Protein AF-0000000073175441 (afdb_homodimer)

Nearest PDB structures (foldseek):
  7cqt-assembly1_A  TM=9.459E-01  e=5.412E-58  Brassica juncea
  7cqt-assembly1_B  TM=9.524E-01  e=1.572E-56  Brassica juncea
  2f82-assembly1_A  TM=9.296E-01  e=8.014E-57  Brassica juncea
  7cqt-assembly2_C  TM=9.340E-01  e=1.653E-54  Brassica juncea
  5hwo-assembly1_A  TM=9.326E-01  e=1.138E-42  Myxococcus xanthus DK 1622

Radius of gyration: 26.9 Å; Cα contacts (8 Å, |Δi|>4): 2177; chains: 2; bounding box: 55×93×62 Å

Structure (mmCIF, N/CA/C/O backbone):
data_AF-0000000073175441-model_v1
#
loop_
_entity.id
_entity.type
_entity.pdbx_description
1 polymer 'Hydroxymethylglutaryl-CoA synthase'
#
loop_
_atom_site.group_PDB
_atom_site.id
_atom_site.type_symbol
_atom_site.label_atom_id
_atom_site.label_alt_id
_atom_site.label_comp_id
_atom_site.label_asym_id
_atom_site.label_entity_id
_atom_site.label_seq_id
_atom_site.pdbx_PDB_ins_code
_atom_site.Cartn_x
_atom_site.Cartn_y
_atom_site.Cartn_z
_atom_site.occupancy
_atom_site.B_iso_or_equiv
_atom_site.auth_seq_id
_atom_site.auth_comp_id
_atom_site.auth_asym_id
_atom_site.auth_atom_id
_atom_site.pdbx_PDB_model_num
ATOM 1 N N . MET A 1 1 ? -24.828 -9.516 8.758 1 58.34 1 MET A N 1
ATOM 2 C CA . MET A 1 1 ? -25.359 -8.258 9.273 1 58.34 1 MET A CA 1
ATOM 3 C C . MET A 1 1 ? -24.375 -7.113 9.055 1 58.34 1 MET A C 1
ATOM 5 O O . MET A 1 1 ? -23.156 -7.309 9.156 1 58.34 1 MET A O 1
ATOM 9 N N . SER A 1 2 ? -24.766 -5.969 8.516 1 82.75 2 SER A N 1
ATOM 10 C CA . SER A 1 2 ? -23.938 -4.785 8.266 1 82.75 2 SER A CA 1
ATOM 11 C C . SER A 1 2 ? -23.516 -4.125 9.57 1 82.75 2 SER A C 1
ATOM 13 O O . SER A 1 2 ? -24.328 -3.963 10.484 1 82.75 2 SER A O 1
ATOM 15 N N . PRO A 1 3 ? -22.219 -3.898 9.688 1 92 3 PRO A N 1
ATOM 16 C CA . PRO A 1 3 ? -21.734 -3.291 10.93 1 92 3 PRO A CA 1
ATOM 17 C C . PRO A 1 3 ? -22.281 -1.881 11.148 1 92 3 PRO A C 1
ATOM 19 O O . PRO A 1 3 ? -22.5 -1.142 10.18 1 92 3 PRO A O 1
ATOM 22 N N . HIS A 1 4 ? -22.578 -1.611 12.406 1 94.88 4 HIS A N 1
ATOM 23 C CA . HIS A 1 4 ? -23.031 -0.274 12.781 1 94.88 4 HIS A CA 1
ATOM 24 C C . HIS A 1 4 ? -21.906 0.509 13.461 1 94.88 4 HIS A C 1
ATOM 26 O O . HIS A 1 4 ? -21.062 -0.073 14.141 1 94.88 4 HIS A O 1
ATOM 32 N N . ASN A 1 5 ? -21.875 1.887 13.242 1 97.5 5 ASN A N 1
ATOM 33 C CA . ASN A 1 5 ? -20.938 2.781 13.906 1 97.5 5 ASN A CA 1
ATOM 34 C C . ASN A 1 5 ? -19.5 2.309 13.719 1 97.5 5 ASN A C 1
ATOM 36 O O . ASN A 1 5 ? -18.766 2.137 14.695 1 97.5 5 ASN A O 1
ATOM 40 N N . VAL A 1 6 ? -19.125 2.137 12.453 1 98.81 6 VAL A N 1
ATOM 41 C CA . VAL A 1 6 ? -17.766 1.726 12.156 1 98.81 6 VAL A CA 1
ATOM 42 C C . VAL A 1 6 ? -16.812 2.902 12.367 1 98.81 6 VAL A C 1
ATOM 44 O O . VAL A 1 6 ? -17 3.969 11.773 1 98.81 6 VAL A O 1
ATOM 47 N N . GLY A 1 7 ? -15.836 2.711 13.25 1 98.88 7 GLY A N 1
ATOM 48 C CA . GLY A 1 7 ? -14.922 3.809 13.516 1 98.88 7 GLY A CA 1
ATOM 49 C C . GLY A 1 7 ? -13.836 3.451 14.516 1 98.88 7 GLY A C 1
ATOM 50 O O . GLY A 1 7 ? -13.383 2.307 14.562 1 98.88 7 GLY A O 1
ATOM 51 N N . ILE A 1 8 ? -13.344 4.445 15.219 1 98.94 8 ILE A N 1
ATOM 52 C CA . ILE A 1 8 ? -12.156 4.332 16.062 1 98.94 8 ILE A CA 1
ATOM 53 C C . ILE A 1 8 ? -12.57 3.922 17.484 1 98.94 8 ILE A C 1
ATOM 55 O O . ILE A 1 8 ? -13.352 4.617 18.125 1 98.94 8 ILE A O 1
ATOM 59 N N . LYS A 1 9 ? -11.945 2.797 17.922 1 98.88 9 LYS A N 1
ATOM 60 C CA . LYS A 1 9 ? -12.219 2.254 19.25 1 98.88 9 LYS A CA 1
ATOM 61 C C . LYS A 1 9 ? -11.078 2.568 20.219 1 98.88 9 LYS A C 1
ATOM 63 O O . LYS A 1 9 ? -11.281 2.596 21.438 1 98.88 9 LYS A O 1
ATOM 68 N N . GLY A 1 10 ? -9.93 2.816 19.656 1 98.88 10 GLY A N 1
ATOM 69 C CA . GLY A 1 10 ? -8.742 3.088 20.453 1 98.88 10 GLY A CA 1
ATOM 70 C C . GLY A 1 10 ? -7.633 3.756 19.656 1 98.88 10 GLY A C 1
ATOM 71 O O . GLY A 1 10 ? -7.52 3.559 18.453 1 98.88 10 GLY A O 1
ATOM 72 N N . LEU A 1 11 ? -6.828 4.543 20.391 1 98.94 11 LEU A N 1
ATOM 73 C CA . LEU A 1 11 ? -5.676 5.234 19.828 1 98.94 11 LEU A CA 1
ATOM 74 C C . LEU A 1 11 ? -4.477 5.145 20.766 1 98.94 11 LEU A C 1
ATOM 76 O O . LEU A 1 11 ? -4.637 5.223 21.984 1 98.94 11 LEU A O 1
ATOM 80 N N . GLU A 1 12 ? -3.361 4.891 20.156 1 98.88 12 GLU A N 1
ATOM 81 C CA . GLU A 1 12 ? -2.078 4.93 20.859 1 98.88 12 GLU A CA 1
ATOM 82 C C . GLU A 1 12 ? -1.058 5.766 20.094 1 98.88 12 GLU A C 1
ATOM 84 O O . GLU A 1 12 ? -1.012 5.719 18.859 1 98.88 12 GLU A O 1
ATOM 89 N N . VAL A 1 13 ? -0.305 6.621 20.828 1 98.88 13 VAL A N 1
ATOM 90 C CA . VAL A 1 13 ? 0.756 7.41 20.219 1 98.88 13 VAL A CA 1
ATOM 91 C C . VAL A 1 13 ? 2.098 7.062 20.859 1 98.88 13 VAL A C 1
ATOM 93 O O . VAL A 1 13 ? 2.197 6.969 22.094 1 98.88 13 VAL A O 1
ATOM 96 N N . TYR A 1 14 ? 3.045 6.805 20.031 1 98.81 14 TYR A N 1
ATOM 97 C CA . TYR A 1 14 ? 4.418 6.684 20.516 1 98.81 14 TYR A CA 1
ATOM 98 C C . TYR A 1 14 ? 5.23 7.922 20.156 1 98.81 14 TYR A C 1
ATOM 100 O O . TYR A 1 14 ? 5.352 8.273 18.984 1 98.81 14 TYR A O 1
ATOM 108 N N . ILE A 1 15 ? 5.781 8.57 21.141 1 98.69 15 ILE A N 1
ATOM 109 C CA . ILE A 1 15 ? 6.645 9.742 21.031 1 98.69 15 ILE A CA 1
ATOM 110 C C . ILE A 1 15 ? 8.055 9.383 21.484 1 98.69 15 ILE A C 1
ATOM 112 O O . ILE A 1 15 ? 8.273 9 22.641 1 98.69 15 ILE A O 1
ATOM 116 N N . PRO A 1 16 ? 9.031 9.539 20.594 1 98 16 PRO A N 1
ATOM 117 C CA . PRO A 1 16 ? 10.414 9.242 21 1 98 16 PRO A CA 1
ATOM 118 C C . PRO A 1 16 ? 10.852 10.055 22.219 1 98 16 PRO A C 1
ATOM 120 O O . PRO A 1 16 ? 10.367 11.164 22.422 1 98 16 PRO A O 1
ATOM 123 N N . GLY A 1 17 ? 11.836 9.539 22.891 1 98.06 17 GLY A N 1
ATOM 124 C CA . GLY A 1 17 ? 12.195 10.094 24.172 1 98.06 17 GLY A CA 1
ATOM 125 C C . GLY A 1 17 ? 13.148 11.281 24.078 1 98.06 17 GLY A C 1
ATOM 126 O O . GLY A 1 17 ? 13.398 11.969 25.062 1 98.06 17 GLY A O 1
ATOM 127 N N . LEU A 1 18 ? 13.617 11.633 22.891 1 98.5 18 LEU A N 1
ATOM 128 C CA . LEU A 1 18 ? 14.57 12.719 22.734 1 98.5 18 LEU A CA 1
ATOM 129 C C . LEU A 1 18 ? 13.961 13.859 21.922 1 98.5 18 LEU A C 1
ATOM 131 O O . LEU A 1 18 ? 13.18 13.625 21 1 98.5 18 LEU A O 1
ATOM 135 N N . TYR A 1 19 ? 14.312 15.094 22.281 1 98.44 19 TYR A N 1
ATOM 136 C CA . TYR A 1 19 ? 13.883 16.234 21.484 1 98.44 19 TYR A CA 1
ATOM 137 C C . TYR A 1 19 ? 14.898 17.359 21.547 1 98.44 19 TYR A C 1
ATOM 139 O O . TYR A 1 19 ? 15.758 17.391 22.438 1 98.44 19 TYR A O 1
ATOM 147 N N . VAL A 1 20 ? 14.898 18.25 20.578 1 98.5 20 VAL A N 1
ATOM 148 C CA . VAL A 1 20 ? 15.703 19.469 20.516 1 98.5 20 VAL A CA 1
ATOM 149 C C . VAL A 1 20 ? 14.789 20.688 20.453 1 98.5 20 VAL A C 1
ATOM 151 O O . VAL A 1 20 ? 13.75 20.656 19.797 1 98.5 20 VAL A O 1
ATOM 154 N N . HIS A 1 21 ? 15.164 21.75 21.188 1 98.31 21 HIS A N 1
ATOM 155 C CA . HIS A 1 21 ? 14.391 22.984 21.188 1 98.31 21 HIS A CA 1
ATOM 156 C C . HIS A 1 21 ? 14.641 23.781 19.922 1 98.31 21 HIS A C 1
ATOM 158 O O . HIS A 1 21 ? 15.789 24.016 19.547 1 98.31 21 HIS A O 1
ATOM 164 N N . GLN A 1 22 ? 13.539 24.281 19.344 1 97.94 22 GLN A N 1
ATOM 165 C CA . GLN A 1 22 ? 13.633 24.984 18.062 1 97.94 22 GLN A CA 1
ATOM 166 C C . GLN A 1 22 ? 14.383 26.297 18.203 1 97.94 22 GLN A C 1
ATOM 168 O O . GLN A 1 22 ? 15.102 26.719 17.297 1 97.94 22 GLN A O 1
ATOM 173 N N . ALA A 1 23 ? 14.227 26.969 19.328 1 97.94 23 ALA A N 1
ATOM 174 C CA . ALA A 1 23 ? 14.953 28.219 19.547 1 97.94 23 ALA A CA 1
ATOM 175 C C . ALA A 1 23 ? 16.469 27.969 19.578 1 97.94 23 ALA A C 1
ATOM 177 O O . ALA A 1 23 ? 17.234 28.781 19.047 1 97.94 23 ALA A O 1
ATOM 178 N N . ASP A 1 24 ? 16.875 26.922 20.219 1 98.12 24 ASP A N 1
ATOM 179 C CA . ASP A 1 24 ? 18.297 26.562 20.234 1 98.12 24 ASP A CA 1
ATOM 180 C C . ASP A 1 24 ? 18.797 26.203 18.828 1 98.12 24 ASP A C 1
ATOM 182 O O . ASP A 1 24 ? 19.922 26.516 18.469 1 98.12 24 ASP A O 1
ATOM 186 N N . LEU A 1 25 ? 17.984 25.531 18.109 1 97.19 25 LEU A N 1
ATOM 187 C CA . LEU A 1 25 ? 18.328 25.156 16.734 1 97.19 25 LEU A CA 1
ATOM 188 C C . LEU A 1 25 ? 18.469 26.391 15.859 1 97.19 25 LEU A C 1
ATOM 190 O O . LEU A 1 25 ? 19.328 26.438 14.977 1 97.19 25 LEU A O 1
ATOM 194 N N . GLU A 1 26 ? 17.578 27.391 16.047 1 97.44 26 GLU A N 1
ATOM 195 C CA . GLU A 1 26 ? 17.719 28.641 15.336 1 97.44 26 GLU A CA 1
ATOM 196 C C . GLU A 1 26 ? 19.078 29.281 15.562 1 97.44 26 GLU A C 1
ATOM 198 O O . GLU A 1 26 ? 19.75 29.688 14.609 1 97.44 26 GLU A O 1
ATOM 203 N N . LYS A 1 27 ? 19.5 29.297 16.781 1 97.69 27 LYS A N 1
ATOM 204 C CA . LYS A 1 27 ? 20.797 29.859 17.141 1 97.69 27 LYS A CA 1
ATOM 205 C C . LYS A 1 27 ? 21.938 29.047 16.516 1 97.69 27 LYS A C 1
ATOM 207 O O . LYS A 1 27 ? 22.875 29.609 15.953 1 97.69 27 LYS A O 1
ATOM 212 N N . TYR A 1 28 ? 21.828 27.828 16.688 1 97.12 28 TYR A N 1
ATOM 213 C CA . TYR A 1 28 ? 22.844 26.906 16.188 1 97.12 28 TYR A CA 1
ATOM 214 C C . TYR A 1 28 ? 23 27.016 14.68 1 97.12 28 TYR A C 1
ATOM 216 O O . TYR A 1 28 ? 24.125 26.953 14.156 1 97.12 28 TYR A O 1
ATOM 224 N N . ASP A 1 29 ? 21.875 27.156 13.977 1 96 29 ASP A N 1
ATOM 225 C CA . ASP A 1 29 ? 21.859 27.203 12.516 1 96 29 ASP A CA 1
ATOM 226 C C . ASP A 1 29 ? 22.188 28.625 12.023 1 96 29 ASP A C 1
ATOM 228 O O . ASP A 1 29 ? 22.406 28.828 10.828 1 96 29 ASP A O 1
ATOM 232 N N . GLY A 1 30 ? 22.156 29.562 12.867 1 96.44 30 GLY A N 1
ATOM 233 C CA . GLY A 1 30 ? 22.516 30.938 12.523 1 96.44 30 GLY A CA 1
ATOM 234 C C . GLY A 1 30 ? 21.406 31.656 11.781 1 96.44 30 GLY A C 1
ATOM 235 O O . GLY A 1 30 ? 21.672 32.5 10.914 1 96.44 30 GLY A O 1
ATOM 236 N N . VAL A 1 31 ? 20.188 31.312 12.047 1 96.25 31 VAL A N 1
ATOM 237 C CA . VAL A 1 31 ? 19.062 31.984 11.414 1 96.25 31 VAL A CA 1
ATOM 238 C C . VAL A 1 31 ? 18.406 32.938 12.398 1 96.25 31 VAL A C 1
ATOM 240 O O . VAL A 1 31 ? 18.75 32.969 13.586 1 96.25 31 VAL A O 1
ATOM 243 N N . SER A 1 32 ? 17.516 33.844 11.938 1 96.56 32 SER A N 1
ATOM 244 C CA . SER A 1 32 ? 16.875 34.844 12.766 1 96.56 32 SER A CA 1
ATOM 245 C C . SER A 1 32 ? 15.992 34.219 13.836 1 96.56 32 SER A C 1
ATOM 247 O O . SER A 1 32 ? 15.32 33.219 13.586 1 96.56 32 SER A O 1
ATOM 249 N N . ALA A 1 33 ? 15.992 34.875 15.008 1 96.62 33 ALA A N 1
ATOM 250 C CA . ALA A 1 33 ? 15.117 34.438 16.094 1 96.62 33 ALA A CA 1
ATOM 251 C C . ALA A 1 33 ? 13.656 34.438 15.664 1 96.62 33 ALA A C 1
ATOM 253 O O . ALA A 1 33 ? 13.188 35.406 15.039 1 96.62 33 ALA A O 1
ATOM 254 N N . GLY A 1 34 ? 12.984 33.281 15.922 1 96.75 34 GLY A N 1
ATOM 255 C CA . GLY A 1 34 ? 11.57 33.219 15.602 1 96.75 34 GLY A CA 1
ATOM 256 C C . GLY A 1 34 ? 11.297 32.531 14.273 1 96.75 34 GLY A C 1
ATOM 257 O O . GLY A 1 34 ? 10.148 32.188 13.977 1 96.75 34 GLY A O 1
ATOM 258 N N . LYS A 1 35 ? 12.266 32.344 13.523 1 96.5 35 LYS A N 1
ATOM 259 C CA . LYS A 1 35 ? 12.062 31.75 12.211 1 96.5 35 LYS A CA 1
ATOM 260 C C . LYS A 1 35 ? 11.398 30.375 12.328 1 96.5 35 LYS A C 1
ATOM 262 O O . LYS A 1 35 ? 10.516 30.031 11.547 1 96.5 35 LYS A O 1
ATOM 267 N N . TYR A 1 36 ? 11.906 29.562 13.25 1 96.69 36 TYR A N 1
ATOM 268 C CA . TYR A 1 36 ? 11.344 28.234 13.422 1 96.69 36 TYR A CA 1
ATOM 269 C C . TYR A 1 36 ? 10.156 28.266 14.375 1 96.69 36 TYR A C 1
ATOM 271 O O . TYR A 1 36 ? 9.125 27.641 14.109 1 96.69 36 TYR A O 1
ATOM 279 N N . THR A 1 37 ? 10.195 28.953 15.492 1 96.62 37 THR A N 1
ATOM 280 C CA . THR A 1 37 ? 9.18 28.953 16.547 1 96.62 37 THR A CA 1
ATOM 281 C C . THR A 1 37 ? 7.934 29.703 16.094 1 96.62 37 THR A C 1
ATOM 283 O O . THR A 1 37 ? 6.82 29.172 16.172 1 96.62 37 THR A O 1
ATOM 286 N N . ILE A 1 38 ? 8.07 30.891 15.57 1 94.56 38 ILE A N 1
ATOM 287 C CA . ILE A 1 38 ? 6.945 31.703 15.102 1 94.56 38 ILE A CA 1
ATOM 288 C C . ILE A 1 38 ? 6.664 31.391 13.641 1 94.56 38 ILE A C 1
ATOM 290 O O . ILE A 1 38 ? 5.52 31.125 13.266 1 94.56 38 ILE A O 1
ATOM 294 N N . GLY A 1 39 ? 7.633 31.344 12.844 1 94.06 39 GLY A N 1
ATOM 295 C CA . GLY A 1 39 ? 7.496 31.172 11.406 1 94.06 39 GLY A CA 1
ATOM 296 C C . GLY A 1 39 ? 6.906 29.828 11.016 1 94.06 39 GLY A C 1
ATOM 297 O O . GLY A 1 39 ? 6.105 29.75 10.086 1 94.06 39 GLY A O 1
ATOM 298 N N . LEU A 1 40 ? 7.293 28.781 11.672 1 93.94 40 LEU A N 1
ATOM 299 C CA . LEU A 1 40 ? 6.805 27.438 11.375 1 93.94 40 LEU A CA 1
ATOM 300 C C . LEU A 1 40 ? 5.766 27 12.406 1 93.94 40 LEU A C 1
ATOM 302 O O . LEU A 1 40 ? 5.01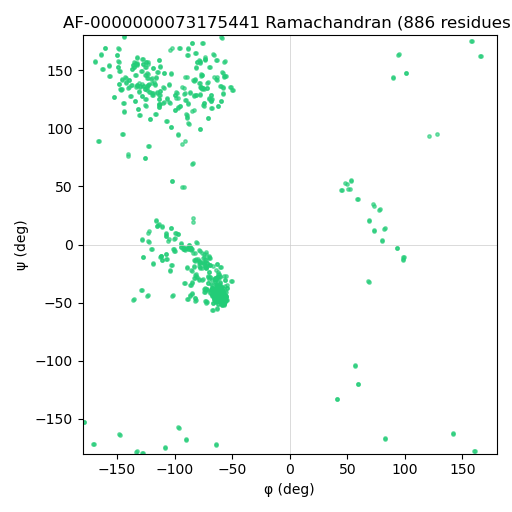2 26.062 12.164 1 93.94 40 LEU A O 1
ATOM 306 N N . GLY A 1 41 ? 5.727 27.641 13.5 1 95.38 41 GLY A N 1
ATOM 307 C CA . GLY A 1 41 ? 4.863 27.234 14.602 1 95.38 41 GLY A CA 1
ATOM 308 C C . GLY A 1 41 ? 5.355 25.984 15.312 1 95.38 41 GLY A C 1
ATOM 309 O O . GLY A 1 41 ? 4.555 25.141 15.727 1 95.38 41 GLY A O 1
ATOM 310 N N . GLN A 1 42 ? 6.676 25.797 15.398 1 96.25 42 GLN A N 1
ATOM 311 C CA . GLN A 1 42 ? 7.277 24.625 16.016 1 96.25 42 GLN A CA 1
ATOM 312 C C . GLN A 1 42 ? 8.133 25 17.219 1 96.25 42 GLN A C 1
ATOM 314 O O . GLN A 1 42 ? 9.016 25.859 17.109 1 96.25 42 GLN A O 1
ATOM 319 N N . THR A 1 43 ? 7.887 24.344 18.344 1 98.12 43 THR A N 1
ATOM 320 C CA . THR A 1 43 ? 8.609 24.656 19.562 1 98.12 43 THR A CA 1
ATOM 321 C C . THR A 1 43 ? 9.703 23.641 19.828 1 98.12 43 THR A C 1
ATOM 323 O O . THR A 1 43 ? 10.797 23.984 20.281 1 98.12 43 THR A O 1
ATOM 326 N N . ASN A 1 44 ? 9.398 22.391 19.656 1 98.44 44 ASN A N 1
ATOM 327 C CA . ASN A 1 44 ? 10.336 21.281 19.812 1 98.44 44 ASN A CA 1
ATOM 328 C C . ASN A 1 44 ? 10.266 20.312 18.641 1 98.44 44 ASN A C 1
ATOM 330 O O . ASN A 1 44 ? 9.305 20.328 17.875 1 98.44 44 ASN A O 1
ATOM 334 N N . MET A 1 45 ? 11.32 19.531 18.5 1 98.5 45 MET A N 1
ATOM 335 C CA . MET A 1 45 ? 11.359 18.5 17.469 1 98.5 45 MET A CA 1
ATOM 336 C C . MET A 1 45 ? 11.883 17.172 18.047 1 98.5 45 MET A C 1
ATOM 338 O O . MET A 1 45 ? 12.961 17.125 18.625 1 98.5 45 MET A O 1
ATOM 342 N N . ALA A 1 46 ? 11.07 16.125 17.891 1 98.62 46 ALA A N 1
ATOM 343 C CA . ALA A 1 46 ? 11.484 14.797 18.344 1 98.62 46 ALA A CA 1
ATOM 344 C C . ALA A 1 46 ? 12.469 14.172 17.359 1 98.62 46 ALA A C 1
ATOM 346 O O . ALA A 1 46 ? 12.383 14.406 16.141 1 98.62 46 ALA A O 1
ATOM 347 N N . PHE A 1 47 ? 13.414 13.383 17.875 1 98.12 47 PHE A N 1
ATOM 348 C CA . PHE A 1 47 ? 14.344 12.664 17.016 1 98.12 47 PHE A CA 1
ATOM 349 C C . PHE A 1 47 ? 14.789 11.359 17.688 1 98.12 47 PHE A C 1
ATOM 351 O O . PHE A 1 47 ? 14.516 11.133 18.859 1 98.12 47 PHE A O 1
ATOM 358 N N . VAL A 1 48 ? 15.336 10.461 16.891 1 97.88 48 VAL A N 1
ATOM 359 C CA . VAL A 1 48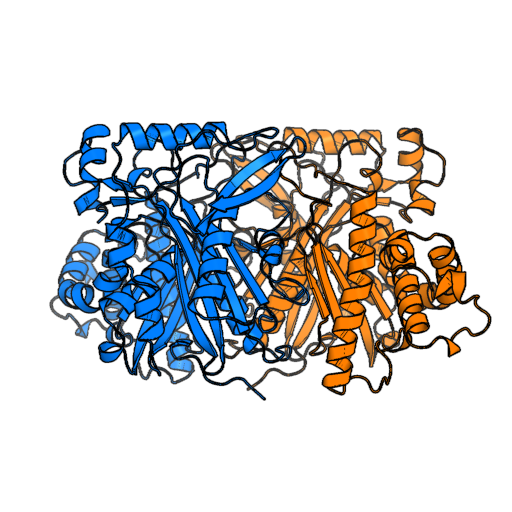 ? 15.828 9.18 17.391 1 97.88 48 VAL A CA 1
ATOM 360 C C . VAL A 1 48 ? 17.266 8.961 16.938 1 97.88 48 VAL A C 1
ATOM 362 O O . VAL A 1 48 ? 17.734 9.594 15.984 1 97.88 48 VAL A O 1
ATOM 365 N N . ASN A 1 49 ? 18.016 8.148 17.672 1 97.62 49 ASN A N 1
ATOM 366 C CA . ASN A 1 49 ? 19.328 7.695 17.203 1 97.62 49 ASN A CA 1
ATOM 367 C C . ASN A 1 49 ? 19.25 6.32 16.547 1 97.62 49 ASN A C 1
ATOM 369 O O . ASN A 1 49 ? 18.188 5.945 16.016 1 97.62 49 ASN A O 1
ATOM 373 N N . ASP A 1 50 ? 20.375 5.535 16.484 1 97.81 50 ASP A N 1
ATOM 374 C CA . ASP A 1 50 ? 20.438 4.316 15.68 1 97.81 50 ASP A CA 1
ATOM 375 C C . ASP A 1 50 ? 19.797 3.143 16.422 1 97.81 50 ASP A C 1
ATOM 377 O O . ASP A 1 50 ? 19.688 2.041 15.867 1 97.81 50 ASP A O 1
ATOM 381 N N . LEU A 1 51 ? 19.234 3.355 17.625 1 97.94 51 LEU A N 1
ATOM 382 C CA . LEU A 1 51 ? 18.562 2.309 18.375 1 97.94 51 LEU A CA 1
ATOM 383 C C . LEU A 1 51 ? 17.141 2.111 17.875 1 97.94 51 LEU A C 1
ATOM 385 O O . LEU A 1 51 ? 16.562 1.034 18.031 1 97.94 51 LEU A O 1
ATOM 389 N N . GLU A 1 52 ? 16.609 3.174 17.344 1 98.06 52 GLU A N 1
ATOM 390 C CA . GLU A 1 52 ? 15.219 3.086 16.891 1 98.06 52 GLU A CA 1
ATOM 391 C C . GLU A 1 52 ? 15.125 3.299 15.383 1 98.06 52 GLU A C 1
ATOM 393 O O . GLU A 1 52 ? 15.867 4.102 14.812 1 98.06 52 GLU A O 1
ATOM 398 N N . ASP A 1 53 ? 14.336 2.521 14.758 1 97.88 53 ASP A N 1
ATOM 399 C CA . ASP A 1 53 ? 13.914 2.67 13.367 1 97.88 53 ASP A CA 1
ATOM 400 C C . ASP A 1 53 ? 12.406 2.48 13.227 1 97.88 53 ASP A C 1
ATOM 402 O O . ASP A 1 53 ? 11.695 2.385 14.227 1 97.88 53 ASP A O 1
ATOM 406 N N . ILE A 1 54 ? 11.93 2.559 12.031 1 98.38 54 ILE A N 1
ATOM 407 C CA . ILE A 1 54 ? 10.484 2.555 11.82 1 98.38 54 ILE A CA 1
ATOM 408 C C . ILE A 1 54 ? 9.906 1.21 12.25 1 98.38 54 ILE A C 1
ATOM 410 O O . ILE A 1 54 ? 8.766 1.138 12.711 1 98.38 54 ILE A O 1
ATOM 414 N N . TYR A 1 55 ? 10.703 0.065 12.148 1 98.69 55 TYR A N 1
ATOM 415 C CA . TYR A 1 55 ? 10.234 -1.238 12.609 1 98.69 55 TYR A CA 1
ATOM 416 C C . TYR A 1 55 ? 10.023 -1.239 14.117 1 98.69 55 TYR A C 1
ATOM 418 O O . TYR A 1 55 ? 8.961 -1.627 14.602 1 98.69 55 TYR A O 1
ATOM 426 N N . SER A 1 56 ? 11.031 -0.753 14.844 1 98.75 56 SER A N 1
ATOM 427 C CA . SER A 1 56 ? 10.961 -0.77 16.297 1 98.75 56 SER A CA 1
ATOM 428 C C . SER A 1 56 ? 9.852 0.149 16.812 1 98.75 56 SER A C 1
ATOM 430 O O . SER A 1 56 ? 9.125 -0.201 17.75 1 98.75 56 SER A O 1
ATOM 432 N N . MET A 1 57 ? 9.711 1.349 16.234 1 98.81 57 MET A N 1
ATOM 433 C CA . MET A 1 57 ? 8.664 2.275 16.641 1 98.81 57 MET A CA 1
ATOM 434 C C . MET A 1 57 ? 7.281 1.692 16.375 1 98.81 57 MET A C 1
ATOM 436 O O . MET A 1 57 ? 6.355 1.875 17.172 1 98.81 57 MET A O 1
ATOM 440 N N . SER A 1 58 ? 7.137 0.974 15.219 1 98.94 58 SER A N 1
ATOM 441 C CA . SER A 1 58 ? 5.875 0.323 14.883 1 98.94 58 SER A CA 1
ATOM 442 C C . SER A 1 58 ? 5.562 -0.815 15.844 1 98.94 58 SER A C 1
ATOM 444 O O . SER A 1 58 ? 4.418 -0.985 16.266 1 98.94 58 SER A O 1
ATOM 446 N N . LEU A 1 59 ? 6.566 -1.598 16.172 1 98.94 59 LEU A N 1
ATOM 447 C CA . LEU A 1 59 ? 6.395 -2.646 17.172 1 98.94 59 LEU A CA 1
ATOM 448 C C . LEU A 1 59 ? 5.938 -2.061 18.5 1 98.94 59 LEU A C 1
ATOM 450 O O . LEU A 1 59 ? 5.012 -2.582 19.125 1 98.94 59 LEU A O 1
ATOM 454 N N . THR A 1 60 ? 6.566 -0.992 18.938 1 98.94 60 THR A N 1
ATOM 455 C CA . THR A 1 60 ? 6.293 -0.377 20.234 1 98.94 60 THR A CA 1
ATOM 456 C C . THR A 1 60 ? 4.852 0.122 20.297 1 98.94 60 THR A C 1
ATOM 458 O O . THR A 1 60 ? 4.125 -0.193 21.25 1 98.94 60 THR A O 1
ATOM 461 N N . VAL A 1 61 ? 4.434 0.897 19.297 1 98.94 61 VAL A N 1
ATOM 462 C CA . VAL A 1 61 ? 3.119 1.528 19.375 1 98.94 61 VAL A CA 1
ATOM 463 C C . VAL A 1 61 ? 2.027 0.465 19.297 1 98.94 61 VAL A C 1
ATOM 465 O O . VAL A 1 61 ? 0.98 0.587 19.938 1 98.94 61 VAL A O 1
ATOM 468 N N . LEU A 1 62 ? 2.201 -0.57 18.438 1 98.94 62 LEU A N 1
ATOM 469 C CA . LEU A 1 62 ? 1.224 -1.646 18.328 1 98.94 62 LEU A CA 1
ATOM 470 C C . LEU A 1 62 ? 1.13 -2.43 19.625 1 98.94 62 LEU A C 1
ATOM 472 O O . LEU A 1 62 ? 0.03 -2.725 20.109 1 98.94 62 LEU A O 1
ATOM 476 N N . LYS A 1 63 ? 2.275 -2.783 20.188 1 98.94 63 LYS A N 1
ATOM 477 C CA . LYS A 1 63 ? 2.287 -3.52 21.453 1 98.94 63 LYS A CA 1
ATOM 478 C C . LYS A 1 63 ? 1.596 -2.727 22.562 1 98.94 63 LYS A C 1
ATOM 480 O O . LYS A 1 63 ? 0.833 -3.287 23.344 1 98.94 63 LYS A O 1
ATOM 485 N N . ASN A 1 64 ? 1.934 -1.438 22.656 1 98.88 64 ASN A N 1
ATOM 486 C CA . ASN A 1 64 ? 1.284 -0.577 23.641 1 98.88 64 ASN A CA 1
ATOM 487 C C . ASN A 1 64 ? -0.231 -0.559 23.453 1 98.88 64 ASN A C 1
ATOM 489 O O . ASN A 1 64 ? -0.98 -0.599 24.422 1 98.88 64 ASN A O 1
ATOM 493 N N . LEU A 1 65 ? -0.685 -0.444 22.188 1 98.94 65 LEU A N 1
ATOM 494 C CA . LEU A 1 65 ? -2.119 -0.469 21.938 1 98.94 65 LEU A CA 1
ATOM 495 C C . LEU A 1 65 ? -2.746 -1.756 22.453 1 98.94 65 LEU A C 1
ATOM 497 O O . LEU A 1 65 ? -3.771 -1.717 23.141 1 98.94 65 LEU A O 1
ATOM 501 N N . ILE A 1 66 ? -2.162 -2.902 22.094 1 98.88 66 ILE A N 1
ATOM 502 C CA . ILE A 1 66 ? -2.67 -4.211 22.5 1 98.88 66 ILE A CA 1
ATOM 503 C C . ILE A 1 66 ? -2.77 -4.281 24.016 1 98.88 66 ILE A C 1
ATOM 505 O O . ILE A 1 66 ? -3.793 -4.707 24.562 1 98.88 66 ILE A O 1
ATOM 509 N N . ASP A 1 67 ? -1.731 -3.779 24.703 1 98.75 67 ASP A N 1
ATOM 510 C CA . ASP A 1 67 ? -1.671 -3.871 26.156 1 98.75 67 ASP A CA 1
ATOM 511 C C . ASP A 1 67 ? -2.652 -2.9 26.812 1 98.75 67 ASP A C 1
ATOM 513 O O . ASP A 1 67 ? -3.398 -3.279 27.719 1 98.75 67 ASP A O 1
ATOM 517 N N . HIS A 1 68 ? -2.668 -1.674 26.406 1 98.81 68 HIS A N 1
ATOM 518 C CA . HIS A 1 68 ? -3.428 -0.625 27.078 1 98.81 68 HIS A CA 1
ATOM 519 C C . HIS A 1 68 ? -4.926 -0.812 26.859 1 98.81 68 HIS A C 1
ATOM 521 O O . HIS A 1 68 ? -5.73 -0.416 27.719 1 98.81 68 HIS A O 1
ATOM 527 N N . TYR A 1 69 ? -5.301 -1.435 25.75 1 98.75 69 TYR A N 1
ATOM 528 C CA . TYR A 1 69 ? -6.719 -1.646 25.484 1 98.75 69 TYR A CA 1
ATOM 529 C C . TYR A 1 69 ? -7.105 -3.102 25.719 1 98.75 69 TYR A C 1
ATOM 531 O O . TYR A 1 69 ? -8.234 -3.502 25.422 1 98.75 69 TYR A O 1
ATOM 539 N N . ASP A 1 70 ? -6.195 -3.938 26.172 1 98.5 70 ASP A N 1
ATOM 540 C CA . ASP A 1 70 ? -6.426 -5.359 26.406 1 98.5 70 ASP A CA 1
ATOM 541 C C . ASP A 1 70 ? -7.016 -6.027 25.172 1 98.5 70 ASP A C 1
ATOM 543 O O . ASP A 1 70 ? -8.031 -6.719 25.25 1 98.5 70 ASP A O 1
ATOM 547 N N . VAL A 1 71 ? -6.453 -5.777 24.078 1 98.62 71 VAL A N 1
ATOM 548 C CA . VAL A 1 71 ? -6.934 -6.312 22.812 1 98.62 71 VAL A CA 1
ATOM 549 C C . VAL A 1 71 ? -6.668 -7.812 22.75 1 98.62 71 VAL A C 1
ATOM 551 O O . VAL A 1 71 ? -5.539 -8.258 22.953 1 98.62 71 VAL A O 1
ATOM 554 N N . ASP A 1 72 ? -7.695 -8.656 22.484 1 98.69 72 ASP A N 1
ATOM 555 C CA . ASP A 1 72 ? -7.484 -10.039 22.062 1 98.69 72 ASP A CA 1
ATOM 556 C C . ASP A 1 72 ? -6.938 -10.102 20.641 1 98.69 72 ASP A C 1
ATOM 558 O O . ASP A 1 72 ? -7.664 -9.844 19.688 1 98.69 72 ASP A O 1
ATOM 562 N N . VAL A 1 73 ? -5.73 -10.461 20.484 1 98.69 73 VAL A N 1
ATOM 563 C CA . VAL A 1 73 ? -5.07 -10.406 19.188 1 98.69 73 VAL A CA 1
ATOM 564 C C . VAL A 1 73 ? -5.789 -11.336 18.203 1 98.69 73 VAL A C 1
ATOM 566 O O . VAL A 1 73 ? -5.715 -11.133 16.984 1 98.69 73 VAL A O 1
ATOM 569 N N . ASN A 1 74 ? -6.488 -12.383 18.688 1 98.5 74 ASN A N 1
ATOM 570 C CA . ASN A 1 74 ? -7.246 -13.273 17.828 1 98.5 74 ASN A CA 1
ATOM 571 C C . ASN A 1 74 ? -8.469 -12.578 17.234 1 98.5 74 ASN A C 1
ATOM 573 O O . ASN A 1 74 ? -9.07 -13.07 16.281 1 98.5 74 ASN A O 1
ATOM 577 N N . ASN A 1 75 ? -8.797 -11.43 17.734 1 98.38 75 ASN A N 1
ATOM 578 C CA . ASN A 1 75 ? -9.93 -10.656 17.234 1 98.38 75 ASN A CA 1
ATOM 579 C C . ASN A 1 75 ? -9.477 -9.586 16.234 1 98.38 75 ASN A C 1
ATOM 581 O O . ASN A 1 75 ? -10.258 -8.727 15.836 1 98.38 75 ASN A O 1
ATOM 585 N N . ILE A 1 76 ? -8.273 -9.633 15.844 1 98.88 76 ILE A N 1
ATOM 586 C CA . ILE A 1 76 ? -7.773 -8.758 14.789 1 98.88 76 ILE A CA 1
ATOM 587 C C . ILE A 1 76 ? -7.832 -9.484 13.445 1 98.88 76 ILE A C 1
ATOM 589 O O . ILE A 1 76 ? -7.207 -10.531 13.273 1 98.88 76 ILE A O 1
ATOM 593 N N . GLY A 1 77 ? -8.578 -8.977 12.5 1 98.81 77 GLY A N 1
ATOM 594 C CA . GLY A 1 77 ? -8.695 -9.617 11.203 1 98.81 77 GLY A CA 1
ATOM 595 C C . GLY A 1 77 ? -7.961 -8.883 10.102 1 98.81 77 GLY A C 1
ATOM 596 O O . GLY A 1 77 ? -7.777 -9.414 9 1 98.81 77 GLY A O 1
ATOM 597 N N . ARG A 1 78 ? -7.547 -7.664 10.375 1 98.81 78 ARG A N 1
ATOM 598 C CA . ARG A 1 78 ? -6.805 -6.855 9.414 1 98.81 78 ARG A CA 1
ATOM 599 C C . ARG A 1 78 ? -5.797 -5.953 10.117 1 98.81 78 ARG A C 1
ATOM 601 O O . ARG A 1 78 ? -6.094 -5.391 11.18 1 98.81 78 ARG A O 1
ATOM 608 N N . LEU A 1 79 ? -4.609 -5.891 9.664 1 98.94 79 LEU A N 1
ATOM 609 C CA . LEU A 1 79 ? -3.527 -5.035 10.141 1 98.94 79 LEU A CA 1
ATOM 610 C C . LEU A 1 79 ? -2.85 -4.32 8.977 1 98.94 79 LEU A C 1
ATOM 612 O O . LEU A 1 79 ? -2.301 -4.969 8.078 1 98.94 79 LEU A O 1
ATOM 616 N N . GLU A 1 80 ? -2.938 -2.967 8.953 1 98.69 80 GLU A N 1
ATOM 617 C CA . GLU A 1 80 ? -2.389 -2.145 7.875 1 98.69 80 GLU A CA 1
ATOM 618 C C . GLU A 1 80 ? -1.314 -1.195 8.398 1 98.69 80 GLU A C 1
ATOM 620 O O . GLU A 1 80 ? -1.359 -0.779 9.562 1 98.69 80 GLU A O 1
ATOM 625 N N . VAL A 1 81 ? -0.4 -0.876 7.488 1 98.94 81 VAL A N 1
ATOM 626 C CA . VAL A 1 81 ? 0.659 0.053 7.867 1 98.94 81 VAL A CA 1
ATOM 627 C C . VAL A 1 81 ? 0.794 1.144 6.809 1 98.94 81 VAL A C 1
ATOM 629 O O . VAL A 1 81 ? 0.714 0.866 5.609 1 98.94 81 VAL A O 1
ATOM 632 N N . GLY A 1 82 ? 0.839 2.406 7.211 1 98.69 82 GLY A N 1
ATOM 633 C CA . GLY A 1 82 ? 1.253 3.514 6.363 1 98.69 82 GLY A CA 1
ATOM 634 C C . GLY A 1 82 ? 2.6 4.094 6.754 1 98.69 82 GLY A C 1
ATOM 635 O O . GLY A 1 82 ? 2.795 4.508 7.898 1 98.69 82 GLY A O 1
ATOM 636 N N . THR A 1 83 ? 3.598 4.125 5.832 1 97.88 83 THR A N 1
ATOM 637 C CA . THR A 1 83 ? 4.906 4.711 6.102 1 97.88 83 THR A CA 1
ATOM 638 C C . THR A 1 83 ? 5.602 5.109 4.805 1 97.88 83 THR A C 1
ATOM 640 O O . THR A 1 83 ? 5.238 4.629 3.729 1 97.88 83 THR A O 1
ATOM 643 N N . GLU A 1 84 ? 6.504 6.074 4.863 1 93.94 84 GLU A N 1
ATOM 644 C CA . GLU A 1 84 ? 7.422 6.348 3.762 1 93.94 84 GLU A CA 1
ATOM 645 C C . GLU A 1 84 ? 8.875 6.266 4.219 1 93.94 84 GLU A C 1
ATOM 647 O O . GLU A 1 84 ? 9.773 6.734 3.521 1 93.94 84 GLU A O 1
ATOM 652 N N . THR A 1 85 ? 9.039 5.746 5.492 1 94.12 85 THR A N 1
ATOM 653 C CA . THR A 1 85 ? 10.359 5.355 5.984 1 94.12 85 THR A CA 1
ATOM 654 C C . THR A 1 85 ? 10.633 3.885 5.684 1 94.12 85 THR A C 1
ATOM 656 O O . THR A 1 85 ? 10.312 3.01 6.488 1 94.12 85 THR A O 1
ATOM 659 N N . LEU A 1 86 ? 11.203 3.566 4.516 1 93.06 86 LEU A N 1
ATOM 660 C CA . LEU A 1 86 ? 11.344 2.186 4.066 1 93.06 86 LEU A CA 1
ATOM 661 C C . LEU A 1 86 ? 12.703 1.618 4.461 1 93.06 86 LEU A C 1
ATOM 663 O O . LEU A 1 86 ? 13.719 2.307 4.363 1 93.06 86 LEU A O 1
ATOM 667 N N . LEU A 1 87 ? 12.688 0.417 4.953 1 95.38 87 LEU A N 1
ATOM 668 C CA . LEU A 1 87 ? 13.914 -0.315 5.262 1 95.38 87 LEU A CA 1
ATOM 669 C C . LEU A 1 87 ? 14.086 -1.506 4.328 1 95.38 87 LEU A C 1
ATOM 671 O O . LEU A 1 87 ? 15.141 -2.146 4.32 1 95.38 87 LEU A O 1
ATOM 675 N N . ASP A 1 88 ? 13.086 -1.823 3.564 1 96.31 88 ASP A N 1
ATOM 676 C CA . ASP A 1 88 ? 13.047 -2.908 2.59 1 96.31 88 ASP A CA 1
ATOM 677 C C . ASP A 1 88 ? 12.148 -2.549 1.408 1 96.31 88 ASP A C 1
ATOM 679 O O . ASP A 1 88 ? 11.062 -1.985 1.593 1 96.31 88 ASP A O 1
ATOM 683 N N . LYS A 1 89 ? 12.547 -2.867 0.127 1 95.06 89 LYS A N 1
ATOM 684 C CA . LYS A 1 89 ? 11.805 -2.467 -1.067 1 95.06 89 LYS A CA 1
ATOM 685 C C . LYS A 1 89 ? 10.711 -3.477 -1.398 1 95.06 89 LYS A C 1
ATOM 687 O O . LYS A 1 89 ? 9.922 -3.266 -2.326 1 95.06 89 LYS A O 1
ATOM 692 N N . SER A 1 90 ? 10.648 -4.523 -0.645 1 96.69 90 SER A N 1
ATOM 693 C CA . SER A 1 90 ? 9.727 -5.594 -1.029 1 96.69 90 SER A CA 1
ATOM 694 C C . SER A 1 90 ? 8.945 -6.109 0.175 1 96.69 90 SER A C 1
ATOM 696 O O . SER A 1 90 ? 7.73 -6.273 0.105 1 96.69 90 SER A O 1
ATOM 698 N N . LYS A 1 91 ? 9.57 -6.387 1.305 1 97.56 91 LYS A N 1
ATOM 699 C CA . LYS A 1 91 ? 8.945 -6.926 2.504 1 97.56 91 LYS A CA 1
ATOM 700 C C . LYS A 1 91 ? 8.281 -5.82 3.322 1 97.56 91 LYS A C 1
ATOM 702 O O . LYS A 1 91 ? 8.906 -4.797 3.611 1 97.56 91 LYS A O 1
ATOM 707 N N . SER A 1 92 ? 7.035 -5.977 3.678 1 98 92 SER A N 1
ATOM 708 C CA . SER A 1 92 ? 6.277 -4.953 4.395 1 98 92 SER A CA 1
ATOM 709 C C . SER A 1 92 ? 6.641 -4.93 5.875 1 98 92 SER A C 1
ATOM 711 O O . SER A 1 92 ? 7.121 -5.93 6.414 1 98 92 SER A O 1
ATOM 713 N N . ILE A 1 93 ? 6.391 -3.746 6.52 1 98.62 93 ILE A N 1
ATOM 714 C CA . ILE A 1 93 ? 6.445 -3.625 7.973 1 98.62 93 ILE A CA 1
ATOM 715 C C . ILE A 1 93 ? 5.371 -4.504 8.602 1 98.62 93 ILE A C 1
ATOM 717 O O . ILE A 1 93 ? 5.59 -5.098 9.664 1 98.62 93 ILE A O 1
ATOM 721 N N . LYS A 1 94 ? 4.262 -4.633 7.973 1 98.81 94 LYS A N 1
ATOM 722 C CA . LYS A 1 94 ? 3.129 -5.402 8.477 1 98.81 94 LYS A CA 1
ATOM 723 C C . LYS A 1 94 ? 3.543 -6.836 8.805 1 98.81 94 LYS A C 1
ATOM 725 O O . LYS A 1 94 ? 3.18 -7.367 9.859 1 98.81 94 LYS A O 1
ATOM 730 N N . THR A 1 95 ? 4.25 -7.477 7.891 1 98.69 95 THR A N 1
ATOM 731 C CA . THR A 1 95 ? 4.59 -8.875 8.133 1 98.69 95 THR A CA 1
ATOM 732 C C . THR A 1 95 ? 5.523 -9 9.336 1 98.69 95 THR A C 1
ATOM 734 O O . THR A 1 95 ? 5.453 -9.984 10.078 1 98.69 95 THR A O 1
ATOM 737 N N . LEU A 1 96 ? 6.367 -8 9.555 1 98.69 96 LEU A N 1
ATOM 738 C CA . LEU A 1 96 ? 7.207 -7.992 10.742 1 98.69 96 LEU A CA 1
ATOM 739 C C . LEU A 1 96 ? 6.355 -7.879 12.008 1 98.69 96 LEU A C 1
ATOM 741 O O . LEU A 1 96 ? 6.629 -8.547 13.008 1 98.69 96 LEU A O 1
ATOM 745 N N . LEU A 1 97 ? 5.309 -7.098 11.969 1 98.88 97 LEU A N 1
ATOM 746 C CA . LEU A 1 97 ? 4.449 -6.844 13.125 1 98.88 97 LEU A CA 1
ATOM 747 C C . LEU A 1 97 ? 3.646 -8.094 13.484 1 98.88 97 LEU A C 1
ATOM 749 O O . LEU A 1 97 ? 3.135 -8.203 14.602 1 98.88 97 LEU A O 1
ATOM 753 N N . MET A 1 98 ? 3.525 -9.086 12.562 1 98.81 98 MET A N 1
ATOM 754 C CA . MET A 1 98 ? 2.771 -10.305 12.82 1 98.81 98 MET A CA 1
ATOM 755 C C . MET A 1 98 ? 3.352 -11.055 14.016 1 98.81 98 MET A C 1
ATOM 757 O O . MET A 1 98 ? 2.662 -11.867 14.641 1 98.81 98 MET A O 1
ATOM 761 N N . GLN A 1 99 ? 4.602 -10.75 14.352 1 98.25 99 GLN A N 1
ATOM 762 C CA . GLN A 1 99 ? 5.23 -11.43 15.477 1 98.25 99 GLN A CA 1
ATOM 763 C C . GLN A 1 99 ? 4.504 -11.117 16.781 1 98.25 99 GLN A C 1
ATOM 765 O O . GLN A 1 99 ? 4.664 -11.828 17.781 1 98.25 99 GLN A O 1
ATOM 770 N N . LEU A 1 100 ? 3.691 -10.07 16.781 1 98.75 100 LEU A N 1
ATOM 771 C CA . LEU A 1 100 ? 2.988 -9.664 18 1 98.75 100 LEU A CA 1
ATOM 772 C C . LEU A 1 100 ? 1.607 -10.305 18.062 1 98.75 100 LEU A C 1
ATOM 774 O O . LEU A 1 100 ? 0.888 -10.133 19.047 1 98.75 100 LEU A O 1
ATOM 778 N N . LEU A 1 101 ? 1.19 -11.102 17 1 98.69 101 LEU A N 1
ATOM 779 C CA . LEU A 1 101 ? -0.182 -11.594 16.953 1 98.69 101 LEU A CA 1
ATOM 780 C C . LEU A 1 101 ? -0.231 -13.086 17.25 1 98.69 101 LEU A C 1
ATOM 782 O O . LEU A 1 101 ? -1.27 -13.727 17.078 1 98.69 101 LEU A O 1
ATOM 786 N N . GLY A 1 102 ? 0.852 -13.734 17.688 1 96.56 102 GLY A N 1
ATOM 787 C CA . GLY A 1 102 ? 0.882 -15.125 18.094 1 96.56 102 GLY A CA 1
ATOM 788 C C . GLY A 1 102 ? 0.464 -16.078 16.984 1 96.56 102 GLY A C 1
ATOM 789 O O . GLY A 1 102 ? 1 -16.016 15.883 1 96.56 102 GLY A O 1
ATOM 790 N N . ASP A 1 103 ? -0.589 -16.812 17.281 1 96.94 103 ASP A N 1
ATOM 791 C CA . ASP A 1 103 ? -1.006 -17.844 16.328 1 96.94 103 ASP A CA 1
ATOM 792 C C . ASP A 1 103 ? -2.08 -17.312 15.383 1 96.94 103 ASP A C 1
ATOM 794 O O . ASP A 1 103 ? -2.578 -18.047 14.531 1 96.94 103 ASP A O 1
ATOM 798 N N . ASN A 1 104 ? -2.43 -16.062 15.555 1 98.5 104 ASN A N 1
ATOM 799 C CA . ASN A 1 104 ? -3.387 -15.461 14.633 1 98.5 104 ASN A CA 1
ATOM 800 C C . ASN A 1 104 ? -2.727 -15.07 13.312 1 98.5 104 ASN A C 1
ATOM 802 O O . ASN A 1 104 ? -2.213 -13.961 13.172 1 98.5 104 ASN A O 1
ATOM 806 N N . THR A 1 105 ? -2.895 -15.938 12.297 1 98.62 105 THR A N 1
ATOM 807 C CA . THR A 1 105 ? -2.178 -15.703 11.047 1 98.62 105 THR A CA 1
ATOM 808 C C . THR A 1 105 ? -3.145 -15.32 9.938 1 98.62 105 THR A C 1
ATOM 810 O O . THR A 1 105 ? -2.721 -14.906 8.852 1 98.62 105 THR A O 1
ATOM 813 N N . ASP A 1 106 ? -4.445 -15.508 10.156 1 98.75 106 ASP A N 1
ATOM 814 C CA . ASP A 1 106 ? -5.457 -15.117 9.172 1 98.75 106 ASP A CA 1
ATOM 815 C C . ASP A 1 106 ? -5.824 -13.648 9.328 1 98.75 106 ASP A C 1
ATOM 817 O O . ASP A 1 106 ? -6.922 -13.32 9.797 1 98.75 106 ASP A O 1
ATOM 821 N N . VAL A 1 107 ? -4.875 -12.766 8.977 1 98.81 107 VAL A N 1
ATOM 822 C CA . VAL A 1 107 ? -4.98 -11.32 9.164 1 98.81 107 VAL A CA 1
ATOM 823 C C . VAL A 1 107 ? -4.641 -10.602 7.863 1 98.81 107 VAL A C 1
ATOM 825 O O . VAL A 1 107 ? -3.475 -10.523 7.477 1 98.81 107 VAL A O 1
ATOM 828 N N . GLU A 1 108 ? -5.609 -9.977 7.234 1 98.5 108 GLU A N 1
ATOM 829 C CA . GLU A 1 108 ? -5.402 -9.281 5.969 1 98.5 108 GLU A CA 1
ATOM 830 C C . GLU A 1 108 ? -4.684 -7.949 6.188 1 98.5 108 GLU A C 1
ATOM 832 O O . GLU A 1 108 ? -4.41 -7.566 7.324 1 98.5 108 GLU A O 1
ATOM 837 N N . GLY A 1 109 ? -4.316 -7.297 5.102 1 98.62 109 GLY A N 1
ATOM 838 C CA . GLY A 1 109 ? -3.676 -5.992 5.141 1 98.62 109 GLY A CA 1
ATOM 839 C C . GLY A 1 109 ? -2.176 -6.059 4.938 1 98.62 109 GLY A C 1
ATOM 840 O O . GLY A 1 109 ? -1.531 -7.031 5.332 1 98.62 109 GLY A O 1
ATOM 841 N N . ILE A 1 110 ? -1.616 -5.078 4.34 1 98.75 110 ILE A N 1
ATOM 842 C CA . ILE A 1 110 ? -0.181 -4.898 4.148 1 98.75 110 ILE A CA 1
ATOM 843 C C . ILE A 1 110 ? 0.159 -3.41 4.156 1 98.75 110 ILE A C 1
ATOM 845 O O . ILE A 1 110 ? -0.602 -2.596 4.68 1 98.75 110 ILE A O 1
ATOM 849 N N . ASP A 1 111 ? 1.363 -3 3.664 1 98.62 111 ASP A N 1
ATOM 850 C CA . ASP A 1 111 ? 1.801 -1.607 3.695 1 98.62 111 ASP A CA 1
ATOM 851 C C . ASP A 1 111 ? 1.236 -0.829 2.51 1 98.62 111 ASP A C 1
ATOM 853 O O . ASP A 1 111 ? 1.145 -1.357 1.399 1 98.62 111 ASP A O 1
ATOM 857 N N . THR A 1 112 ? 0.833 0.431 2.736 1 98.25 112 THR A N 1
ATOM 858 C CA . THR A 1 112 ? 0.442 1.37 1.691 1 98.25 112 THR A CA 1
ATOM 859 C C . THR A 1 112 ? 1.421 2.539 1.621 1 98.25 112 THR A C 1
ATOM 861 O O . THR A 1 112 ? 2.01 2.924 2.633 1 98.25 112 THR A O 1
ATOM 864 N N . MET A 1 113 ? 1.562 3.051 0.365 1 97.44 113 MET A N 1
ATOM 865 C CA . MET A 1 113 ? 2.643 4.023 0.232 1 97.44 113 MET A CA 1
ATOM 866 C C . MET A 1 113 ? 2.266 5.125 -0.755 1 97.44 113 MET A C 1
ATOM 868 O O . MET A 1 113 ? 1.982 4.844 -1.922 1 97.44 113 MET A O 1
ATOM 872 N N . ASN A 1 114 ? 2.268 6.402 -0.333 1 98.25 114 ASN A N 1
ATOM 873 C CA . ASN A 1 114 ? 2.352 7.684 -1.025 1 98.25 114 ASN A CA 1
ATOM 874 C C . ASN A 1 114 ? 2.637 8.828 -0.055 1 98.25 114 ASN A C 1
ATOM 876 O O . ASN A 1 114 ? 1.718 9.523 0.375 1 98.25 114 ASN A O 1
ATOM 880 N N . ALA A 1 115 ? 3.934 9.039 0.135 1 97.75 115 ALA A N 1
ATOM 881 C CA . ALA A 1 115 ? 4.402 10.031 1.098 1 97.75 115 ALA A CA 1
ATOM 882 C C . ALA A 1 115 ? 3.57 9.992 2.377 1 97.75 115 ALA A C 1
ATOM 884 O O . ALA A 1 115 ? 3.385 8.93 2.969 1 97.75 115 ALA A O 1
ATOM 885 N N . CYS A 1 116 ? 3.133 11.164 2.869 1 98.31 116 CYS A N 1
ATOM 886 C CA . CYS A 1 116 ? 2.488 11.258 4.176 1 98.31 116 CYS A CA 1
ATOM 887 C C . CYS A 1 116 ? 1.067 10.711 4.121 1 98.31 116 CYS A C 1
ATOM 889 O O . CYS A 1 116 ? 0.457 10.453 5.16 1 98.31 116 CYS A O 1
ATOM 891 N N . TYR A 1 117 ? 0.501 10.438 2.959 1 98.75 117 TYR A N 1
ATOM 892 C CA . TYR A 1 117 ? -0.893 10.039 2.799 1 98.75 117 TYR A CA 1
ATOM 893 C C . TYR A 1 117 ? -1.087 8.57 3.15 1 98.75 117 TYR A C 1
ATOM 895 O O . TYR A 1 117 ? -2.215 8.125 3.367 1 98.75 117 TYR A O 1
ATOM 903 N N . GLY A 1 118 ? -0.016 7.754 3.238 1 98.69 118 GLY A N 1
ATOM 904 C CA . GLY A 1 118 ? -0.09 6.316 3.449 1 98.69 118 GLY A CA 1
ATOM 905 C C . GLY A 1 118 ? -0.892 5.938 4.68 1 98.69 118 GLY A C 1
ATOM 906 O O . GLY A 1 118 ? -1.607 4.93 4.672 1 98.69 118 GLY A O 1
ATOM 907 N N . GLY A 1 119 ? -0.775 6.719 5.746 1 98.81 119 GLY A N 1
ATOM 908 C CA . GLY A 1 119 ? -1.525 6.449 6.965 1 98.81 119 GLY A CA 1
ATOM 909 C C . GLY A 1 119 ? -3.027 6.52 6.766 1 98.81 119 GLY A C 1
ATOM 910 O O . GLY A 1 119 ? -3.76 5.633 7.207 1 98.81 119 GLY A O 1
ATOM 911 N N . THR A 1 120 ? -3.494 7.562 6.074 1 98.88 120 THR A N 1
ATOM 912 C CA . THR A 1 120 ? -4.922 7.746 5.824 1 98.88 120 THR A CA 1
ATOM 913 C C . THR A 1 120 ? -5.445 6.676 4.871 1 98.88 120 THR A C 1
ATOM 915 O O . THR A 1 120 ? -6.559 6.172 5.043 1 98.88 120 THR A O 1
ATOM 918 N N . ALA A 1 121 ? -4.629 6.34 3.871 1 98.88 121 ALA A N 1
ATOM 919 C CA . ALA A 1 121 ? -5.031 5.25 2.99 1 98.88 121 ALA A CA 1
ATOM 920 C C . ALA A 1 121 ? -5.246 3.959 3.777 1 98.88 121 ALA A C 1
ATOM 922 O O . ALA A 1 121 ? -6.199 3.219 3.521 1 98.88 121 ALA A O 1
ATOM 923 N N . ALA A 1 122 ? -4.363 3.666 4.719 1 98.94 122 ALA A N 1
ATOM 924 C CA . ALA A 1 122 ? -4.477 2.479 5.562 1 98.94 122 ALA A CA 1
ATOM 925 C C . ALA A 1 122 ? -5.766 2.51 6.383 1 98.94 122 ALA A C 1
ATOM 927 O O . ALA A 1 122 ? -6.445 1.49 6.516 1 98.94 122 ALA A O 1
ATOM 928 N N . VAL A 1 123 ? -6.113 3.662 6.906 1 98.94 123 VAL A N 1
ATOM 929 C CA . VAL A 1 123 ? -7.332 3.812 7.695 1 98.94 123 VAL A CA 1
ATOM 930 C C . VAL A 1 123 ? -8.555 3.578 6.809 1 98.94 123 VAL A C 1
ATOM 932 O O . VAL A 1 123 ? -9.469 2.846 7.188 1 98.94 123 VAL A O 1
ATOM 935 N N . ILE A 1 124 ? -8.562 4.203 5.641 1 98.88 124 ILE A N 1
ATOM 936 C CA . ILE A 1 124 ? -9.672 4.055 4.707 1 98.88 124 ILE A CA 1
ATOM 937 C C . ILE A 1 124 ? -9.836 2.586 4.328 1 98.88 124 ILE A C 1
ATOM 939 O O . ILE A 1 124 ? -10.961 2.066 4.305 1 98.88 124 ILE A O 1
ATOM 943 N N . ASN A 1 125 ? -8.719 1.879 4.078 1 98.88 125 ASN A N 1
ATOM 944 C CA . ASN A 1 125 ? -8.773 0.459 3.746 1 98.88 125 ASN A CA 1
ATOM 945 C C . ASN A 1 125 ? -9.375 -0.358 4.887 1 98.88 125 ASN A C 1
ATOM 947 O O . ASN A 1 125 ? -10.148 -1.289 4.652 1 98.88 125 ASN A O 1
ATOM 951 N N . ALA A 1 126 ? -8.977 -0.051 6.094 1 98.88 126 ALA A N 1
ATOM 952 C CA . ALA A 1 126 ? -9.5 -0.756 7.258 1 98.88 126 ALA A CA 1
ATOM 953 C C . ALA A 1 126 ? -11.008 -0.553 7.391 1 98.88 126 ALA A C 1
ATOM 955 O O . ALA A 1 126 ? -11.75 -1.511 7.609 1 98.88 126 ALA A O 1
ATOM 956 N N . VAL A 1 127 ? -11.461 0.668 7.246 1 98.81 127 VAL A N 1
ATOM 957 C CA . VAL A 1 127 ? -12.883 0.996 7.348 1 98.81 127 VAL A CA 1
ATOM 958 C C . VAL A 1 127 ? -13.656 0.281 6.242 1 98.81 127 VAL A C 1
ATOM 960 O O . VAL A 1 127 ? -14.695 -0.332 6.5 1 98.81 127 VAL A O 1
ATOM 963 N N . ASN A 1 128 ? -13.133 0.369 5.016 1 98.5 128 ASN A N 1
ATOM 964 C CA . ASN A 1 128 ? -13.781 -0.3 3.893 1 98.5 128 ASN A CA 1
ATOM 965 C C . ASN A 1 128 ? -13.906 -1.803 4.129 1 98.5 128 ASN A C 1
ATOM 967 O O . ASN A 1 128 ? -14.906 -2.416 3.752 1 98.5 128 ASN A O 1
ATOM 971 N N . TRP A 1 129 ? -12.883 -2.449 4.707 1 98.5 129 TRP A N 1
ATOM 972 C CA . TRP A 1 129 ? -12.906 -3.887 4.957 1 98.5 129 TRP A CA 1
ATOM 973 C C . TRP A 1 129 ? -14.016 -4.258 5.93 1 98.5 129 TRP A C 1
ATOM 975 O O . TRP A 1 129 ? -14.773 -5.203 5.688 1 98.5 129 TRP A O 1
ATOM 985 N N . ILE A 1 130 ? -14.141 -3.508 6.969 1 98.5 130 ILE A N 1
ATOM 986 C CA . ILE A 1 130 ? -15.156 -3.787 7.98 1 98.5 130 ILE A CA 1
ATOM 987 C C . ILE A 1 130 ? -16.547 -3.621 7.379 1 98.5 130 ILE A C 1
ATOM 989 O O . ILE A 1 130 ? -17.484 -4.332 7.754 1 98.5 130 ILE A O 1
ATOM 993 N N . GLN A 1 131 ? -16.672 -2.76 6.398 1 97.75 131 GLN A N 1
ATOM 994 C CA . GLN A 1 131 ? -17.969 -2.482 5.785 1 97.75 131 GLN A CA 1
ATOM 995 C C . GLN A 1 131 ? -18.219 -3.404 4.598 1 97.75 131 GLN A C 1
ATOM 997 O O . GLN A 1 131 ? -19.297 -3.363 3.996 1 97.75 131 GLN A O 1
ATOM 1002 N N . SER A 1 132 ? -17.25 -4.258 4.199 1 96.88 132 SER A N 1
ATOM 1003 C CA . SER A 1 132 ? -17.359 -5.102 3.012 1 96.88 132 SER A CA 1
ATOM 1004 C C . SER A 1 132 ? -18.094 -6.398 3.322 1 96.88 132 SER A C 1
ATOM 1006 O O . SER A 1 132 ? -18.297 -6.738 4.488 1 96.88 132 SER A O 1
ATOM 1008 N N . ASP A 1 133 ? -18.375 -7.195 2.248 1 95.31 133 ASP A N 1
ATOM 1009 C CA . ASP A 1 133 ? -19.094 -8.461 2.365 1 95.31 133 ASP A CA 1
ATOM 1010 C C . ASP A 1 133 ? -18.203 -9.539 2.99 1 95.31 133 ASP A C 1
ATOM 1012 O O . ASP A 1 133 ? -18.703 -10.539 3.514 1 95.31 133 ASP A O 1
ATOM 1016 N N . SER A 1 134 ? -16.922 -9.305 2.953 1 95.06 134 SER A N 1
ATOM 1017 C CA . SER A 1 134 ? -16 -10.336 3.41 1 95.06 134 SER A CA 1
ATOM 1018 C C . SER A 1 134 ? -15.664 -10.164 4.887 1 95.06 134 SER A C 1
ATOM 1020 O O . SER A 1 134 ? -14.945 -10.984 5.465 1 95.06 134 SER A O 1
ATOM 1022 N N . TRP A 1 135 ? -16.188 -9.102 5.477 1 96.69 135 TRP A N 1
ATOM 1023 C CA . TRP A 1 135 ? -15.906 -8.852 6.887 1 96.69 135 TRP A CA 1
ATOM 1024 C C . TRP A 1 135 ? -16.391 -10.008 7.75 1 96.69 135 TRP A C 1
ATOM 1026 O O . TRP A 1 135 ? -17.484 -10.539 7.535 1 96.69 135 TRP A O 1
ATOM 1036 N N . ASP A 1 136 ? -15.57 -10.43 8.719 1 95.69 136 ASP A N 1
ATOM 1037 C CA . ASP A 1 136 ? -15.891 -11.625 9.492 1 95.69 136 ASP A CA 1
ATOM 1038 C C . ASP A 1 136 ? -16.141 -11.281 10.961 1 95.69 136 ASP A C 1
ATOM 1040 O O . ASP A 1 136 ? -16.047 -12.141 11.836 1 95.69 136 ASP A O 1
ATOM 1044 N N . GLY A 1 137 ? -16.359 -10.023 11.312 1 96.5 137 GLY A N 1
ATOM 1045 C CA . GLY A 1 137 ? -16.766 -9.633 12.656 1 96.5 137 GLY A CA 1
ATOM 1046 C C . GLY A 1 137 ? -15.602 -9.125 13.492 1 96.5 137 GLY A C 1
ATOM 1047 O O . GLY A 1 137 ? -15.805 -8.547 14.562 1 96.5 137 GLY A O 1
ATOM 1048 N N . ARG A 1 138 ? -14.398 -9.289 13.031 1 98.38 138 ARG A N 1
ATOM 1049 C CA . ARG A 1 138 ? -13.211 -8.938 13.812 1 98.38 138 ARG A CA 1
ATOM 1050 C C . ARG A 1 138 ? -12.828 -7.48 13.594 1 98.38 138 ARG A C 1
ATOM 1052 O O . ARG A 1 138 ? -13.359 -6.816 12.703 1 98.38 138 ARG A O 1
ATOM 1059 N N . ASP A 1 139 ? -11.891 -6.922 14.438 1 98.81 139 ASP A N 1
ATOM 1060 C CA . ASP A 1 139 ? -11.422 -5.539 14.359 1 98.81 139 ASP A CA 1
ATOM 1061 C C . ASP A 1 139 ? -10.227 -5.414 13.414 1 98.81 139 ASP A C 1
ATOM 1063 O O . ASP A 1 139 ? -9.656 -6.418 12.992 1 98.81 139 ASP A O 1
ATOM 1067 N N . ALA A 1 140 ? -9.984 -4.191 13.031 1 98.94 140 ALA A N 1
ATOM 1068 C CA . ALA A 1 140 ? -8.781 -3.838 12.281 1 98.94 140 ALA A CA 1
ATOM 1069 C C . ALA A 1 140 ? -7.855 -2.957 13.117 1 98.94 140 ALA A C 1
ATOM 1071 O O . ALA A 1 140 ? -8.305 -2.268 14.039 1 98.94 140 ALA A O 1
ATOM 1072 N N . VAL A 1 141 ? -6.594 -3.018 12.82 1 99 141 VAL A N 1
ATOM 1073 C CA . VAL A 1 141 ? -5.609 -2.117 13.406 1 99 141 VAL A CA 1
ATOM 1074 C C . VAL A 1 141 ? -4.797 -1.446 12.305 1 99 141 VAL A C 1
ATOM 1076 O O . VAL A 1 141 ? -4.449 -2.082 11.305 1 99 141 VAL A O 1
ATOM 1079 N N . VAL A 1 142 ? -4.582 -0.159 12.438 1 99 142 VAL A N 1
ATOM 1080 C CA . VAL A 1 142 ? -3.695 0.591 11.555 1 99 142 VAL A CA 1
ATOM 1081 C C . VAL A 1 142 ? -2.5 1.117 12.344 1 99 142 VAL A C 1
ATOM 1083 O O . VAL A 1 142 ? -2.66 1.655 13.445 1 99 142 VAL A O 1
ATOM 1086 N N . VAL A 1 143 ? -1.322 0.907 11.844 1 98.94 143 VAL A N 1
ATOM 1087 C CA . VAL A 1 143 ? -0.108 1.533 12.359 1 98.94 143 VAL A CA 1
ATOM 1088 C C . VAL A 1 143 ? 0.459 2.492 11.312 1 98.94 143 VAL A C 1
ATOM 1090 O O . VAL A 1 143 ? 0.624 2.125 10.148 1 98.94 143 VAL A O 1
ATOM 1093 N N . CYS A 1 144 ? 0.677 3.76 11.672 1 98.94 144 CYS A N 1
ATOM 1094 C CA . CYS A 1 144 ? 1.242 4.73 10.742 1 98.94 144 CYS A CA 1
ATOM 1095 C C . CYS A 1 144 ? 2.191 5.684 11.461 1 98.94 144 CYS A C 1
ATOM 1097 O O . CYS A 1 144 ? 1.981 6.016 12.625 1 98.94 144 CYS A O 1
ATOM 1099 N N . GLY A 1 145 ? 3.234 6.086 10.836 1 98.62 145 GLY A N 1
ATOM 1100 C CA . GLY A 1 145 ? 4.262 6.973 11.352 1 98.62 145 GLY A CA 1
ATOM 1101 C C . GLY A 1 145 ? 5.586 6.844 10.625 1 98.62 145 GLY A C 1
ATOM 1102 O O . GLY A 1 145 ? 5.746 5.973 9.766 1 98.62 145 GLY A O 1
ATOM 1103 N N . ASP A 1 146 ? 6.512 7.742 11.031 1 98.69 146 ASP A N 1
ATOM 1104 C CA . ASP A 1 146 ? 7.781 7.816 10.32 1 98.69 146 ASP A CA 1
ATOM 1105 C C . ASP A 1 146 ? 8.852 8.5 11.164 1 98.69 146 ASP A C 1
ATOM 1107 O O . ASP A 1 146 ? 8.555 9.008 12.258 1 98.69 146 ASP A O 1
ATOM 1111 N N . ILE A 1 147 ? 10.008 8.406 10.711 1 98.19 147 ILE A N 1
ATOM 1112 C CA . ILE A 1 147 ? 11.125 9.273 11.047 1 98.19 147 ILE A CA 1
ATOM 1113 C C . ILE A 1 147 ? 11.375 10.266 9.914 1 98.19 147 ILE A C 1
ATOM 1115 O O . ILE A 1 147 ? 11.922 9.898 8.875 1 98.19 147 ILE A O 1
ATOM 1119 N N . ALA A 1 148 ? 10.914 11.469 10.109 1 97.12 148 ALA A N 1
ATOM 1120 C CA . ALA A 1 148 ? 11.031 12.516 9.094 1 97.12 148 ALA A CA 1
ATOM 1121 C C . ALA A 1 148 ? 12.336 13.289 9.242 1 97.12 148 ALA A C 1
ATOM 1123 O O . ALA A 1 148 ? 12.492 14.086 10.172 1 97.12 148 ALA A O 1
ATOM 1124 N N . ILE A 1 149 ? 13.242 13.094 8.32 1 94.31 149 ILE A N 1
ATOM 1125 C CA . ILE A 1 149 ? 14.531 13.773 8.383 1 94.31 149 ILE A CA 1
ATOM 1126 C C . ILE A 1 149 ? 14.812 14.469 7.051 1 94.31 149 ILE A C 1
ATOM 1128 O O . ILE A 1 149 ? 14.375 14 5.996 1 94.31 149 ILE A O 1
ATOM 1132 N N . TYR A 1 150 ? 15.508 15.539 7.133 1 92.25 150 TYR A N 1
ATOM 1133 C CA . TYR A 1 150 ? 15.953 16.328 5.996 1 92.25 150 TYR A CA 1
ATOM 1134 C C . TYR A 1 150 ? 17.438 16.672 6.117 1 92.25 150 TYR A C 1
ATOM 1136 O O . TYR A 1 150 ? 17.984 16.688 7.223 1 92.25 150 TYR A O 1
ATOM 1144 N N . ASP A 1 151 ? 18.031 16.906 4.953 1 89.44 151 ASP A N 1
ATOM 1145 C CA . ASP A 1 151 ? 19.406 17.422 4.969 1 89.44 151 ASP A CA 1
ATOM 1146 C C . ASP A 1 151 ? 19.453 18.828 5.559 1 89.44 151 ASP A C 1
ATOM 1148 O O . ASP A 1 151 ? 18.422 19.438 5.805 1 89.44 151 ASP A O 1
ATOM 1152 N N . LYS A 1 152 ? 20.734 19.25 5.938 1 88.62 152 LYS A N 1
ATOM 1153 C CA . LYS A 1 152 ? 20.906 20.609 6.445 1 88.62 152 LYS A CA 1
ATOM 1154 C C . LYS A 1 152 ? 20.281 21.625 5.496 1 88.62 152 LYS A C 1
ATOM 1156 O O . LYS A 1 152 ? 20.406 21.5 4.277 1 88.62 152 LYS A O 1
ATOM 1161 N N . GLY A 1 153 ? 19.547 22.578 6.133 1 86.75 153 GLY A N 1
ATOM 1162 C CA . GLY A 1 153 ? 18.859 23.578 5.332 1 86.75 153 GLY A CA 1
ATOM 1163 C C . GLY A 1 153 ? 17.484 23.938 5.883 1 86.75 153 GLY A C 1
ATOM 1164 O O . GLY A 1 153 ? 17.188 23.656 7.047 1 86.75 153 GLY A O 1
ATOM 1165 N N . ALA A 1 154 ? 16.688 24.531 5.027 1 85.81 154 ALA A N 1
ATOM 1166 C CA . ALA A 1 154 ? 15.438 25.172 5.441 1 85.81 154 ALA A CA 1
ATOM 1167 C C . ALA A 1 154 ? 14.398 24.141 5.859 1 85.81 154 ALA A C 1
ATOM 1169 O O . ALA A 1 154 ? 13.492 24.438 6.641 1 85.81 154 ALA A O 1
ATOM 1170 N N . ALA A 1 155 ? 14.516 22.906 5.383 1 89.25 155 ALA A N 1
ATOM 1171 C CA . ALA A 1 155 ? 13.5 21.891 5.672 1 89.25 155 ALA A CA 1
ATOM 1172 C C . ALA A 1 155 ? 13.828 21.141 6.953 1 89.25 155 ALA A C 1
ATOM 1174 O O . ALA A 1 155 ? 12.945 20.531 7.562 1 89.25 155 ALA A O 1
ATOM 1175 N N . ARG A 1 156 ? 15.031 21.156 7.391 1 92.25 156 ARG A N 1
ATOM 1176 C CA . ARG A 1 156 ? 15.508 20.344 8.5 1 92.25 156 ARG A CA 1
ATOM 1177 C C . ARG A 1 156 ? 14.664 20.578 9.75 1 92.25 156 ARG A C 1
ATOM 1179 O O . ARG A 1 156 ? 14.273 19.625 10.43 1 92.25 156 ARG A O 1
ATOM 1186 N N . PRO A 1 157 ? 14.305 21.812 10.023 1 94.81 157 PRO A N 1
ATOM 1187 C CA . PRO A 1 157 ? 13.586 22.062 11.273 1 94.81 157 PRO A CA 1
ATOM 1188 C C . PRO A 1 157 ? 12.141 21.562 11.234 1 94.81 157 PRO A C 1
ATOM 1190 O O . PRO A 1 157 ? 11.453 21.578 12.258 1 94.81 157 PRO A O 1
ATOM 1193 N N . THR A 1 158 ? 11.602 21.094 10.117 1 95 158 THR A N 1
ATOM 1194 C CA . THR A 1 158 ? 10.242 20.594 10.016 1 95 158 THR A CA 1
ATOM 1195 C C . THR A 1 158 ? 10.203 19.094 10.297 1 95 158 THR A C 1
ATOM 1197 O O . THR A 1 158 ? 9.125 18.484 10.32 1 95 158 THR A O 1
ATOM 1200 N N . GLY A 1 159 ? 11.359 18.5 10.523 1 96.75 159 GLY A N 1
ATOM 1201 C CA . GLY A 1 159 ? 11.43 17.062 10.766 1 96.75 159 GLY A CA 1
ATOM 1202 C C . GLY A 1 159 ? 10.719 16.625 12.031 1 96.75 159 GLY A C 1
ATOM 1203 O O . GLY A 1 159 ? 10.016 17.438 12.656 1 96.75 159 GLY A O 1
ATOM 1204 N N . GLY A 1 160 ? 10.852 15.43 12.383 1 98.12 160 GLY A N 1
ATOM 1205 C CA . GLY A 1 160 ? 10.242 14.82 13.555 1 98.12 160 GLY A CA 1
ATOM 1206 C C . GLY A 1 160 ? 10.188 13.305 13.477 1 98.12 160 GLY A C 1
ATOM 1207 O O . GLY A 1 160 ? 10.711 12.703 12.539 1 98.12 160 GLY A O 1
ATOM 1208 N N . ALA A 1 161 ? 9.602 12.695 14.508 1 98.56 161 ALA A N 1
ATOM 1209 C CA . ALA A 1 161 ? 9.438 11.242 14.562 1 98.56 161 ALA A CA 1
ATOM 1210 C C . ALA A 1 161 ? 8.281 10.859 15.484 1 98.56 161 ALA A C 1
ATOM 1212 O O . ALA A 1 161 ? 8.047 11.516 16.5 1 98.56 161 ALA A O 1
ATOM 1213 N N . GLY A 1 162 ? 7.605 9.82 15.117 1 98.75 162 GLY A N 1
ATOM 1214 C CA . GLY A 1 162 ? 6.516 9.289 15.922 1 98.75 162 GLY A CA 1
ATOM 1215 C C . GLY A 1 162 ? 5.641 8.305 15.172 1 98.75 162 GLY A C 1
ATOM 1216 O O . GLY A 1 162 ? 5.738 8.188 13.945 1 98.75 162 GLY A O 1
ATOM 1217 N N . THR A 1 163 ? 4.883 7.531 15.898 1 98.88 163 THR A N 1
ATOM 1218 C CA . THR A 1 163 ? 3.955 6.57 15.312 1 98.88 163 THR A CA 1
ATOM 1219 C C . THR A 1 163 ? 2.621 6.586 16.047 1 98.88 163 THR A C 1
ATOM 1221 O O . THR A 1 163 ? 2.562 6.949 17.234 1 98.88 163 THR A O 1
ATOM 1224 N N . VAL A 1 164 ? 1.577 6.262 15.344 1 98.94 164 VAL A N 1
ATOM 1225 C CA . VAL A 1 164 ? 0.23 6.129 15.883 1 98.94 164 VAL A CA 1
ATOM 1226 C C . VAL A 1 164 ? -0.334 4.754 15.531 1 98.94 164 VAL A C 1
ATOM 1228 O O . VAL A 1 164 ? -0.131 4.258 14.422 1 98.94 164 VAL A O 1
ATOM 1231 N N . ALA A 1 165 ? -0.936 4.066 16.469 1 98.94 165 ALA A N 1
ATOM 1232 C CA . ALA A 1 165 ? -1.738 2.871 16.219 1 98.94 165 ALA A CA 1
ATOM 1233 C C . ALA A 1 165 ? -3.219 3.145 16.469 1 98.94 165 ALA A C 1
ATOM 1235 O O . ALA A 1 165 ? -3.578 3.822 17.438 1 98.94 165 ALA A O 1
ATOM 1236 N N . ILE A 1 166 ? -4.055 2.705 15.602 1 99 166 ILE A N 1
ATOM 1237 C CA . ILE A 1 166 ? -5.484 2.98 15.625 1 99 166 ILE A CA 1
ATOM 1238 C C . ILE A 1 166 ? -6.266 1.667 15.609 1 99 166 ILE A C 1
ATOM 1240 O O . ILE A 1 166 ? -6.098 0.851 14.695 1 99 166 ILE A O 1
ATOM 1244 N N . LEU A 1 167 ? -7.059 1.433 16.641 1 98.94 167 LEU A N 1
ATOM 1245 C CA . LEU A 1 167 ? -7.984 0.308 16.672 1 98.94 167 LEU A CA 1
ATOM 1246 C C . LEU A 1 167 ? -9.328 0.69 16.062 1 98.94 167 LEU A C 1
ATOM 1248 O O . LEU A 1 167 ? -9.977 1.634 16.516 1 98.94 167 LEU A O 1
ATOM 1252 N N . ILE A 1 168 ? -9.766 -0.015 15.008 1 98.94 168 ILE A N 1
ATOM 1253 C CA . ILE A 1 168 ? -10.977 0.32 14.258 1 98.94 168 ILE A CA 1
ATOM 1254 C C . ILE A 1 168 ? -11.93 -0.87 14.266 1 98.94 168 ILE A C 1
ATOM 1256 O O . ILE A 1 168 ? -11.508 -2.014 14.086 1 98.94 168 ILE A O 1
ATOM 1260 N N . GLY A 1 169 ? -13.18 -0.623 14.469 1 98.69 169 GLY A N 1
ATOM 1261 C CA . GLY A 1 169 ? -14.18 -1.681 14.484 1 98.69 169 GLY A CA 1
ATOM 1262 C C . GLY A 1 169 ? -15.602 -1.156 14.516 1 98.69 169 GLY A C 1
ATOM 1263 O O . GLY A 1 169 ? -15.836 0.03 14.273 1 98.69 169 GLY A O 1
ATOM 1264 N N . ALA A 1 170 ? -16.578 -2.051 14.703 1 98.25 170 ALA A N 1
ATOM 1265 C CA . ALA A 1 170 ? -17.984 -1.702 14.859 1 98.25 170 ALA A CA 1
ATOM 1266 C C . ALA A 1 170 ? -18.281 -1.188 16.266 1 98.25 170 ALA A C 1
ATOM 1268 O O . ALA A 1 170 ? -17.469 -1.362 17.172 1 98.25 170 ALA A O 1
ATOM 1269 N N . ASP A 1 171 ? -19.344 -0.444 16.406 1 98.12 171 ASP A N 1
ATOM 1270 C CA . ASP A 1 171 ? -19.828 0.084 17.688 1 98.12 171 ASP A CA 1
ATOM 1271 C C . ASP A 1 171 ? -18.766 0.962 18.344 1 98.12 171 ASP A C 1
ATOM 1273 O O . ASP A 1 171 ? -18.5 0.838 19.547 1 98.12 171 ASP A O 1
ATOM 1277 N N . ALA A 1 172 ? -18.094 1.727 17.5 1 98.81 172 ALA A N 1
ATOM 1278 C CA . ALA A 1 172 ? -17.016 2.602 17.953 1 98.81 172 ALA A CA 1
ATOM 1279 C C . ALA A 1 172 ? -17.578 3.904 18.531 1 98.81 172 ALA A C 1
ATOM 1281 O O . ALA A 1 172 ? -18.641 4.371 18.094 1 98.81 172 ALA A O 1
ATOM 1282 N N . PRO A 1 173 ? -16.875 4.555 19.469 1 98.88 173 PRO A N 1
ATOM 1283 C CA . PRO A 1 173 ? -17.312 5.855 19.984 1 98.88 173 PRO A CA 1
ATOM 1284 C C . PRO A 1 173 ? -16.984 7.008 19.047 1 98.88 173 PRO A C 1
ATOM 1286 O O . PRO A 1 173 ? -17.547 8.102 19.188 1 98.88 173 PRO A O 1
ATOM 1289 N N . ILE A 1 174 ? -16.094 6.895 18.125 1 98.94 174 ILE A N 1
ATOM 1290 C CA . ILE A 1 174 ? -15.789 7.855 17.062 1 98.94 174 ILE A CA 1
ATOM 1291 C C . ILE A 1 174 ? -16.094 7.242 15.703 1 98.94 174 ILE A C 1
ATOM 1293 O O . ILE A 1 174 ? -15.383 6.34 15.25 1 98.94 174 ILE A O 1
ATOM 1297 N N . VAL A 1 175 ? -17.109 7.758 14.984 1 98.88 175 VAL A N 1
ATOM 1298 C CA . VAL A 1 175 ? -17.672 7.074 13.828 1 98.88 175 VAL A CA 1
ATOM 1299 C C . VAL A 1 175 ? -17.359 7.859 12.555 1 98.88 175 VAL A C 1
ATOM 1301 O O . VAL A 1 175 ? -17.531 9.078 12.508 1 98.88 175 VAL A O 1
ATOM 1304 N N . PHE A 1 176 ? -16.875 7.164 11.523 1 98.81 176 PHE A N 1
ATOM 1305 C CA . PHE A 1 176 ? -16.594 7.809 10.25 1 98.81 176 PHE A CA 1
ATOM 1306 C C . PHE A 1 176 ? -17.875 8.164 9.523 1 98.81 176 PHE A C 1
ATOM 1308 O O . PHE A 1 176 ? -18.812 7.355 9.461 1 98.81 176 PHE A O 1
ATOM 1315 N N . ASP A 1 177 ? -17.953 9.398 8.977 1 97.94 177 ASP A N 1
ATOM 1316 C CA . ASP A 1 177 ? -19.016 9.734 8.039 1 97.94 177 ASP A CA 1
ATOM 1317 C C . ASP A 1 177 ? -18.844 8.992 6.715 1 97.94 177 ASP A C 1
ATOM 1319 O O . ASP A 1 177 ? -17.719 8.664 6.324 1 97.94 177 ASP A O 1
ATOM 1323 N N . PRO A 1 178 ? -19.859 8.742 6.02 1 96.25 178 PRO A N 1
ATOM 1324 C CA . PRO A 1 178 ? -19.781 7.941 4.797 1 96.25 178 PRO A CA 1
ATOM 1325 C C . PRO A 1 178 ? -19.375 8.766 3.576 1 96.25 178 PRO A C 1
ATOM 1327 O O . PRO A 1 178 ? -19.719 8.406 2.445 1 96.25 178 PRO A O 1
ATOM 1330 N N . VAL A 1 179 ? -18.75 9.977 3.775 1 96.69 179 VAL A N 1
ATOM 1331 C CA . VAL A 1 179 ? -18.359 10.844 2.666 1 96.69 179 VAL A CA 1
ATOM 1332 C C . VAL A 1 179 ? -16.891 11.234 2.801 1 96.69 179 VAL A C 1
ATOM 1334 O O . VAL A 1 179 ? -16.406 11.484 3.906 1 96.69 179 VAL A O 1
ATOM 1337 N N . ARG A 1 180 ? -16.234 11.211 1.685 1 97.69 180 ARG A N 1
ATOM 1338 C CA . ARG A 1 180 ? -14.859 11.672 1.564 1 97.69 180 ARG A CA 1
ATOM 1339 C C . ARG A 1 180 ? -14.648 12.453 0.273 1 97.69 180 ARG A C 1
ATOM 1341 O O . ARG A 1 180 ? -15.281 12.156 -0.746 1 97.69 180 ARG A O 1
ATOM 1348 N N . GLY A 1 181 ? -13.867 13.508 0.283 1 98.75 181 GLY A N 1
ATOM 1349 C CA . GLY A 1 181 ? -13.398 14.211 -0.897 1 98.75 181 GLY A CA 1
ATOM 1350 C C . GLY A 1 181 ? -11.898 14.094 -1.104 1 98.75 181 GLY A C 1
ATOM 1351 O O . GLY A 1 181 ? -11.117 14.484 -0.236 1 98.75 181 GLY A O 1
ATOM 1352 N N . SER A 1 182 ? -11.5 13.547 -2.262 1 98.88 182 SER A N 1
ATOM 1353 C CA . SER A 1 182 ? -10.078 13.32 -2.518 1 98.88 182 SER A CA 1
ATOM 1354 C C . SER A 1 182 ? -9.578 14.211 -3.65 1 98.88 182 SER A C 1
ATOM 1356 O O . SER A 1 182 ? -10.367 14.781 -4.398 1 98.88 182 SER A O 1
ATOM 1358 N N . TYR A 1 183 ? -8.344 14.422 -3.707 1 98.88 183 TYR A N 1
ATOM 1359 C CA . TYR A 1 183 ? -7.625 15.117 -4.77 1 98.88 183 TYR A CA 1
ATOM 1360 C C . TYR A 1 183 ? -6.258 14.484 -5.004 1 98.88 183 TYR A C 1
ATOM 1362 O O . TYR A 1 183 ? -5.406 14.484 -4.113 1 98.88 183 TYR A O 1
ATOM 1370 N N . MET A 1 184 ? -6.059 13.906 -6.176 1 98.69 184 MET A N 1
ATOM 1371 C CA . MET A 1 184 ? -4.801 13.242 -6.512 1 98.69 184 MET A CA 1
ATOM 1372 C C . MET A 1 184 ? -4.316 13.664 -7.891 1 98.69 184 MET A C 1
ATOM 1374 O O . MET A 1 184 ? -5.109 13.789 -8.828 1 98.69 184 MET A O 1
ATOM 1378 N N . GLU A 1 185 ? -3.035 13.906 -7.98 1 98.06 185 GLU A N 1
ATOM 1379 C CA . GLU A 1 185 ? -2.367 14.344 -9.203 1 98.06 185 GLU A CA 1
ATOM 1380 C C . GLU A 1 185 ? -0.932 13.828 -9.258 1 98.06 185 GLU A C 1
ATOM 1382 O O . GLU A 1 185 ? -0.428 13.273 -8.289 1 98.06 185 GLU A O 1
ATOM 1387 N N . HIS A 1 186 ? -0.366 13.992 -10.445 1 98.31 186 HIS A N 1
ATOM 1388 C CA . HIS A 1 186 ? 1.057 13.734 -10.633 1 98.31 186 HIS A CA 1
ATOM 1389 C C . HIS A 1 186 ? 1.888 14.984 -10.359 1 98.31 186 HIS A C 1
ATOM 1391 O O . HIS A 1 186 ? 1.804 15.961 -11.102 1 98.31 186 HIS A O 1
ATOM 1397 N N . ALA A 1 187 ? 2.695 14.961 -9.242 1 98.25 187 ALA A N 1
ATOM 1398 C CA . ALA A 1 187 ? 3.512 16.109 -8.891 1 98.25 187 ALA A CA 1
ATOM 1399 C C . ALA A 1 187 ? 4.871 15.68 -8.344 1 98.25 187 ALA A C 1
ATOM 1401 O O . ALA A 1 187 ? 4.965 14.703 -7.602 1 98.25 187 ALA A O 1
ATOM 1402 N N . TYR A 1 188 ? 5.93 16.391 -8.742 1 97.88 188 TYR A N 1
ATOM 1403 C CA . TYR A 1 188 ? 7.258 16.188 -8.18 1 97.88 188 TYR A CA 1
ATOM 1404 C C . TYR A 1 188 ? 7.59 17.281 -7.168 1 97.88 188 TYR A C 1
ATOM 1406 O O . TYR A 1 188 ? 8.648 17.922 -7.258 1 97.88 188 TYR A O 1
ATOM 1414 N N . ASP A 1 189 ? 6.734 17.438 -6.207 1 97.44 189 ASP A N 1
ATOM 1415 C CA . ASP A 1 189 ? 6.945 18.438 -5.172 1 97.44 189 ASP A CA 1
ATOM 1416 C C . ASP A 1 189 ? 7.812 17.891 -4.039 1 97.44 189 ASP A C 1
ATOM 1418 O O . ASP A 1 189 ? 8.57 18.625 -3.412 1 97.44 189 ASP A O 1
ATOM 1422 N N . PHE A 1 190 ? 7.707 16.688 -3.711 1 96.81 190 PHE A N 1
ATOM 1423 C CA . PHE A 1 190 ? 8.445 15.93 -2.709 1 96.81 190 PHE A CA 1
ATOM 1424 C C . PHE A 1 190 ? 8.492 14.453 -3.072 1 96.81 190 PHE A C 1
ATOM 1426 O O . PHE A 1 190 ? 7.453 13.844 -3.34 1 96.81 190 PHE A O 1
ATOM 1433 N N . TYR A 1 191 ? 9.641 13.852 -3.113 1 97.19 191 TYR A N 1
ATOM 1434 C CA . TYR A 1 191 ? 9.844 12.445 -3.467 1 97.19 191 TYR A CA 1
ATOM 1435 C C . TYR A 1 191 ? 11.227 11.977 -3.043 1 97.19 191 TYR A C 1
ATOM 1437 O O . TYR A 1 191 ? 12.055 12.773 -2.586 1 97.19 191 TYR A O 1
ATOM 1445 N N . LYS A 1 192 ? 11.445 10.656 -3 1 96.62 192 LYS A N 1
ATOM 1446 C CA . LYS A 1 192 ? 12.695 10.07 -2.531 1 96.62 192 LYS A CA 1
ATOM 1447 C C . LYS A 1 192 ? 13.281 9.117 -3.568 1 96.62 192 LYS A C 1
ATOM 1449 O O . LYS A 1 192 ? 13.359 7.906 -3.334 1 96.62 192 LYS A O 1
ATOM 1454 N N . PRO A 1 193 ? 13.867 9.641 -4.664 1 95.69 193 PRO A N 1
ATOM 1455 C CA . PRO A 1 193 ? 14.352 8.812 -5.773 1 95.69 193 PRO A CA 1
ATOM 1456 C C . PRO A 1 193 ? 15.766 8.289 -5.543 1 95.69 193 PRO A C 1
ATOM 1458 O O . PRO A 1 193 ? 16.203 7.355 -6.23 1 95.69 193 PRO A O 1
ATOM 1461 N N . ASP A 1 194 ? 16.531 8.961 -4.676 1 94.81 194 ASP A N 1
ATOM 1462 C CA . ASP A 1 194 ? 17.906 8.531 -4.383 1 94.81 194 ASP A CA 1
ATOM 1463 C C . ASP A 1 194 ? 17.922 7.516 -3.244 1 94.81 194 ASP A C 1
ATOM 1465 O O . ASP A 1 194 ? 17.859 7.887 -2.072 1 94.81 194 ASP A O 1
ATOM 1469 N N . PHE A 1 195 ? 18.125 6.27 -3.609 1 93.56 195 PHE A N 1
ATOM 1470 C CA . PHE A 1 195 ? 18.031 5.191 -2.635 1 93.56 195 PHE A CA 1
ATOM 1471 C C . PHE A 1 195 ? 19.266 5.16 -1.745 1 93.56 195 PHE A C 1
ATOM 1473 O O . PHE A 1 195 ? 19.281 4.496 -0.707 1 93.56 195 PHE A O 1
ATOM 1480 N N . ASN A 1 196 ? 20.281 5.961 -2.047 1 91.44 196 ASN A N 1
ATOM 1481 C CA . ASN A 1 196 ? 21.484 6.035 -1.225 1 91.44 196 ASN A CA 1
ATOM 1482 C C . ASN A 1 196 ? 21.312 7.02 -0.072 1 91.44 196 ASN A C 1
ATOM 1484 O O . ASN A 1 196 ? 22.188 7.129 0.792 1 91.44 196 ASN A O 1
ATOM 1488 N N . SER A 1 197 ? 20.203 7.648 -0.079 1 91.19 197 SER A N 1
ATOM 1489 C CA . SER A 1 197 ? 19.938 8.672 0.932 1 91.19 197 SER A CA 1
ATOM 1490 C C . SER A 1 197 ? 18.547 8.516 1.534 1 91.19 197 SER A C 1
ATOM 1492 O O . SER A 1 197 ? 17.594 8.172 0.832 1 91.19 197 SER A O 1
ATOM 1494 N N . GLU A 1 198 ? 18.484 8.859 2.848 1 91.31 198 GLU A N 1
ATOM 1495 C CA . GLU A 1 198 ? 17.172 8.875 3.486 1 91.31 198 GLU A CA 1
ATOM 1496 C C . GLU A 1 198 ? 16.438 10.188 3.217 1 91.31 198 GLU A C 1
ATOM 1498 O O . GLU A 1 198 ? 15.234 10.297 3.48 1 91.31 198 GLU A O 1
ATOM 1503 N N . TYR A 1 199 ? 17.156 11.172 2.717 1 94 199 TYR A N 1
ATOM 1504 C CA . TYR A 1 199 ? 16.594 12.508 2.576 1 94 199 TYR A CA 1
ATOM 1505 C C . TYR A 1 199 ? 15.766 12.625 1.306 1 94 199 TYR A 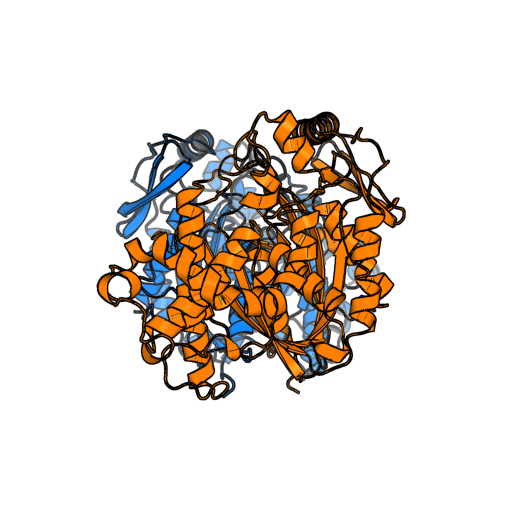C 1
ATOM 1507 O O . TYR A 1 199 ? 16.125 12.07 0.265 1 94 199 TYR A O 1
ATOM 1515 N N . PRO A 1 200 ? 14.711 13.32 1.391 1 95.81 200 PRO A N 1
ATOM 1516 C CA . PRO A 1 200 ? 13.883 13.562 0.205 1 95.81 200 PRO A CA 1
ATOM 1517 C C . PRO A 1 200 ? 14.438 14.68 -0.68 1 95.81 200 PRO A C 1
ATOM 1519 O O . PRO A 1 200 ? 15.242 15.492 -0.225 1 95.81 200 PRO A O 1
ATOM 1522 N N . TYR A 1 201 ? 14.047 14.641 -1.972 1 95.56 201 TYR A N 1
ATOM 1523 C CA . TYR A 1 201 ? 14.047 15.82 -2.83 1 95.56 201 TYR A CA 1
ATOM 1524 C C . TYR A 1 201 ? 12.773 16.641 -2.633 1 95.56 201 TYR A C 1
ATOM 1526 O O . TYR A 1 201 ? 11.672 16.094 -2.645 1 95.56 201 TYR A O 1
ATOM 1534 N N . VAL A 1 202 ? 12.969 17.984 -2.373 1 94.5 202 VAL A N 1
ATOM 1535 C CA . VAL A 1 202 ? 11.805 18.797 -2.055 1 94.5 202 VAL A CA 1
ATOM 1536 C C . VAL A 1 202 ? 11.898 20.141 -2.771 1 94.5 202 VAL A C 1
ATOM 1538 O O . VAL A 1 202 ? 12.961 20.766 -2.793 1 94.5 202 VAL A O 1
ATOM 1541 N N . ASP A 1 203 ? 10.812 20.484 -3.492 1 94.56 203 ASP A N 1
ATOM 1542 C CA . ASP A 1 203 ? 10.555 21.875 -3.898 1 94.56 203 ASP A CA 1
ATOM 1543 C C . ASP A 1 203 ? 9.594 22.562 -2.932 1 94.56 203 ASP A C 1
ATOM 1545 O O . ASP A 1 203 ? 8.375 22.516 -3.121 1 94.56 203 ASP A O 1
ATOM 1549 N N . GLY A 1 204 ? 10.156 23.234 -1.988 1 92.75 204 GLY A N 1
ATOM 1550 C CA . GLY A 1 204 ? 9.391 23.75 -0.868 1 92.75 204 GLY A CA 1
ATOM 1551 C C . GLY A 1 204 ? 8.234 24.641 -1.296 1 92.75 204 GLY A C 1
ATOM 1552 O O . GLY A 1 204 ? 7.109 24.469 -0.813 1 92.75 204 GLY A O 1
ATOM 1553 N N . HIS A 1 205 ? 8.5 25.594 -2.174 1 93.12 205 HIS A N 1
ATOM 1554 C CA . HIS A 1 205 ? 7.465 26.516 -2.627 1 93.12 205 HIS A CA 1
ATOM 1555 C C . HIS A 1 205 ? 6.379 25.781 -3.408 1 93.12 205 HIS A C 1
ATOM 1557 O O . HIS A 1 205 ? 5.191 26.031 -3.205 1 93.12 205 HIS A O 1
ATOM 1563 N N . TYR A 1 206 ? 6.75 24.922 -4.273 1 96.06 206 TYR A N 1
ATOM 1564 C CA . TYR A 1 206 ? 5.797 24.156 -5.062 1 96.06 206 TYR A CA 1
ATOM 1565 C C . TYR A 1 206 ? 4.969 23.234 -4.176 1 96.06 206 TYR A C 1
ATOM 1567 O O . TYR A 1 206 ? 3.762 23.094 -4.375 1 96.06 206 TYR A O 1
ATOM 1575 N N . SER A 1 207 ? 5.633 22.625 -3.139 1 96.12 207 SER A N 1
ATOM 1576 C CA . SER A 1 207 ? 4.949 21.719 -2.219 1 96.12 207 SER A CA 1
ATOM 1577 C C . SER A 1 207 ? 3.863 22.453 -1.432 1 96.12 207 SER A C 1
ATOM 1579 O O . SER A 1 207 ? 2.783 21.891 -1.2 1 96.12 207 SER A O 1
ATOM 1581 N N . LEU A 1 208 ? 4.164 23.656 -1.019 1 95.31 208 LEU A N 1
ATOM 1582 C CA . LEU A 1 208 ? 3.176 24.453 -0.302 1 95.31 208 LEU A CA 1
ATOM 1583 C C . LEU A 1 208 ? 1.978 24.766 -1.193 1 95.31 208 LEU A C 1
ATOM 1585 O O . LEU A 1 208 ? 0.831 24.688 -0.749 1 95.31 208 LEU A O 1
ATOM 1589 N N . THR A 1 209 ? 2.248 25.078 -2.436 1 97.19 209 THR A N 1
ATOM 1590 C CA . THR A 1 209 ? 1.188 25.359 -3.398 1 97.19 209 THR A CA 1
ATOM 1591 C C . THR A 1 209 ? 0.32 24.125 -3.617 1 97.19 209 THR A C 1
ATOM 1593 O O . THR A 1 209 ? -0.908 24.219 -3.662 1 97.19 209 THR A O 1
ATOM 1596 N N . CYS A 1 210 ? 0.983 22.984 -3.736 1 98.12 210 CYS A N 1
ATOM 1597 C CA . CYS A 1 210 ? 0.262 21.719 -3.918 1 98.12 210 CYS A CA 1
ATOM 1598 C C . CYS A 1 210 ? -0.657 21.453 -2.734 1 98.12 210 CYS A C 1
ATOM 1600 O O . CYS A 1 210 ? -1.797 21.016 -2.916 1 98.12 210 CYS A O 1
ATOM 1602 N N . TYR A 1 211 ? -0.18 21.734 -1.568 1 98.25 211 TYR A N 1
ATOM 1603 C CA . TYR A 1 211 ? -0.953 21.531 -0.35 1 98.25 211 TYR A CA 1
ATOM 1604 C C . TYR A 1 211 ? -2.215 22.375 -0.346 1 98.25 211 TYR A C 1
ATOM 1606 O O . TYR A 1 211 ? -3.309 21.875 -0.078 1 98.25 211 TYR A O 1
ATOM 1614 N N . VAL A 1 212 ? -2.088 23.609 -0.648 1 98.25 212 VAL A N 1
ATOM 1615 C CA . VAL A 1 212 ? -3.203 24.562 -0.631 1 98.25 212 VAL A CA 1
ATOM 1616 C C . VAL A 1 212 ? -4.215 24.172 -1.707 1 98.25 212 VAL A C 1
ATOM 1618 O O . VAL A 1 212 ? -5.426 24.188 -1.463 1 98.25 212 VAL A O 1
ATOM 1621 N N . GLU A 1 213 ? -3.727 23.844 -2.838 1 98.5 213 GLU A N 1
ATOM 1622 C CA . GLU A 1 213 ? -4.586 23.391 -3.926 1 98.5 213 GLU A CA 1
ATOM 1623 C C . GLU A 1 213 ? -5.375 22.156 -3.518 1 98.5 213 GLU A C 1
ATOM 1625 O O . GLU A 1 213 ? -6.559 22.031 -3.838 1 98.5 213 GLU A O 1
ATOM 1630 N N . ALA A 1 214 ? -4.703 21.281 -2.828 1 98.88 214 ALA A N 1
ATOM 1631 C CA . ALA A 1 214 ? -5.355 20.047 -2.365 1 98.88 214 ALA A CA 1
ATOM 1632 C C . ALA A 1 214 ? -6.473 20.375 -1.376 1 98.88 214 ALA A C 1
ATOM 1634 O O . ALA A 1 214 ? -7.527 19.734 -1.396 1 98.88 214 ALA A O 1
ATOM 1635 N N . VAL A 1 215 ? -6.262 21.328 -0.494 1 98.81 215 VAL A N 1
ATOM 1636 C CA . VAL A 1 215 ? -7.297 21.734 0.446 1 98.81 215 VAL A CA 1
ATOM 1637 C C . VAL A 1 215 ? -8.547 22.172 -0.32 1 98.81 215 VAL A C 1
ATOM 1639 O O . VAL A 1 215 ? -9.656 21.734 -0.008 1 98.81 215 VAL A O 1
ATOM 1642 N N . ASP A 1 216 ? -8.367 22.984 -1.338 1 98.69 216 ASP A N 1
ATOM 1643 C CA . ASP A 1 216 ? -9.484 23.531 -2.111 1 98.69 216 ASP A CA 1
ATOM 1644 C C . ASP A 1 216 ? -10.281 22.406 -2.771 1 98.69 216 ASP A C 1
ATOM 1646 O O . ASP A 1 216 ? -11.508 22.359 -2.658 1 98.69 216 ASP A O 1
ATOM 1650 N N . HIS A 1 217 ? -9.594 21.516 -3.404 1 98.69 217 HIS A N 1
ATOM 1651 C CA . HIS A 1 217 ? -10.258 20.5 -4.199 1 98.69 217 HIS A CA 1
ATOM 1652 C C . HIS A 1 217 ? -10.906 19.438 -3.311 1 98.69 217 HIS A C 1
ATOM 1654 O O . HIS A 1 217 ? -12 18.953 -3.609 1 98.69 217 HIS A O 1
ATOM 1660 N N . CYS A 1 218 ? -10.242 19.094 -2.234 1 98.88 218 CYS A N 1
ATOM 1661 C CA . CYS A 1 218 ? -10.836 18.141 -1.305 1 98.88 218 CYS A CA 1
ATOM 1662 C C . CYS A 1 218 ? -12.094 18.719 -0.663 1 98.88 218 CYS A C 1
ATOM 1664 O O . CYS A 1 218 ? -13.102 18.016 -0.518 1 98.88 218 CYS A O 1
ATOM 1666 N N . TYR A 1 219 ? -11.953 19.969 -0.271 1 98.81 219 TYR A N 1
ATOM 1667 C CA . TYR A 1 219 ? -13.086 20.641 0.358 1 98.81 219 TYR A CA 1
ATOM 1668 C C . TYR A 1 219 ? -14.281 20.688 -0.583 1 98.81 219 TYR A C 1
ATOM 1670 O O . TYR A 1 219 ? -15.406 20.375 -0.181 1 98.81 219 TYR A O 1
ATOM 1678 N N . LYS A 1 220 ? -14.062 21 -1.781 1 98.38 220 LYS A N 1
ATOM 1679 C CA . LYS A 1 220 ? -15.117 21.047 -2.793 1 98.38 220 LYS A CA 1
ATOM 1680 C C . LYS A 1 220 ? -15.703 19.656 -3.045 1 98.38 220 LYS A C 1
ATOM 1682 O O . LYS A 1 220 ? -16.922 19.5 -3.098 1 98.38 220 LYS A O 1
ATOM 1687 N N . ALA A 1 221 ? -14.859 18.656 -3.197 1 98.56 221 ALA A N 1
ATOM 1688 C CA . ALA A 1 221 ? -15.312 17.297 -3.465 1 98.56 221 ALA A CA 1
ATOM 1689 C C . ALA A 1 221 ? -16.109 16.75 -2.291 1 98.56 221 ALA A C 1
ATOM 1691 O O . ALA A 1 221 ? -17.156 16.109 -2.482 1 98.56 221 ALA A O 1
ATOM 1692 N N . TYR A 1 222 ? -15.594 16.953 -1.105 1 98.69 222 TYR A N 1
ATOM 1693 C CA . TYR A 1 222 ? -16.328 16.547 0.092 1 98.69 222 TYR A CA 1
ATOM 1694 C C . TYR A 1 222 ? -17.703 17.188 0.138 1 98.69 222 TYR A C 1
ATOM 1696 O O . TYR A 1 222 ? -18.703 16.516 0.409 1 98.69 222 TYR A O 1
ATOM 1704 N N . SER A 1 223 ? -17.75 18.453 -0.103 1 98.62 223 SER A N 1
ATOM 1705 C CA . SER A 1 223 ? -19 19.219 -0.026 1 98.62 223 SER A CA 1
ATOM 1706 C C . SER A 1 223 ? -20.031 18.703 -1.021 1 98.62 223 SER A C 1
ATOM 1708 O O . SER A 1 223 ? -21.203 18.516 -0.667 1 98.62 223 SER A O 1
ATOM 1710 N N . LYS A 1 224 ? -19.547 18.516 -2.191 1 97.75 224 LYS A N 1
ATOM 1711 C CA . LYS A 1 224 ? -20.438 17.984 -3.227 1 97.75 224 LYS A CA 1
ATOM 1712 C C . LYS A 1 224 ? -21.078 16.672 -2.787 1 97.75 224 LYS A C 1
ATOM 1714 O O . LYS A 1 224 ? -22.297 16.5 -2.91 1 97.75 224 LYS A O 1
ATOM 1719 N N . LYS A 1 225 ? -20.297 15.805 -2.236 1 97.62 225 LYS A N 1
ATOM 1720 C CA . LYS A 1 225 ? -20.781 14.484 -1.844 1 97.62 225 LYS A CA 1
ATOM 1721 C C . LYS A 1 225 ? -21.656 14.57 -0.595 1 97.62 225 LYS A C 1
ATOM 1723 O O . LYS A 1 225 ? -22.656 13.852 -0.475 1 97.62 225 LYS A O 1
ATOM 1728 N N . ALA A 1 226 ? -21.234 15.383 0.329 1 98 226 ALA A N 1
ATOM 1729 C CA . ALA A 1 226 ? -22.016 15.547 1.554 1 98 226 ALA A CA 1
ATOM 1730 C C . ALA A 1 226 ? -23.406 16.094 1.248 1 98 226 ALA A C 1
ATOM 1732 O O . ALA A 1 226 ? -24.391 15.648 1.825 1 98 226 ALA A O 1
ATOM 1733 N N . ILE A 1 227 ? -23.484 17.078 0.352 1 97.25 227 ILE A N 1
ATOM 1734 C CA . ILE A 1 227 ? -24.75 17.672 -0.05 1 97.25 227 ILE A CA 1
ATOM 1735 C C . ILE A 1 227 ? -25.594 16.641 -0.798 1 97.25 227 ILE A C 1
ATOM 1737 O O . ILE A 1 227 ? -26.766 16.453 -0.499 1 97.25 227 ILE A O 1
ATOM 1741 N N . ALA A 1 228 ? -24.984 15.914 -1.668 1 95.62 228 ALA A N 1
ATOM 1742 C CA . ALA A 1 228 ? -25.672 14.922 -2.482 1 95.62 228 ALA A CA 1
ATOM 1743 C C . ALA A 1 228 ? -26.25 13.805 -1.612 1 95.62 228 ALA A C 1
ATOM 1745 O O . ALA A 1 228 ? -27.328 13.266 -1.914 1 95.62 228 ALA A O 1
ATOM 1746 N N . ARG A 1 229 ? -25.594 13.523 -0.489 1 95 229 ARG A N 1
ATOM 1747 C CA . ARG A 1 229 ? -26.016 12.414 0.368 1 95 229 ARG A CA 1
ATOM 1748 C C . ARG A 1 229 ? -26.938 12.906 1.475 1 95 229 ARG A C 1
ATOM 1750 O O . ARG A 1 229 ? -27.359 12.125 2.332 1 95 229 ARG A O 1
ATOM 1757 N N . GLY A 1 230 ? -27.172 14.18 1.528 1 95.31 230 GLY A N 1
ATOM 1758 C CA . GLY A 1 230 ? -28.109 14.742 2.484 1 95.31 230 GLY A CA 1
ATOM 1759 C C . GLY A 1 230 ? -27.5 14.953 3.859 1 95.31 230 GLY A C 1
ATOM 1760 O O . GLY A 1 230 ? -28.234 15.141 4.84 1 95.31 230 GLY A O 1
ATOM 1761 N N . LEU A 1 231 ? -26.156 14.883 3.953 1 95.56 231 LEU A N 1
ATOM 1762 C CA . LEU A 1 231 ? -25.484 15.133 5.223 1 95.56 231 LEU A CA 1
ATOM 1763 C C . LEU A 1 231 ? -25.453 16.625 5.527 1 95.56 231 LEU A C 1
ATOM 1765 O O . LEU A 1 231 ? -25.328 17.031 6.688 1 95.56 231 LEU A O 1
ATOM 1769 N N . SER A 1 232 ? -25.406 17.422 4.438 1 96.75 232 SER A N 1
ATOM 1770 C CA . SER A 1 232 ? -25.438 18.875 4.539 1 96.75 232 SER A CA 1
ATOM 1771 C C . SER A 1 232 ? -26.562 19.469 3.709 1 96.75 232 SER A C 1
ATOM 1773 O O . SER A 1 232 ? -26.844 19.016 2.602 1 96.75 232 SER A O 1
ATOM 1775 N N . ASP A 1 233 ? -27.141 20.609 4.25 1 95.5 233 ASP A N 1
ATOM 1776 C CA . ASP A 1 233 ? -28.203 21.297 3.533 1 95.5 233 ASP A CA 1
ATOM 1777 C C . ASP A 1 233 ? -27.688 22.562 2.844 1 95.5 233 ASP A C 1
ATOM 1779 O O . ASP A 1 233 ? -28.469 23.422 2.445 1 95.5 233 ASP A O 1
ATOM 1783 N N . SER A 1 234 ? -26.375 22.562 2.809 1 95.44 234 SER A N 1
ATOM 1784 C CA . SER A 1 234 ? -25.797 23.734 2.186 1 95.44 234 SER A CA 1
ATOM 1785 C C . SER A 1 234 ? -26.297 23.938 0.763 1 95.44 234 SER A C 1
ATOM 1787 O O . SER A 1 234 ? -26.5 22.953 0.034 1 95.44 234 SER A O 1
ATOM 1789 N N . LYS A 1 235 ? -26.484 25.203 0.321 1 92.81 235 LYS A N 1
ATOM 1790 C CA . LYS A 1 235 ? -26.906 25.531 -1.032 1 92.81 235 LYS A CA 1
ATOM 1791 C C . LYS A 1 235 ? -25.766 26.125 -1.846 1 92.81 235 LYS A C 1
ATOM 1793 O O . LYS A 1 235 ? -25.969 26.625 -2.957 1 92.81 235 LYS A O 1
ATOM 1798 N N . THR A 1 236 ? -24.609 26.094 -1.269 1 92.06 236 THR A N 1
ATOM 1799 C CA . THR A 1 236 ? -23.406 26.625 -1.929 1 92.06 236 THR A CA 1
ATOM 1800 C C . THR A 1 236 ? -22.484 25.484 -2.348 1 92.06 236 THR A C 1
ATOM 1802 O O . THR A 1 236 ? -22.844 24.312 -2.23 1 92.06 236 THR A O 1
ATOM 1805 N N . ALA A 1 237 ? -21.312 25.891 -2.875 1 91.31 237 ALA A N 1
ATOM 1806 C CA . ALA A 1 237 ? -20.344 24.922 -3.383 1 91.31 237 ALA A CA 1
ATOM 1807 C C . ALA A 1 237 ? -19.625 24.203 -2.24 1 91.31 237 ALA A C 1
ATOM 1809 O O . ALA A 1 237 ? -19.031 23.141 -2.439 1 91.31 237 ALA A O 1
ATOM 1810 N N . THR A 1 238 ? -19.688 24.734 -1.016 1 97 238 THR A N 1
ATOM 1811 C CA . THR A 1 238 ? -19.047 24.141 0.15 1 97 238 THR A CA 1
ATOM 1812 C C . THR A 1 238 ? -20.078 23.906 1.264 1 97 238 THR A C 1
ATOM 1814 O O . THR A 1 238 ? -21.141 24.531 1.275 1 97 238 THR A O 1
ATOM 1817 N N . VAL A 1 239 ? -19.766 22.969 2.168 1 97.81 239 VAL A N 1
ATOM 1818 C CA . VAL A 1 239 ? -20.625 22.703 3.318 1 97.81 239 VAL A CA 1
ATOM 1819 C C . VAL A 1 239 ? -20.516 23.859 4.32 1 97.81 239 VAL A C 1
ATOM 1821 O O . VAL A 1 239 ? -21.375 24 5.191 1 97.81 239 VAL A O 1
ATOM 1824 N N . GLY A 1 240 ? -19.516 24.688 4.188 1 97.44 240 GLY A N 1
ATOM 1825 C CA . GLY A 1 240 ? -19.266 25.781 5.117 1 97.44 240 GLY A CA 1
ATOM 1826 C C . GLY A 1 240 ? -18.375 25.375 6.277 1 97.44 240 GLY A C 1
ATOM 1827 O O . GLY A 1 240 ? -18.469 24.25 6.781 1 97.44 240 GLY A O 1
ATOM 1828 N N . LEU A 1 241 ? -17.547 26.328 6.664 1 97.12 241 LEU A N 1
ATOM 1829 C CA . LEU A 1 241 ? -16.547 26.094 7.707 1 97.12 241 LEU A CA 1
ATOM 1830 C C . LEU A 1 241 ? -17.219 25.609 8.992 1 97.12 241 LEU A C 1
ATOM 1832 O O . LEU A 1 241 ? -16.641 24.781 9.719 1 97.12 241 LEU A O 1
ATOM 1836 N N . ASP A 1 242 ? -18.422 26 9.258 1 96.81 242 ASP A N 1
ATOM 1837 C CA . ASP A 1 242 ? -19.109 25.734 10.516 1 96.81 242 ASP A CA 1
ATOM 1838 C C . ASP A 1 242 ? -19.75 24.344 10.492 1 96.81 242 ASP A C 1
ATOM 1840 O O . ASP A 1 242 ? -20.266 23.875 11.516 1 96.81 242 ASP A O 1
ATOM 1844 N N . TYR A 1 243 ? -19.703 23.719 9.359 1 98.06 243 TYR A N 1
ATOM 1845 C CA . TYR A 1 243 ? -20.172 22.344 9.266 1 98.06 243 TYR A CA 1
ATOM 1846 C C . TYR A 1 243 ? -19.375 21.422 10.172 1 98.06 243 TYR A C 1
ATOM 1848 O O . TYR A 1 243 ? -19.906 20.453 10.734 1 98.06 243 TYR A O 1
ATOM 1856 N N . PHE A 1 244 ? -18.125 21.719 10.344 1 98.69 244 PHE A N 1
ATOM 1857 C CA . PHE A 1 244 ? -17.234 20.984 11.242 1 98.69 244 PHE A CA 1
ATOM 1858 C C . PHE A 1 244 ? -17.078 21.719 12.57 1 98.69 244 PHE A C 1
ATOM 1860 O O . PHE A 1 244 ? -16.703 22.891 12.602 1 98.69 244 PHE A O 1
ATOM 1867 N N . ASP A 1 245 ? -17.297 21 13.648 1 98.81 245 ASP A N 1
ATOM 1868 C CA . ASP A 1 245 ? -17.094 21.609 14.969 1 98.81 245 ASP A CA 1
ATOM 1869 C C . ASP A 1 245 ? -15.609 21.797 15.258 1 98.81 245 ASP A C 1
ATOM 1871 O O . ASP A 1 245 ? -15.219 22.766 15.914 1 98.81 245 ASP A O 1
ATOM 1875 N N . TYR A 1 246 ? -14.812 20.859 14.852 1 98.88 246 TYR A N 1
ATOM 1876 C CA . TYR A 1 246 ? -13.359 20.891 14.945 1 98.88 246 TYR A CA 1
ATOM 1877 C C . TYR A 1 246 ? -12.719 20.422 13.648 1 98.88 246 TYR A C 1
ATOM 1879 O O . TYR A 1 246 ? -13.383 19.797 12.812 1 98.88 246 TYR A O 1
ATOM 1887 N N . ASN A 1 247 ? -11.469 20.844 13.438 1 98.81 247 ASN A N 1
ATOM 1888 C CA . ASN A 1 247 ? -10.734 20.469 12.234 1 98.81 247 ASN A CA 1
ATOM 1889 C C . ASN A 1 247 ? -9.328 19.984 12.562 1 98.81 247 ASN A C 1
ATOM 1891 O O . ASN A 1 247 ? -8.656 20.562 13.422 1 98.81 247 ASN A O 1
ATOM 1895 N N . VAL A 1 248 ? -8.953 18.922 11.922 1 98.88 248 VAL A N 1
ATOM 1896 C CA . VAL A 1 248 ? -7.621 18.328 12 1 98.88 248 VAL A CA 1
ATOM 1897 C C . VAL A 1 248 ? -6.996 18.266 10.609 1 98.88 248 VAL A C 1
ATOM 1899 O O . VAL A 1 248 ? -7.656 17.859 9.648 1 98.88 248 VAL A O 1
ATOM 1902 N N . PHE A 1 249 ? -5.75 18.719 10.484 1 98.88 249 PHE A N 1
ATOM 1903 C CA . PHE A 1 249 ? -5.039 18.688 9.211 1 98.88 249 PHE A CA 1
ATOM 1904 C C . PHE A 1 249 ? -3.721 17.938 9.344 1 98.88 249 PHE A C 1
ATOM 1906 O O . PHE A 1 249 ? -3.129 17.906 10.422 1 98.88 249 PHE A O 1
ATOM 1913 N N . HIS A 1 250 ? -3.328 17.25 8.227 1 98.75 250 HIS A N 1
ATOM 1914 C CA . HIS A 1 250 ? -1.913 16.906 8.109 1 98.75 250 HIS A CA 1
ATOM 1915 C C . HIS A 1 250 ? -1.036 18.141 8.352 1 98.75 250 HIS A C 1
ATOM 1917 O O . HIS A 1 250 ? -1.276 19.203 7.773 1 98.75 250 HIS A O 1
ATOM 1923 N N . ALA A 1 251 ? 0.017 17.984 9.188 1 98.31 251 ALA A N 1
ATOM 1924 C CA . ALA A 1 251 ? 0.76 19.156 9.625 1 98.31 251 ALA A CA 1
ATOM 1925 C C . ALA A 1 251 ? 2.238 19.031 9.266 1 98.31 251 ALA A C 1
ATOM 1927 O O . ALA A 1 251 ? 3.066 18.719 10.125 1 98.31 251 ALA A O 1
ATOM 1928 N N . PRO A 1 252 ? 2.584 19.422 7.996 1 96.06 252 PRO A N 1
ATOM 1929 C CA . PRO A 1 252 ? 4.023 19.578 7.766 1 96.06 252 PRO A CA 1
ATOM 1930 C C . PRO A 1 252 ? 4.645 20.656 8.648 1 96.06 252 PRO A C 1
ATOM 1932 O O . PRO A 1 252 ? 5.762 20.484 9.141 1 96.06 252 PRO A O 1
ATOM 1935 N N . THR A 1 253 ? 3.982 21.781 8.781 1 96.38 253 THR A N 1
ATOM 1936 C CA . THR A 1 253 ? 4.195 22.828 9.773 1 96.38 253 THR A CA 1
ATOM 1937 C C . THR A 1 253 ? 2.869 23.297 10.359 1 96.38 253 THR A C 1
ATOM 1939 O O . THR A 1 253 ? 1.838 23.25 9.688 1 96.38 253 THR A O 1
ATOM 1942 N N . CYS A 1 254 ? 2.934 23.766 11.562 1 97.56 254 CYS A N 1
ATOM 1943 C CA . CYS A 1 254 ? 1.699 24.172 12.219 1 97.56 254 CYS A CA 1
ATOM 1944 C C . CYS A 1 254 ? 1.146 25.453 11.594 1 97.56 254 CYS A C 1
ATOM 1946 O O . CYS A 1 254 ? -0.07 25.625 11.508 1 97.56 254 CYS A O 1
ATOM 1948 N N . LYS A 1 255 ? 1.999 26.312 11.141 1 96.25 255 LYS A N 1
ATOM 1949 C CA . LYS A 1 255 ? 1.59 27.562 10.484 1 96.25 255 LYS A CA 1
ATOM 1950 C C . LYS A 1 255 ? 0.801 27.266 9.211 1 96.25 255 LYS A C 1
ATOM 1952 O O . LYS A 1 255 ? -0.182 27.953 8.914 1 96.25 255 LYS A O 1
ATOM 1957 N N . LEU A 1 256 ? 1.23 26.312 8.469 1 96.94 256 LEU A N 1
ATOM 1958 C CA . LEU A 1 256 ? 0.551 25.953 7.234 1 96.94 256 LEU A CA 1
ATOM 1959 C C . LEU A 1 256 ? -0.881 25.5 7.508 1 96.94 256 LEU A C 1
ATOM 1961 O O . LEU A 1 256 ? -1.78 25.766 6.703 1 96.94 256 LEU A O 1
ATOM 1965 N N . VAL A 1 257 ? -1.091 24.812 8.617 1 98.44 257 VAL A N 1
ATOM 1966 C CA . VAL A 1 257 ? -2.418 24.328 8.984 1 98.44 257 VAL A CA 1
ATOM 1967 C C . VAL A 1 257 ? -3.352 25.516 9.227 1 98.44 257 VAL A C 1
ATOM 1969 O O . VAL A 1 257 ? -4.477 25.547 8.719 1 98.44 257 VAL A O 1
ATOM 1972 N N . VAL A 1 258 ? -2.881 26.484 9.961 1 97.94 258 VAL A N 1
ATOM 1973 C CA . VAL A 1 258 ? -3.695 27.656 10.258 1 97.94 258 VAL A CA 1
ATOM 1974 C C . VAL A 1 258 ? -4.016 28.422 8.969 1 97.94 258 VAL A C 1
ATOM 1976 O O . VAL A 1 258 ? -5.152 28.844 8.766 1 97.94 258 VAL A O 1
ATOM 1979 N N . LYS A 1 259 ? -3.055 28.547 8.086 1 97.5 259 LYS A N 1
ATOM 1980 C CA . LYS A 1 259 ? -3.256 29.172 6.785 1 97.5 259 LYS A CA 1
ATOM 1981 C C . LYS A 1 259 ? -4.293 28.422 5.961 1 97.5 259 LYS A C 1
ATOM 1983 O O . LYS A 1 259 ? -5.102 29.031 5.258 1 97.5 259 LYS A O 1
ATOM 1988 N N . SER A 1 260 ? -4.242 27.141 6.07 1 98.25 260 SER A N 1
ATOM 1989 C CA . SER A 1 260 ? -5.129 26.281 5.281 1 98.25 260 SER A CA 1
ATOM 1990 C C . SER A 1 260 ? -6.562 26.344 5.801 1 98.25 260 SER A C 1
ATOM 1992 O O . SER A 1 260 ? -7.512 26.266 5.02 1 98.25 260 SER A O 1
ATOM 1994 N N . TYR A 1 261 ? -6.699 26.406 7.129 1 98.62 261 TYR A N 1
ATOM 1995 C CA . TYR A 1 261 ? -8.023 26.625 7.695 1 98.62 261 TYR A CA 1
ATOM 1996 C C . TYR A 1 261 ? -8.625 27.938 7.184 1 98.62 261 TYR A C 1
ATOM 1998 O O . TYR A 1 261 ? -9.805 27.984 6.828 1 98.62 261 TYR A O 1
ATOM 2006 N N . ALA A 1 262 ? -7.812 28.984 7.098 1 98.62 262 ALA A N 1
ATOM 2007 C CA . ALA A 1 262 ? -8.219 30.266 6.535 1 98.62 262 ALA A CA 1
ATOM 2008 C C . ALA A 1 262 ? -8.586 30.141 5.059 1 98.62 262 ALA A C 1
ATOM 2010 O O . ALA A 1 262 ? -9.5 30.812 4.574 1 98.62 262 ALA A O 1
ATOM 2011 N N . ARG A 1 263 ? -7.867 29.312 4.348 1 98.5 263 ARG A N 1
ATOM 2012 C CA . ARG A 1 263 ? -8.133 29.047 2.938 1 98.5 263 ARG A CA 1
ATOM 2013 C C . ARG A 1 263 ? -9.531 28.469 2.748 1 98.5 263 ARG A C 1
ATOM 2015 O O . ARG A 1 263 ? -10.211 28.781 1.771 1 98.5 263 ARG A O 1
ATOM 2022 N N . MET A 1 264 ? -9.953 27.578 3.648 1 98.69 264 MET A N 1
ATOM 2023 C CA . MET A 1 264 ? -11.305 27.031 3.586 1 98.69 264 MET A CA 1
ATOM 2024 C C . MET A 1 264 ? -12.344 28.156 3.703 1 98.69 264 MET A C 1
ATOM 2026 O O . MET A 1 264 ? -13.336 28.156 2.973 1 98.69 264 MET A O 1
ATOM 2030 N N . LEU A 1 265 ? -12.102 29.062 4.629 1 98.44 265 LEU A N 1
ATOM 2031 C CA . LEU A 1 265 ? -13 30.203 4.762 1 98.44 265 LEU A CA 1
ATOM 2032 C C . LEU A 1 265 ? -13.039 31.016 3.475 1 98.44 265 LEU A C 1
ATOM 2034 O O . LEU A 1 265 ? -14.102 31.5 3.078 1 98.44 265 LEU A O 1
ATOM 2038 N N . TYR A 1 266 ? -11.883 31.188 2.861 1 98.38 266 TYR A N 1
ATOM 2039 C CA . TYR A 1 266 ? -11.812 31.875 1.578 1 98.38 266 TYR A CA 1
ATOM 2040 C C . TYR A 1 266 ? -12.688 31.188 0.537 1 98.38 266 TYR A C 1
ATOM 2042 O O . TYR A 1 266 ? -13.391 31.859 -0.229 1 98.38 266 TYR A O 1
ATOM 2050 N N . ASN A 1 267 ? -12.664 29.891 0.474 1 98.06 267 ASN A N 1
ATOM 2051 C CA . ASN A 1 267 ? -13.523 29.141 -0.436 1 98.06 267 ASN A CA 1
ATOM 2052 C C . ASN A 1 267 ? -15 29.406 -0.164 1 98.06 267 ASN A C 1
ATOM 2054 O O . ASN A 1 267 ? -15.797 29.531 -1.098 1 98.06 267 ASN A O 1
ATOM 2058 N N . ASP A 1 268 ? -15.344 29.484 1.112 1 97.81 268 ASP A N 1
ATOM 2059 C CA . ASP A 1 268 ? -16.719 29.812 1.464 1 97.81 268 ASP A CA 1
ATOM 2060 C C . ASP A 1 268 ? -17.109 31.188 0.916 1 97.81 268 ASP A C 1
ATOM 2062 O O . ASP A 1 268 ? -18.203 31.359 0.392 1 97.81 268 ASP A O 1
ATOM 2066 N N . TYR A 1 269 ? -16.219 32.125 1.069 1 97.31 269 TYR A N 1
ATOM 2067 C CA . TYR A 1 269 ? -16.422 33.5 0.571 1 97.31 269 TYR A CA 1
ATOM 2068 C C . TYR A 1 269 ? -16.625 33.5 -0.941 1 97.31 269 TYR A C 1
ATOM 2070 O O . TYR A 1 269 ? -17.5 34.188 -1.461 1 97.31 269 TYR A O 1
ATOM 2078 N N . LEU A 1 270 ? -15.812 32.719 -1.669 1 96.31 270 LEU A N 1
ATOM 2079 C CA . LEU A 1 270 ? -15.922 32.625 -3.121 1 96.31 270 LEU A CA 1
ATOM 2080 C C . LEU A 1 270 ? -17.297 32.125 -3.541 1 96.31 270 LEU A C 1
ATOM 2082 O O . LEU A 1 270 ? -17.828 32.5 -4.578 1 96.31 270 LEU A O 1
ATOM 2086 N N . GLY A 1 271 ? -17.797 31.25 -2.732 1 93.25 271 GLY A N 1
ATOM 2087 C CA . GLY A 1 271 ? -19.125 30.703 -3.025 1 93.25 271 GLY A CA 1
ATOM 2088 C C . GLY A 1 271 ? -20.25 31.641 -2.643 1 93.25 271 GLY A C 1
ATOM 2089 O O . GLY A 1 271 ? -21.344 31.578 -3.223 1 93.25 271 GLY A O 1
ATOM 2090 N N . ASP A 1 272 ? -20.031 32.469 -1.612 1 94.5 272 ASP A N 1
ATOM 2091 C CA . ASP A 1 272 ? -21 33.406 -1.105 1 94.5 272 ASP A CA 1
ATOM 2092 C C . ASP A 1 272 ? -20.328 34.688 -0.602 1 94.5 272 ASP A C 1
ATOM 2094 O O . ASP A 1 272 ? -20.031 34.812 0.589 1 94.5 272 ASP A O 1
ATOM 2098 N N . SER A 1 273 ? -20.25 35.656 -1.38 1 92.38 273 SER A N 1
ATOM 2099 C CA . SER A 1 273 ? -19.5 36.875 -1.068 1 92.38 273 SER A CA 1
ATOM 2100 C C . SER A 1 273 ? -20.234 37.719 -0.031 1 92.38 273 SER A C 1
ATOM 2102 O O . SER A 1 273 ? -19.656 38.625 0.541 1 92.38 273 SER A O 1
ATOM 2104 N N . SER A 1 274 ? -21.531 37.375 0.231 1 94.12 274 SER A N 1
ATOM 2105 C CA . SER A 1 274 ? -22.281 38.125 1.227 1 94.12 274 SER A CA 1
ATOM 2106 C C . SER A 1 274 ? -21.766 37.844 2.635 1 94.12 274 SER A C 1
ATOM 2108 O O . SER A 1 274 ? -22.078 38.594 3.57 1 94.12 274 SER A O 1
ATOM 2110 N N . LEU A 1 275 ? -20.906 36.875 2.834 1 93.44 275 LEU A N 1
ATOM 2111 C CA . LEU A 1 275 ? -20.281 36.594 4.125 1 93.44 275 LEU A CA 1
ATOM 2112 C C . LEU A 1 275 ? -19.453 37.781 4.594 1 93.44 275 LEU A C 1
ATOM 2114 O O . LEU A 1 275 ? -19.391 38.062 5.789 1 93.44 275 LEU A O 1
ATOM 2118 N N . TYR A 1 276 ? -18.75 38.438 3.537 1 96 276 TYR A N 1
ATOM 2119 C CA . TYR A 1 276 ? -17.922 39.594 3.828 1 96 276 TYR A CA 1
ATOM 2120 C C . TYR A 1 276 ? -18.062 40.656 2.744 1 96 276 TYR A C 1
ATOM 2122 O O . TYR A 1 276 ? -17.125 40.906 1.966 1 96 276 TYR A O 1
ATOM 2130 N N . PRO A 1 277 ? -19.125 41.375 2.809 1 95.19 277 PRO A N 1
ATOM 2131 C CA . PRO A 1 277 ? -19.438 42.312 1.734 1 95.19 277 PRO A CA 1
ATOM 2132 C C . PRO A 1 277 ? -18.453 43.5 1.688 1 95.19 277 PRO A C 1
ATOM 2134 O O . PRO A 1 277 ? -18.359 44.156 0.665 1 95.19 277 PRO A O 1
ATOM 2137 N N . GLU A 1 278 ? -17.734 43.719 2.764 1 96 278 GLU A N 1
ATOM 2138 C CA . GLU A 1 278 ? -16.844 44.875 2.855 1 96 278 GLU A CA 1
ATOM 2139 C C . GLU A 1 278 ? -15.531 44.625 2.104 1 96 278 GLU A C 1
ATOM 2141 O O . GLU A 1 278 ? -14.773 45.531 1.828 1 96 278 GLU A O 1
ATOM 2146 N N . LEU A 1 279 ? -15.266 43.344 1.709 1 96.56 279 LEU A N 1
ATOM 2147 C CA . LEU A 1 279 ? -14.008 43.031 1.046 1 96.56 279 LEU A CA 1
ATOM 2148 C C . LEU A 1 279 ? -14.039 43.438 -0.418 1 96.56 279 LEU A C 1
ATOM 2150 O O . LEU A 1 279 ? -15.047 43.281 -1.102 1 96.56 279 LEU A O 1
ATOM 2154 N N . ASP A 1 280 ? -12.906 44.031 -0.952 1 95.75 280 ASP A N 1
ATOM 2155 C CA . ASP A 1 280 ? -12.781 44.469 -2.342 1 95.75 280 ASP A CA 1
ATOM 2156 C C . ASP A 1 280 ? -12.758 43.25 -3.287 1 95.75 280 ASP A C 1
ATOM 2158 O O . ASP A 1 280 ? -11.844 42.438 -3.229 1 95.75 280 ASP A O 1
ATOM 2162 N N . ALA A 1 281 ? -13.609 43.188 -4.195 1 93.38 281 ALA A N 1
ATOM 2163 C CA . ALA A 1 281 ? -13.773 42.031 -5.074 1 93.38 281 ALA A CA 1
ATOM 2164 C C . ALA A 1 281 ? -12.562 41.875 -5.984 1 93.38 281 ALA A C 1
ATOM 2166 O O . ALA A 1 281 ? -12.156 40.75 -6.281 1 93.38 281 ALA A O 1
ATOM 2167 N N . LYS A 1 282 ? -11.938 42.906 -6.488 1 93.81 282 LYS A N 1
ATOM 2168 C CA . LYS A 1 282 ? -10.797 42.844 -7.398 1 93.81 282 LYS A CA 1
ATOM 2169 C C . LYS A 1 282 ? -9.602 42.188 -6.734 1 93.81 282 LYS A C 1
ATOM 2171 O O . LYS A 1 282 ? -8.82 41.5 -7.395 1 93.81 282 LYS A O 1
ATOM 2176 N N . THR A 1 283 ? -9.602 42.344 -5.43 1 93.25 283 THR A N 1
ATOM 2177 C CA . THR A 1 283 ? -8.477 41.812 -4.676 1 93.25 283 THR A CA 1
ATOM 2178 C C . THR A 1 283 ? -8.75 40.375 -4.219 1 93.25 283 THR A C 1
ATOM 2180 O O . THR A 1 283 ? -7.84 39.531 -4.207 1 93.25 283 THR A O 1
ATOM 2183 N N . PHE A 1 284 ? -9.945 40.094 -3.945 1 95.88 284 PHE A N 1
ATOM 2184 C CA . PHE A 1 284 ? -10.164 38.875 -3.18 1 95.88 284 PHE A CA 1
ATOM 2185 C C . PHE A 1 284 ? -11.016 37.875 -3.969 1 95.88 284 PHE A C 1
ATOM 2187 O O . PHE A 1 284 ? -11.039 36.688 -3.658 1 95.88 284 PHE A O 1
ATOM 2194 N N . ARG A 1 285 ? -11.656 38.281 -4.949 1 94.94 285 ARG A N 1
ATOM 2195 C CA . ARG A 1 285 ? -12.586 37.375 -5.633 1 94.94 285 ARG A CA 1
ATOM 2196 C C . ARG A 1 285 ? -12.234 37.25 -7.113 1 94.94 285 ARG A C 1
ATOM 2198 O O . ARG A 1 285 ? -12.273 36.156 -7.676 1 94.94 285 ARG A O 1
ATOM 2205 N N . ASP A 1 286 ? -11.93 38.406 -7.746 1 94.81 286 ASP A N 1
ATOM 2206 C CA . ASP A 1 286 ? -11.727 38.469 -9.195 1 94.81 286 ASP A CA 1
ATOM 2207 C C . ASP A 1 286 ? -10.258 38.281 -9.547 1 94.81 286 ASP A C 1
ATOM 2209 O O . ASP A 1 286 ? -9.664 39.125 -10.234 1 94.81 286 ASP A O 1
ATOM 2213 N N . ILE A 1 287 ? -9.609 37.25 -9.008 1 94.94 287 ILE A N 1
ATOM 2214 C CA . ILE A 1 287 ? -8.211 36.938 -9.266 1 94.94 287 ILE A CA 1
ATOM 2215 C C . ILE A 1 287 ? -8.102 35.531 -9.875 1 94.94 287 ILE A C 1
ATOM 2217 O O . ILE A 1 287 ? -8.883 34.656 -9.531 1 94.94 287 ILE A O 1
ATOM 2221 N N . PRO A 1 288 ? -7.152 35.375 -10.852 1 96.5 288 PRO A N 1
ATOM 2222 C CA . PRO A 1 288 ? -6.965 34.031 -11.406 1 96.5 288 PRO A CA 1
ATOM 2223 C C . PRO A 1 288 ? -6.656 33 -10.336 1 96.5 288 PRO A C 1
ATOM 2225 O O . PRO A 1 288 ? -5.93 33.281 -9.383 1 96.5 288 PRO A O 1
ATOM 2228 N N . TYR A 1 289 ? -7.109 31.781 -10.469 1 96.75 289 TYR A N 1
ATOM 2229 C CA . TYR A 1 289 ? -7.039 30.734 -9.461 1 96.75 289 TYR A CA 1
ATOM 2230 C C . TYR A 1 289 ? -5.598 30.469 -9.047 1 96.75 289 TYR A C 1
ATOM 2232 O O . TYR A 1 289 ? -5.277 30.453 -7.855 1 96.75 289 TYR A O 1
ATOM 2240 N N . LYS A 1 290 ? -4.715 30.281 -9.984 1 96.19 290 LYS A N 1
ATOM 2241 C CA . LYS A 1 290 ? -3.324 29.953 -9.688 1 96.19 290 LYS A CA 1
ATOM 2242 C C . LYS A 1 290 ? -2.664 31.062 -8.859 1 96.19 290 LYS A C 1
ATOM 2244 O O . LYS A 1 290 ? -1.842 30.781 -7.988 1 96.19 290 LYS A O 1
ATOM 2249 N N . GLN A 1 291 ? -3.021 32.25 -9.18 1 96.19 291 GLN A N 1
ATOM 2250 C CA . GLN A 1 291 ? -2.492 33.406 -8.422 1 96.19 291 GLN A CA 1
ATOM 2251 C C . GLN A 1 291 ? -3.033 33.406 -6.996 1 96.19 291 GLN A C 1
ATOM 2253 O O . GLN A 1 291 ? -2.312 33.75 -6.055 1 96.19 291 GLN A O 1
ATOM 2258 N N . SER A 1 292 ? -4.238 33.031 -6.824 1 97.44 292 SER A N 1
ATOM 2259 C CA . SER A 1 292 ? -4.883 33.062 -5.516 1 97.44 292 SER A CA 1
ATOM 2260 C C . SER A 1 292 ? -4.184 32.094 -4.543 1 97.44 292 SER A C 1
ATOM 2262 O O . SER A 1 292 ? -4.262 32.281 -3.328 1 97.44 292 SER A O 1
ATOM 2264 N N . LEU A 1 293 ? -3.477 31.109 -5.035 1 97.06 293 LEU A N 1
ATOM 2265 C CA . LEU A 1 293 ? -2.859 30.094 -4.207 1 97.06 293 LEU A CA 1
ATOM 2266 C C . LEU A 1 293 ? -1.658 30.641 -3.451 1 97.06 293 LEU A C 1
ATOM 2268 O O . LEU A 1 293 ? -1.255 30.094 -2.422 1 97.06 293 LEU A O 1
ATOM 2272 N N . ILE A 1 294 ? -1.148 31.797 -3.977 1 94.31 294 ILE A N 1
ATOM 2273 C CA . ILE A 1 294 ? 0.091 32.312 -3.393 1 94.31 294 ILE A CA 1
ATOM 2274 C C . ILE A 1 294 ? -0.075 33.781 -3.014 1 94.31 294 ILE A C 1
ATOM 2276 O O . ILE A 1 294 ? 0.886 34.438 -2.602 1 94.31 294 ILE A O 1
ATOM 2280 N N . GLU A 1 295 ? -1.239 34.344 -3.146 1 93.31 295 GLU A N 1
ATOM 2281 C CA . GLU A 1 295 ? -1.474 35.781 -2.959 1 93.31 295 GLU A CA 1
ATOM 2282 C C . GLU A 1 295 ? -1.476 36.156 -1.478 1 93.31 295 GLU A C 1
ATOM 2284 O O . GLU A 1 295 ? -2.396 35.781 -0.743 1 93.31 295 GLU A O 1
ATOM 2289 N N . LYS A 1 296 ? -0.616 37 -1.036 1 94.94 296 LYS A N 1
ATOM 2290 C CA . LYS A 1 296 ? -0.384 37.312 0.371 1 94.94 296 LYS A CA 1
ATOM 2291 C C . LYS A 1 296 ? -1.57 38.062 0.969 1 94.94 296 LYS A C 1
ATOM 2293 O O . LYS A 1 296 ? -1.959 37.812 2.111 1 94.94 296 LYS A O 1
ATOM 2298 N N . PRO A 1 297 ? -2.143 39 0.285 1 95.94 297 PRO A N 1
ATOM 2299 C CA . PRO A 1 297 ? -3.287 39.688 0.862 1 95.94 297 PRO A CA 1
ATOM 2300 C C . PRO A 1 297 ? -4.441 38.75 1.215 1 95.94 297 PRO A C 1
ATOM 2302 O O . PRO A 1 297 ? -5.129 38.969 2.215 1 95.94 297 PRO A O 1
ATOM 2305 N N . ILE A 1 298 ? -4.68 37.75 0.409 1 97.25 298 ILE A N 1
ATOM 2306 C CA . ILE A 1 298 ? -5.734 36.781 0.691 1 97.25 298 ILE A CA 1
ATOM 2307 C C . ILE A 1 298 ? -5.418 36.031 1.987 1 97.25 298 ILE A C 1
ATOM 2309 O O . ILE A 1 298 ? -6.262 35.969 2.885 1 97.25 298 ILE A O 1
ATOM 2313 N N . GLU A 1 299 ? -4.223 35.562 2.059 1 96.81 299 GLU A N 1
ATOM 2314 C CA . GLU A 1 299 ? -3.783 34.844 3.242 1 96.81 299 GLU A CA 1
ATOM 2315 C C . GLU A 1 299 ? -3.922 35.688 4.504 1 96.81 299 GLU A C 1
ATOM 2317 O O . GLU A 1 299 ? -4.535 35.25 5.48 1 96.81 299 GLU A O 1
ATOM 2322 N N . LYS A 1 300 ? -3.385 36.875 4.457 1 97.38 300 LYS A N 1
ATOM 2323 C CA . LYS A 1 300 ? -3.377 37.781 5.613 1 97.38 300 LYS A CA 1
ATOM 2324 C C . LYS A 1 300 ? -4.797 38.094 6.07 1 97.38 300 LYS A C 1
ATOM 2326 O O . LYS A 1 300 ? -5.105 38.031 7.262 1 97.38 300 LYS A O 1
ATOM 2331 N N . GLN A 1 301 ? -5.641 38.438 5.168 1 98.06 301 GLN A N 1
ATOM 2332 C CA . GLN A 1 301 ? -7 38.875 5.492 1 98.06 301 GLN A CA 1
ATOM 2333 C C . GLN A 1 301 ? -7.809 37.688 6.062 1 98.06 301 GLN A C 1
ATOM 2335 O O . GLN A 1 301 ? -8.492 37.844 7.074 1 98.06 301 GLN A O 1
ATOM 2340 N N . PHE A 1 302 ? -7.746 36.562 5.516 1 98.38 302 PHE A N 1
ATOM 2341 C CA . PHE A 1 302 ? -8.602 35.469 5.93 1 98.38 302 PHE A CA 1
ATOM 2342 C C . PHE A 1 302 ? -8.039 34.781 7.172 1 98.38 302 PHE A C 1
ATOM 2344 O O . PHE A 1 302 ? -8.781 34.188 7.949 1 98.38 302 PHE A O 1
ATOM 2351 N N . MET A 1 303 ? -6.758 34.844 7.391 1 98.06 303 MET A N 1
ATOM 2352 C CA . MET A 1 303 ? -6.211 34.406 8.68 1 98.06 303 MET A CA 1
ATOM 2353 C C . MET A 1 303 ? -6.742 35.281 9.805 1 98.06 303 MET A C 1
ATOM 2355 O O . MET A 1 303 ? -7.031 34.781 10.898 1 98.06 303 MET A O 1
ATOM 2359 N N . LYS A 1 304 ? -6.816 36.562 9.531 1 98.25 304 LYS A N 1
ATOM 2360 C CA . LYS A 1 304 ? -7.375 37.5 10.516 1 98.25 304 LYS A CA 1
ATOM 2361 C C . LYS A 1 304 ? -8.844 37.188 10.789 1 98.25 304 LYS A C 1
ATOM 2363 O O . LYS A 1 304 ? -9.266 37.125 11.945 1 98.25 304 LYS A O 1
ATOM 2368 N N . LEU A 1 305 ? -9.617 36.938 9.742 1 98.12 305 LEU A N 1
ATOM 2369 C CA . LEU A 1 305 ? -11.047 36.688 9.852 1 98.12 305 LEU A CA 1
ATOM 2370 C C . LEU A 1 305 ? -11.336 35.375 10.555 1 98.12 305 LEU A C 1
ATOM 2372 O O . LEU A 1 305 ? -12.344 35.219 11.242 1 98.12 305 LEU A O 1
ATOM 2376 N N . SER A 1 306 ? -10.43 34.344 10.422 1 98.12 306 SER A N 1
ATOM 2377 C CA . SER A 1 306 ? -10.672 33.031 10.961 1 98.12 306 SER A CA 1
ATOM 2378 C C . SER A 1 306 ? -9.945 32.812 12.289 1 98.12 306 SER A C 1
ATOM 2380 O O . SER A 1 306 ? -9.992 31.734 12.867 1 98.12 306 SER A O 1
ATOM 2382 N N . LYS A 1 307 ? -9.328 33.781 12.828 1 98.31 307 LYS A N 1
ATOM 2383 C CA . LYS A 1 307 ? -8.391 33.656 13.938 1 98.31 307 LYS A CA 1
ATOM 2384 C C . LYS A 1 307 ? -9.062 33.031 15.164 1 98.31 307 LYS A C 1
ATOM 2386 O O . LYS A 1 307 ? -8.539 32.094 15.766 1 98.31 307 LYS A O 1
ATOM 2391 N N . GLU A 1 308 ? -10.164 33.531 15.609 1 98.31 308 GLU A N 1
ATOM 2392 C CA . GLU A 1 308 ? -10.859 33.062 16.797 1 98.31 308 GLU A CA 1
ATOM 2393 C C . GLU A 1 308 ? -11.297 31.609 16.641 1 98.31 308 GLU A C 1
ATOM 2395 O O . GLU A 1 308 ? -11.109 30.797 17.547 1 98.31 308 GLU A O 1
ATOM 2400 N N . LYS A 1 309 ? -11.883 31.312 15.5 1 98.31 309 LYS A N 1
ATOM 2401 C CA . LYS A 1 309 ? -12.312 29.938 15.227 1 98.31 309 LYS A CA 1
ATOM 2402 C C . LYS A 1 309 ? -11.117 29 15.172 1 98.31 309 LYS A C 1
ATOM 2404 O O . LYS A 1 309 ? -11.203 27.859 15.648 1 98.31 309 LYS A O 1
ATOM 2409 N N . ALA A 1 310 ? -10.016 29.469 14.555 1 98.62 310 ALA A N 1
ATOM 2410 C CA . ALA A 1 310 ? -8.82 28.641 14.469 1 98.62 310 ALA A CA 1
ATOM 2411 C C . ALA A 1 310 ? -8.297 28.297 15.859 1 98.62 310 ALA A C 1
ATOM 2413 O O . ALA A 1 310 ? -7.871 27.156 16.109 1 98.62 310 ALA A O 1
ATOM 2414 N N . ASN A 1 311 ? -8.297 29.234 16.734 1 98.44 311 ASN A N 1
ATOM 2415 C CA . ASN A 1 311 ? -7.816 29.016 18.109 1 98.44 311 ASN A CA 1
ATOM 2416 C C . ASN A 1 311 ? -8.664 28 18.844 1 98.44 311 ASN A C 1
ATOM 2418 O O . ASN A 1 311 ? -8.141 27.188 19.625 1 98.44 311 ASN A O 1
ATOM 2422 N N . GLU A 1 312 ? -9.898 28.031 18.578 1 98.38 312 GLU A N 1
ATOM 2423 C CA . GLU A 1 312 ? -10.828 27.156 19.297 1 98.38 312 GLU A CA 1
ATOM 2424 C C . GLU A 1 312 ? -10.898 25.781 18.641 1 98.38 312 GLU A C 1
ATOM 2426 O O . GLU A 1 312 ? -10.938 24.766 19.328 1 98.38 312 GLU A O 1
ATOM 2431 N N . ARG A 1 313 ? -10.938 25.75 17.312 1 98.69 313 ARG A N 1
ATOM 2432 C CA . ARG A 1 313 ? -11.414 24.562 16.578 1 98.69 313 ARG A CA 1
ATOM 2433 C C . ARG A 1 313 ? -10.258 23.828 15.914 1 98.69 313 ARG A C 1
ATOM 2435 O O . ARG A 1 313 ? -10.438 22.703 15.43 1 98.69 313 ARG A O 1
ATOM 2442 N N . VAL A 1 314 ? -9 24.422 15.922 1 98.88 314 VAL A N 1
ATOM 2443 C CA . VAL A 1 314 ? -7.871 23.812 15.227 1 98.88 314 VAL A CA 1
ATOM 2444 C C . VAL A 1 314 ? -6.68 23.688 16.172 1 98.88 314 VAL A C 1
ATOM 2446 O O . VAL A 1 314 ? -6.023 22.656 16.234 1 98.88 314 VAL A O 1
ATOM 2449 N N . SER A 1 315 ? -6.418 24.672 17.031 1 98.69 315 SER A N 1
ATOM 2450 C CA . SER A 1 315 ? -5.195 24.828 17.812 1 98.69 315 SER A CA 1
ATOM 2451 C C . SER A 1 315 ? -4.984 23.625 18.734 1 98.69 315 SER A C 1
ATOM 2453 O O . SER A 1 315 ? -3.854 23.172 18.906 1 98.69 315 SER A O 1
ATOM 2455 N N . PRO A 1 316 ? -6.102 23.062 19.344 1 98.88 316 PRO A N 1
ATOM 2456 C CA . PRO A 1 316 ? -5.867 21.891 20.203 1 98.88 316 PRO A CA 1
ATOM 2457 C C . PRO A 1 316 ? -5.258 20.719 19.438 1 98.88 316 PRO A C 1
ATOM 2459 O O . PRO A 1 316 ? -4.523 19.922 20.031 1 98.88 316 PRO A O 1
ATOM 2462 N N . SER A 1 317 ? -5.504 20.625 18.156 1 98.88 317 SER A N 1
ATOM 2463 C CA . SER A 1 317 ? -4.961 19.531 17.344 1 98.88 317 SER A CA 1
ATOM 2464 C C . SER A 1 317 ? -3.475 19.75 17.062 1 98.88 317 SER A C 1
ATOM 2466 O O . SER A 1 317 ? -2.771 18.812 16.688 1 98.88 317 SER A O 1
ATOM 2468 N N . LEU A 1 318 ? -2.93 20.922 17.266 1 98.81 318 LEU A N 1
ATOM 2469 C CA . LEU A 1 318 ? -1.579 21.281 16.844 1 98.81 318 LEU A CA 1
ATOM 2470 C C . LEU A 1 318 ? -0.606 21.203 18.016 1 98.81 318 LEU A C 1
ATOM 2472 O O . LEU A 1 318 ? 0.604 21.359 17.828 1 98.81 318 LEU A O 1
ATOM 2476 N N . GLU A 1 319 ? -1.098 20.922 19.203 1 98.75 319 GLU A N 1
ATOM 2477 C CA . GLU A 1 319 ? -0.208 20.875 20.359 1 98.75 319 GLU A CA 1
ATOM 2478 C C . GLU A 1 319 ? 0.85 19.797 20.203 1 98.75 319 GLU A C 1
ATOM 2480 O O . GLU A 1 319 ? 2.025 20.016 20.5 1 98.75 319 GLU A O 1
ATOM 2485 N N . LEU A 1 320 ? 0.42 18.688 19.734 1 98.81 320 LEU A N 1
ATOM 2486 C CA . LEU A 1 320 ? 1.359 17.578 19.578 1 98.81 320 LEU A CA 1
ATOM 2487 C C . LEU A 1 320 ? 2.391 17.891 18.5 1 98.81 320 LEU A C 1
ATOM 2489 O O . LEU A 1 320 ? 3.596 17.859 18.766 1 98.81 320 LEU A O 1
ATOM 2493 N N . PRO A 1 321 ? 2.008 18.203 17.266 1 98.62 321 PRO A N 1
ATOM 2494 C CA . PRO A 1 321 ? 3.016 18.453 16.219 1 98.62 321 PRO A CA 1
ATOM 2495 C C . PRO A 1 321 ? 3.896 19.656 16.547 1 98.62 321 PRO A C 1
ATOM 2497 O O . PRO A 1 321 ? 5.043 19.734 16.094 1 98.62 321 PRO A O 1
ATOM 2500 N N . THR A 1 322 ? 3.395 20.625 17.266 1 98.56 322 THR A N 1
ATOM 2501 C CA . THR A 1 322 ? 4.211 21.734 17.734 1 98.56 322 THR A CA 1
ATOM 2502 C C . THR A 1 322 ? 5.414 21.234 18.531 1 98.56 322 THR A C 1
ATOM 2504 O O . THR A 1 322 ? 6.484 21.859 18.5 1 98.56 322 THR A O 1
ATOM 2507 N N . ASN A 1 323 ? 5.25 20.094 19.125 1 98.69 323 ASN A N 1
ATOM 2508 C CA . ASN A 1 323 ? 6.25 19.656 20.094 1 98.69 323 ASN A CA 1
ATOM 2509 C C . ASN A 1 323 ? 7.02 18.438 19.594 1 98.69 323 ASN A C 1
ATOM 2511 O O . ASN A 1 323 ? 8.031 18.062 20.188 1 98.69 323 ASN A O 1
ATOM 2515 N N . ILE A 1 324 ? 6.582 17.812 18.516 1 98.69 324 ILE A N 1
ATOM 2516 C CA . ILE A 1 324 ? 7.332 16.625 18.094 1 98.69 324 ILE A CA 1
ATOM 2517 C C . ILE A 1 324 ? 7.719 16.766 16.625 1 98.69 324 ILE A C 1
ATOM 2519 O O . ILE A 1 324 ? 8.492 15.953 16.109 1 98.69 324 ILE A O 1
ATOM 2523 N N . GLY A 1 325 ? 7.164 17.75 15.922 1 98.31 325 GLY A N 1
ATOM 2524 C CA . GLY A 1 325 ? 7.422 17.922 14.508 1 98.31 325 GLY A CA 1
ATOM 2525 C C . GLY A 1 325 ? 6.566 17.031 13.625 1 98.31 325 GLY A C 1
ATOM 2526 O O . GLY A 1 325 ? 5.52 16.547 14.055 1 98.31 325 GLY A O 1
ATOM 2527 N N . ASN A 1 326 ? 6.969 16.969 12.336 1 97.75 326 ASN A N 1
ATOM 2528 C CA . ASN A 1 326 ? 6.246 16.188 11.336 1 97.75 326 ASN A CA 1
ATOM 2529 C C . ASN A 1 326 ? 6.547 14.695 11.461 1 97.75 326 ASN A C 1
ATOM 2531 O O . ASN A 1 326 ? 7.715 14.297 11.492 1 97.75 326 ASN A O 1
ATOM 2535 N N . THR A 1 327 ? 5.48 13.914 11.508 1 98.5 327 THR A N 1
ATOM 2536 C CA . THR A 1 327 ? 5.656 12.469 11.602 1 98.5 327 THR A CA 1
ATOM 2537 C C . THR A 1 327 ? 5.215 11.789 10.312 1 98.5 327 THR A C 1
ATOM 2539 O O . THR A 1 327 ? 4.938 10.586 10.305 1 98.5 327 THR A O 1
ATOM 2542 N N . TYR A 1 328 ? 5.066 12.547 9.25 1 98.25 328 TYR A N 1
ATOM 2543 C CA . TYR A 1 328 ? 4.68 12.094 7.918 1 98.25 328 TYR A CA 1
ATOM 2544 C C . TYR A 1 328 ? 3.352 11.344 7.961 1 98.25 328 TYR A C 1
ATOM 2546 O O . TYR A 1 328 ? 2.301 11.945 8.203 1 98.25 328 TYR A O 1
ATOM 2554 N N . THR A 1 329 ? 3.309 10.023 7.879 1 98.75 329 THR A N 1
ATOM 2555 C CA . THR A 1 329 ? 2.061 9.281 7.73 1 98.75 329 THR A CA 1
ATOM 2556 C C . THR A 1 329 ? 1.269 9.289 9.031 1 98.75 329 THR A C 1
ATOM 2558 O O . THR A 1 329 ? 0.057 9.062 9.031 1 98.75 329 THR A O 1
ATOM 2561 N N . GLY A 1 330 ? 1.894 9.547 10.148 1 98.75 330 GLY A N 1
ATOM 2562 C CA . GLY A 1 330 ? 1.222 9.617 11.438 1 98.75 330 GLY A CA 1
ATOM 2563 C C . GLY A 1 330 ? 0.684 11 11.75 1 98.75 330 GLY A C 1
ATOM 2564 O O . GLY A 1 330 ? -0.031 11.188 12.742 1 98.75 330 GLY A O 1
ATOM 2565 N N . SER A 1 331 ? 0.948 11.953 10.898 1 98.75 331 SER A N 1
ATOM 2566 C CA . SER A 1 331 ? 0.727 13.359 11.211 1 98.75 331 SER A CA 1
ATOM 2567 C C . SER A 1 331 ? -0.752 13.648 11.445 1 98.75 331 SER A C 1
ATOM 2569 O O . SER A 1 331 ? -1.13 14.141 12.516 1 98.75 331 SER A O 1
ATOM 2571 N N . CYS A 1 332 ? -1.633 13.312 10.508 1 98.88 332 CYS A N 1
ATOM 2572 C CA . CYS A 1 332 ? -3.059 13.609 10.617 1 98.88 332 CYS A CA 1
ATOM 2573 C C . CYS A 1 332 ? -3.658 12.938 11.852 1 98.88 332 CYS A C 1
ATOM 2575 O O . CYS A 1 332 ? -4.426 13.562 12.586 1 98.88 332 CYS A O 1
ATOM 2577 N N . TRP A 1 333 ? -3.258 11.82 12.156 1 98.94 333 TRP A N 1
ATOM 2578 C CA . TRP A 1 333 ? -3.84 11.016 13.227 1 98.94 333 TRP A CA 1
ATOM 2579 C C . TRP A 1 333 ? -3.23 11.375 14.578 1 98.94 333 TRP A C 1
ATOM 2581 O O . TRP A 1 333 ? -3.895 11.281 15.609 1 98.94 333 TRP A O 1
ATOM 2591 N N . GLY A 1 334 ? -1.9 11.766 14.516 1 98.94 334 GLY A N 1
ATOM 2592 C CA . GLY A 1 334 ? -1.352 12.398 15.703 1 98.94 334 GLY A CA 1
ATOM 2593 C C . GLY A 1 334 ? -2.068 13.688 16.078 1 98.94 334 GLY A C 1
ATOM 2594 O O . GLY A 1 334 ? -2.32 13.945 17.25 1 98.94 334 GLY A O 1
ATOM 2595 N N . CYS A 1 335 ? -2.424 14.461 15.07 1 98.94 335 CYS A N 1
ATOM 2596 C CA . CYS A 1 335 ? -3.174 15.695 15.297 1 98.94 335 CYS A CA 1
ATOM 2597 C C . CYS A 1 335 ? -4.566 15.391 15.836 1 98.94 335 CYS A C 1
ATOM 2599 O O . CYS A 1 335 ? -5.07 16.125 16.688 1 98.94 335 CYS A O 1
ATOM 2601 N N . LEU A 1 336 ? -5.219 14.328 15.312 1 99 336 LEU A N 1
ATOM 2602 C CA . LEU A 1 336 ? -6.496 13.914 15.883 1 99 336 LEU A CA 1
ATOM 2603 C C . LEU A 1 336 ? -6.34 13.523 17.344 1 99 336 LEU A C 1
ATOM 2605 O O . LEU A 1 336 ? -7.156 13.914 18.188 1 99 336 LEU A O 1
ATOM 2609 N N . SER A 1 337 ? -5.273 12.781 17.656 1 98.94 337 SER A N 1
ATOM 2610 C CA . SER A 1 337 ? -5.004 12.367 19.031 1 98.94 337 SER A CA 1
ATOM 2611 C C . SER A 1 337 ? -4.84 13.578 19.938 1 98.94 337 SER A C 1
ATOM 2613 O O . SER A 1 337 ? -5.348 13.586 21.062 1 98.94 337 SER A O 1
ATOM 2615 N N . SER A 1 338 ? -4.098 14.531 19.422 1 98.94 338 SER A N 1
ATOM 2616 C CA . SER A 1 338 ? -3.9 15.773 20.156 1 98.94 338 SER A CA 1
ATOM 2617 C C . SER A 1 338 ? -5.23 16.453 20.469 1 98.94 338 SER A C 1
ATOM 2619 O O . SER A 1 338 ? -5.484 16.859 21.609 1 98.94 338 SER A O 1
ATOM 2621 N N . LEU A 1 339 ? -6.078 16.594 19.469 1 98.94 339 LEU A N 1
ATOM 2622 C CA . LEU A 1 339 ? -7.379 17.219 19.625 1 98.94 339 LEU A CA 1
ATOM 2623 C C . LEU A 1 339 ? -8.211 16.5 20.688 1 98.94 339 LEU A C 1
ATOM 2625 O O . LEU A 1 339 ? -8.766 17.141 21.578 1 98.94 339 LEU A O 1
ATOM 2629 N N . LEU A 1 340 ? -8.305 15.195 20.594 1 98.94 340 LEU A N 1
ATOM 2630 C CA . LEU A 1 340 ? -9.117 14.398 21.516 1 98.94 340 LEU A CA 1
ATOM 2631 C C . LEU A 1 340 ? -8.633 14.57 22.953 1 98.94 340 LEU A C 1
ATOM 2633 O O . LEU A 1 340 ? -9.438 14.711 23.875 1 98.94 340 LEU A O 1
ATOM 2637 N N . TYR A 1 341 ? -7.371 14.547 23.125 1 98.88 341 TYR A N 1
ATOM 2638 C CA . TYR A 1 341 ? -6.785 14.633 24.469 1 98.88 341 TYR A CA 1
ATOM 2639 C C . TYR A 1 341 ? -7.055 16 25.094 1 98.88 341 TYR A C 1
ATOM 2641 O O . TYR A 1 341 ? -7.531 16.078 26.219 1 98.88 341 TYR A O 1
ATOM 2649 N N . TYR A 1 342 ? -6.777 17.078 24.391 1 98.75 342 TYR A N 1
ATOM 2650 C CA . TYR A 1 342 ? -6.762 18.406 24.984 1 98.75 342 TYR A CA 1
ATOM 2651 C C . TYR A 1 342 ? -8.172 18.984 25.078 1 98.75 342 TYR A C 1
ATOM 2653 O O . TYR A 1 342 ? -8.461 19.797 25.953 1 98.75 342 TYR A O 1
ATOM 2661 N N . VAL A 1 343 ? -9.102 18.609 24.172 1 98.75 343 VAL A N 1
ATOM 2662 C CA . VAL A 1 343 ? -10.477 19.078 24.25 1 98.75 343 VAL A CA 1
ATOM 2663 C C . VAL A 1 343 ? -11.258 18.219 25.25 1 98.75 343 VAL A C 1
ATOM 2665 O O . VAL A 1 343 ? -12.031 18.75 26.047 1 98.75 343 VAL A O 1
ATOM 2668 N N . GLY A 1 344 ? -11.109 16.859 25.156 1 98.38 344 GLY A N 1
ATOM 2669 C CA . GLY A 1 344 ? -11.695 15.961 26.125 1 98.38 344 GLY A CA 1
ATOM 2670 C C . GLY A 1 344 ? -13.055 15.422 25.719 1 98.38 344 GLY A C 1
ATOM 2671 O O . GLY A 1 344 ? -13.711 15.992 24.844 1 98.38 344 GLY A O 1
ATOM 2672 N N . SER A 1 345 ? -13.453 14.383 26.375 1 98.31 345 SER A N 1
ATOM 2673 C CA . SER A 1 345 ? -14.656 13.625 26.016 1 98.31 345 SER A CA 1
ATOM 2674 C C . SER A 1 345 ? -15.906 14.477 26.172 1 98.31 345 SER A C 1
ATOM 2676 O O . SER A 1 345 ? -16.781 14.453 25.312 1 98.31 345 SER A O 1
ATOM 2678 N N . GLY A 1 346 ? -16.031 15.18 27.25 1 98.31 346 GLY A N 1
ATOM 2679 C CA . GLY A 1 346 ? -17.234 15.945 27.531 1 98.31 346 GLY A CA 1
ATOM 2680 C C . GLY A 1 346 ? -17.562 16.953 26.438 1 98.31 346 GLY A C 1
ATOM 2681 O O . GLY A 1 346 ? -18.688 16.984 25.938 1 98.31 346 GLY A O 1
ATOM 2682 N N . LYS A 1 347 ? -16.625 17.719 26 1 98.5 347 LYS A N 1
ATOM 2683 C CA . LYS A 1 347 ? -16.844 18.812 25.047 1 98.5 347 LYS A CA 1
ATOM 2684 C C . LYS A 1 347 ? -16.984 18.281 23.625 1 98.5 347 LYS A C 1
ATOM 2686 O O . LYS A 1 347 ? -17.531 18.953 22.75 1 98.5 347 LYS A O 1
ATOM 2691 N N . LEU A 1 348 ? -16.609 17.031 23.375 1 98.81 348 LEU A N 1
ATOM 2692 C CA . LEU A 1 348 ? -16.578 16.516 22 1 98.81 348 LEU A CA 1
ATOM 2693 C C . LEU A 1 348 ? -17.828 15.695 21.703 1 98.81 348 LEU A C 1
ATOM 2695 O O . LEU A 1 348 ? -18.047 15.281 20.562 1 98.81 348 LEU A O 1
ATOM 2699 N N . GLN A 1 349 ? -18.688 15.469 22.75 1 98.69 349 GLN A N 1
ATOM 2700 C CA . GLN A 1 349 ? -19.875 14.648 22.516 1 98.69 349 GLN A CA 1
ATOM 2701 C C . GLN A 1 349 ? -20.766 15.25 21.438 1 98.69 349 GLN A C 1
ATOM 2703 O O . GLN A 1 349 ? -21.172 16.406 21.547 1 98.69 349 GLN A O 1
ATOM 2708 N N . GLY A 1 350 ? -21.031 14.438 20.406 1 98.56 350 GLY A N 1
ATOM 2709 C CA . GLY A 1 350 ? -21.906 14.852 19.328 1 98.56 350 GLY A CA 1
ATOM 2710 C C . GLY A 1 350 ? -21.219 15.742 18.312 1 98.56 350 GLY A C 1
ATOM 2711 O O . GLY A 1 350 ? -21.844 16.188 17.359 1 98.56 350 GLY A O 1
ATOM 2712 N N . LYS A 1 351 ? -19.969 15.969 18.453 1 98.81 351 LYS A N 1
ATOM 2713 C CA . LYS A 1 351 ? -19.266 16.906 17.594 1 98.81 351 LYS A CA 1
ATOM 2714 C C . LYS A 1 351 ? -18.688 16.219 16.375 1 98.81 351 LYS A C 1
ATOM 2716 O O . LYS A 1 351 ? -18.297 15.039 16.438 1 98.81 351 LYS A O 1
ATOM 2721 N N . ARG A 1 352 ? -18.703 16.938 15.273 1 98.81 352 ARG A N 1
ATOM 2722 C CA . ARG A 1 352 ? -18.094 16.484 14.031 1 98.81 352 ARG A CA 1
ATOM 2723 C C . ARG A 1 352 ? -16.719 17.078 13.836 1 98.81 352 ARG A C 1
ATOM 2725 O O . ARG A 1 352 ? -16.531 18.297 13.977 1 98.81 352 ARG A O 1
ATOM 2732 N N . VAL A 1 353 ? -15.773 16.234 13.531 1 98.94 353 VAL A N 1
ATOM 2733 C CA . VAL A 1 353 ? -14.398 16.656 13.281 1 98.94 353 VAL A CA 1
ATOM 2734 C C . VAL A 1 353 ? -14.031 16.422 11.82 1 98.94 353 VAL A C 1
ATOM 2736 O O . VAL A 1 353 ? -14.125 15.289 11.328 1 98.94 353 VAL A O 1
ATOM 2739 N N . GLY A 1 354 ? -13.688 17.516 11.047 1 98.88 354 GLY A N 1
ATOM 2740 C CA . GLY A 1 354 ? -13.109 17.359 9.719 1 98.88 354 GLY A CA 1
ATOM 2741 C C . GLY A 1 354 ? -11.641 16.969 9.75 1 98.88 354 GLY A C 1
ATOM 2742 O O . GLY A 1 354 ? -10.875 17.469 10.57 1 98.88 354 GLY A O 1
ATOM 2743 N N . LEU A 1 355 ? -11.234 15.992 8.93 1 98.88 355 LEU A N 1
ATOM 2744 C CA . LEU A 1 355 ? -9.867 15.5 8.852 1 98.88 355 LEU A CA 1
ATOM 2745 C C . LEU A 1 355 ? -9.312 15.664 7.441 1 98.88 355 LEU A C 1
ATOM 2747 O O . LEU A 1 355 ? -9.75 14.977 6.516 1 98.88 355 LEU A O 1
ATOM 2751 N N . PHE A 1 356 ? -8.375 16.609 7.258 1 98.94 356 PHE A N 1
ATOM 2752 C CA . PHE A 1 356 ? -7.691 16.766 5.977 1 98.94 356 PHE A CA 1
ATOM 2753 C C . PHE A 1 356 ? -6.32 16.109 6.012 1 98.94 356 PHE A C 1
ATOM 2755 O O . PHE A 1 356 ? -5.465 16.484 6.816 1 98.94 356 PHE A O 1
ATOM 2762 N N . SER A 1 357 ? -6.125 15.078 5.207 1 98.88 357 SER A N 1
ATOM 2763 C CA . SER A 1 357 ? -4.844 14.391 5.078 1 98.88 357 SER A CA 1
ATOM 2764 C C . SER A 1 357 ? -4.199 14.68 3.727 1 98.88 357 SER A C 1
ATOM 2766 O O . SER A 1 357 ? -4.895 14.859 2.727 1 98.88 357 SER A O 1
ATOM 2768 N N . TYR A 1 358 ? -2.912 14.703 3.727 1 98.56 358 TYR A N 1
ATOM 2769 C CA . TYR A 1 358 ? -2.141 15.062 2.541 1 98.56 358 TYR A CA 1
ATOM 2770 C C . TYR A 1 358 ? -0.837 14.273 2.479 1 98.56 358 TYR A C 1
ATOM 2772 O O . TYR A 1 358 ? -0.215 14.016 3.51 1 98.56 358 TYR A O 1
ATOM 2780 N N . GLY A 1 359 ? -0.454 13.891 1.287 1 98.5 359 GLY A N 1
ATOM 2781 C CA . GLY A 1 359 ? 0.866 13.359 0.979 1 98.5 359 GLY A CA 1
ATOM 2782 C C . GLY A 1 359 ? 1.41 13.852 -0.349 1 98.5 359 GLY A C 1
ATOM 2783 O O . GLY A 1 359 ? 0.708 13.82 -1.362 1 98.5 359 GLY A O 1
ATOM 2784 N N . SER A 1 360 ? 2.725 14.266 -0.368 1 97.31 360 SER A N 1
ATOM 2785 C CA . SER A 1 360 ? 3.385 14.773 -1.566 1 97.31 360 SER A CA 1
ATOM 2786 C C . SER A 1 360 ? 3.371 13.742 -2.686 1 97.31 360 SER A C 1
ATOM 2788 O O . SER A 1 360 ? 3.014 12.578 -2.461 1 97.31 360 SER A O 1
ATOM 2790 N N . GLY A 1 361 ? 3.949 14.156 -3.947 1 96.12 361 GLY A N 1
ATOM 2791 C CA . GLY A 1 361 ? 3.57 13.336 -5.086 1 96.12 361 GLY A CA 1
ATOM 2792 C C . GLY A 1 361 ? 2.111 13.484 -5.473 1 96.12 361 GLY A C 1
ATOM 2793 O O . GLY A 1 361 ? 1.75 13.305 -6.637 1 96.12 361 GLY A O 1
ATOM 2794 N N . LEU A 1 362 ? 1.237 13.688 -4.77 1 97.81 362 LEU A N 1
ATOM 2795 C CA . LEU A 1 362 ? 0.084 14.477 -4.352 1 97.81 362 LEU A CA 1
ATOM 2796 C C . LEU A 1 362 ? -1.144 13.586 -4.168 1 97.81 362 LEU A C 1
ATOM 2798 O O . LEU A 1 362 ? -1.794 13.211 -5.148 1 97.81 362 LEU A O 1
ATOM 2802 N N . ALA A 1 363 ? -1.407 13.172 -3.061 1 98.81 363 ALA A N 1
ATOM 2803 C CA . ALA A 1 363 ? -2.611 12.469 -2.625 1 98.81 363 ALA A CA 1
ATOM 2804 C C . ALA A 1 363 ? -3.211 13.125 -1.385 1 98.81 363 ALA A C 1
ATOM 2806 O O . ALA A 1 363 ? -2.504 13.375 -0.405 1 98.81 363 ALA A O 1
ATOM 2807 N N . ALA A 1 364 ? -4.461 13.43 -1.463 1 98.94 364 ALA A N 1
ATOM 2808 C CA . ALA A 1 364 ? -5.105 14.109 -0.342 1 98.94 364 ALA A CA 1
ATOM 2809 C C . ALA A 1 364 ? -6.57 13.695 -0.223 1 98.94 364 ALA A C 1
ATOM 2811 O O . ALA A 1 364 ? -7.199 13.32 -1.216 1 98.94 364 ALA A O 1
ATOM 2812 N N . THR A 1 365 ? -7.066 13.703 0.971 1 98.94 365 THR A N 1
ATOM 2813 C CA . THR A 1 365 ? -8.469 13.406 1.233 1 98.94 365 THR A CA 1
ATOM 2814 C C . THR A 1 365 ? -8.977 14.227 2.42 1 98.94 365 THR A C 1
ATOM 2816 O O . THR A 1 365 ? -8.273 14.391 3.412 1 98.94 365 THR A O 1
ATOM 2819 N N . LEU A 1 366 ? -10.125 14.844 2.279 1 98.94 366 LEU A N 1
ATOM 2820 C CA . LEU A 1 366 ? -10.906 15.352 3.4 1 98.94 366 LEU A CA 1
ATOM 2821 C C . LEU A 1 366 ? -12 14.359 3.793 1 98.94 366 LEU A C 1
ATOM 2823 O O . LEU A 1 366 ? -12.805 13.953 2.951 1 98.94 366 LEU A O 1
ATOM 2827 N N . LEU A 1 367 ? -11.93 13.883 4.992 1 98.75 367 LEU A N 1
ATOM 2828 C CA . LEU A 1 367 ? -12.977 13.039 5.562 1 98.75 367 LEU A CA 1
ATOM 2829 C C . LEU A 1 367 ? -13.43 13.578 6.918 1 98.75 367 LEU A C 1
ATOM 2831 O O . LEU A 1 367 ? -12.992 14.648 7.34 1 98.75 367 LEU A O 1
ATOM 2835 N N . SER A 1 368 ? -14.383 12.906 7.574 1 98.75 368 SER A N 1
ATOM 2836 C CA . SER A 1 368 ? -14.875 13.398 8.852 1 98.75 368 SER A CA 1
ATOM 2837 C C . SER A 1 368 ? -15.312 12.25 9.758 1 98.75 368 SER A C 1
ATOM 2839 O O . SER A 1 368 ? -15.609 11.156 9.273 1 98.75 368 SER A O 1
ATOM 2841 N N . VAL A 1 369 ? -15.227 12.531 11.008 1 98.88 369 VAL A N 1
ATOM 2842 C CA . VAL A 1 369 ? -15.727 11.617 12.023 1 98.88 369 VAL A CA 1
ATOM 2843 C C . VAL A 1 369 ? -16.656 12.359 12.977 1 98.88 369 VAL A C 1
ATOM 2845 O O . VAL A 1 369 ? -16.609 13.586 13.07 1 98.88 369 VAL A O 1
ATOM 2848 N N . LYS A 1 370 ? -17.484 11.641 13.664 1 98.81 370 LYS A N 1
ATOM 2849 C CA . LYS A 1 370 ? -18.344 12.156 14.727 1 98.81 370 LYS A CA 1
ATOM 2850 C C . LYS A 1 370 ? -18.125 11.406 16.031 1 98.81 370 LYS A C 1
ATOM 2852 O O . LYS A 1 370 ? -18.031 10.172 16.031 1 98.81 370 LYS A O 1
ATOM 2857 N N . VAL A 1 371 ? -17.984 12.133 17.125 1 98.88 371 VAL A N 1
ATOM 2858 C CA . VAL A 1 371 ? -17.891 11.516 18.438 1 98.88 371 VAL A CA 1
ATOM 2859 C C . VAL A 1 371 ? -19.297 11.211 18.984 1 98.88 371 VAL A C 1
ATOM 2861 O O . VAL A 1 371 ? -20.062 12.133 19.266 1 98.88 371 VAL A O 1
ATOM 2864 N N . VAL A 1 372 ? -19.547 9.914 19.141 1 98.69 372 VAL A N 1
ATOM 2865 C CA . VAL A 1 372 ? -20.922 9.539 19.484 1 98.69 372 VAL A CA 1
ATOM 2866 C C . VAL A 1 372 ? -20.938 8.789 20.828 1 98.69 372 VAL A C 1
ATOM 2868 O O . VAL A 1 372 ? -21.984 8.375 21.297 1 98.69 372 VAL A O 1
ATOM 2871 N N . GLY A 1 373 ? -19.75 8.547 21.391 1 98.5 373 GLY A N 1
ATOM 2872 C CA . GLY A 1 373 ? -19.641 7.84 22.656 1 98.5 373 GLY A CA 1
ATOM 2873 C C . GLY A 1 373 ? -18.516 8.352 23.531 1 98.5 373 GLY A C 1
ATOM 2874 O O . GLY A 1 373 ? -17.812 9.305 23.156 1 98.5 373 GLY A O 1
ATOM 2875 N N . ASP A 1 374 ? -18.391 7.738 24.719 1 98.62 374 ASP A N 1
ATOM 2876 C CA . ASP A 1 374 ? -17.391 8.133 25.703 1 98.62 374 ASP A CA 1
ATOM 2877 C C . ASP A 1 374 ? -15.984 7.812 25.219 1 98.62 374 ASP A C 1
ATOM 2879 O O . ASP A 1 374 ? -15.703 6.676 24.828 1 98.62 374 ASP A O 1
ATOM 2883 N N . ILE A 1 375 ? -15.109 8.836 25.203 1 98.75 375 ILE A N 1
ATOM 2884 C CA . ILE A 1 375 ? -13.742 8.594 24.75 1 98.75 375 ILE A CA 1
ATOM 2885 C C . ILE A 1 375 ? -12.773 8.828 25.891 1 98.75 375 ILE A C 1
ATOM 2887 O O . ILE A 1 375 ? -11.586 9.094 25.672 1 98.75 375 ILE A O 1
ATOM 2891 N N . SER A 1 376 ? -13.219 8.781 27.125 1 98.75 376 SER A N 1
ATOM 2892 C CA . SER A 1 376 ? -12.383 9.031 28.297 1 98.75 376 SER A CA 1
ATOM 2893 C C . SER A 1 376 ? -11.227 8.039 28.359 1 98.75 376 SER A C 1
ATOM 2895 O O . SER A 1 376 ? -10.109 8.398 28.75 1 98.75 376 SER A O 1
ATOM 2897 N N . LYS A 1 377 ? -11.477 6.777 28.062 1 98.69 377 LYS A N 1
ATOM 2898 C CA . LYS A 1 377 ? -10.414 5.785 28.062 1 98.69 377 LYS A CA 1
ATOM 2899 C C . LYS A 1 377 ? -9.336 6.133 27.031 1 98.69 377 LYS A C 1
ATOM 2901 O O . LYS A 1 377 ? -8.141 6 27.312 1 98.69 377 LYS A O 1
ATOM 2906 N N . ILE A 1 378 ? -9.758 6.59 25.891 1 98.88 378 ILE A N 1
ATOM 2907 C CA . ILE A 1 378 ? -8.828 6.984 24.844 1 98.88 378 ILE A CA 1
ATOM 2908 C C . ILE A 1 378 ? -7.945 8.125 25.328 1 98.88 378 ILE A C 1
ATOM 2910 O O . ILE A 1 378 ? -6.719 8.086 25.188 1 98.88 378 ILE A O 1
ATOM 2914 N N . THR A 1 379 ? -8.555 9.164 25.938 1 98.75 379 THR A N 1
ATOM 2915 C CA . THR A 1 379 ? -7.805 10.328 26.406 1 98.75 379 THR A CA 1
ATOM 2916 C C . THR A 1 379 ? -6.828 9.93 27.516 1 98.75 379 THR A C 1
ATOM 2918 O O . THR A 1 379 ? -5.719 10.453 27.594 1 98.75 379 THR A O 1
ATOM 2921 N N . LYS A 1 380 ? -7.273 9 28.312 1 98.75 380 LYS A N 1
ATOM 2922 C CA . LYS A 1 380 ? -6.406 8.523 29.391 1 98.75 380 LYS A CA 1
ATOM 2923 C C . LYS A 1 380 ? -5.184 7.801 28.828 1 98.75 380 LYS A C 1
ATOM 2925 O O . LYS A 1 380 ? -4.062 8.016 29.297 1 98.75 380 LYS A O 1
ATOM 2930 N N . VAL A 1 381 ? -5.387 6.953 27.875 1 98.81 381 VAL A N 1
ATOM 2931 C CA . VAL A 1 381 ? -4.309 6.18 27.266 1 98.81 381 VAL A CA 1
ATOM 2932 C C . VAL A 1 381 ? -3.373 7.105 26.5 1 98.81 381 VAL A C 1
ATOM 2934 O O . VAL A 1 381 ? -2.15 6.945 26.531 1 98.81 381 VAL A O 1
ATOM 2937 N N . LEU A 1 382 ? -3.896 8.062 25.766 1 98.81 382 LEU A N 1
ATOM 2938 C CA . LEU A 1 382 ? -3.072 8.984 25 1 98.81 382 LEU A CA 1
ATOM 2939 C C . LEU A 1 382 ? -2.098 9.734 25.891 1 98.81 382 LEU A C 1
ATOM 2941 O O . LEU A 1 382 ? -0.903 9.812 25.594 1 98.81 382 LEU A O 1
ATOM 2945 N N . ASP A 1 383 ? -2.629 10.359 27.047 1 98.56 383 ASP A N 1
ATOM 2946 C CA . ASP A 1 383 ? -1.789 10.961 28.078 1 98.56 383 ASP A CA 1
ATOM 2947 C C . ASP A 1 383 ? -0.679 11.805 27.453 1 98.56 383 ASP A C 1
ATOM 2949 O O . ASP A 1 383 ? 0.49 11.672 27.828 1 98.56 383 ASP A O 1
ATOM 2953 N N . ILE A 1 384 ? -0.971 12.641 26.5 1 98.62 384 ILE A N 1
ATOM 2954 C CA . ILE A 1 384 ? -0.028 13.32 25.625 1 98.62 384 ILE A CA 1
ATOM 2955 C C . ILE A 1 384 ? 0.857 14.258 26.438 1 98.62 384 ILE A C 1
ATOM 2957 O O . ILE A 1 384 ? 2.078 14.281 26.266 1 98.62 384 ILE A O 1
ATOM 2961 N N . GLN A 1 385 ? 0.282 14.992 27.344 1 98.5 385 GLN A N 1
ATOM 2962 C CA . GLN A 1 385 ? 1.069 15.961 28.094 1 98.5 385 GLN A CA 1
ATOM 2963 C C . GLN A 1 385 ? 2.168 15.266 28.906 1 98.5 385 GLN A C 1
ATOM 2965 O O . GLN A 1 385 ? 3.311 15.727 28.922 1 98.5 385 GLN A O 1
ATOM 2970 N N . ASN A 1 386 ? 1.827 14.188 29.547 1 98.31 386 ASN A N 1
ATOM 2971 C CA . ASN A 1 386 ? 2.822 13.453 30.312 1 98.31 386 ASN A CA 1
ATOM 2972 C C . ASN A 1 386 ? 3.908 12.867 29.422 1 98.31 386 ASN A C 1
ATOM 2974 O O . ASN A 1 386 ? 5.082 12.844 29.797 1 98.31 386 ASN A O 1
ATOM 2978 N N . LYS A 1 387 ? 3.49 12.32 28.297 1 98 387 LYS A N 1
ATOM 2979 C CA . LYS A 1 387 ? 4.465 11.781 27.344 1 98 387 LYS A CA 1
ATOM 2980 C C . LYS A 1 387 ? 5.43 12.867 26.875 1 98 387 LYS A C 1
ATOM 2982 O O . LYS A 1 387 ? 6.633 12.633 26.766 1 98 387 LYS A O 1
ATOM 2987 N N . LEU A 1 388 ? 4.906 14.039 26.609 1 98.44 388 LEU A N 1
ATOM 2988 C CA . LEU A 1 388 ? 5.734 15.156 26.156 1 98.44 388 LEU A CA 1
ATOM 2989 C C . LEU A 1 388 ? 6.684 15.602 27.266 1 98.44 388 LEU A C 1
ATOM 2991 O O . LEU A 1 388 ? 7.855 15.891 27 1 98.44 388 LEU A O 1
ATOM 2995 N N . ASP A 1 389 ? 6.246 15.617 28.484 1 97.75 389 ASP A N 1
ATOM 2996 C CA . ASP A 1 389 ? 7.004 16.141 29.609 1 97.75 389 ASP A CA 1
ATOM 2997 C C . ASP A 1 389 ? 8.078 15.148 30.062 1 97.75 389 ASP A C 1
ATOM 2999 O O . ASP A 1 389 ? 9.047 15.539 30.719 1 97.75 389 ASP A O 1
ATOM 3003 N N . SER A 1 390 ? 7.957 13.922 29.719 1 96.75 390 SER A N 1
ATOM 3004 C CA . SER A 1 390 ? 8.844 12.875 30.203 1 96.75 390 SER A CA 1
ATOM 3005 C C . SER A 1 390 ? 10.086 12.75 29.328 1 96.75 390 SER A C 1
ATOM 3007 O O . SER A 1 390 ? 11.008 12 29.672 1 96.75 390 SER A O 1
ATOM 3009 N N . ARG A 1 391 ? 10.172 13.516 28.297 1 97.81 391 ARG A N 1
ATOM 3010 C CA . ARG A 1 391 ? 11.258 13.391 27.328 1 97.81 391 ARG A CA 1
ATOM 3011 C C . ARG A 1 391 ? 12.508 14.109 27.812 1 97.81 391 ARG A C 1
ATOM 3013 O O . ARG A 1 391 ? 12.453 14.898 28.75 1 97.81 391 ARG A O 1
ATOM 3020 N N . LYS A 1 392 ? 13.547 13.805 27.188 1 97.62 392 LYS A N 1
ATOM 3021 C CA . LYS A 1 392 ? 14.844 14.406 27.5 1 97.62 392 LYS A CA 1
ATOM 3022 C C . LYS A 1 392 ? 15.258 15.406 26.438 1 97.62 392 LYS A C 1
ATOM 3024 O O . LYS A 1 392 ? 15.336 15.062 25.25 1 97.62 392 LYS A O 1
ATOM 3029 N N . GLU A 1 393 ? 15.555 16.578 26.844 1 98 393 GLU A N 1
ATOM 3030 C CA . GLU A 1 393 ? 16.047 17.625 25.953 1 98 393 GLU A CA 1
ATOM 3031 C C . GLU A 1 393 ? 17.516 17.391 25.609 1 98 393 GLU A C 1
ATOM 3033 O O . GLU A 1 393 ? 18.312 17.031 26.469 1 98 393 GLU A O 1
ATOM 3038 N N . LYS A 1 394 ? 17.859 17.531 24.359 1 98.31 394 LYS A N 1
ATOM 3039 C CA . LYS A 1 394 ? 19.234 17.469 23.906 1 98.31 394 LYS A CA 1
ATOM 3040 C C . LYS A 1 394 ? 19.641 18.734 23.156 1 98.31 394 LYS A C 1
ATOM 3042 O O . LYS A 1 394 ? 18.781 19.438 22.625 1 98.31 394 LYS A O 1
ATOM 3047 N N . SER A 1 395 ? 20.984 19 23.125 1 98.38 395 SER A N 1
ATOM 3048 C CA . SER A 1 395 ? 21.5 20.156 22.375 1 98.38 395 SER A CA 1
ATOM 3049 C C . SER A 1 395 ? 21.438 19.906 20.875 1 98.38 395 SER A C 1
ATOM 3051 O O . SER A 1 395 ? 21.344 18.75 20.438 1 98.38 395 SER A O 1
ATOM 3053 N N . PRO A 1 396 ? 21.5 21.016 20.109 1 98 396 PRO A N 1
ATOM 3054 C CA . PRO A 1 396 ? 21.578 20.844 18.656 1 98 396 PRO A CA 1
ATOM 3055 C C . PRO A 1 396 ? 22.766 19.969 18.234 1 98 396 PRO A C 1
ATOM 3057 O O . PRO A 1 396 ? 22.656 19.203 17.266 1 98 396 PRO A O 1
ATOM 3060 N N . LYS A 1 397 ? 23.875 20.062 18.906 1 98 397 LYS A N 1
ATOM 3061 C CA . LYS A 1 397 ? 25.031 19.234 18.609 1 98 397 LYS A CA 1
ATOM 3062 C C . LYS A 1 397 ? 24.75 17.766 18.859 1 98 397 LYS A C 1
ATOM 3064 O O . LYS A 1 397 ? 25.172 16.906 18.078 1 98 397 LYS A O 1
ATOM 3069 N N . GLU A 1 398 ? 24.047 17.484 19.953 1 97.81 398 GLU A N 1
ATOM 3070 C CA . GLU A 1 398 ? 23.656 16.109 20.266 1 97.81 398 GLU A CA 1
ATOM 3071 C C . GLU A 1 398 ? 22.641 15.578 19.25 1 97.81 398 GLU A C 1
ATOM 3073 O O . GLU A 1 398 ? 22.672 14.398 18.891 1 97.81 398 GLU A O 1
ATOM 3078 N N . TYR A 1 399 ? 21.766 16.422 18.875 1 97.5 399 TYR A N 1
ATOM 3079 C CA . TYR A 1 399 ? 20.828 16.094 17.797 1 97.5 399 TYR A CA 1
ATOM 3080 C C . TYR A 1 399 ? 21.578 15.711 16.531 1 97.5 399 TYR A C 1
ATOM 3082 O O . TYR A 1 399 ? 21.297 14.672 15.922 1 97.5 399 TYR A O 1
ATOM 3090 N N . GLU A 1 400 ? 22.5 16.484 16.078 1 97.06 400 GLU A N 1
ATOM 3091 C CA . GLU A 1 400 ? 23.266 16.219 14.867 1 97.06 400 GLU A CA 1
ATOM 3092 C C . GLU A 1 400 ? 24.047 14.906 15 1 97.06 400 GLU A C 1
ATOM 3094 O O . GLU A 1 400 ? 24.219 14.172 14.023 1 97.06 400 GLU A O 1
ATOM 3099 N N . ALA A 1 401 ? 24.578 14.703 16.203 1 97.31 401 ALA A N 1
ATOM 3100 C CA . ALA A 1 401 ? 25.312 13.461 16.453 1 97.31 401 ALA A CA 1
ATOM 3101 C C . ALA A 1 401 ? 24.406 12.242 16.281 1 97.31 401 ALA A C 1
ATOM 3103 O O . ALA A 1 401 ? 24.828 11.203 15.773 1 97.31 401 ALA A O 1
ATOM 3104 N N . ALA A 1 402 ? 23.203 12.367 16.75 1 96.81 402 ALA A N 1
ATOM 3105 C CA . ALA A 1 402 ? 22.219 11.289 16.609 1 96.81 402 ALA A CA 1
ATOM 3106 C C . ALA A 1 402 ? 21.906 11.031 15.133 1 96.81 402 ALA A C 1
ATOM 3108 O O . ALA A 1 402 ? 21.812 9.875 14.711 1 96.81 402 ALA A O 1
ATOM 3109 N N . ILE A 1 403 ? 21.734 12.078 14.391 1 95.19 403 ILE A N 1
ATOM 3110 C CA . ILE A 1 403 ? 21.453 11.961 12.961 1 95.19 403 ILE A CA 1
ATOM 3111 C C . ILE A 1 403 ? 22.641 11.289 12.266 1 95.19 403 ILE A C 1
ATOM 3113 O O . ILE A 1 403 ? 22.438 10.453 11.375 1 95.19 403 ILE A O 1
ATOM 3117 N N . GLU A 1 404 ? 23.828 11.648 12.641 1 95.88 404 GLU A N 1
ATOM 3118 C CA . GLU A 1 404 ? 25.031 11.047 12.07 1 95.88 404 GLU A CA 1
ATOM 3119 C C . GLU A 1 404 ? 25.078 9.547 12.328 1 95.88 404 GLU A C 1
ATOM 3121 O O . GLU A 1 404 ? 25.5 8.773 11.469 1 95.88 404 GLU A O 1
ATOM 3126 N N . LEU A 1 405 ? 24.703 9.141 13.523 1 96.62 405 LEU A N 1
ATOM 3127 C CA . LEU A 1 405 ? 24.656 7.723 13.852 1 96.62 405 LEU A CA 1
ATOM 3128 C C . LEU A 1 405 ? 23.688 6.992 12.914 1 96.62 405 LEU A C 1
ATOM 3130 O O . LEU A 1 405 ? 23.984 5.883 12.461 1 96.62 405 LEU A O 1
ATOM 3134 N N . ARG A 1 406 ? 22.625 7.598 12.664 1 94.38 406 ARG A N 1
ATOM 3135 C CA . ARG A 1 406 ? 21.625 6.992 11.789 1 94.38 406 ARG A CA 1
ATOM 3136 C C . ARG A 1 406 ? 22.141 6.898 10.359 1 94.38 406 ARG A C 1
ATOM 3138 O O . ARG A 1 406 ? 21.906 5.902 9.672 1 94.38 406 ARG A O 1
ATOM 3145 N N . GLU A 1 407 ? 22.766 7.941 9.906 1 93.75 407 GLU A N 1
ATOM 3146 C CA . GLU A 1 407 ? 23.344 7.938 8.562 1 93.75 407 GLU A CA 1
ATOM 3147 C C . GLU A 1 407 ? 24.359 6.812 8.406 1 93.75 407 GLU A C 1
ATOM 3149 O O . GLU A 1 407 ? 24.406 6.152 7.367 1 93.75 407 GLU A O 1
ATOM 3154 N N . LYS A 1 408 ? 25.109 6.609 9.422 1 94.38 408 LYS A N 1
ATOM 3155 C CA . LYS A 1 408 ? 26.125 5.566 9.398 1 94.38 408 LYS A CA 1
ATOM 3156 C C . LYS A 1 408 ? 25.5 4.176 9.406 1 94.38 408 LYS A C 1
ATOM 3158 O O . LYS A 1 408 ? 26.062 3.227 8.859 1 94.38 408 LYS A O 1
ATOM 3163 N N . ALA A 1 409 ? 24.328 4.121 9.984 1 94.44 409 ALA A N 1
ATOM 3164 C CA . ALA A 1 409 ? 23.625 2.846 10.109 1 94.44 409 ALA A CA 1
ATOM 3165 C C . ALA A 1 409 ? 22.859 2.516 8.836 1 94.44 409 ALA A C 1
ATOM 3167 O O . ALA A 1 409 ? 22.531 1.354 8.578 1 94.44 409 ALA A O 1
ATOM 3168 N N . TYR A 1 410 ? 22.578 3.439 7.992 1 93.06 410 TYR A N 1
ATOM 3169 C CA . TYR A 1 410 ? 21.688 3.301 6.848 1 93.06 410 TYR A CA 1
ATOM 3170 C C . TYR A 1 410 ? 22.219 2.27 5.863 1 93.06 410 TYR A C 1
ATOM 3172 O O . TYR A 1 410 ? 23.344 2.383 5.387 1 93.06 410 TYR A O 1
ATOM 3180 N N . MET A 1 411 ? 21.469 1.145 5.582 1 92.25 411 MET A N 1
ATOM 3181 C CA . MET A 1 411 ? 21.734 0.083 4.613 1 92.25 411 MET A CA 1
ATOM 3182 C C . MET A 1 411 ? 22.938 -0.755 5.039 1 92.25 411 MET A C 1
ATOM 3184 O O . MET A 1 411 ? 23.594 -1.381 4.199 1 92.25 411 MET A O 1
ATOM 3188 N N . LYS A 1 412 ? 23.266 -0.707 6.309 1 94.88 412 LYS A N 1
ATOM 3189 C CA . LYS A 1 412 ? 24.406 -1.487 6.781 1 94.88 412 LYS A CA 1
ATOM 3190 C C . LYS A 1 412 ? 23.969 -2.867 7.262 1 94.88 412 LYS A C 1
ATOM 3192 O O . LYS A 1 412 ? 22.953 -2.996 7.949 1 94.88 412 LYS A O 1
ATOM 3197 N N . LYS A 1 413 ? 24.625 -3.865 6.785 1 96.56 413 LYS A N 1
ATOM 3198 C CA . LYS A 1 413 ? 24.531 -5.195 7.379 1 96.56 413 LYS A CA 1
ATOM 3199 C C . LYS A 1 413 ? 25.656 -5.445 8.375 1 96.56 413 LYS A C 1
ATOM 3201 O O . LYS A 1 413 ? 26.594 -4.648 8.477 1 96.56 413 LYS A O 1
ATOM 3206 N N . GLU A 1 414 ? 25.625 -6.535 9.195 1 97.44 414 GLU A N 1
ATOM 3207 C CA . GLU A 1 414 ? 26.562 -6.77 10.289 1 97.44 414 GLU A CA 1
ATOM 3208 C C . GLU A 1 414 ? 26.719 -5.531 11.164 1 97.44 414 GLU A C 1
ATOM 3210 O O . GLU A 1 414 ? 27.844 -5.07 11.406 1 97.44 414 GLU A O 1
ATOM 3215 N N . PHE A 1 415 ? 25.656 -5.078 11.57 1 97.69 415 PHE A N 1
ATOM 3216 C CA . PHE A 1 415 ? 25.594 -3.807 12.281 1 97.69 415 PHE A CA 1
ATOM 3217 C C . PHE A 1 415 ? 24.953 -3.984 13.648 1 97.69 415 PHE A C 1
ATOM 3219 O O . PHE A 1 415 ? 23.969 -4.719 13.797 1 97.69 415 PHE A O 1
ATOM 3226 N N . LYS A 1 416 ? 25.547 -3.33 14.656 1 97.88 416 LYS A N 1
ATOM 3227 C CA . LYS A 1 416 ? 24.984 -3.18 16 1 97.88 416 LYS A CA 1
ATOM 3228 C C . LYS A 1 416 ? 24.891 -1.711 16.406 1 97.88 416 LYS A C 1
ATOM 3230 O O . LYS A 1 416 ? 25.906 -1.003 16.391 1 97.88 416 LYS A O 1
ATOM 3235 N N . PRO A 1 417 ? 23.688 -1.289 16.781 1 97.75 417 PRO A N 1
ATOM 3236 C CA . PRO A 1 417 ? 23.562 0.113 17.172 1 97.75 417 PRO A CA 1
ATOM 3237 C C . PRO A 1 417 ? 24.469 0.481 18.344 1 97.75 417 PRO A C 1
ATOM 3239 O O . PRO A 1 417 ? 24.719 -0.344 19.219 1 97.75 417 PRO A O 1
ATOM 3242 N N . VAL A 1 418 ? 24.953 1.731 18.391 1 97.12 418 VAL A N 1
ATOM 3243 C CA . VAL A 1 418 ? 25.875 2.174 19.438 1 97.12 418 VAL A CA 1
ATOM 3244 C C . VAL A 1 418 ? 25.297 3.375 20.172 1 97.12 418 VAL A C 1
ATOM 3246 O O . VAL A 1 418 ? 25.922 3.93 21.078 1 97.12 418 VAL A O 1
ATOM 3249 N N . GLY A 1 419 ? 24.078 3.768 19.797 1 95.75 419 GLY A N 1
ATOM 3250 C CA . GLY A 1 419 ? 23.438 4.918 20.422 1 95.75 419 GLY A CA 1
ATOM 3251 C C . GLY A 1 419 ? 23.172 4.73 21.891 1 95.75 419 GLY A C 1
ATOM 3252 O O . GLY A 1 419 ? 23.125 3.6 22.391 1 95.75 419 GLY A O 1
ATOM 3253 N N . ASP A 1 420 ? 23 5.895 22.609 1 93.75 420 ASP A N 1
ATOM 3254 C CA . ASP A 1 420 ? 22.703 5.891 24.031 1 93.75 420 ASP A CA 1
ATOM 3255 C C . ASP A 1 420 ? 21.234 5.543 24.281 1 93.75 420 ASP A C 1
ATOM 3257 O O . ASP A 1 420 ? 20.344 5.977 23.547 1 93.75 420 ASP A O 1
ATOM 3261 N N . PHE A 1 421 ? 20.969 4.84 25.359 1 95.81 421 PHE A N 1
ATOM 3262 C CA . PHE A 1 421 ? 19.625 4.379 25.688 1 95.81 421 PHE A CA 1
ATOM 3263 C C . PHE A 1 421 ? 18.875 5.441 26.484 1 95.81 421 PHE A C 1
ATOM 3265 O O . PHE A 1 421 ? 17.734 5.215 26.891 1 95.81 421 PHE A O 1
ATOM 3272 N N . GLU A 1 422 ? 19.438 6.57 26.781 1 92.5 422 GLU A N 1
ATOM 3273 C CA . GLU A 1 422 ? 18.844 7.625 27.594 1 92.5 422 GLU A CA 1
ATOM 3274 C C . GLU A 1 422 ? 17.438 7.977 27.078 1 92.5 422 GLU A C 1
ATOM 3276 O O . GLU A 1 422 ? 16.547 8.297 27.875 1 92.5 422 GLU A O 1
ATOM 3281 N N . GLY A 1 423 ? 17.094 7.891 25.859 1 90.12 423 GLY A N 1
ATOM 3282 C CA . GLY A 1 423 ? 15.805 8.258 25.312 1 90.12 423 GLY A CA 1
ATOM 3283 C C . GLY A 1 423 ? 14.891 7.062 25.094 1 90.12 423 GLY A C 1
ATOM 3284 O O . GLY A 1 423 ? 13.805 7.199 24.531 1 90.12 423 GLY A O 1
ATOM 3285 N N . ILE A 1 424 ? 15.297 5.883 25.625 1 96.31 424 ILE A N 1
ATOM 3286 C CA . ILE A 1 424 ? 14.516 4.664 25.422 1 96.31 424 ILE A CA 1
ATOM 3287 C C . ILE A 1 424 ? 13.82 4.285 26.734 1 96.31 424 ILE A C 1
ATOM 3289 O O . ILE A 1 424 ? 14.469 3.805 27.672 1 96.31 424 ILE A O 1
ATOM 3293 N N . ALA A 1 425 ? 12.531 4.488 26.828 1 95.56 425 ALA A N 1
ATOM 3294 C CA . ALA A 1 425 ? 11.766 4.145 28.031 1 95.56 425 ALA A CA 1
ATOM 3295 C C . ALA A 1 425 ? 11.586 2.633 28.141 1 95.56 425 ALA A C 1
ATOM 3297 O O . ALA A 1 425 ? 11.648 1.915 27.141 1 95.56 425 ALA A O 1
ATOM 3298 N N . LYS A 1 426 ? 11.297 2.15 29.375 1 95.5 426 LYS A N 1
ATOM 3299 C CA . LYS A 1 426 ? 10.992 0.738 29.578 1 95.5 426 LYS A CA 1
ATOM 3300 C C . LYS A 1 426 ? 9.789 0.31 28.734 1 95.5 426 LYS A C 1
ATOM 3302 O O . LYS A 1 426 ? 8.797 1.035 28.656 1 95.5 426 LYS A O 1
ATOM 3307 N N . GLY A 1 427 ? 9.93 -0.862 28.078 1 96.94 427 GLY A N 1
ATOM 3308 C CA . GLY A 1 427 ? 8.844 -1.386 27.266 1 96.94 427 GLY A CA 1
ATOM 3309 C C . GLY A 1 427 ? 8.945 -0.991 25.812 1 96.94 427 GLY A C 1
ATOM 3310 O O . GLY A 1 427 ? 8.188 -1.485 24.969 1 96.94 427 GLY A O 1
ATOM 3311 N N . THR A 1 428 ? 9.945 -0.193 25.5 1 98.12 428 THR A N 1
ATOM 3312 C CA . THR A 1 428 ? 10.141 0.257 24.125 1 98.12 428 THR A CA 1
ATOM 3313 C C . THR A 1 428 ? 10.977 -0.754 23.344 1 98.12 428 THR A C 1
ATOM 3315 O O . THR A 1 428 ? 11.961 -1.289 23.844 1 98.12 428 THR A O 1
ATOM 3318 N N . TYR A 1 429 ? 10.516 -1.128 22.141 1 98.81 429 TYR A N 1
ATOM 3319 C CA . TYR A 1 429 ? 11.32 -1.954 21.25 1 98.81 429 TYR A CA 1
ATOM 3320 C C . TYR A 1 429 ? 12.484 -1.153 20.672 1 98.81 429 TYR A C 1
ATOM 3322 O O . TYR A 1 429 ? 12.328 0.023 20.328 1 98.81 429 TYR A O 1
ATOM 3330 N N . TYR A 1 430 ? 13.664 -1.76 20.578 1 98.62 430 TYR A N 1
ATOM 3331 C CA . TYR A 1 430 ? 14.836 -1.162 19.953 1 98.62 430 TYR A CA 1
ATOM 3332 C C . TYR A 1 430 ? 15.547 -2.17 19.062 1 98.62 430 TYR A C 1
ATOM 3334 O O . TYR A 1 430 ? 15.352 -3.379 19.188 1 98.62 430 TYR A O 1
ATOM 3342 N N . LEU A 1 431 ? 16.266 -1.707 18.062 1 98.44 431 LEU A N 1
ATOM 3343 C CA . LEU A 1 431 ? 17.047 -2.551 17.172 1 98.44 431 LEU A CA 1
ATOM 3344 C C . LEU A 1 431 ? 18.219 -3.186 17.906 1 98.44 431 LEU A C 1
ATOM 3346 O O . LEU A 1 431 ? 19.078 -2.48 18.438 1 98.44 431 LEU A O 1
ATOM 3350 N N . LYS A 1 432 ? 18.188 -4.473 17.953 1 98.38 432 LYS A N 1
ATOM 3351 C CA . LYS A 1 432 ? 19.266 -5.199 18.609 1 98.38 432 LYS A CA 1
ATOM 3352 C C . LYS A 1 432 ? 20.453 -5.367 17.672 1 98.38 432 LYS A C 1
ATOM 3354 O O . LYS A 1 432 ? 21.594 -5.09 18.062 1 98.38 432 LYS A O 1
ATOM 3359 N N . GLU A 1 433 ? 20.172 -5.812 16.469 1 98.25 433 GLU A N 1
ATOM 3360 C CA . GLU A 1 433 ? 21.266 -6.031 15.523 1 98.25 433 GLU A CA 1
ATOM 3361 C C . GLU A 1 433 ? 20.734 -6.285 14.117 1 98.25 433 GLU A C 1
ATOM 3363 O O . GLU A 1 433 ? 19.547 -6.578 13.93 1 98.25 433 GLU A O 1
ATOM 3368 N N . VAL A 1 434 ? 21.531 -6.051 13.156 1 98.38 434 VAL A N 1
ATOM 3369 C CA . VAL A 1 434 ? 21.375 -6.469 11.766 1 98.38 434 VAL A CA 1
ATOM 3370 C C . VAL A 1 434 ? 22.453 -7.492 11.406 1 98.38 434 VAL A C 1
ATOM 3372 O O . VAL A 1 434 ? 23.641 -7.23 11.562 1 98.38 434 VAL A O 1
ATOM 3375 N N . ASP A 1 435 ? 22.062 -8.609 10.859 1 98.31 435 ASP A N 1
ATOM 3376 C CA . ASP A 1 435 ? 23.047 -9.656 10.586 1 98.31 435 ASP A CA 1
ATOM 3377 C C . ASP A 1 435 ? 23.641 -9.5 9.188 1 98.31 435 ASP A C 1
ATOM 3379 O O . ASP A 1 435 ? 23.484 -8.453 8.555 1 98.31 435 ASP A O 1
ATOM 3383 N N . ASP A 1 436 ? 24.375 -10.523 8.695 1 97.69 436 ASP A N 1
ATOM 3384 C CA . ASP A 1 436 ? 25.141 -10.43 7.465 1 97.69 436 ASP A CA 1
ATOM 3385 C C . ASP A 1 436 ? 24.25 -10.562 6.238 1 97.69 436 ASP A C 1
ATOM 3387 O O . ASP A 1 436 ? 24.688 -10.391 5.105 1 97.69 436 ASP A O 1
ATOM 3391 N N . LYS A 1 437 ? 22.969 -10.844 6.426 1 97.19 437 LYS A N 1
ATOM 3392 C CA . LYS A 1 437 ? 21.984 -10.906 5.348 1 97.19 437 LYS A CA 1
ATOM 3393 C C . LYS A 1 437 ? 20.953 -9.805 5.48 1 97.19 437 LYS A C 1
ATOM 3395 O O . LYS A 1 437 ? 19.844 -9.906 4.938 1 97.19 437 LYS A O 1
ATOM 3400 N N . PHE A 1 438 ? 21.203 -8.773 6.246 1 97.44 438 PHE A N 1
ATOM 3401 C CA . PHE A 1 438 ? 20.391 -7.586 6.461 1 97.44 438 PHE A CA 1
ATOM 3402 C C . PHE A 1 438 ? 19.172 -7.914 7.316 1 97.44 438 PHE A C 1
ATOM 3404 O O . PHE A 1 438 ? 18.219 -7.133 7.375 1 97.44 438 PHE A O 1
ATOM 3411 N N . ARG A 1 439 ? 19.172 -9.148 7.945 1 98.31 439 ARG A N 1
ATOM 3412 C CA . ARG A 1 439 ? 18.031 -9.469 8.805 1 98.31 439 ARG A CA 1
ATOM 3413 C C . ARG A 1 439 ? 18.109 -8.711 10.125 1 98.31 439 ARG A C 1
ATOM 3415 O O . ARG A 1 439 ? 19.172 -8.664 10.75 1 98.31 439 ARG A O 1
ATOM 3422 N N . ARG A 1 440 ? 17 -8.141 10.508 1 98.25 440 ARG A N 1
ATOM 3423 C CA . ARG A 1 440 ? 16.938 -7.285 11.688 1 98.25 440 ARG A CA 1
ATOM 3424 C C . ARG A 1 440 ? 16.266 -8 12.852 1 98.25 440 ARG A C 1
ATOM 3426 O O . ARG A 1 440 ? 15.273 -8.711 12.656 1 98.25 440 ARG A O 1
ATOM 3433 N N . THR A 1 441 ? 16.812 -7.836 13.984 1 98.5 441 THR A N 1
ATOM 3434 C CA . THR A 1 441 ? 16.219 -8.375 15.203 1 98.5 441 THR A CA 1
ATOM 3435 C C . THR A 1 441 ? 16 -7.266 16.234 1 98.5 441 THR A C 1
ATOM 3437 O O . THR A 1 441 ? 16.812 -6.348 16.344 1 98.5 441 THR A O 1
ATOM 3440 N N . TYR A 1 442 ? 14.898 -7.379 16.953 1 98.62 442 TYR A N 1
ATOM 3441 C CA . TYR A 1 442 ? 14.5 -6.352 17.922 1 98.62 442 TYR A CA 1
ATOM 3442 C C . TYR A 1 442 ? 14.289 -6.953 19.297 1 98.62 442 TYR A C 1
ATOM 3444 O O . TYR A 1 442 ? 13.969 -8.133 19.422 1 98.62 442 TYR A O 1
ATOM 3452 N N . GLU A 1 443 ? 14.484 -6.117 20.281 1 98.25 443 GLU A N 1
ATOM 3453 C CA . GLU A 1 443 ? 14.234 -6.477 21.672 1 98.25 443 GLU A CA 1
ATOM 3454 C C . GLU A 1 443 ? 13.445 -5.387 22.391 1 98.25 443 GLU A C 1
ATOM 3456 O O . GLU A 1 443 ? 13.445 -4.23 21.969 1 98.25 443 GLU A O 1
ATOM 3461 N N . ARG A 1 444 ? 12.781 -5.789 23.391 1 97 444 ARG A N 1
ATOM 3462 C CA . ARG A 1 444 ? 12.031 -4.852 24.219 1 97 444 ARG A CA 1
ATOM 3463 C C . ARG A 1 444 ? 12.828 -4.457 25.453 1 97 444 ARG A C 1
ATOM 3465 O O . ARG A 1 444 ? 13.328 -5.32 26.188 1 97 444 ARG A O 1
ATOM 3472 N N . TYR A 1 445 ? 13.016 -3.191 25.703 1 96.25 445 TYR A N 1
ATOM 3473 C CA . TYR A 1 445 ? 13.82 -2.65 26.781 1 96.25 445 TYR A CA 1
ATOM 3474 C C . TYR A 1 445 ? 13.133 -2.842 28.125 1 96.25 445 TYR A C 1
ATOM 3476 O O . TYR A 1 445 ? 11.961 -2.504 28.281 1 96.25 445 TYR A O 1
ATOM 3484 N N . MET B 1 1 ? -27.812 2.268 -2.104 1 58.5 1 MET B N 1
ATOM 3485 C CA . MET B 1 1 ? -28.094 0.891 -2.5 1 58.5 1 MET B CA 1
ATOM 3486 C C . MET B 1 1 ? -26.812 0.063 -2.555 1 58.5 1 MET B C 1
ATOM 3488 O O . MET B 1 1 ? -25.766 0.564 -2.953 1 58.5 1 MET B O 1
ATOM 3492 N N . SER B 1 2 ? -26.75 -1.127 -1.959 1 82.62 2 SER B N 1
ATOM 3493 C CA . SER B 1 2 ? -25.609 -2.041 -1.952 1 82.62 2 SER B CA 1
ATOM 3494 C C . SER B 1 2 ? -25.359 -2.615 -3.342 1 82.62 2 SER B C 1
ATOM 3496 O O . SER B 1 2 ? -26.297 -3.014 -4.035 1 82.62 2 SER B O 1
ATOM 3498 N N . PRO B 1 3 ? -24.109 -2.496 -3.777 1 91.88 3 PRO B N 1
ATOM 3499 C CA . PRO B 1 3 ? -23.812 -3.002 -5.117 1 91.88 3 PRO B CA 1
ATOM 3500 C C . PRO B 1 3 ? -24 -4.512 -5.234 1 91.88 3 PRO B C 1
ATOM 3502 O O . PRO B 1 3 ? -23.781 -5.246 -4.27 1 91.88 3 PRO B O 1
ATOM 3505 N N . HIS B 1 4 ? -24.516 -4.895 -6.395 1 94.81 4 HIS B N 1
ATOM 3506 C CA . HIS B 1 4 ? -24.672 -6.312 -6.688 1 94.81 4 HIS B CA 1
ATOM 3507 C C . HIS B 1 4 ? -23.594 -6.797 -7.648 1 94.81 4 HIS B C 1
ATOM 3509 O O . HIS B 1 4 ? -23.125 -6.035 -8.492 1 94.81 4 HIS B O 1
ATOM 3515 N N . ASN B 1 5 ? -23.156 -8.109 -7.496 1 97.5 5 ASN B N 1
ATOM 3516 C CA . ASN B 1 5 ? -22.203 -8.75 -8.398 1 97.5 5 ASN B CA 1
ATOM 3517 C C . ASN B 1 5 ? -20.938 -7.906 -8.555 1 97.5 5 ASN B C 1
ATOM 3519 O O . ASN B 1 5 ? -20.531 -7.582 -9.68 1 97.5 5 ASN B O 1
ATOM 3523 N N . VAL B 1 6 ? -20.328 -7.602 -7.418 1 98.81 6 VAL B N 1
ATOM 3524 C CA . VAL B 1 6 ? -19.078 -6.84 -7.453 1 98.81 6 VAL B CA 1
ATOM 3525 C C . VAL B 1 6 ? -17.938 -7.73 -7.926 1 98.81 6 VAL B C 1
ATOM 3527 O O . VAL B 1 6 ? -17.688 -8.789 -7.348 1 98.81 6 VAL B O 1
ATOM 3530 N N . GLY B 1 7 ? -17.281 -7.324 -9.008 1 98.88 7 GLY B N 1
ATOM 3531 C CA . GLY B 1 7 ? -16.219 -8.156 -9.531 1 98.88 7 GLY B CA 1
ATOM 3532 C C . GLY B 1 7 ? -15.539 -7.559 -10.75 1 98.88 7 GLY B C 1
ATOM 3533 O O . GLY B 1 7 ? -15.43 -6.336 -10.875 1 98.88 7 GLY B O 1
ATOM 3534 N N . ILE B 1 8 ? -14.992 -8.414 -11.594 1 98.94 8 ILE B N 1
ATOM 3535 C CA . ILE B 1 8 ? -14.117 -8.023 -12.695 1 98.94 8 ILE B CA 1
ATOM 3536 C C . ILE B 1 8 ? -14.953 -7.781 -13.953 1 98.94 8 ILE B C 1
ATOM 3538 O O . ILE B 1 8 ? -15.664 -8.68 -14.414 1 98.94 8 ILE B O 1
ATOM 3542 N N . LYS B 1 9 ? -14.773 -6.547 -14.5 1 98.88 9 LYS B N 1
ATOM 3543 C CA . LYS B 1 9 ? -15.5 -6.137 -15.703 1 98.88 9 LYS B CA 1
ATOM 3544 C C . LYS B 1 9 ? -14.586 -6.176 -16.922 1 98.88 9 LYS B C 1
ATOM 3546 O O . LYS B 1 9 ? -15.062 -6.297 -18.062 1 98.88 9 LYS B O 1
ATOM 3551 N N . GLY B 1 10 ? -13.305 -6.102 -16.656 1 98.88 10 GLY B N 1
ATOM 3552 C CA . GLY B 1 10 ? -12.328 -6.078 -17.734 1 98.88 10 GLY B CA 1
ATOM 3553 C C . GLY B 1 10 ? -10.922 -6.406 -17.266 1 98.88 10 GLY B C 1
ATOM 3554 O O . GLY B 1 10 ? -10.57 -6.152 -16.109 1 98.88 10 GLY B O 1
ATOM 3555 N N . LEU B 1 11 ? -10.141 -6.984 -18.188 1 98.94 11 LEU B N 1
ATOM 3556 C CA . LEU B 1 11 ? -8.742 -7.328 -17.953 1 98.94 11 LEU B CA 1
ATOM 3557 C C . LEU B 1 11 ? -7.883 -6.957 -19.156 1 98.94 11 LEU B C 1
ATOM 3559 O O . LEU B 1 11 ? -8.305 -7.113 -20.297 1 98.94 11 LEU B O 1
ATOM 3563 N N . GLU B 1 12 ? -6.754 -6.391 -18.828 1 98.88 12 GLU B N 1
ATOM 3564 C CA . GLU B 1 12 ? -5.715 -6.117 -19.828 1 98.88 12 GLU B CA 1
ATOM 3565 C C . GLU B 1 12 ? -4.359 -6.637 -19.359 1 98.88 12 GLU B C 1
ATOM 3567 O O . GLU B 1 12 ? -4.027 -6.539 -18.172 1 98.88 12 GLU B O 1
ATOM 3572 N N . VAL B 1 13 ? -3.617 -7.309 -20.281 1 98.88 13 VAL B N 1
ATOM 3573 C CA . VAL B 1 13 ? -2.27 -7.777 -19.969 1 98.88 13 VAL B CA 1
ATOM 3574 C C . VAL B 1 13 ? -1.265 -7.117 -20.906 1 98.88 13 VAL B C 1
ATOM 3576 O O . VAL B 1 13 ? -1.494 -7.039 -22.125 1 98.88 13 VAL B O 1
ATOM 3579 N N . TYR B 1 14 ? -0.239 -6.586 -20.328 1 98.81 14 TYR B N 1
ATOM 3580 C CA . TYR B 1 14 ? 0.895 -6.133 -21.125 1 98.81 14 TYR B CA 1
ATOM 3581 C C . TYR B 1 14 ? 2.062 -7.105 -21.016 1 98.81 14 TYR B C 1
ATOM 3583 O O . TYR B 1 14 ? 2.557 -7.375 -19.922 1 98.81 14 TYR B O 1
ATOM 3591 N N . ILE B 1 15 ? 2.502 -7.625 -22.141 1 98.69 15 ILE B N 1
ATOM 3592 C CA . ILE B 1 15 ? 3.637 -8.523 -22.281 1 98.69 15 ILE B CA 1
ATOM 3593 C C . ILE B 1 15 ? 4.754 -7.828 -23.062 1 98.69 15 ILE B C 1
ATOM 3595 O O . ILE B 1 15 ? 4.566 -7.434 -24.203 1 98.69 15 ILE B O 1
ATOM 3599 N N . PRO B 1 16 ? 5.93 -7.695 -22.422 1 98 16 PRO B N 1
ATOM 3600 C CA . PRO B 1 16 ? 7.039 -7.07 -23.156 1 98 16 PRO B CA 1
ATOM 3601 C C . PRO B 1 16 ? 7.359 -7.773 -24.469 1 98 16 PRO B C 1
ATOM 3603 O O . PRO B 1 16 ? 7.141 -8.984 -24.594 1 98 16 PRO B O 1
ATOM 3606 N N . GLY B 1 17 ? 7.984 -7.043 -25.344 1 98 17 GLY B N 1
ATOM 3607 C CA . GLY B 1 17 ? 8.148 -7.531 -26.703 1 98 17 GLY B CA 1
ATOM 3608 C C . GLY B 1 17 ? 9.367 -8.422 -26.875 1 98 17 GLY B C 1
ATOM 3609 O O . GLY B 1 17 ? 9.531 -9.062 -27.906 1 98 17 GLY B O 1
ATOM 3610 N N . LEU B 1 18 ? 10.195 -8.602 -25.859 1 98.5 18 LEU B N 1
ATOM 3611 C CA . LEU B 1 18 ? 11.414 -9.398 -25.969 1 98.5 18 LEU B CA 1
ATOM 3612 C C . LEU B 1 18 ? 11.336 -10.625 -25.062 1 98.5 18 LEU B C 1
ATOM 3614 O O . LEU B 1 18 ? 10.781 -10.57 -23.969 1 98.5 18 LEU B O 1
ATOM 3618 N N . TYR B 1 19 ? 11.891 -11.742 -25.547 1 98.44 19 TYR B N 1
ATOM 3619 C CA . TYR B 1 19 ? 11.977 -12.93 -24.703 1 98.44 19 TYR B CA 1
ATOM 3620 C C . TYR B 1 19 ? 13.211 -13.758 -25.047 1 98.44 19 TYR B C 1
ATOM 3622 O O . TYR B 1 19 ? 13.805 -13.578 -26.125 1 98.44 19 TYR B O 1
ATOM 3630 N N . VAL B 1 20 ? 13.68 -14.57 -24.125 1 98.5 20 VAL B N 1
ATOM 3631 C CA . VAL B 1 20 ? 14.758 -15.531 -24.312 1 98.5 20 VAL B CA 1
ATOM 3632 C C . VAL B 1 20 ? 14.234 -16.953 -24.078 1 98.5 20 VAL B C 1
ATOM 3634 O O . VAL B 1 20 ? 13.422 -17.172 -23.172 1 98.5 20 VAL B O 1
ATOM 3637 N N . HIS B 1 21 ? 14.68 -17.906 -24.906 1 98.31 21 HIS B N 1
ATOM 3638 C CA . HIS B 1 21 ? 14.273 -19.297 -24.75 1 98.31 21 HIS B CA 1
ATOM 3639 C C . HIS B 1 21 ? 15.031 -19.969 -23.609 1 98.31 21 HIS B C 1
ATOM 3641 O O . HIS B 1 21 ? 16.25 -19.875 -23.531 1 98.31 21 HIS B O 1
ATOM 3647 N N . GLN B 1 22 ? 14.266 -20.719 -22.797 1 97.88 22 GLN B N 1
ATOM 3648 C CA . GLN B 1 22 ? 14.852 -21.312 -21.594 1 97.88 22 GLN B CA 1
ATOM 3649 C C . GLN B 1 22 ? 15.852 -22.406 -21.969 1 97.88 22 GLN B C 1
ATOM 3651 O O . GLN B 1 22 ? 16.859 -22.594 -21.281 1 97.88 22 GLN B O 1
ATOM 3656 N N . ALA B 1 23 ? 15.617 -23.125 -23.031 1 97.88 23 ALA B N 1
ATOM 3657 C CA . ALA B 1 23 ? 16.562 -24.141 -23.484 1 97.88 23 ALA B CA 1
ATOM 3658 C C . ALA B 1 23 ? 17.906 -23.516 -23.859 1 97.88 23 ALA B C 1
ATOM 3660 O O . ALA B 1 23 ? 18.953 -24.078 -23.578 1 97.88 23 ALA B O 1
ATOM 3661 N N . ASP B 1 24 ? 17.875 -22.406 -24.547 1 98.12 24 ASP B N 1
ATOM 3662 C CA . ASP B 1 24 ? 19.094 -21.703 -24.906 1 98.12 24 ASP B CA 1
ATOM 3663 C C . ASP B 1 24 ? 19.797 -21.172 -23.656 1 98.12 24 ASP B C 1
ATOM 3665 O O . ASP B 1 24 ? 21.031 -21.172 -23.594 1 98.12 24 ASP B O 1
ATOM 3669 N N . LEU B 1 25 ? 19.047 -20.719 -22.734 1 97.12 25 LEU B N 1
ATOM 3670 C CA . LEU B 1 25 ? 19.609 -20.219 -21.484 1 97.12 25 LEU B CA 1
ATOM 3671 C C . LEU B 1 25 ? 20.281 -21.359 -20.703 1 97.12 25 LEU B C 1
ATOM 3673 O O . LEU B 1 25 ? 21.312 -21.141 -20.062 1 97.12 25 LEU B O 1
ATOM 3677 N N . GLU B 1 26 ? 19.672 -22.547 -20.703 1 97.38 26 GLU B N 1
ATOM 3678 C CA . GLU B 1 26 ? 20.281 -23.719 -20.094 1 97.38 26 GLU B CA 1
ATOM 3679 C C . GLU B 1 26 ? 21.672 -23.969 -20.672 1 97.38 26 GLU B C 1
ATOM 3681 O O . GLU B 1 26 ? 22.641 -24.172 -19.922 1 97.38 26 GLU B O 1
ATOM 3686 N N . LYS B 1 27 ? 21.766 -23.938 -21.953 1 97.62 27 LYS B N 1
ATOM 3687 C CA . LYS B 1 27 ? 23.031 -24.141 -22.641 1 97.62 27 LYS B CA 1
ATOM 3688 C C . LYS B 1 27 ? 24.047 -23.047 -22.297 1 97.62 27 LYS B C 1
ATOM 3690 O O . LYS B 1 27 ? 25.203 -23.328 -22 1 97.62 27 LYS B O 1
ATOM 3695 N N . TYR B 1 28 ? 23.578 -21.906 -22.375 1 97.06 28 TYR B N 1
ATOM 3696 C CA . TYR B 1 28 ? 24.422 -20.734 -22.125 1 97.06 28 TYR B CA 1
ATOM 3697 C C . TYR B 1 28 ? 24.969 -20.75 -20.703 1 97.06 28 TYR B C 1
ATOM 3699 O O . TYR B 1 28 ? 26.125 -20.391 -20.484 1 97.06 28 TYR B O 1
ATOM 3707 N N . ASP B 1 29 ? 24.109 -21.141 -19.734 1 95.88 29 ASP B N 1
ATOM 3708 C CA . ASP B 1 29 ? 24.484 -21.156 -18.328 1 95.88 29 ASP B CA 1
ATOM 3709 C C . ASP B 1 29 ? 25.266 -22.422 -17.984 1 95.88 29 ASP B C 1
ATOM 3711 O O . ASP B 1 29 ? 25.812 -22.531 -16.875 1 95.88 29 ASP B O 1
ATOM 3715 N N . GLY B 1 30 ? 25.281 -23.375 -18.828 1 96.38 30 GLY B N 1
ATOM 3716 C CA . GLY B 1 30 ? 26.031 -24.594 -18.625 1 96.38 30 GLY B CA 1
ATOM 3717 C C . GLY B 1 30 ? 25.375 -25.562 -17.656 1 96.38 30 GLY B C 1
ATOM 3718 O O . GLY B 1 30 ? 26.047 -26.266 -16.906 1 96.38 30 GLY B O 1
ATOM 3719 N N . VAL B 1 31 ? 24.078 -25.531 -17.594 1 96.19 31 VAL B N 1
ATOM 3720 C CA . VAL B 1 31 ? 23.359 -26.469 -16.719 1 96.19 31 VAL B CA 1
ATOM 3721 C C . VAL B 1 31 ? 22.766 -27.594 -17.547 1 96.19 31 VAL B C 1
ATOM 3723 O O . VAL B 1 31 ? 22.781 -27.547 -18.781 1 96.19 31 VAL B O 1
ATOM 3726 N N . SER B 1 32 ? 22.266 -28.656 -16.906 1 96.5 32 SER B N 1
ATOM 3727 C CA . SER B 1 32 ? 21.734 -29.844 -17.578 1 96.5 32 SER B CA 1
ATOM 3728 C C . SER B 1 32 ? 20.484 -29.5 -18.375 1 96.5 32 SER B C 1
ATOM 3730 O O . SER B 1 32 ? 19.656 -28.688 -17.938 1 96.5 32 SER B O 1
ATOM 3732 N N . ALA B 1 33 ? 20.359 -30.172 -19.531 1 96.5 33 ALA B N 1
ATOM 3733 C CA . ALA B 1 33 ? 19.172 -30 -20.359 1 96.5 33 ALA B CA 1
ATOM 3734 C C . ALA B 1 33 ? 17.906 -30.359 -19.578 1 96.5 33 ALA B C 1
ATOM 3736 O O . ALA B 1 33 ? 17.859 -31.391 -18.906 1 96.5 33 ALA B O 1
ATOM 3737 N N . GLY B 1 34 ? 16.922 -29.438 -19.625 1 96.69 34 GLY B N 1
ATOM 3738 C CA . GLY B 1 34 ? 15.656 -29.719 -18.969 1 96.69 34 GLY B CA 1
ATOM 3739 C C . GLY B 1 34 ? 15.547 -29.094 -17.594 1 96.69 34 GLY B C 1
ATOM 3740 O O . GLY B 1 34 ? 14.461 -29.031 -17.016 1 96.69 34 GLY B O 1
ATOM 3741 N N . LYS B 1 35 ? 16.594 -28.641 -17.094 1 96.44 35 LYS B N 1
ATOM 3742 C CA . LYS B 1 35 ? 16.562 -28.062 -15.758 1 96.44 35 LYS B CA 1
ATOM 3743 C C . LYS B 1 35 ? 15.562 -26.906 -15.672 1 96.44 35 LYS B C 1
ATOM 3745 O O . LYS B 1 35 ? 14.836 -26.797 -14.688 1 96.44 35 LYS B O 1
ATOM 3750 N N . TYR B 1 36 ? 15.602 -26.031 -16.672 1 96.62 36 TYR B N 1
ATOM 3751 C CA . TYR B 1 36 ? 14.695 -24.906 -16.656 1 96.62 36 TYR B CA 1
ATOM 3752 C C . TYR B 1 36 ? 13.359 -25.266 -17.281 1 96.62 36 TYR B C 1
ATOM 3754 O O . TYR B 1 36 ? 12.297 -24.906 -16.75 1 96.62 36 TYR B O 1
ATOM 3762 N N . THR B 1 37 ? 13.297 -25.969 -18.391 1 96.56 37 THR B N 1
ATOM 3763 C CA . THR B 1 37 ? 12.086 -26.266 -19.156 1 96.56 37 THR B CA 1
ATOM 3764 C C . THR B 1 37 ? 11.227 -27.297 -18.438 1 96.56 37 THR B C 1
ATOM 3766 O O . THR B 1 37 ? 10.039 -27.062 -18.203 1 96.56 37 THR B O 1
ATOM 3769 N N . ILE B 1 38 ? 11.797 -28.391 -18.031 1 94.44 38 ILE B N 1
ATOM 3770 C CA . ILE B 1 38 ? 11.062 -29.453 -17.328 1 94.44 38 ILE B CA 1
ATOM 3771 C C . ILE B 1 38 ? 11.078 -29.172 -15.82 1 94.44 38 ILE B C 1
ATOM 3773 O O . ILE B 1 38 ? 10.031 -29.188 -15.172 1 94.44 38 ILE B O 1
ATOM 3777 N N . GLY B 1 39 ? 12.164 -28.859 -15.281 1 93.88 39 GLY B N 1
ATOM 3778 C CA . GLY B 1 39 ? 12.344 -28.672 -13.852 1 93.88 39 GLY B CA 1
ATOM 3779 C C . GLY B 1 39 ? 11.539 -27.516 -13.289 1 93.88 39 GLY B C 1
ATOM 3780 O O . GLY B 1 39 ? 10.992 -27.609 -12.188 1 93.88 39 GLY B O 1
ATOM 3781 N N . LEU B 1 40 ? 11.477 -26.422 -13.984 1 93.81 40 LEU B N 1
ATOM 3782 C CA . LEU B 1 40 ? 10.75 -25.234 -13.539 1 93.81 40 LEU B CA 1
ATOM 3783 C C . LEU B 1 40 ? 9.414 -25.109 -14.266 1 93.81 40 LEU B C 1
ATOM 3785 O O . LEU B 1 40 ? 8.523 -24.391 -13.82 1 93.81 40 LEU B O 1
ATOM 3789 N N . GLY B 1 41 ? 9.273 -25.781 -15.336 1 95.25 41 GLY B N 1
ATOM 3790 C CA . GLY B 1 41 ? 8.094 -25.641 -16.172 1 95.25 41 GLY B CA 1
ATOM 3791 C C . GLY B 1 41 ? 8.055 -24.328 -16.938 1 95.25 41 GLY B C 1
ATOM 3792 O O . GLY B 1 41 ? 6.984 -23.75 -17.125 1 95.25 41 GLY B O 1
ATOM 3793 N N . GLN B 1 42 ? 9.219 -23.828 -17.359 1 96.19 42 GLN B N 1
ATOM 3794 C CA . GLN B 1 42 ? 9.328 -22.547 -18.062 1 96.19 42 GLN B CA 1
ATOM 3795 C C . GLN B 1 42 ? 9.93 -22.734 -19.453 1 96.19 42 GLN B C 1
ATOM 3797 O O . GLN B 1 42 ? 10.992 -23.344 -19.594 1 96.19 42 GLN B O 1
ATOM 3802 N N . THR B 1 43 ? 9.258 -22.203 -20.453 1 98.12 43 THR B N 1
ATOM 3803 C CA . THR B 1 43 ? 9.711 -22.359 -21.828 1 98.12 43 THR B CA 1
ATOM 3804 C C . THR B 1 43 ? 10.398 -21.094 -22.312 1 98.12 43 THR B C 1
ATOM 3806 O O . THR B 1 43 ? 11.398 -21.156 -23.047 1 98.12 43 THR B O 1
ATOM 3809 N N . ASN B 1 44 ? 9.836 -19.953 -22.031 1 98.44 44 ASN B N 1
ATOM 3810 C CA . ASN B 1 44 ? 10.398 -18.656 -22.375 1 98.44 44 ASN B CA 1
ATOM 3811 C C . ASN B 1 44 ? 10.359 -17.688 -21.188 1 98.44 44 ASN B C 1
ATOM 3813 O O . ASN B 1 44 ? 9.664 -17.938 -20.203 1 98.44 44 ASN B O 1
ATOM 3817 N N . MET B 1 45 ? 11.172 -16.672 -21.297 1 98.44 45 MET B N 1
ATOM 3818 C CA . MET B 1 45 ? 11.195 -15.625 -20.266 1 98.44 45 MET B CA 1
ATOM 3819 C C . MET B 1 45 ? 11.195 -14.234 -20.906 1 98.44 45 MET B C 1
ATOM 3821 O O . MET B 1 45 ? 12.055 -13.93 -21.734 1 98.44 45 MET B O 1
ATOM 3825 N N . ALA B 1 46 ? 10.203 -13.43 -20.531 1 98.62 46 ALA B N 1
ATOM 3826 C CA . ALA B 1 46 ? 10.133 -12.055 -21.016 1 98.62 46 ALA B CA 1
ATOM 3827 C C . ALA B 1 46 ? 11.133 -11.156 -20.297 1 98.62 46 ALA B C 1
ATOM 3829 O O . ALA B 1 46 ? 11.406 -11.359 -19.109 1 98.62 46 ALA B O 1
ATOM 3830 N N . PHE B 1 47 ? 11.68 -10.18 -21 1 98.06 47 PHE B N 1
ATOM 3831 C CA . PHE B 1 47 ? 12.57 -9.211 -20.375 1 98.06 47 PHE B CA 1
ATOM 3832 C C . PHE B 1 47 ? 12.484 -7.859 -21.078 1 98.06 47 PHE B C 1
ATOM 3834 O O . PHE B 1 47 ? 11.883 -7.75 -22.141 1 98.06 47 PHE B O 1
ATOM 3841 N N . VAL B 1 48 ? 12.945 -6.812 -20.438 1 97.81 48 VAL B N 1
ATOM 3842 C CA . VAL B 1 48 ? 12.953 -5.465 -21 1 97.81 48 VAL B CA 1
ATOM 3843 C C . VAL B 1 48 ? 14.352 -4.867 -20.906 1 97.81 48 VAL B C 1
ATOM 3845 O O . VAL B 1 48 ? 15.18 -5.324 -20.109 1 97.81 48 VAL B O 1
ATOM 3848 N N . ASN B 1 49 ? 14.672 -3.926 -21.75 1 97.56 49 ASN B N 1
ATOM 3849 C CA . ASN B 1 49 ? 15.891 -3.131 -21.609 1 97.56 49 ASN B CA 1
ATOM 3850 C C . ASN B 1 49 ? 15.609 -1.804 -20.906 1 97.56 49 ASN B C 1
ATOM 3852 O O . ASN B 1 49 ? 14.664 -1.693 -20.141 1 97.56 49 ASN B O 1
ATOM 3856 N N . ASP B 1 50 ? 16.484 -0.75 -21.094 1 97.75 50 ASP B N 1
ATOM 3857 C CA . ASP B 1 50 ? 16.422 0.468 -20.297 1 97.75 50 ASP B CA 1
ATOM 3858 C C . ASP B 1 50 ? 15.336 1.41 -20.812 1 97.75 50 ASP B C 1
ATOM 3860 O O . ASP B 1 50 ? 15.086 2.463 -20.219 1 97.75 50 ASP B O 1
ATOM 3864 N N . LEU B 1 51 ? 14.578 1.022 -21.859 1 97.94 51 LEU B N 1
ATOM 3865 C CA . LEU B 1 51 ? 13.484 1.832 -22.391 1 97.94 51 LEU B CA 1
ATOM 3866 C C . LEU B 1 51 ? 12.227 1.667 -21.547 1 97.94 51 LEU B C 1
ATOM 3868 O O . LEU B 1 51 ? 11.367 2.551 -21.531 1 97.94 51 LEU B O 1
ATOM 3872 N N . GLU B 1 52 ? 12.133 0.525 -20.938 1 98 52 GLU B N 1
ATOM 3873 C CA . GLU B 1 52 ? 10.93 0.267 -20.156 1 98 52 GLU B CA 1
ATOM 3874 C C . GLU B 1 52 ? 11.266 0.085 -18.672 1 98 52 GLU B C 1
ATOM 3876 O O . GLU B 1 52 ? 12.305 -0.481 -18.328 1 98 52 GLU B O 1
ATOM 3881 N N . ASP B 1 53 ? 10.492 0.651 -17.844 1 97.81 53 ASP B N 1
ATOM 3882 C CA . ASP B 1 53 ? 10.469 0.441 -16.406 1 97.81 53 ASP B CA 1
ATOM 3883 C C . ASP B 1 53 ? 9.047 0.235 -15.898 1 97.81 53 ASP B C 1
ATOM 3885 O O . ASP B 1 53 ? 8.109 0.111 -16.688 1 97.81 53 ASP B O 1
ATOM 3889 N N . ILE B 1 54 ? 8.914 0.078 -14.617 1 98.38 54 ILE B N 1
ATOM 3890 C CA . ILE B 1 54 ? 7.609 -0.289 -14.07 1 98.38 54 ILE B CA 1
ATOM 3891 C C . ILE B 1 54 ? 6.613 0.846 -14.297 1 98.38 54 ILE B C 1
ATOM 3893 O O . ILE B 1 54 ? 5.418 0.605 -14.461 1 98.38 54 ILE B O 1
ATOM 3897 N N . TYR B 1 55 ? 7.082 2.166 -14.352 1 98.69 55 TYR B N 1
ATOM 3898 C CA . TYR B 1 55 ? 6.195 3.287 -14.641 1 98.69 55 TYR B CA 1
ATOM 3899 C C . TYR B 1 55 ? 5.629 3.184 -16.047 1 98.69 55 TYR B C 1
ATOM 3901 O O . TYR B 1 55 ? 4.414 3.27 -16.25 1 98.69 55 TYR B O 1
ATOM 3909 N N . SER B 1 56 ? 6.52 2.949 -17.016 1 98.75 56 SER B N 1
ATOM 3910 C CA . SER B 1 56 ? 6.09 2.896 -18.422 1 98.75 56 SER B CA 1
ATOM 3911 C C . SER B 1 56 ? 5.172 1.705 -18.672 1 98.75 56 SER B C 1
ATOM 3913 O O . SER B 1 56 ? 4.176 1.823 -19.375 1 98.75 56 SER B O 1
ATOM 3915 N N . MET B 1 57 ? 5.492 0.532 -18.109 1 98.81 57 MET B N 1
ATOM 3916 C CA . MET B 1 57 ? 4.652 -0.648 -18.281 1 98.81 57 MET B CA 1
ATOM 3917 C C . MET B 1 57 ? 3.277 -0.436 -17.656 1 98.81 57 MET B C 1
ATOM 3919 O O . MET B 1 57 ? 2.266 -0.881 -18.203 1 98.81 57 MET B O 1
ATOM 3923 N N . SER B 1 58 ? 3.236 0.264 -16.484 1 98.94 58 SER B N 1
ATOM 3924 C CA . SER B 1 58 ? 1.973 0.578 -15.828 1 98.94 58 SER B CA 1
ATOM 3925 C C . SER B 1 58 ? 1.149 1.562 -16.656 1 98.94 58 SER B C 1
ATOM 3927 O O . SER B 1 58 ? -0.068 1.412 -16.766 1 98.94 58 SER B O 1
ATOM 3929 N N . LEU B 1 59 ? 1.798 2.564 -17.188 1 98.94 59 LEU B N 1
ATOM 3930 C CA . LEU B 1 59 ? 1.121 3.498 -18.078 1 98.94 59 LEU B CA 1
ATOM 3931 C C . LEU B 1 59 ? 0.519 2.766 -19.266 1 98.94 59 LEU B C 1
ATOM 3933 O O . LEU B 1 59 ? -0.634 3.008 -19.641 1 98.94 59 LEU B O 1
ATOM 3937 N N . THR B 1 60 ? 1.285 1.883 -19.875 1 98.94 60 THR B N 1
ATOM 3938 C CA . THR B 1 60 ? 0.874 1.175 -21.078 1 98.94 60 THR B CA 1
ATOM 3939 C C . THR B 1 60 ? -0.359 0.318 -20.812 1 98.94 60 THR B C 1
ATOM 3941 O O . THR B 1 60 ? -1.351 0.402 -21.547 1 98.94 60 THR B O 1
ATOM 3944 N N . VAL B 1 61 ? -0.304 -0.505 -19.766 1 98.94 61 VAL B N 1
ATOM 3945 C CA . VAL B 1 61 ? -1.388 -1.458 -19.547 1 98.94 61 VAL B CA 1
ATOM 3946 C C . VAL B 1 61 ? -2.662 -0.712 -19.172 1 98.94 61 VAL B C 1
ATOM 3948 O O . VAL B 1 61 ? -3.766 -1.121 -19.531 1 98.94 61 VAL B O 1
ATOM 3951 N N . LEU B 1 62 ? -2.564 0.362 -18.344 1 98.94 62 LEU B N 1
ATOM 3952 C CA . LEU B 1 62 ? -3.732 1.15 -17.969 1 98.94 62 LEU B CA 1
ATOM 3953 C C . LEU B 1 62 ? -4.34 1.838 -19.188 1 98.94 62 LEU B C 1
ATOM 3955 O O . LEU B 1 62 ? -5.562 1.822 -19.359 1 98.94 62 LEU B O 1
ATOM 3959 N N . LYS B 1 63 ? -3.498 2.459 -20 1 98.94 63 LYS B N 1
ATOM 3960 C CA . LYS B 1 63 ? -3.986 3.129 -21.203 1 98.94 63 LYS B CA 1
ATOM 3961 C C . LYS B 1 63 ? -4.695 2.148 -22.125 1 98.94 63 LYS B C 1
ATOM 3963 O O . LYS B 1 63 ? -5.75 2.465 -22.688 1 98.94 63 LYS B O 1
ATOM 3968 N N . ASN B 1 64 ? -4.07 0.987 -22.344 1 98.88 64 ASN B N 1
ATOM 3969 C CA . ASN B 1 64 ? -4.695 -0.045 -23.156 1 98.88 64 ASN B CA 1
ATOM 3970 C C . ASN B 1 64 ? -6.059 -0.451 -22.609 1 98.88 64 ASN B C 1
ATOM 3972 O O . ASN B 1 64 ? -7.008 -0.64 -23.375 1 98.88 64 ASN B O 1
ATOM 3976 N N . LEU B 1 65 ? -6.145 -0.644 -21.281 1 98.94 65 LEU B N 1
ATOM 3977 C CA . LEU B 1 65 ? -7.426 -0.983 -20.672 1 98.94 65 LEU B CA 1
ATOM 3978 C C . LEU B 1 65 ? -8.477 0.078 -20.984 1 98.94 65 LEU B C 1
ATOM 3980 O O . LEU B 1 65 ? -9.594 -0.249 -21.406 1 98.94 65 LEU B O 1
ATOM 3984 N N . ILE B 1 66 ? -8.141 1.354 -20.75 1 98.88 66 ILE B N 1
ATOM 3985 C CA . ILE B 1 66 ? -9.047 2.471 -20.969 1 98.88 66 ILE B CA 1
ATOM 3986 C C . ILE B 1 66 ? -9.531 2.463 -22.422 1 98.88 66 ILE B C 1
ATOM 3988 O O . ILE B 1 66 ? -10.734 2.586 -22.672 1 98.88 66 ILE B O 1
ATOM 3992 N N . ASP B 1 67 ? -8.602 2.227 -23.359 1 98.75 67 ASP B N 1
ATOM 3993 C CA . ASP B 1 67 ? -8.922 2.281 -24.781 1 98.75 67 ASP B CA 1
ATOM 3994 C C . ASP B 1 67 ? -9.75 1.068 -25.203 1 98.75 67 ASP B C 1
ATOM 3996 O O . ASP B 1 67 ? -10.766 1.21 -25.891 1 98.75 67 ASP B O 1
ATOM 4000 N N . HIS B 1 68 ? -9.352 -0.107 -24.844 1 98.81 68 HIS B N 1
ATOM 4001 C CA . HIS B 1 68 ? -9.953 -1.339 -25.344 1 98.81 68 HIS B CA 1
ATOM 4002 C C . HIS B 1 68 ? -11.344 -1.544 -24.766 1 98.81 68 HIS B C 1
ATOM 4004 O O . HIS B 1 68 ? -12.203 -2.164 -25.391 1 98.81 68 HIS B O 1
ATOM 4010 N N . TYR B 1 69 ? -11.578 -1.007 -23.562 1 98.75 69 TYR B N 1
ATOM 4011 C CA . TYR B 1 69 ? -12.891 -1.162 -22.953 1 98.75 69 TYR B CA 1
ATOM 4012 C C . TYR B 1 69 ? -13.695 0.133 -23.031 1 98.75 69 TYR B C 1
ATOM 4014 O O . TYR B 1 69 ? -14.781 0.236 -22.469 1 98.75 69 TYR B O 1
ATOM 4022 N N . ASP B 1 70 ? -13.18 1.169 -23.688 1 98.5 70 ASP B N 1
ATOM 4023 C CA . ASP B 1 70 ? -13.82 2.475 -23.797 1 98.5 70 ASP B CA 1
ATOM 4024 C C . ASP B 1 70 ? -14.242 3.002 -22.438 1 98.5 70 ASP B C 1
ATOM 4026 O O . ASP B 1 70 ? -15.398 3.4 -22.234 1 98.5 70 ASP B O 1
ATOM 4030 N N . VAL B 1 71 ? -13.391 2.936 -21.531 1 98.62 71 VAL B N 1
ATOM 4031 C CA . VAL B 1 71 ? -13.664 3.367 -20.156 1 98.62 71 VAL B CA 1
ATOM 4032 C C . VAL B 1 71 ? -13.797 4.887 -20.109 1 98.62 71 VAL B C 1
ATOM 4034 O O . VAL B 1 71 ? -12.906 5.605 -20.578 1 98.62 71 VAL B O 1
ATOM 4037 N N . ASP B 1 72 ? -14.914 5.449 -19.578 1 98.69 72 ASP B N 1
ATOM 4038 C CA . ASP B 1 72 ? -14.977 6.852 -19.188 1 98.69 72 ASP B CA 1
ATOM 4039 C C . ASP B 1 72 ? -14.133 7.105 -17.938 1 98.69 72 ASP B C 1
ATOM 4041 O O . ASP B 1 72 ? -14.508 6.695 -16.828 1 98.69 72 ASP B O 1
ATOM 4045 N N . VAL B 1 73 ? -13.055 7.762 -18.062 1 98.69 73 VAL B N 1
ATOM 4046 C CA . VAL B 1 73 ? -12.109 7.926 -16.969 1 98.69 73 VAL B CA 1
ATOM 4047 C C . VAL B 1 73 ? -12.781 8.664 -15.812 1 98.69 73 VAL B C 1
ATOM 4049 O O . VAL B 1 73 ? -12.367 8.523 -14.664 1 98.69 73 VAL B O 1
ATOM 4052 N N . ASN B 1 74 ? -13.836 9.484 -16.078 1 98.5 74 ASN B N 1
ATOM 4053 C CA . ASN B 1 74 ? -14.562 10.172 -15.023 1 98.5 74 ASN B CA 1
ATOM 4054 C C . ASN B 1 74 ? -15.383 9.203 -14.172 1 98.5 74 ASN B C 1
ATOM 4056 O O . ASN B 1 74 ? -15.844 9.555 -13.094 1 98.5 74 ASN B O 1
ATOM 4060 N N . ASN B 1 75 ? -15.508 8 -14.617 1 98.38 75 ASN B N 1
ATOM 4061 C CA . ASN B 1 75 ? -16.234 6.977 -13.875 1 98.38 75 ASN B CA 1
ATOM 4062 C C . ASN B 1 75 ? -15.289 6.098 -13.055 1 98.38 75 ASN B C 1
ATOM 4064 O O . ASN B 1 75 ? -15.695 5.062 -12.531 1 98.38 75 ASN B O 1
ATOM 4068 N N . ILE B 1 76 ? -14.086 6.469 -12.977 1 98.88 76 ILE B N 1
ATOM 4069 C CA . ILE B 1 76 ? -13.133 5.789 -12.102 1 98.88 76 ILE B CA 1
ATOM 4070 C C . ILE B 1 76 ? -13.047 6.52 -10.766 1 98.88 76 ILE B C 1
ATOM 4072 O O . ILE B 1 76 ? -12.695 7.699 -10.719 1 98.88 76 ILE B O 1
ATOM 4076 N N . GLY B 1 77 ? -13.383 5.871 -9.68 1 98.81 77 GLY B N 1
ATOM 4077 C CA . GLY B 1 77 ? -13.344 6.504 -8.367 1 98.81 77 GLY B CA 1
ATOM 4078 C C . GLY B 1 77 ? -12.195 6.023 -7.508 1 98.81 77 GLY B C 1
ATOM 4079 O O . GLY B 1 77 ? -11.891 6.625 -6.477 1 98.81 77 GLY B O 1
ATOM 4080 N N . ARG B 1 78 ? -11.555 4.953 -7.918 1 98.81 78 ARG B N 1
ATOM 4081 C CA . ARG B 1 78 ? -10.414 4.398 -7.195 1 98.81 78 ARG B CA 1
ATOM 4082 C C . ARG B 1 78 ? -9.414 3.766 -8.156 1 98.81 78 ARG B C 1
ATOM 4084 O O . ARG B 1 78 ? -9.805 3.113 -9.125 1 98.81 78 ARG B O 1
ATOM 4091 N N . LEU B 1 79 ? -8.18 4.023 -8 1 98.94 79 LEU B N 1
ATOM 4092 C CA . LEU B 1 79 ? -7.059 3.467 -8.758 1 98.94 79 LEU B CA 1
ATOM 4093 C C . LEU B 1 79 ? -5.957 2.99 -7.816 1 98.94 79 LEU B C 1
ATOM 4095 O O . LEU B 1 79 ? -5.395 3.785 -7.062 1 98.94 79 LEU B O 1
ATOM 4099 N N . GLU B 1 80 ? -5.676 1.657 -7.82 1 98.69 80 GLU B N 1
ATOM 4100 C CA . GLU B 1 80 ? -4.688 1.041 -6.941 1 98.69 80 GLU B CA 1
ATOM 4101 C C . GLU B 1 80 ? -3.566 0.388 -7.742 1 98.69 80 GLU B C 1
ATOM 4103 O O . GLU B 1 80 ? -3.785 -0.067 -8.867 1 98.69 80 GLU B O 1
ATOM 4108 N N . VAL B 1 81 ? -2.406 0.35 -7.09 1 98.88 81 VAL B N 1
ATOM 4109 C CA . VAL B 1 81 ? -1.268 -0.284 -7.746 1 98.88 81 VAL B CA 1
ATOM 4110 C C . VAL B 1 81 ? -0.599 -1.266 -6.789 1 98.88 81 VAL B C 1
ATOM 4112 O O . VAL B 1 81 ? -0.453 -0.979 -5.598 1 98.88 81 VAL B O 1
ATOM 4115 N N . GLY B 1 82 ? -0.313 -2.492 -7.234 1 98.69 82 GLY B N 1
ATOM 4116 C CA . GLY B 1 82 ? 0.57 -3.424 -6.551 1 98.69 82 GLY B CA 1
ATOM 4117 C C . GLY B 1 82 ? 1.88 -3.648 -7.281 1 98.69 82 GLY B C 1
ATOM 4118 O O . GLY B 1 82 ? 1.886 -4.035 -8.453 1 98.69 82 GLY B O 1
ATOM 4119 N N . THR B 1 83 ? 3.041 -3.381 -6.637 1 97.81 83 THR B N 1
ATOM 4120 C CA . THR B 1 83 ? 4.344 -3.617 -7.242 1 97.81 83 THR B CA 1
ATOM 4121 C C . THR B 1 83 ? 5.418 -3.783 -6.172 1 97.81 83 THR B C 1
ATOM 4123 O O . THR B 1 83 ? 5.227 -3.371 -5.027 1 97.81 83 THR B O 1
ATOM 4126 N N . GLU B 1 84 ? 6.5 -4.508 -6.484 1 93.94 84 GLU B N 1
ATOM 4127 C CA . GLU B 1 84 ? 7.699 -4.512 -5.648 1 93.94 84 GLU B CA 1
ATOM 4128 C C . GLU B 1 84 ? 8.922 -4.074 -6.438 1 93.94 84 GLU B C 1
ATOM 4130 O O . GLU B 1 84 ? 10.062 -4.309 -6.016 1 93.94 84 GLU B O 1
ATOM 4135 N N . THR B 1 85 ? 8.664 -3.518 -7.691 1 93.69 85 THR B N 1
ATOM 4136 C CA . THR B 1 85 ? 9.68 -2.824 -8.469 1 93.69 85 THR B CA 1
ATOM 4137 C C . THR B 1 85 ? 9.641 -1.322 -8.203 1 93.69 85 THR B C 1
ATOM 4139 O O . THR B 1 85 ? 9.016 -0.568 -8.953 1 93.69 85 THR B O 1
ATOM 4142 N N . LEU B 1 86 ? 10.328 -0.838 -7.191 1 93 86 LEU B N 1
ATOM 4143 C CA . LEU B 1 86 ? 10.203 0.543 -6.738 1 93 86 LEU B CA 1
ATOM 4144 C C . LEU B 1 86 ? 11.227 1.437 -7.43 1 93 86 LEU B C 1
ATOM 4146 O O . LEU B 1 86 ? 12.383 1.045 -7.605 1 93 86 LEU B O 1
ATOM 4150 N N . LEU B 1 87 ? 10.789 2.578 -7.883 1 95.31 87 LEU B N 1
ATOM 4151 C CA . LEU B 1 87 ? 11.664 3.592 -8.461 1 95.31 87 LEU B CA 1
ATOM 4152 C C . LEU B 1 87 ? 11.742 4.816 -7.555 1 95.31 87 LEU B C 1
ATOM 4154 O O . LEU B 1 87 ? 12.57 5.707 -7.777 1 95.31 87 LEU B O 1
ATOM 4158 N N . ASP B 1 88 ? 10.906 4.883 -6.559 1 96.31 88 ASP B N 1
ATOM 4159 C CA . ASP B 1 88 ? 10.82 5.953 -5.57 1 96.31 88 ASP B CA 1
ATOM 4160 C C . ASP B 1 88 ? 10.359 5.414 -4.219 1 96.31 88 ASP B C 1
ATOM 4162 O O . ASP B 1 88 ? 9.43 4.602 -4.152 1 96.31 88 ASP B O 1
ATOM 4166 N N . LYS B 1 89 ? 10.961 5.855 -3.072 1 95.19 89 LYS B N 1
ATOM 4167 C CA . LYS B 1 89 ? 10.664 5.312 -1.749 1 95.19 89 LYS B CA 1
ATOM 4168 C C . LYS B 1 89 ? 9.469 6.023 -1.121 1 95.19 89 LYS B C 1
ATOM 4170 O O . LYS B 1 89 ? 9.031 5.664 -0.026 1 95.19 89 LYS B O 1
ATOM 4175 N N . SER B 1 90 ? 8.945 6.984 -1.802 1 96.81 90 SER B N 1
ATOM 4176 C CA . SER B 1 90 ? 7.914 7.797 -1.166 1 96.81 90 SER B CA 1
ATOM 4177 C C . SER B 1 90 ? 6.75 8.055 -2.117 1 96.81 90 SER B C 1
ATOM 4179 O O . SER B 1 90 ? 5.59 7.891 -1.743 1 96.81 90 SER B O 1
ATOM 4181 N N . LYS B 1 91 ? 6.984 8.461 -3.354 1 97.62 91 LYS B N 1
ATOM 4182 C CA . LYS B 1 91 ? 5.957 8.781 -4.344 1 97.62 91 LYS B CA 1
ATOM 4183 C C . LYS B 1 91 ? 5.426 7.516 -5.008 1 97.62 91 LYS B C 1
ATOM 4185 O O . LYS B 1 91 ? 6.203 6.68 -5.477 1 97.62 91 LYS B O 1
ATOM 4190 N N . SER B 1 92 ? 4.133 7.328 -5.039 1 98.06 92 SER B N 1
ATOM 4191 C CA . SER B 1 92 ? 3.518 6.121 -5.586 1 98.06 92 SER B CA 1
ATOM 4192 C C . SER B 1 92 ? 3.504 6.148 -7.109 1 98.06 92 SER B C 1
ATOM 4194 O O . SER B 1 92 ? 3.561 7.219 -7.719 1 98.06 92 SER B O 1
ATOM 4196 N N . ILE B 1 93 ? 3.43 4.918 -7.711 1 98.62 93 ILE B N 1
ATOM 4197 C CA . ILE B 1 93 ? 3.164 4.77 -9.141 1 98.62 93 ILE B CA 1
ATOM 4198 C C . ILE B 1 93 ? 1.774 5.312 -9.461 1 98.62 93 ILE B C 1
ATOM 4200 O O . ILE B 1 93 ? 1.566 5.91 -10.523 1 98.62 93 ILE B O 1
ATOM 4204 N N . LYS B 1 94 ? 0.854 5.168 -8.578 1 98.81 94 LYS B N 1
ATOM 4205 C CA . LYS B 1 94 ? -0.527 5.598 -8.766 1 98.81 94 LYS B CA 1
ATOM 4206 C C . LYS B 1 94 ? -0.596 7.074 -9.141 1 98.81 94 LYS B C 1
ATOM 4208 O O . LYS B 1 94 ? -1.328 7.457 -10.055 1 98.81 94 LYS B O 1
ATOM 4213 N N . THR B 1 95 ? 0.116 7.91 -8.406 1 98.69 95 THR B N 1
ATOM 4214 C CA . THR B 1 95 ? 0.01 9.344 -8.68 1 98.69 95 THR B CA 1
ATOM 4215 C C . THR B 1 95 ? 0.553 9.664 -10.062 1 98.69 95 THR B C 1
ATOM 4217 O O . THR B 1 95 ? 0.053 10.57 -10.734 1 98.69 95 THR B O 1
ATOM 4220 N N . LEU B 1 96 ? 1.554 8.914 -10.516 1 98.69 96 LEU B N 1
ATOM 4221 C CA . LEU B 1 96 ? 2.047 9.086 -11.883 1 98.69 96 LEU B CA 1
ATOM 4222 C C . LEU B 1 96 ? 0.973 8.711 -12.898 1 98.69 96 LEU B C 1
ATOM 4224 O O . LEU B 1 96 ? 0.814 9.391 -13.914 1 98.69 96 LEU B O 1
ATOM 4228 N N . LEU B 1 97 ? 0.208 7.684 -12.633 1 98.88 97 LEU B N 1
ATOM 4229 C CA . LEU B 1 97 ? -0.811 7.176 -13.547 1 98.88 97 LEU B CA 1
ATOM 4230 C C . LEU B 1 97 ? -1.974 8.156 -13.664 1 98.88 97 LEU B C 1
ATOM 4232 O O . LEU B 1 97 ? -2.752 8.094 -14.617 1 98.88 97 LEU B O 1
ATOM 4236 N N . MET B 1 98 ? -2.107 9.117 -12.703 1 98.81 98 MET B N 1
ATOM 4237 C CA . MET B 1 98 ? -3.195 10.086 -12.734 1 98.81 98 MET B CA 1
ATOM 4238 C C . MET B 1 98 ? -3.145 10.922 -14.008 1 98.81 98 MET B C 1
ATOM 4240 O O . MET B 1 98 ? -4.152 11.5 -14.422 1 98.81 98 MET B O 1
ATOM 4244 N N . GLN B 1 99 ? -1.984 10.945 -14.648 1 98.25 99 GLN B N 1
ATOM 4245 C CA . GLN B 1 99 ? -1.853 11.727 -15.875 1 98.25 99 GLN B CA 1
ATOM 4246 C C . GLN B 1 99 ? -2.764 11.188 -16.969 1 98.25 99 GLN B C 1
ATOM 4248 O O . GLN B 1 99 ? -3.045 11.883 -17.953 1 98.25 99 GLN B O 1
ATOM 4253 N N . LEU B 1 100 ? -3.254 9.977 -16.812 1 98.75 100 LEU B N 1
ATOM 4254 C CA . LEU B 1 100 ? -4.098 9.352 -17.812 1 98.75 100 LEU B CA 1
ATOM 4255 C C . LEU B 1 100 ? -5.574 9.609 -17.531 1 98.75 100 LEU B C 1
ATOM 4257 O O . LEU B 1 100 ? -6.441 9.219 -18.312 1 98.75 100 LEU B O 1
ATOM 4261 N N . LEU B 1 101 ? -5.914 10.305 -16.375 1 98.69 101 LEU B N 1
ATOM 4262 C CA . LEU B 1 101 ? -7.312 10.422 -15.977 1 98.69 101 LEU B CA 1
ATOM 4263 C C . LEU B 1 101 ? -7.824 11.836 -16.203 1 98.69 101 LEU B C 1
ATOM 4265 O O . LEU B 1 101 ? -8.914 12.188 -15.742 1 98.69 101 LEU B O 1
ATOM 4269 N N . GLY B 1 102 ? -7.09 12.727 -16.875 1 96.56 102 GLY B N 1
ATOM 4270 C CA . GLY B 1 102 ? -7.527 14.07 -17.234 1 96.56 102 GLY B CA 1
ATOM 4271 C C . GLY B 1 102 ? -7.887 14.914 -16.031 1 96.56 102 GLY B C 1
ATOM 4272 O O . GLY B 1 102 ? -7.094 15.039 -15.094 1 96.56 102 GLY B O 1
ATOM 4273 N N . ASP B 1 103 ? -9.125 15.336 -16.016 1 96.88 103 ASP B N 1
ATOM 4274 C CA . ASP B 1 103 ? -9.547 16.25 -14.953 1 96.88 103 ASP B CA 1
ATOM 4275 C C . ASP B 1 103 ? -10.18 15.5 -13.789 1 96.88 103 ASP B C 1
ATOM 4277 O O . ASP B 1 103 ? -10.617 16.109 -12.805 1 96.88 103 ASP B O 1
ATOM 4281 N N . ASN B 1 104 ? -10.234 14.203 -13.906 1 98.5 104 ASN B N 1
ATOM 4282 C CA . ASN B 1 104 ? -10.742 13.406 -12.797 1 98.5 104 ASN B CA 1
ATOM 4283 C C . ASN B 1 104 ? -9.703 13.242 -11.695 1 98.5 104 ASN B C 1
ATOM 4285 O O . ASN B 1 104 ? -8.906 12.305 -11.727 1 98.5 104 ASN B O 1
ATOM 4289 N N . THR B 1 105 ? -9.844 14.07 -10.648 1 98.62 105 THR B N 1
ATOM 4290 C CA . THR B 1 105 ? -8.805 14.078 -9.625 1 98.62 105 THR B CA 1
ATOM 4291 C C . THR B 1 105 ? -9.328 13.492 -8.32 1 98.62 105 THR B C 1
ATOM 4293 O O . THR B 1 105 ? -8.562 13.227 -7.395 1 98.62 105 THR B O 1
ATOM 4296 N N . ASP B 1 106 ? -10.656 13.336 -8.203 1 98.75 106 ASP B N 1
ATOM 4297 C CA . ASP B 1 106 ? -11.258 12.727 -7.02 1 98.75 106 ASP B CA 1
ATOM 4298 C C . ASP B 1 106 ? -11.258 11.203 -7.129 1 98.75 106 ASP B C 1
ATOM 4300 O O . ASP B 1 106 ? -12.305 10.594 -7.328 1 98.75 106 ASP B O 1
ATOM 4304 N N . VAL B 1 107 ? -10.055 10.617 -7.035 1 98.81 107 VAL B N 1
ATOM 4305 C CA . VAL B 1 107 ? -9.82 9.188 -7.242 1 98.81 107 VAL B CA 1
ATOM 4306 C C . VAL B 1 107 ? -9 8.625 -6.086 1 98.81 107 VAL B C 1
ATOM 4308 O O . VAL B 1 107 ? -7.801 8.883 -5.984 1 98.81 107 VAL B O 1
ATOM 4311 N N . GLU B 1 108 ? -9.586 7.789 -5.266 1 98.5 108 GLU B N 1
ATOM 4312 C CA . GLU B 1 108 ? -8.906 7.207 -4.117 1 98.5 108 GLU B CA 1
ATOM 4313 C C . GLU B 1 108 ? -7.93 6.109 -4.547 1 98.5 108 GLU B C 1
ATOM 4315 O O . GLU B 1 108 ? -7.844 5.781 -5.734 1 98.5 108 GLU B O 1
ATOM 4320 N N . GLY B 1 109 ? -7.156 5.602 -3.607 1 98.62 109 GLY B N 1
ATOM 4321 C CA . GLY B 1 109 ? -6.227 4.512 -3.848 1 98.62 109 GLY B CA 1
ATOM 4322 C C . GLY B 1 109 ? -4.793 4.977 -4.016 1 98.62 109 GLY B C 1
ATOM 4323 O O . GLY B 1 109 ? -4.543 6.074 -4.523 1 98.62 109 GLY B O 1
ATOM 4324 N N . ILE B 1 110 ? -3.871 4.195 -3.619 1 98.75 110 ILE B N 1
ATOM 4325 C CA . ILE B 1 110 ? -2.438 4.406 -3.791 1 98.75 110 ILE B CA 1
ATOM 4326 C C . ILE B 1 110 ? -1.732 3.059 -3.932 1 98.75 110 ILE B C 1
ATOM 4328 O O . ILE B 1 110 ? -2.357 2.059 -4.293 1 98.75 110 ILE B O 1
ATOM 4332 N N . ASP B 1 111 ? -0.381 2.988 -3.75 1 98.62 111 ASP B N 1
ATOM 4333 C CA . ASP B 1 111 ? 0.382 1.758 -3.93 1 98.62 111 ASP B CA 1
ATOM 4334 C C . ASP B 1 111 ? 0.344 0.899 -2.668 1 98.62 111 ASP B C 1
ATOM 4336 O O . ASP B 1 111 ? 0.377 1.424 -1.552 1 98.62 111 ASP B O 1
ATOM 4340 N N . THR B 1 112 ? 0.254 -0.435 -2.834 1 98.25 112 THR B N 1
ATOM 4341 C CA . THR B 1 112 ? 0.389 -1.406 -1.755 1 98.25 112 THR B CA 1
ATOM 4342 C C . THR B 1 112 ? 1.619 -2.283 -1.967 1 98.25 112 THR B C 1
ATOM 4344 O O . THR B 1 112 ? 2.016 -2.541 -3.105 1 98.25 112 THR B O 1
ATOM 4347 N N . MET B 1 113 ? 2.199 -2.693 -0.795 1 97.38 113 MET B N 1
ATOM 4348 C CA . MET B 1 113 ? 3.49 -3.354 -0.967 1 97.38 113 MET B CA 1
ATOM 4349 C C . MET B 1 113 ? 3.666 -4.477 0.049 1 97.38 113 MET B C 1
ATOM 4351 O O . MET B 1 113 ? 3.623 -4.238 1.258 1 97.38 113 MET B O 1
ATOM 4355 N N . ASN B 1 114 ? 3.885 -5.73 -0.407 1 98.19 114 ASN B N 1
ATOM 4356 C CA . ASN B 1 114 ? 4.469 -6.922 0.2 1 98.19 114 ASN B CA 1
ATOM 4357 C C . ASN B 1 114 ? 4.793 -7.984 -0.848 1 98.19 114 ASN B C 1
ATOM 4359 O O . ASN B 1 114 ? 4.004 -8.906 -1.066 1 98.19 114 ASN B O 1
ATOM 4363 N N . ALA B 1 115 ? 6.008 -7.859 -1.356 1 97.69 115 ALA B N 1
ATOM 4364 C CA . ALA B 1 115 ? 6.473 -8.727 -2.438 1 97.69 115 ALA B CA 1
ATOM 4365 C C . ALA B 1 115 ? 5.371 -8.938 -3.475 1 97.69 115 ALA B C 1
ATOM 4367 O O . ALA B 1 115 ? 4.781 -7.98 -3.973 1 97.69 115 ALA B O 1
ATOM 4368 N N . CYS B 1 116 ? 5.145 -10.195 -3.877 1 98.31 116 CYS B N 1
ATOM 4369 C CA . CYS B 1 116 ? 4.246 -10.492 -4.988 1 98.31 116 CYS B CA 1
ATOM 4370 C C . CYS B 1 116 ? 2.789 -10.336 -4.57 1 98.31 116 CYS B C 1
ATOM 4372 O O . CYS B 1 116 ? 1.897 -10.273 -5.418 1 98.31 116 CYS B O 1
ATOM 4374 N N . TYR B 1 117 ? 2.479 -10.195 -3.293 1 98.75 117 TYR B N 1
ATOM 4375 C CA . TYR B 1 117 ? 1.111 -10.164 -2.783 1 98.75 117 TYR B CA 1
ATOM 4376 C C . TYR B 1 117 ? 0.464 -8.812 -3.029 1 98.75 117 TYR B C 1
ATOM 4378 O O . TYR B 1 117 ? -0.759 -8.672 -2.951 1 98.75 117 TYR B O 1
ATOM 4386 N N . GLY B 1 118 ? 1.236 -7.746 -3.344 1 98.69 118 GLY B N 1
ATOM 4387 C CA . GLY B 1 118 ? 0.744 -6.383 -3.488 1 98.69 118 GLY B CA 1
ATOM 4388 C C . GLY B 1 118 ? -0.402 -6.266 -4.477 1 98.69 118 GLY B C 1
ATOM 4389 O O . GLY B 1 118 ? -1.332 -5.484 -4.266 1 98.69 118 GLY B O 1
ATOM 4390 N N . GLY B 1 119 ? -0.348 -7.027 -5.562 1 98.81 119 GLY B N 1
ATOM 4391 C CA . GLY B 1 119 ? -1.413 -7.008 -6.555 1 98.81 119 GLY B CA 1
ATOM 4392 C C . GLY B 1 119 ? -2.752 -7.461 -6 1 98.81 119 GLY B C 1
ATOM 4393 O O . GLY B 1 119 ? -3.773 -6.809 -6.227 1 98.81 119 GLY B O 1
ATOM 4394 N N . THR B 1 120 ? -2.75 -8.555 -5.246 1 98.88 120 THR B N 1
ATOM 4395 C CA . THR B 1 120 ? -3.975 -9.094 -4.66 1 98.88 120 THR B CA 1
ATOM 4396 C C . THR B 1 120 ? -4.512 -8.164 -3.576 1 98.88 120 THR B C 1
ATOM 4398 O O . THR B 1 120 ? -5.723 -7.973 -3.457 1 98.88 120 THR B O 1
ATOM 4401 N N . ALA B 1 121 ? -3.59 -7.602 -2.797 1 98.88 121 ALA B N 1
ATOM 4402 C CA . ALA B 1 121 ? -4.035 -6.621 -1.808 1 98.88 121 ALA B CA 1
ATOM 4403 C C . ALA B 1 121 ? -4.766 -5.461 -2.477 1 98.88 121 ALA B C 1
ATOM 4405 O O . ALA B 1 121 ? -5.785 -4.984 -1.972 1 98.88 121 ALA B O 1
ATOM 4406 N N . ALA B 1 122 ? -4.25 -4.98 -3.592 1 98.94 122 ALA B N 1
ATOM 4407 C CA . ALA B 1 122 ? -4.871 -3.891 -4.344 1 98.94 122 ALA B CA 1
ATOM 4408 C C . ALA B 1 122 ? -6.266 -4.281 -4.824 1 98.94 122 ALA B C 1
ATOM 4410 O O . ALA B 1 122 ? -7.199 -3.48 -4.758 1 98.94 122 ALA B O 1
ATOM 4411 N N . VAL B 1 123 ? -6.422 -5.504 -5.281 1 98.94 123 VAL B N 1
ATOM 4412 C CA . VAL B 1 123 ? -7.711 -5.992 -5.754 1 98.94 123 VAL B CA 1
ATOM 4413 C C . VAL B 1 123 ? -8.703 -6.055 -4.594 1 98.94 123 VAL B C 1
ATOM 4415 O O . VAL B 1 123 ? -9.836 -5.598 -4.711 1 98.94 123 VAL B O 1
ATOM 4418 N N . ILE B 1 124 ? -8.258 -6.621 -3.482 1 98.88 124 ILE B N 1
ATOM 4419 C CA . ILE B 1 124 ? -9.109 -6.738 -2.301 1 98.88 124 ILE B CA 1
ATOM 4420 C C . ILE B 1 124 ? -9.547 -5.352 -1.842 1 98.88 124 ILE B C 1
ATOM 4422 O O . ILE B 1 124 ? -10.719 -5.141 -1.524 1 98.88 124 ILE B O 1
ATOM 4426 N N . ASN B 1 125 ? -8.625 -4.367 -1.848 1 98.88 125 ASN B N 1
ATOM 4427 C CA . ASN B 1 125 ? -8.969 -3.004 -1.464 1 98.88 125 ASN B CA 1
ATOM 4428 C C . ASN B 1 125 ? -10.016 -2.406 -2.398 1 98.88 125 ASN B C 1
ATOM 4430 O O . ASN B 1 125 ? -10.922 -1.701 -1.951 1 98.88 125 ASN B O 1
ATOM 4434 N N . ALA B 1 126 ? -9.859 -2.631 -3.666 1 98.88 126 ALA B N 1
ATOM 4435 C CA . ALA B 1 126 ? -10.812 -2.123 -4.645 1 98.88 126 ALA B CA 1
ATOM 4436 C C . ALA B 1 126 ? -12.203 -2.715 -4.41 1 98.88 126 ALA B C 1
ATOM 4438 O O . ALA B 1 126 ? -13.203 -1.991 -4.406 1 98.88 126 ALA B O 1
ATOM 4439 N N . VAL B 1 127 ? -12.273 -4.012 -4.199 1 98.81 127 VAL B N 1
ATOM 4440 C CA . VAL B 1 127 ? -13.539 -4.699 -3.959 1 98.81 127 VAL B CA 1
ATOM 4441 C C . VAL B 1 127 ? -14.18 -4.176 -2.676 1 98.81 127 VAL B C 1
ATOM 4443 O O . VAL B 1 127 ? -15.375 -3.863 -2.652 1 98.81 127 VAL B O 1
ATOM 4446 N N . ASN B 1 128 ? -13.367 -4.078 -1.62 1 98.44 128 ASN B N 1
ATOM 4447 C CA . ASN B 1 128 ? -13.875 -3.562 -0.35 1 98.44 128 ASN B CA 1
ATOM 4448 C C . ASN B 1 128 ? -14.438 -2.152 -0.5 1 98.44 128 ASN B C 1
ATOM 4450 O O . ASN B 1 128 ? -15.438 -1.811 0.13 1 98.44 128 ASN B O 1
ATOM 4454 N N . TRP B 1 129 ? -13.797 -1.289 -1.291 1 98.5 129 TRP B N 1
ATOM 4455 C CA . TRP B 1 129 ? -14.25 0.085 -1.482 1 98.5 129 TRP B CA 1
ATOM 4456 C C . TRP B 1 129 ? -15.625 0.12 -2.139 1 98.5 129 TRP B C 1
ATOM 4458 O O . TRP B 1 129 ? -16.516 0.843 -1.688 1 98.5 129 TRP B O 1
ATOM 4468 N N . ILE B 1 130 ? -15.805 -0.671 -3.137 1 98.5 130 ILE B N 1
ATOM 4469 C CA . ILE B 1 130 ? -17.078 -0.7 -3.857 1 98.5 130 ILE B CA 1
ATOM 4470 C C . ILE B 1 130 ? -18.188 -1.204 -2.938 1 98.5 130 ILE B C 1
ATOM 4472 O O . ILE B 1 130 ? -19.328 -0.777 -3.049 1 98.5 130 ILE B O 1
ATOM 4476 N N . GLN B 1 131 ? -17.812 -2.033 -1.985 1 97.75 131 GLN B N 1
ATOM 4477 C CA . GLN B 1 131 ? -18.812 -2.621 -1.086 1 97.75 131 GLN B CA 1
ATOM 4478 C C . GLN B 1 131 ? -19 -1.762 0.161 1 97.75 131 GLN B C 1
ATOM 4480 O O . GLN B 1 131 ? -19.828 -2.064 1.01 1 97.75 131 GLN B O 1
ATOM 4485 N N . SER B 1 132 ? -18.219 -0.666 0.338 1 96.88 132 SER B N 1
ATOM 4486 C CA . SER B 1 132 ? -18.25 0.159 1.542 1 96.88 132 SER B CA 1
ATOM 4487 C C . SER B 1 132 ? -19.359 1.213 1.464 1 96.88 132 SER B C 1
ATOM 4489 O O . SER B 1 132 ? -19.922 1.453 0.394 1 96.88 132 SER B O 1
ATOM 4491 N N . ASP B 1 133 ? -19.562 1.94 2.602 1 95.38 133 ASP B N 1
ATOM 4492 C CA . ASP B 1 133 ? -20.594 2.979 2.703 1 95.38 133 ASP B CA 1
ATOM 4493 C C . ASP B 1 133 ? -20.188 4.223 1.915 1 95.38 133 ASP B C 1
ATOM 4495 O O . ASP B 1 133 ? -21.031 5.039 1.56 1 95.38 133 ASP B O 1
ATOM 4499 N N . SER B 1 134 ? -18.906 4.328 1.634 1 95.19 134 SER B N 1
ATOM 4500 C CA . SER B 1 134 ? -18.422 5.547 0.999 1 95.19 134 SER B CA 1
ATOM 4501 C C . SER B 1 134 ? -18.438 5.422 -0.521 1 95.19 134 SER B C 1
ATOM 4503 O O . SER B 1 134 ? -18.125 6.383 -1.23 1 95.19 134 SER B O 1
ATOM 4505 N N . TRP B 1 135 ? -18.797 4.242 -1 1 96.75 135 TRP B N 1
ATOM 4506 C CA . TRP B 1 135 ? -18.812 4.027 -2.443 1 96.75 135 TRP B CA 1
ATOM 4507 C C . TRP B 1 135 ? -19.781 4.992 -3.121 1 96.75 135 TRP B C 1
ATOM 4509 O O . TRP B 1 135 ? -20.891 5.23 -2.625 1 96.75 135 TRP B O 1
ATOM 4519 N N . ASP B 1 136 ? -19.359 5.582 -4.258 1 95.69 136 ASP B N 1
ATOM 4520 C CA . ASP B 1 136 ? -20.156 6.629 -4.891 1 95.69 136 ASP B CA 1
ATOM 4521 C C . ASP B 1 136 ? -20.656 6.18 -6.258 1 95.69 136 ASP B C 1
ATOM 4523 O O . ASP B 1 136 ? -21 7.012 -7.102 1 95.69 136 ASP B O 1
ATOM 4527 N N . GLY B 1 137 ? -20.625 4.891 -6.578 1 96.5 137 GLY B N 1
ATOM 4528 C CA . GLY B 1 137 ? -21.234 4.363 -7.793 1 96.5 137 GLY B CA 1
ATOM 4529 C C . GLY B 1 137 ? -20.219 4.152 -8.914 1 96.5 137 GLY B C 1
ATOM 4530 O O . GLY B 1 137 ? -20.531 3.506 -9.914 1 96.5 137 GLY B O 1
ATOM 4531 N N . ARG B 1 138 ? -19.031 4.637 -8.75 1 98.31 138 ARG B N 1
ATOM 4532 C CA . ARG B 1 138 ? -18.031 4.582 -9.812 1 98.31 138 ARG B CA 1
ATOM 4533 C C . ARG B 1 138 ? -17.234 3.283 -9.742 1 98.31 138 ARG B C 1
ATOM 4535 O O . ARG B 1 138 ? -17.344 2.533 -8.773 1 98.31 138 ARG B O 1
ATOM 4542 N N . ASP B 1 139 ? -16.406 2.963 -10.812 1 98.81 139 ASP B N 1
ATOM 4543 C CA . ASP B 1 139 ? -15.594 1.757 -10.898 1 98.81 139 ASP B CA 1
ATOM 4544 C C . ASP B 1 139 ? -14.219 1.978 -10.281 1 98.81 139 ASP B C 1
ATOM 4546 O O . ASP B 1 139 ? -13.844 3.111 -9.969 1 98.81 139 ASP B O 1
ATOM 4550 N N . ALA B 1 140 ? -13.578 0.87 -10.008 1 98.94 140 ALA B N 1
ATOM 4551 C CA . ALA B 1 140 ? -12.18 0.867 -9.586 1 98.94 140 ALA B CA 1
ATOM 4552 C C . ALA B 1 140 ? -11.289 0.23 -10.648 1 98.94 140 ALA B C 1
ATOM 4554 O O . ALA B 1 140 ? -11.758 -0.583 -11.453 1 98.94 140 ALA B O 1
ATOM 4555 N N . VAL B 1 141 ? -10.047 0.637 -10.672 1 99 141 VAL B N 1
ATOM 4556 C CA . VAL B 1 141 ? -9.039 0.005 -11.516 1 99 141 VAL B CA 1
ATOM 4557 C C . VAL B 1 141 ? -7.832 -0.393 -10.664 1 99 141 VAL B C 1
ATOM 4559 O O . VAL B 1 141 ? -7.43 0.345 -9.766 1 99 141 VAL B O 1
ATOM 4562 N N . VAL B 1 142 ? -7.328 -1.594 -10.891 1 99 142 VAL B N 1
ATOM 4563 C CA . VAL B 1 142 ? -6.09 -2.057 -10.273 1 99 142 VAL B CA 1
ATOM 4564 C C . VAL B 1 142 ? -5.027 -2.281 -11.352 1 99 142 VAL B C 1
ATOM 4566 O O . VAL B 1 142 ? -5.309 -2.881 -12.391 1 99 142 VAL B O 1
ATOM 4569 N N . VAL B 1 143 ? -3.859 -1.745 -11.148 1 98.94 143 VAL B N 1
ATOM 4570 C CA . VAL B 1 143 ? -2.689 -2.051 -11.969 1 98.94 143 VAL B CA 1
ATOM 4571 C C . VAL B 1 143 ? -1.654 -2.797 -11.125 1 98.94 143 VAL B C 1
ATOM 4573 O O . VAL B 1 143 ? -1.309 -2.359 -10.023 1 98.94 143 VAL B O 1
ATOM 4576 N N . CYS B 1 144 ? -1.214 -3.984 -11.562 1 98.94 144 CYS B N 1
ATOM 4577 C CA . CYS B 1 144 ? -0.205 -4.742 -10.836 1 98.94 144 CYS B CA 1
ATOM 4578 C C . CYS B 1 144 ? 0.754 -5.438 -11.789 1 98.94 144 CYS B C 1
ATOM 4580 O O . CYS B 1 144 ? 0.358 -5.852 -12.883 1 98.94 144 CYS B O 1
ATOM 4582 N N . GLY B 1 145 ? 1.989 -5.523 -11.453 1 98.62 145 GLY B N 1
ATOM 4583 C CA . GLY B 1 145 ? 3.053 -6.129 -12.242 1 98.62 145 GLY B CA 1
ATOM 4584 C C . GLY B 1 145 ? 4.434 -5.641 -11.852 1 98.62 145 GLY B C 1
ATOM 4585 O O . GLY B 1 145 ? 4.57 -4.738 -11.023 1 98.62 145 GLY B O 1
ATOM 4586 N N . ASP B 1 146 ? 5.434 -6.281 -12.508 1 98.62 146 ASP B N 1
ATOM 4587 C CA . ASP B 1 146 ? 6.812 -6.004 -12.125 1 98.62 146 ASP B CA 1
ATOM 4588 C C . ASP B 1 146 ? 7.781 -6.418 -13.234 1 98.62 146 ASP B C 1
ATOM 4590 O O . ASP B 1 146 ? 7.375 -7.004 -14.242 1 98.62 146 ASP B O 1
ATOM 4594 N N . ILE B 1 147 ? 8.953 -6.016 -13.062 1 98.06 147 ILE B N 1
ATOM 4595 C CA . ILE B 1 147 ? 10.148 -6.574 -13.695 1 98.06 147 ILE B CA 1
ATOM 4596 C C . ILE B 1 147 ? 10.906 -7.434 -12.688 1 98.06 147 ILE B C 1
ATOM 4598 O O . ILE B 1 147 ? 11.586 -6.906 -11.805 1 98.06 147 ILE B O 1
ATOM 4602 N N . ALA B 1 148 ? 10.742 -8.727 -12.805 1 97 148 ALA B N 1
ATOM 4603 C CA . ALA B 1 148 ? 11.367 -9.672 -11.891 1 97 148 ALA B CA 1
ATOM 4604 C C . ALA B 1 148 ? 12.758 -10.078 -12.383 1 97 148 ALA B C 1
ATOM 4606 O O . ALA B 1 148 ? 12.875 -10.828 -13.352 1 97 148 ALA B O 1
ATOM 4607 N N . ILE B 1 149 ? 13.781 -9.625 -11.695 1 94.19 149 ILE B N 1
ATOM 4608 C CA . ILE B 1 149 ? 15.141 -9.945 -12.102 1 94.19 149 ILE B CA 1
ATOM 4609 C C . ILE B 1 149 ? 15.914 -10.5 -10.898 1 94.19 149 ILE B C 1
ATOM 4611 O O . ILE B 1 149 ? 15.641 -10.133 -9.758 1 94.19 149 ILE B O 1
ATOM 4615 N N . TYR B 1 150 ? 16.828 -11.359 -11.188 1 92 150 TYR B N 1
ATOM 4616 C CA . TYR B 1 150 ? 17.734 -11.969 -10.227 1 92 150 TYR B CA 1
ATOM 4617 C C . TYR B 1 150 ? 19.172 -11.922 -10.727 1 92 150 TYR B C 1
ATOM 4619 O O . TYR B 1 150 ? 19.422 -11.828 -11.93 1 92 150 TYR B O 1
ATOM 4627 N N . ASP B 1 151 ? 20.078 -11.945 -9.75 1 89.12 151 ASP B N 1
ATOM 4628 C CA . ASP B 1 151 ? 21.484 -12.078 -10.117 1 89.12 151 ASP B CA 1
ATOM 4629 C C . ASP B 1 151 ? 21.766 -13.445 -10.75 1 89.12 151 ASP B C 1
ATOM 4631 O O . ASP B 1 151 ? 20.891 -14.32 -10.742 1 89.12 151 ASP B O 1
ATOM 4635 N N . LYS B 1 152 ? 22.969 -13.531 -11.453 1 88.25 152 LYS B N 1
ATOM 4636 C CA . LYS B 1 152 ? 23.344 -14.82 -12.023 1 88.25 152 LYS B CA 1
ATOM 4637 C C . LYS B 1 152 ? 23.281 -15.93 -10.984 1 88.25 152 LYS B C 1
ATOM 4639 O O . LYS B 1 152 ? 23.656 -15.734 -9.828 1 88.25 152 LYS B O 1
ATOM 4644 N N . GLY B 1 153 ? 22.688 -17.062 -11.461 1 86.56 153 GLY B N 1
ATOM 4645 C CA . GLY B 1 153 ? 22.484 -18.172 -10.539 1 86.56 153 GLY B CA 1
ATOM 4646 C C . GLY B 1 153 ? 21.156 -18.891 -10.758 1 86.56 153 GLY B C 1
ATOM 4647 O O . GLY B 1 153 ? 20.531 -18.75 -11.797 1 86.56 153 GLY B O 1
ATOM 4648 N N . ALA B 1 154 ? 20.766 -19.656 -9.742 1 85.5 154 ALA B N 1
ATOM 4649 C CA . ALA B 1 154 ? 19.672 -20.609 -9.859 1 85.5 154 ALA B CA 1
ATOM 4650 C C . ALA B 1 154 ? 18.328 -19.891 -9.977 1 85.5 154 ALA B C 1
ATOM 4652 O O . ALA B 1 154 ? 17.375 -20.453 -10.523 1 85.5 154 ALA B O 1
ATOM 4653 N N . ALA B 1 155 ? 18.25 -18.672 -9.5 1 89.06 155 ALA B N 1
ATOM 4654 C CA . ALA B 1 155 ? 16.969 -17.969 -9.5 1 89.06 155 ALA B CA 1
ATOM 4655 C C . ALA B 1 155 ? 16.766 -17.188 -10.797 1 89.06 155 ALA B C 1
ATOM 4657 O O . ALA B 1 155 ? 15.633 -16.844 -11.148 1 89.06 155 ALA B O 1
ATOM 4658 N N . ARG B 1 156 ? 17.781 -16.906 -11.516 1 92 156 ARG B N 1
ATOM 4659 C CA . ARG B 1 156 ? 17.734 -16.031 -12.68 1 92 156 ARG B CA 1
ATOM 4660 C C . ARG B 1 156 ? 16.719 -16.516 -13.695 1 92 156 ARG B C 1
ATOM 4662 O O . ARG B 1 156 ? 15.938 -15.727 -14.227 1 92 156 ARG B O 1
ATOM 4669 N N . PRO B 1 157 ? 16.625 -17.812 -13.906 1 94.69 157 PRO B N 1
ATOM 4670 C CA . PRO B 1 157 ? 15.711 -18.297 -14.953 1 94.69 157 PRO B CA 1
ATOM 4671 C C . PRO B 1 157 ? 14.25 -18.172 -14.547 1 94.69 157 PRO B C 1
ATOM 4673 O O . PRO B 1 157 ? 13.359 -18.391 -15.375 1 94.69 157 PRO B O 1
ATOM 4676 N N . THR B 1 158 ? 13.906 -17.828 -13.305 1 94.88 158 THR B N 1
ATOM 4677 C CA . THR B 1 158 ? 12.523 -17.688 -12.859 1 94.88 158 THR B CA 1
ATOM 4678 C C . THR B 1 158 ? 12.023 -16.266 -13.078 1 94.88 158 THR B C 1
ATOM 4680 O O . THR B 1 158 ? 10.859 -15.961 -12.812 1 94.88 158 THR B O 1
ATOM 4683 N N . GLY B 1 159 ? 12.898 -15.398 -13.562 1 96.62 159 GLY B N 1
ATOM 4684 C CA . GLY B 1 159 ? 12.531 -14 -13.758 1 96.62 159 GLY B CA 1
ATOM 4685 C C . GLY B 1 159 ? 11.438 -13.812 -14.797 1 96.62 159 GLY B C 1
ATOM 4686 O O . GLY B 1 159 ? 10.828 -14.789 -15.242 1 96.62 159 GLY B O 1
ATOM 4687 N N . GLY B 1 160 ? 11.172 -12.633 -15.141 1 98.06 160 GLY B N 1
ATOM 4688 C CA . GLY B 1 160 ? 10.148 -12.242 -16.094 1 98.06 160 GLY B CA 1
ATOM 4689 C C . GLY B 1 160 ? 9.727 -10.797 -15.961 1 98.06 160 GLY B C 1
ATOM 4690 O O . GLY B 1 160 ? 10.289 -10.047 -15.156 1 98.06 160 GLY B O 1
ATOM 4691 N N . ALA B 1 161 ? 8.766 -10.398 -16.781 1 98.56 161 ALA B N 1
ATOM 4692 C CA . ALA B 1 161 ? 8.219 -9.039 -16.75 1 98.56 161 ALA B CA 1
ATOM 4693 C C . ALA B 1 161 ? 6.812 -9 -17.344 1 98.56 161 ALA B C 1
ATOM 4695 O O . ALA B 1 161 ? 6.512 -9.734 -18.281 1 98.56 161 ALA B O 1
ATOM 4696 N N . GLY B 1 162 ? 5.996 -8.156 -16.781 1 98.69 162 GLY B N 1
ATOM 4697 C CA . GLY B 1 162 ? 4.645 -7.957 -17.281 1 98.69 162 GLY B CA 1
ATOM 4698 C C . GLY B 1 162 ? 3.758 -7.207 -16.312 1 98.69 162 GLY B C 1
ATOM 4699 O O . GLY B 1 162 ? 4.117 -7.027 -15.141 1 98.69 162 GLY B O 1
ATOM 4700 N N . THR B 1 163 ? 2.68 -6.676 -16.797 1 98.88 163 THR B N 1
ATOM 4701 C CA . THR B 1 163 ? 1.706 -5.973 -15.977 1 98.88 163 THR B CA 1
ATOM 4702 C C . THR B 1 163 ? 0.282 -6.355 -16.359 1 98.88 163 THR B C 1
ATOM 4704 O O . THR B 1 163 ? 0.035 -6.766 -17.5 1 98.88 163 THR B O 1
ATOM 4707 N N . VAL B 1 164 ? -0.611 -6.289 -15.414 1 98.94 164 VAL B N 1
ATOM 4708 C CA . VAL B 1 164 ? -2.037 -6.527 -15.609 1 98.94 164 VAL B CA 1
ATOM 4709 C C . VAL B 1 164 ? -2.838 -5.336 -15.086 1 98.94 164 VAL B C 1
ATOM 4711 O O . VAL B 1 164 ? -2.51 -4.77 -14.039 1 98.94 164 VAL B O 1
ATOM 4714 N N . ALA B 1 165 ? -3.797 -4.855 -15.812 1 98.94 165 ALA B N 1
ATOM 4715 C CA . ALA B 1 165 ? -4.801 -3.9 -15.352 1 98.94 165 ALA B CA 1
ATOM 4716 C C . ALA B 1 165 ? -6.172 -4.559 -15.234 1 98.94 165 ALA B C 1
ATOM 4718 O O . ALA B 1 165 ? -6.566 -5.34 -16.109 1 98.94 165 ALA B O 1
ATOM 4719 N N . ILE B 1 166 ? -6.863 -4.324 -14.172 1 99 166 ILE B N 1
ATOM 4720 C CA . ILE B 1 166 ? -8.133 -4.969 -13.859 1 99 166 ILE B CA 1
ATOM 4721 C C . ILE B 1 166 ? -9.203 -3.902 -13.602 1 99 166 ILE B C 1
ATOM 4723 O O . ILE B 1 166 ? -9.031 -3.043 -12.734 1 99 166 ILE B O 1
ATOM 4727 N N . LEU B 1 167 ? -10.25 -3.92 -14.398 1 98.94 167 LEU B N 1
ATOM 4728 C CA . LEU B 1 167 ? -11.422 -3.078 -14.172 1 98.94 167 LEU B CA 1
ATOM 4729 C C . LEU B 1 167 ? -12.422 -3.777 -13.258 1 98.94 167 LEU B C 1
ATOM 4731 O O . LEU B 1 167 ? -12.891 -4.875 -13.57 1 98.94 167 LEU B O 1
ATOM 4735 N N . ILE B 1 168 ? -12.773 -3.172 -12.117 1 98.94 168 ILE B N 1
ATOM 4736 C CA . ILE B 1 168 ? -13.625 -3.785 -11.109 1 98.94 168 ILE B CA 1
ATOM 4737 C C . ILE B 1 168 ? -14.828 -2.887 -10.836 1 98.94 168 ILE B C 1
ATOM 4739 O O . ILE B 1 168 ? -14.688 -1.665 -10.727 1 98.94 168 ILE B O 1
ATOM 4743 N N . GLY B 1 169 ? -15.984 -3.455 -10.734 1 98.69 169 GLY B N 1
ATOM 4744 C CA . GLY B 1 169 ? -17.203 -2.693 -10.469 1 98.69 169 GLY B CA 1
ATOM 4745 C C . GLY B 1 169 ? -18.391 -3.57 -10.164 1 98.69 169 GLY B C 1
ATOM 4746 O O . GLY B 1 169 ? -18.25 -4.77 -9.906 1 98.69 169 GLY B O 1
ATOM 4747 N N . ALA B 1 170 ? -19.594 -2.971 -10.086 1 98.19 170 ALA B N 1
ATOM 4748 C CA . ALA B 1 170 ? -20.844 -3.682 -9.898 1 98.19 170 ALA B CA 1
ATOM 4749 C C . ALA B 1 170 ? -21.328 -4.305 -11.203 1 98.19 170 ALA B C 1
ATOM 4751 O O . ALA B 1 170 ? -20.844 -3.953 -12.281 1 98.19 170 ALA B O 1
ATOM 4752 N N . ASP B 1 171 ? -22.172 -5.309 -11.094 1 98.06 171 ASP B N 1
ATOM 4753 C CA . ASP B 1 171 ? -22.797 -5.988 -12.227 1 98.06 171 ASP B CA 1
ATOM 4754 C C . ASP B 1 171 ? -21.734 -6.578 -13.156 1 98.06 171 ASP B C 1
ATOM 4756 O O . ASP B 1 171 ? -21.828 -6.438 -14.375 1 98.06 171 ASP B O 1
ATOM 4760 N N . ALA B 1 172 ? -20.688 -7.113 -12.539 1 98.81 172 ALA B N 1
ATOM 4761 C CA . ALA B 1 172 ? -19.578 -7.688 -13.281 1 98.81 172 ALA B CA 1
ATOM 4762 C C . ALA B 1 172 ? -19.891 -9.109 -13.734 1 98.81 172 ALA B C 1
ATOM 4764 O O . ALA B 1 172 ? -20.656 -9.82 -13.078 1 98.81 172 ALA B O 1
ATOM 4765 N N . PRO B 1 173 ? -19.297 -9.586 -14.836 1 98.88 173 PRO B N 1
ATOM 4766 C CA . PRO B 1 173 ? -19.484 -10.969 -15.281 1 98.88 173 PRO B CA 1
ATOM 4767 C C . PRO B 1 173 ? -18.656 -11.969 -14.477 1 98.88 173 PRO B C 1
ATOM 4769 O O . PRO B 1 173 ? -18.922 -13.172 -14.523 1 98.88 173 PRO B O 1
ATOM 4772 N N . ILE B 1 174 ? -17.641 -11.594 -13.805 1 98.94 174 ILE B N 1
ATOM 4773 C CA . ILE B 1 174 ? -16.844 -12.406 -12.891 1 98.94 174 ILE B CA 1
ATOM 4774 C C . ILE B 1 174 ? -16.938 -11.852 -11.469 1 98.94 174 ILE B C 1
ATOM 4776 O O . ILE B 1 174 ? -16.406 -10.781 -11.18 1 98.94 174 ILE B O 1
ATOM 4780 N N . VAL B 1 175 ? -17.578 -12.586 -10.547 1 98.88 175 VAL B N 1
ATOM 4781 C CA . VAL B 1 175 ? -18.016 -12.031 -9.258 1 98.88 175 VAL B CA 1
ATOM 4782 C C . VAL B 1 175 ? -17.203 -12.664 -8.133 1 98.88 175 VAL B C 1
ATOM 4784 O O . VAL B 1 175 ? -17.031 -13.883 -8.086 1 98.88 175 VAL B O 1
ATOM 4787 N N . PHE B 1 176 ? -16.688 -11.836 -7.238 1 98.81 176 PHE B N 1
ATOM 4788 C CA . PHE B 1 176 ? -15.938 -12.344 -6.086 1 98.81 176 PHE B CA 1
ATOM 4789 C C . PHE B 1 176 ? -16.875 -13 -5.082 1 98.81 176 PHE B C 1
ATOM 4791 O O . PHE B 1 176 ? -17.938 -12.453 -4.77 1 98.81 176 PHE B O 1
ATOM 4798 N N . ASP B 1 177 ? -16.484 -14.18 -4.578 1 97.94 177 ASP B N 1
ATOM 4799 C CA . ASP B 1 177 ? -17.172 -14.758 -3.422 1 97.94 177 ASP B CA 1
ATOM 4800 C C . ASP B 1 177 ? -16.875 -13.953 -2.156 1 97.94 177 ASP B C 1
ATOM 4802 O O . ASP B 1 177 ? -15.82 -13.336 -2.039 1 97.94 177 ASP B O 1
ATOM 4806 N N . PRO B 1 178 ? -17.734 -13.953 -1.226 1 96.31 178 PRO B N 1
ATOM 4807 C CA . PRO B 1 178 ? -17.562 -13.125 -0.034 1 96.31 178 PRO B CA 1
ATOM 4808 C C . PRO B 1 178 ? -16.688 -13.781 1.028 1 96.31 178 PRO B C 1
ATOM 4810 O O . PRO B 1 178 ? -16.859 -13.523 2.223 1 96.31 178 PRO B O 1
ATOM 4813 N N . VAL B 1 179 ? -15.797 -14.766 0.634 1 96.69 179 VAL B N 1
ATOM 4814 C CA . VAL B 1 179 ? -14.945 -15.461 1.587 1 96.69 179 VAL B CA 1
ATOM 4815 C C . VAL B 1 179 ? -13.5 -15.461 1.083 1 96.69 179 VAL B C 1
ATOM 4817 O O . VAL B 1 179 ? -13.258 -15.609 -0.116 1 96.69 179 VAL B O 1
ATOM 4820 N N . ARG B 1 180 ? -12.633 -15.242 2.002 1 97.62 180 ARG B N 1
ATOM 4821 C CA . ARG B 1 180 ? -11.195 -15.32 1.766 1 97.62 180 ARG B CA 1
ATOM 4822 C C . ARG B 1 180 ? -10.484 -15.977 2.941 1 97.62 180 ARG B C 1
ATOM 4824 O O . ARG B 1 180 ? -10.898 -15.82 4.094 1 97.62 180 ARG B O 1
ATOM 4831 N N . GLY B 1 181 ? -9.477 -16.797 2.709 1 98.75 181 GLY B N 1
ATOM 4832 C CA . GLY B 1 181 ? -8.562 -17.312 3.717 1 98.75 181 GLY B CA 1
ATOM 4833 C C . GLY B 1 181 ? -7.148 -16.797 3.555 1 98.75 181 GLY B C 1
ATOM 4834 O O . GLY B 1 181 ? -6.523 -17 2.51 1 98.75 181 GLY B O 1
ATOM 4835 N N . SER B 1 182 ? -6.633 -16.125 4.598 1 98.88 182 SER B N 1
ATOM 4836 C CA . SER B 1 182 ? -5.305 -15.531 4.508 1 98.88 182 SER B CA 1
ATOM 4837 C C . SER B 1 182 ? -4.324 -16.219 5.457 1 98.88 182 SER B C 1
ATOM 4839 O O . SER B 1 182 ? -4.738 -16.938 6.363 1 98.88 182 SER B O 1
ATOM 4841 N N . TYR B 1 183 ? -3.113 -16.109 5.203 1 98.88 183 TYR B N 1
ATOM 4842 C CA . TYR B 1 183 ? -1.998 -16.562 6.031 1 98.88 183 TYR B CA 1
ATOM 4843 C C . TYR B 1 183 ? -0.829 -15.586 5.941 1 98.88 183 TYR B C 1
ATOM 4845 O O . TYR B 1 183 ? -0.25 -15.391 4.871 1 98.88 183 TYR B O 1
ATOM 4853 N N . MET B 1 184 ? -0.505 -14.93 7.043 1 98.69 184 MET B N 1
ATOM 4854 C CA . MET B 1 184 ? 0.575 -13.953 7.082 1 98.69 184 MET B CA 1
ATOM 4855 C C . MET B 1 184 ? 1.479 -14.188 8.289 1 98.69 184 MET B C 1
ATOM 4857 O O . MET B 1 184 ? 0.996 -14.477 9.383 1 98.69 184 MET B O 1
ATOM 4861 N N . GLU B 1 185 ? 2.754 -14.086 8.055 1 98.06 185 GLU B N 1
ATOM 4862 C CA . GLU B 1 185 ? 3.789 -14.289 9.062 1 98.06 185 GLU B CA 1
ATOM 4863 C C . GLU B 1 185 ? 5.012 -13.422 8.781 1 98.06 185 GLU B C 1
ATOM 4865 O O . GLU B 1 185 ? 5.102 -12.789 7.727 1 98.06 185 GLU B O 1
ATOM 4870 N N . HIS B 1 186 ? 5.867 -13.414 9.789 1 98.31 186 HIS B N 1
ATOM 4871 C CA . HIS B 1 186 ? 7.176 -12.789 9.633 1 98.31 186 HIS B CA 1
ATOM 4872 C C . HIS B 1 186 ? 8.211 -13.789 9.125 1 98.31 186 HIS B C 1
ATOM 4874 O O . HIS B 1 186 ? 8.562 -14.734 9.836 1 98.31 186 HIS B O 1
ATOM 4880 N N . ALA B 1 187 ? 8.688 -13.578 7.844 1 98.25 187 ALA B N 1
ATOM 4881 C CA . ALA B 1 187 ? 9.664 -14.5 7.266 1 98.25 187 ALA B CA 1
ATOM 4882 C C . ALA B 1 187 ? 10.688 -13.75 6.422 1 98.25 187 ALA B C 1
ATOM 4884 O O . ALA B 1 187 ? 10.344 -12.805 5.707 1 98.25 187 ALA B O 1
ATOM 4885 N N . TYR B 1 188 ? 11.953 -14.148 6.516 1 97.88 188 TYR B N 1
ATOM 4886 C CA . TYR B 1 188 ? 13.008 -13.641 5.652 1 97.88 188 TYR B CA 1
ATOM 4887 C C . TYR B 1 188 ? 13.352 -14.641 4.559 1 97.88 188 TYR B C 1
ATOM 4889 O O . TYR B 1 188 ? 14.523 -14.984 4.367 1 97.88 188 TYR B O 1
ATOM 4897 N N . ASP B 1 189 ? 12.352 -15.039 3.838 1 97.38 189 ASP B N 1
ATOM 4898 C CA . ASP B 1 189 ? 12.555 -15.992 2.75 1 97.38 189 ASP B CA 1
ATOM 4899 C C . ASP B 1 189 ? 12.945 -15.273 1.458 1 97.38 189 ASP B C 1
ATOM 4901 O O . ASP B 1 189 ? 13.695 -15.82 0.642 1 97.38 189 ASP B O 1
ATOM 4905 N N . PHE B 1 190 ? 12.469 -14.164 1.193 1 96.75 190 PHE B N 1
ATOM 4906 C CA . PHE B 1 190 ? 12.727 -13.273 0.067 1 96.75 190 PHE B CA 1
ATOM 4907 C C . PHE B 1 190 ? 12.469 -11.82 0.453 1 96.75 190 PHE B C 1
ATOM 4909 O O . PHE B 1 190 ? 11.406 -11.492 0.981 1 96.75 190 PHE B O 1
ATOM 4916 N N . TYR B 1 191 ? 13.391 -10.945 0.242 1 97.12 191 TYR B N 1
ATOM 4917 C CA . TYR B 1 191 ? 13.305 -9.531 0.585 1 97.12 191 TYR B CA 1
ATOM 4918 C C . TYR B 1 191 ? 14.375 -8.727 -0.148 1 97.12 191 TYR B C 1
ATOM 4920 O O . TYR B 1 191 ? 15.242 -9.297 -0.814 1 97.12 191 TYR B O 1
ATOM 4928 N N . LYS B 1 192 ? 14.219 -7.398 -0.211 1 96.62 192 LYS B N 1
ATOM 4929 C CA . LYS B 1 192 ? 15.125 -6.52 -0.951 1 96.62 192 LYS B CA 1
ATOM 4930 C C . LYS B 1 192 ? 15.672 -5.414 -0.056 1 96.62 192 LYS B C 1
ATOM 4932 O O . LYS B 1 192 ? 15.375 -4.234 -0.263 1 96.62 192 LYS B O 1
ATOM 4937 N N . PRO B 1 193 ? 16.625 -5.738 0.857 1 95.75 193 PRO B N 1
ATOM 4938 C CA . PRO B 1 193 ? 17.125 -4.777 1.844 1 95.75 193 PRO B CA 1
ATOM 4939 C C . PRO B 1 193 ? 18.234 -3.9 1.297 1 95.75 193 PRO B C 1
ATOM 4941 O O . PRO B 1 193 ? 18.578 -2.869 1.89 1 95.75 193 PRO B O 1
ATOM 4944 N N . ASP B 1 194 ? 18.938 -4.371 0.234 1 94.75 194 ASP B N 1
ATOM 4945 C CA . ASP B 1 194 ? 20.031 -3.611 -0.366 1 94.75 194 ASP B CA 1
ATOM 4946 C C . ASP B 1 194 ? 19.5 -2.658 -1.439 1 94.75 194 ASP B C 1
ATOM 4948 O O . ASP B 1 194 ? 19.25 -3.07 -2.574 1 94.75 194 ASP B O 1
ATOM 4952 N N . PHE B 1 195 ? 19.438 -1.398 -1.093 1 93.5 195 PHE B N 1
ATOM 4953 C CA . PHE B 1 195 ? 18.844 -0.409 -1.979 1 93.5 195 PHE B CA 1
ATOM 4954 C C . PHE B 1 195 ? 19.766 -0.087 -3.143 1 93.5 195 PHE B C 1
ATOM 4956 O O . PHE B 1 195 ? 19.359 0.522 -4.129 1 93.5 195 PHE B O 1
ATOM 4963 N N . ASN B 1 196 ? 21 -0.576 -3.127 1 91.31 196 ASN B N 1
ATOM 4964 C CA . ASN B 1 196 ? 21.938 -0.359 -4.219 1 91.31 196 ASN B CA 1
ATOM 4965 C C . ASN B 1 196 ? 21.766 -1.4 -5.32 1 91.31 196 ASN B C 1
ATOM 4967 O O . ASN B 1 196 ? 22.406 -1.311 -6.371 1 91.31 196 ASN B O 1
ATOM 4971 N N . SER B 1 197 ? 20.891 -2.297 -5.066 1 91 197 SER B N 1
ATOM 4972 C CA . SER B 1 197 ? 20.688 -3.385 -6.016 1 91 197 SER B CA 1
ATOM 4973 C C . SER B 1 197 ? 19.203 -3.623 -6.258 1 91 197 SER B C 1
ATOM 4975 O O . SER B 1 197 ? 18.391 -3.518 -5.336 1 91 197 SER B O 1
ATOM 4977 N N . GLU B 1 198 ? 18.906 -4.008 -7.523 1 91.19 198 GLU B N 1
ATOM 4978 C CA . GLU B 1 198 ? 17.531 -4.387 -7.828 1 91.19 198 GLU B CA 1
ATOM 4979 C C . GLU B 1 198 ? 17.25 -5.832 -7.43 1 91.19 198 GLU B C 1
ATOM 4981 O O . GLU B 1 198 ? 16.094 -6.262 -7.398 1 91.19 198 GLU B O 1
ATOM 4986 N N . TYR B 1 199 ? 18.297 -6.586 -7.156 1 93.88 199 TYR B N 1
ATOM 4987 C CA . TYR B 1 199 ? 18.156 -8.023 -6.934 1 93.88 199 TYR B CA 1
ATOM 4988 C C . TYR B 1 199 ? 17.719 -8.305 -5.5 1 93.88 199 TYR B C 1
ATOM 4990 O O . TYR B 1 199 ? 18.172 -7.648 -4.562 1 93.88 199 TYR B O 1
ATOM 4998 N N . PRO B 1 200 ? 16.891 -9.266 -5.352 1 95.75 200 PRO B N 1
ATOM 4999 C CA . PRO B 1 200 ? 16.469 -9.672 -4.008 1 95.75 200 PRO B CA 1
ATOM 5000 C C . PRO B 1 200 ? 17.484 -10.578 -3.32 1 95.75 200 PRO B C 1
ATOM 5002 O O . PRO B 1 200 ? 18.344 -11.164 -3.982 1 95.75 200 PRO B O 1
ATOM 5005 N N . TYR B 1 201 ? 17.438 -10.602 -1.968 1 95.44 201 TYR B N 1
ATOM 5006 C CA . TYR B 1 201 ? 17.953 -11.711 -1.175 1 95.44 201 TYR B CA 1
ATOM 5007 C C . TYR B 1 201 ? 16.922 -12.836 -1.084 1 95.44 201 TYR B C 1
ATOM 5009 O O . TYR B 1 201 ? 15.75 -12.594 -0.785 1 95.44 201 TYR B O 1
ATOM 5017 N N . VAL B 1 202 ? 17.391 -14.086 -1.413 1 94.38 202 VAL B N 1
ATOM 5018 C CA . VAL B 1 202 ? 16.438 -15.188 -1.46 1 94.38 202 VAL B CA 1
ATOM 5019 C C . VAL B 1 202 ? 17.047 -16.438 -0.833 1 94.38 202 VAL B C 1
ATOM 5021 O O . VAL B 1 202 ? 18.219 -16.766 -1.089 1 94.38 202 VAL B O 1
ATOM 5024 N N . ASP B 1 203 ? 16.312 -17.031 0.113 1 94.38 203 ASP B N 1
ATOM 5025 C CA . ASP B 1 203 ? 16.531 -18.406 0.526 1 94.38 203 ASP B CA 1
ATOM 5026 C C . ASP B 1 203 ? 15.57 -19.359 -0.199 1 94.38 203 ASP B C 1
ATOM 5028 O O . ASP B 1 203 ? 14.469 -19.625 0.281 1 94.38 203 ASP B O 1
ATOM 5032 N N . GLY B 1 204 ? 16.047 -19.906 -1.268 1 92.56 204 GLY B N 1
ATOM 5033 C CA . GLY B 1 204 ? 15.195 -20.641 -2.184 1 92.56 204 GLY B CA 1
ATOM 5034 C C . GLY B 1 204 ? 14.438 -21.781 -1.512 1 92.56 204 GLY B C 1
ATOM 5035 O O . GLY B 1 204 ? 13.227 -21.922 -1.696 1 92.56 204 GLY B O 1
ATOM 5036 N N . HIS B 1 205 ? 15.156 -22.609 -0.76 1 92.88 205 HIS B N 1
ATOM 5037 C CA . HIS B 1 205 ? 14.531 -23.75 -0.097 1 92.88 205 HIS B CA 1
ATOM 5038 C C . HIS B 1 205 ? 13.516 -23.281 0.947 1 92.88 205 HIS B C 1
ATOM 5040 O O . HIS B 1 205 ? 12.414 -23.844 1.031 1 92.88 205 HIS B O 1
ATOM 5046 N N . TYR B 1 206 ? 13.859 -22.344 1.727 1 95.94 206 TYR B N 1
ATOM 5047 C CA . TYR B 1 206 ? 12.961 -21.812 2.748 1 95.94 206 TYR B CA 1
ATOM 5048 C C . TYR B 1 206 ? 11.734 -21.172 2.115 1 95.94 206 TYR B C 1
ATOM 5050 O O . TYR B 1 206 ? 10.609 -21.328 2.609 1 95.94 206 TYR B O 1
ATOM 5058 N N . SER B 1 207 ? 11.938 -20.438 0.962 1 96 207 SER B N 1
ATOM 5059 C CA . SER B 1 207 ? 10.844 -19.766 0.266 1 96 207 SER B CA 1
ATOM 5060 C C . SER B 1 207 ? 9.828 -20.781 -0.258 1 96 207 SER B C 1
ATOM 5062 O O . SER B 1 207 ? 8.617 -20.547 -0.203 1 96 207 SER B O 1
ATOM 5064 N N . LEU B 1 208 ? 10.32 -21.891 -0.762 1 95.25 208 LEU B N 1
ATOM 5065 C CA . LEU B 1 208 ? 9.43 -22.938 -1.242 1 95.25 208 LEU B CA 1
ATOM 5066 C C . LEU B 1 208 ? 8.602 -23.516 -0.097 1 95.25 208 LEU B C 1
ATOM 5068 O O . LEU B 1 208 ? 7.402 -23.734 -0.247 1 95.25 208 LEU B O 1
ATOM 5072 N N . THR B 1 209 ? 9.242 -23.703 1.025 1 97.12 209 THR B N 1
ATOM 5073 C CA . THR B 1 209 ? 8.555 -24.219 2.209 1 97.12 209 THR B CA 1
ATOM 5074 C C . THR B 1 209 ? 7.477 -23.234 2.672 1 97.12 209 THR B C 1
ATOM 5076 O O . THR B 1 209 ? 6.363 -23.641 3.012 1 97.12 209 THR B O 1
ATOM 5079 N N . CYS B 1 210 ? 7.832 -21.953 2.664 1 98.12 210 CYS B N 1
ATOM 5080 C CA . CYS B 1 210 ? 6.879 -20.922 3.057 1 98.12 210 CYS B CA 1
ATOM 5081 C C . CYS B 1 210 ? 5.66 -20.938 2.143 1 98.12 210 CYS B C 1
ATOM 5083 O O . CYS B 1 210 ? 4.527 -20.797 2.609 1 98.12 210 CYS B O 1
ATOM 5085 N N . TYR B 1 211 ? 5.898 -21.141 0.891 1 98.25 211 TYR B N 1
ATOM 5086 C CA . TYR B 1 211 ? 4.824 -21.172 -0.094 1 98.25 211 TYR B CA 1
ATOM 5087 C C . TYR B 1 211 ? 3.865 -22.312 0.181 1 98.25 211 TYR B C 1
ATOM 5089 O O . TYR B 1 211 ? 2.646 -22.125 0.205 1 98.25 211 TYR B O 1
ATOM 5097 N N . VAL B 1 212 ? 4.375 -23.469 0.398 1 98.25 212 VAL B N 1
ATOM 5098 C CA . VAL B 1 212 ? 3.572 -24.672 0.622 1 98.25 212 VAL B CA 1
ATOM 5099 C C . VAL B 1 212 ? 2.789 -24.531 1.926 1 98.25 212 VAL B C 1
ATOM 5101 O O . VAL B 1 212 ? 1.602 -24.859 1.982 1 98.25 212 VAL B O 1
ATOM 5104 N N . GLU B 1 213 ? 3.441 -24.047 2.92 1 98.5 213 GLU B N 1
ATOM 5105 C CA . GLU B 1 213 ? 2.785 -23.781 4.199 1 98.5 213 GLU B CA 1
ATOM 5106 C C . GLU B 1 213 ? 1.629 -22.812 4.039 1 98.5 213 GLU B C 1
ATOM 5108 O O . GLU B 1 213 ? 0.569 -22.984 4.641 1 98.5 213 GLU B O 1
ATOM 5113 N N . ALA B 1 214 ? 1.858 -21.812 3.234 1 98.88 214 ALA B N 1
ATOM 5114 C CA . ALA B 1 214 ? 0.82 -20.812 2.984 1 98.88 214 ALA B CA 1
ATOM 5115 C C . ALA B 1 214 ? -0.385 -21.438 2.287 1 98.88 214 ALA B C 1
ATOM 5117 O O . ALA B 1 214 ? -1.53 -21.094 2.586 1 98.88 214 ALA B O 1
ATOM 5118 N N . VAL B 1 215 ? -0.153 -22.328 1.349 1 98.81 215 VAL B N 1
ATOM 5119 C CA . VAL B 1 215 ? -1.243 -23.031 0.676 1 98.81 215 VAL B CA 1
ATOM 5120 C C . VAL B 1 215 ? -2.109 -23.75 1.706 1 98.81 215 VAL B C 1
ATOM 5122 O O . VAL B 1 215 ? -3.336 -23.625 1.688 1 98.81 215 VAL B O 1
ATOM 5125 N N . ASP B 1 216 ? -1.484 -24.469 2.619 1 98.69 216 ASP B N 1
ATOM 5126 C CA . ASP B 1 216 ? -2.199 -25.25 3.625 1 98.69 216 ASP B CA 1
ATOM 5127 C C . ASP B 1 216 ? -3.074 -24.359 4.496 1 98.69 216 ASP B C 1
ATOM 5129 O O . ASP B 1 216 ? -4.262 -24.625 4.688 1 98.69 216 ASP B O 1
ATOM 5133 N N . HIS B 1 217 ? -2.496 -23.297 4.973 1 98.69 217 HIS B N 1
ATOM 5134 C CA . HIS B 1 217 ? -3.188 -22.453 5.941 1 98.69 217 HIS B CA 1
ATOM 5135 C C . HIS B 1 217 ? -4.285 -21.641 5.273 1 98.69 217 HIS B C 1
ATOM 5137 O O . HIS B 1 217 ? -5.359 -21.438 5.848 1 98.69 217 HIS B O 1
ATOM 5143 N N . CYS B 1 218 ? -4.023 -21.156 4.078 1 98.88 218 CYS B N 1
ATOM 5144 C CA . CYS B 1 218 ? -5.055 -20.422 3.355 1 98.88 218 CYS B CA 1
ATOM 5145 C C . CYS B 1 218 ? -6.234 -21.328 3.021 1 98.88 218 CYS B C 1
ATOM 5147 O O . CYS B 1 218 ? -7.391 -20.922 3.148 1 98.88 218 CYS B O 1
ATOM 5149 N N . TYR B 1 219 ? -5.867 -22.516 2.564 1 98.81 219 TYR B N 1
ATOM 5150 C CA . TYR B 1 219 ? -6.906 -23.484 2.211 1 98.81 219 TYR B CA 1
ATOM 5151 C C . TYR B 1 219 ? -7.781 -23.797 3.416 1 98.81 219 TYR B C 1
ATOM 5153 O O . TYR B 1 219 ? -9.008 -23.812 3.312 1 98.81 219 TYR B O 1
ATOM 5161 N N . LYS B 1 220 ? -7.199 -24.016 4.516 1 98.31 220 LYS B N 1
ATOM 5162 C CA . LYS B 1 220 ? -7.918 -24.297 5.754 1 98.31 220 LYS B CA 1
ATOM 5163 C C . LYS B 1 220 ? -8.766 -23.094 6.184 1 98.31 220 LYS B C 1
ATOM 5165 O O . LYS B 1 220 ? -9.938 -23.25 6.535 1 98.31 220 LYS B O 1
ATOM 5170 N N . ALA B 1 221 ? -8.211 -21.906 6.152 1 98.56 221 ALA B N 1
ATOM 5171 C CA . ALA B 1 221 ? -8.914 -20.703 6.566 1 98.56 221 ALA B CA 1
ATOM 5172 C C . ALA B 1 221 ? -10.094 -20.422 5.641 1 98.56 221 ALA B C 1
ATOM 5174 O O . ALA B 1 221 ? -11.188 -20.078 6.105 1 98.56 221 ALA B O 1
ATOM 5175 N N . TYR B 1 222 ? -9.844 -20.531 4.367 1 98.62 222 TYR B N 1
ATOM 5176 C CA . TYR B 1 222 ? -10.922 -20.359 3.398 1 98.62 222 TYR B CA 1
ATOM 5177 C C . TYR B 1 222 ? -12.055 -21.344 3.67 1 98.62 222 TYR B C 1
ATOM 5179 O O . TYR B 1 222 ? -13.227 -20.969 3.676 1 98.62 222 TYR B O 1
ATOM 5187 N N . SER B 1 223 ? -11.719 -22.578 3.871 1 98.62 223 SER B N 1
ATOM 5188 C CA . SER B 1 223 ? -12.695 -23.641 4.074 1 98.62 223 SER B CA 1
ATOM 5189 C C . SER B 1 223 ? -13.555 -23.375 5.309 1 98.62 223 SER B C 1
ATOM 5191 O O . SER B 1 223 ? -14.781 -23.484 5.258 1 98.62 223 SER B O 1
ATOM 5193 N N . LYS B 1 224 ? -12.867 -23.031 6.336 1 97.75 224 LYS B N 1
ATOM 5194 C CA . LYS B 1 224 ? -13.578 -22.719 7.574 1 97.75 224 LYS B CA 1
ATOM 5195 C C . LYS B 1 224 ? -14.625 -21.625 7.348 1 97.75 224 LYS B C 1
ATOM 5197 O O . LYS B 1 224 ? -15.773 -21.766 7.773 1 97.75 224 LYS B O 1
ATOM 5202 N N . LYS B 1 225 ? -14.266 -20.609 6.652 1 97.62 225 LYS B N 1
ATOM 5203 C CA . LYS B 1 225 ? -15.156 -19.469 6.434 1 97.62 225 LYS B CA 1
ATOM 5204 C C . LYS B 1 225 ? -16.25 -19.812 5.438 1 97.62 225 LYS B C 1
ATOM 5206 O O . LYS B 1 225 ? -17.406 -19.375 5.586 1 97.62 225 LYS B O 1
ATOM 5211 N N . ALA B 1 226 ? -15.867 -20.531 4.406 1 97.94 226 ALA B N 1
ATOM 5212 C CA . ALA B 1 226 ? -16.859 -20.922 3.406 1 97.94 226 ALA B CA 1
ATOM 5213 C C . ALA B 1 226 ? -17.938 -21.812 4.023 1 97.94 226 ALA B C 1
ATOM 5215 O O . ALA B 1 226 ? -19.125 -21.641 3.729 1 97.94 226 ALA B O 1
ATOM 5216 N N . ILE B 1 227 ? -17.531 -22.75 4.875 1 97.19 227 ILE B N 1
ATOM 5217 C CA . ILE B 1 227 ? -18.469 -23.641 5.559 1 97.19 227 ILE B CA 1
ATOM 5218 C C . ILE B 1 227 ? -19.328 -22.828 6.523 1 97.19 227 ILE B C 1
ATOM 5220 O O . ILE B 1 227 ? -20.562 -22.969 6.527 1 97.19 227 ILE B O 1
ATOM 5224 N N . ALA B 1 228 ? -18.734 -21.938 7.246 1 95.56 228 ALA B N 1
ATOM 5225 C CA . ALA B 1 228 ? -19.453 -21.125 8.234 1 95.56 228 ALA B CA 1
ATOM 5226 C C . ALA B 1 228 ? -20.484 -20.234 7.57 1 95.56 228 ALA B C 1
ATOM 5228 O O . ALA B 1 228 ? -21.547 -19.984 8.141 1 95.56 228 ALA B O 1
ATOM 5229 N N . ARG B 1 229 ? -20.219 -19.828 6.332 1 94.94 229 ARG B N 1
ATOM 5230 C CA . ARG B 1 229 ? -21.109 -18.891 5.641 1 94.94 229 ARG B CA 1
ATOM 5231 C C . ARG B 1 229 ? -22.125 -19.641 4.781 1 94.94 229 ARG B C 1
ATOM 5233 O O . ARG B 1 229 ? -22.922 -19.031 4.078 1 94.94 229 ARG B O 1
ATOM 5240 N N . GLY B 1 230 ? -22.031 -20.953 4.742 1 95.31 230 GLY B N 1
ATOM 5241 C CA . GLY B 1 230 ? -22.984 -21.766 4.023 1 95.31 230 GLY B CA 1
ATOM 5242 C C . GLY B 1 230 ? -22.703 -21.859 2.539 1 95.31 230 GLY B C 1
ATOM 5243 O O . GLY B 1 230 ? -23.562 -22.266 1.759 1 95.31 230 GLY B O 1
ATOM 5244 N N . LEU B 1 231 ? -21.484 -21.438 2.117 1 95.5 231 LEU B N 1
ATOM 5245 C CA . LEU B 1 231 ? -21.094 -21.562 0.713 1 95.5 231 LEU B CA 1
ATOM 5246 C C . LEU B 1 231 ? -20.75 -23 0.361 1 95.5 231 LEU B C 1
ATOM 5248 O O . LEU B 1 231 ? -20.812 -23.391 -0.807 1 95.5 231 LEU B O 1
ATOM 5252 N N . SER B 1 232 ? -20.25 -23.719 1.376 1 96.69 232 SER B N 1
ATOM 5253 C CA . SER B 1 232 ? -19.906 -25.125 1.23 1 96.69 232 SER B CA 1
ATOM 5254 C C . SER B 1 232 ? -20.609 -25.969 2.291 1 96.69 232 SER B C 1
ATOM 5256 O O . SER B 1 232 ? -20.719 -25.562 3.447 1 96.69 232 SER B O 1
ATOM 5258 N N . ASP B 1 233 ? -20.984 -27.234 1.875 1 95.38 233 ASP B N 1
ATOM 5259 C CA . ASP B 1 233 ? -21.625 -28.156 2.805 1 95.38 233 ASP B CA 1
ATOM 5260 C C . ASP B 1 233 ? -20.641 -29.219 3.305 1 95.38 233 ASP B C 1
ATOM 5262 O O . ASP B 1 233 ? -21.047 -30.234 3.848 1 95.38 233 ASP B O 1
ATOM 5266 N N . SER B 1 234 ? -19.422 -28.875 3.02 1 95.31 234 SER B N 1
ATOM 5267 C CA . SER B 1 234 ? -18.406 -29.844 3.438 1 95.31 234 SER B CA 1
ATOM 5268 C C . SER B 1 234 ? -18.484 -30.109 4.938 1 95.31 234 SER B C 1
ATOM 5270 O O . SER B 1 234 ? -18.75 -29.203 5.723 1 95.31 234 SER B O 1
ATOM 5272 N N . LYS B 1 235 ? -18.219 -31.359 5.371 1 92.69 235 LYS B N 1
ATOM 5273 C CA . LYS B 1 235 ? -18.203 -31.75 6.777 1 92.69 235 LYS B CA 1
ATOM 5274 C C . LYS B 1 235 ? -16.781 -32 7.266 1 92.69 235 LYS B C 1
ATOM 5276 O O . LYS B 1 235 ? -16.578 -32.5 8.375 1 92.69 235 LYS B O 1
ATOM 5281 N N . THR B 1 236 ? -15.836 -31.688 6.422 1 91.94 236 THR B N 1
ATOM 5282 C CA . THR B 1 236 ? -14.43 -31.859 6.754 1 91.94 236 THR B CA 1
ATOM 5283 C C . THR B 1 236 ? -13.758 -30.5 6.977 1 91.94 236 THR B C 1
ATOM 5285 O O . THR B 1 236 ? -14.43 -29.469 7.004 1 91.94 236 THR B O 1
ATOM 5288 N N . ALA B 1 237 ? -12.422 -30.594 7.172 1 91.31 237 ALA B N 1
ATOM 5289 C CA . ALA B 1 237 ? -11.648 -29.391 7.465 1 91.31 237 ALA B CA 1
ATOM 5290 C C . ALA B 1 237 ? -11.445 -28.547 6.207 1 91.31 237 ALA B C 1
ATOM 5292 O O . ALA B 1 237 ? -11.117 -27.359 6.297 1 91.31 237 ALA B O 1
ATOM 5293 N N . THR B 1 238 ? -11.664 -29.109 5.023 1 97 238 THR B N 1
ATOM 5294 C CA . THR B 1 238 ? -11.516 -28.406 3.76 1 97 238 THR B CA 1
ATOM 5295 C C . THR B 1 238 ? -12.797 -28.484 2.936 1 97 238 THR B C 1
ATOM 5297 O O . THR B 1 238 ? -13.633 -29.359 3.164 1 97 238 THR B O 1
ATOM 5300 N N . VAL B 1 239 ? -12.969 -27.516 2.018 1 97.81 239 VAL B N 1
ATOM 5301 C CA . VAL B 1 239 ? -14.125 -27.516 1.119 1 97.81 239 VAL B CA 1
ATOM 5302 C C . VAL B 1 239 ? -13.969 -28.641 0.087 1 97.81 239 VAL B C 1
ATOM 5304 O O . VAL B 1 239 ? -14.953 -29.031 -0.551 1 97.81 239 VAL B O 1
ATOM 5307 N N . GLY B 1 240 ? -12.781 -29.172 -0.051 1 97.44 240 GLY B N 1
ATOM 5308 C CA . GLY B 1 240 ? -12.492 -30.188 -1.053 1 97.44 240 GLY B CA 1
ATOM 5309 C C . GLY B 1 240 ? -12.047 -29.609 -2.379 1 97.44 240 GLY B C 1
ATOM 5310 O O . GLY B 1 240 ? -12.547 -28.562 -2.807 1 97.44 240 GLY B O 1
ATOM 5311 N N . LEU B 1 241 ? -11.117 -30.328 -2.98 1 97.19 241 LEU B N 1
ATOM 5312 C CA . LEU B 1 241 ? -10.5 -29.875 -4.223 1 97.19 241 LEU B CA 1
ATOM 5313 C C . LEU B 1 241 ? -11.562 -29.625 -5.293 1 97.19 241 LEU B C 1
ATOM 5315 O O . LEU B 1 241 ? -11.422 -28.703 -6.105 1 97.19 241 LEU B O 1
ATOM 5319 N N . ASP B 1 242 ? -12.648 -30.344 -5.277 1 96.88 242 ASP B N 1
ATOM 5320 C CA . ASP B 1 242 ? -13.672 -30.297 -6.316 1 96.88 242 ASP B CA 1
ATOM 5321 C C . ASP B 1 242 ? -14.625 -29.125 -6.094 1 96.88 242 ASP B C 1
ATOM 5323 O O . ASP B 1 242 ? -15.477 -28.844 -6.941 1 96.88 242 ASP B O 1
ATOM 5327 N N . TYR B 1 243 ? -14.477 -28.469 -4.977 1 98.06 243 TYR B N 1
ATOM 5328 C CA . TYR B 1 243 ? -15.258 -27.25 -4.727 1 98.06 243 TYR B CA 1
ATOM 5329 C C . TYR B 1 243 ? -14.961 -26.188 -5.773 1 98.06 243 TYR B C 1
ATOM 5331 O O . TYR B 1 243 ? -15.852 -25.422 -6.152 1 98.06 243 TYR B O 1
ATOM 5339 N N . PHE B 1 244 ? -13.758 -26.156 -6.266 1 98.69 244 PHE B N 1
ATOM 5340 C CA . PHE B 1 244 ? -13.336 -25.25 -7.332 1 98.69 244 PHE B CA 1
ATOM 5341 C C . PHE B 1 244 ? -13.336 -25.969 -8.68 1 98.69 244 PHE B C 1
ATOM 5343 O O . PHE B 1 244 ? -12.688 -27 -8.836 1 98.69 244 PHE B O 1
ATOM 5350 N N . ASP B 1 245 ? -13.977 -25.375 -9.641 1 98.81 245 ASP B N 1
ATOM 5351 C CA . ASP B 1 245 ? -13.953 -25.938 -10.984 1 98.81 245 ASP B CA 1
ATOM 5352 C C . ASP B 1 245 ? -12.578 -25.75 -11.633 1 98.81 245 ASP B C 1
ATOM 5354 O O . ASP B 1 245 ? -12.125 -26.609 -12.391 1 98.81 245 ASP B O 1
ATOM 5358 N N . TYR B 1 246 ? -11.984 -24.625 -11.414 1 98.88 246 TYR B N 1
ATOM 5359 C CA . TYR B 1 246 ? -10.641 -24.266 -11.859 1 98.88 246 TYR B CA 1
ATOM 5360 C C . TYR B 1 246 ? -9.852 -23.609 -10.734 1 98.88 246 TYR B C 1
ATOM 5362 O O . TYR B 1 246 ? -10.43 -23.156 -9.75 1 98.88 246 TYR B O 1
ATOM 5370 N N . ASN B 1 247 ? -8.523 -23.688 -10.852 1 98.81 247 ASN B N 1
ATOM 5371 C CA . ASN B 1 247 ? -7.648 -23.094 -9.852 1 98.81 247 ASN B CA 1
ATOM 5372 C C . ASN B 1 247 ? -6.531 -22.281 -10.492 1 98.81 247 ASN B C 1
ATOM 5374 O O . ASN B 1 247 ? -5.965 -22.688 -11.508 1 98.81 247 ASN B O 1
ATOM 5378 N N . VAL B 1 248 ? -6.309 -21.125 -9.938 1 98.88 248 VAL B N 1
ATOM 5379 C CA . VAL B 1 248 ? -5.242 -20.219 -10.328 1 98.88 248 VAL B CA 1
ATOM 5380 C C . VAL B 1 248 ? -4.336 -19.938 -9.133 1 98.88 248 VAL B C 1
ATOM 5382 O O . VAL B 1 248 ? -4.82 -19.688 -8.023 1 98.88 248 VAL B O 1
ATOM 5385 N N . PHE B 1 249 ? -3.021 -20.062 -9.32 1 98.88 249 PHE B N 1
ATOM 5386 C CA . PHE B 1 249 ? -2.055 -19.797 -8.258 1 98.88 249 PHE B CA 1
ATOM 5387 C C . PHE B 1 249 ? -1.055 -18.734 -8.688 1 98.88 249 PHE B C 1
ATOM 5389 O O . PHE B 1 249 ? -0.781 -18.578 -9.883 1 98.88 249 PHE B O 1
ATOM 5396 N N . HIS B 1 250 ? -0.598 -17.922 -7.684 1 98.75 250 HIS B N 1
ATOM 5397 C CA . HIS B 1 250 ? 0.664 -17.234 -7.914 1 98.75 250 HIS B CA 1
ATOM 5398 C C . HIS B 1 250 ? 1.742 -18.188 -8.398 1 98.75 250 HIS B C 1
ATOM 5400 O O . HIS B 1 250 ? 1.938 -19.266 -7.812 1 98.75 250 HIS B O 1
ATOM 5406 N N . ALA B 1 251 ? 2.479 -17.797 -9.461 1 98.31 251 ALA B N 1
ATOM 5407 C CA . ALA B 1 251 ? 3.375 -18.75 -10.102 1 98.31 251 ALA B CA 1
ATOM 5408 C C . ALA B 1 251 ? 4.812 -18.234 -10.109 1 98.31 251 ALA B C 1
ATOM 5410 O O . ALA B 1 251 ? 5.293 -17.734 -11.133 1 98.31 251 ALA B O 1
ATOM 5411 N N . PRO B 1 252 ? 5.543 -18.484 -8.984 1 96.12 252 PRO B N 1
ATOM 5412 C CA . PRO B 1 252 ? 6.984 -18.25 -9.117 1 96.12 252 PRO B CA 1
ATOM 5413 C C . PRO B 1 252 ? 7.629 -19.172 -10.156 1 96.12 252 PRO B C 1
ATOM 5415 O O . PRO B 1 252 ? 8.508 -18.734 -10.898 1 96.12 252 PRO B O 1
ATOM 5418 N N . THR B 1 253 ? 7.27 -20.422 -10.156 1 96.31 253 THR B N 1
ATOM 5419 C CA . THR B 1 253 ? 7.5 -21.406 -11.211 1 96.31 253 THR B CA 1
ATOM 5420 C C . THR B 1 253 ? 6.238 -22.234 -11.469 1 96.31 253 THR B C 1
ATOM 5422 O O . THR B 1 253 ? 5.43 -22.438 -10.562 1 96.31 253 THR B O 1
ATOM 5425 N N . CYS B 1 254 ? 6.137 -22.703 -12.656 1 97.56 254 CYS B N 1
ATOM 5426 C CA . CYS B 1 254 ? 4.93 -23.438 -13.008 1 97.56 254 CYS B CA 1
ATOM 5427 C C . CYS B 1 254 ? 4.895 -24.797 -12.305 1 97.56 254 CYS B C 1
ATOM 5429 O O . CYS B 1 254 ? 3.826 -25.281 -11.93 1 97.56 254 CYS B O 1
ATOM 5431 N N . LYS B 1 255 ? 6.027 -25.391 -12.102 1 96.25 255 LYS B N 1
ATOM 5432 C CA . LYS B 1 255 ? 6.125 -26.672 -11.406 1 96.25 255 LYS B CA 1
ATOM 5433 C C . LYS B 1 255 ? 5.625 -26.562 -9.969 1 96.25 255 LYS B C 1
ATOM 5435 O O . LYS B 1 255 ? 4.953 -27.469 -9.469 1 96.25 255 LYS B O 1
ATOM 5440 N N . LEU B 1 256 ? 5.961 -25.5 -9.328 1 96.88 256 LEU B N 1
ATOM 5441 C CA . LEU B 1 256 ? 5.535 -25.281 -7.945 1 96.88 256 LEU B CA 1
ATOM 5442 C C . LEU B 1 256 ? 4.016 -25.234 -7.848 1 96.88 256 LEU B C 1
ATOM 5444 O O . LEU B 1 256 ? 3.436 -25.688 -6.859 1 96.88 256 LEU B O 1
ATOM 5448 N N . VAL B 1 257 ? 3.363 -24.672 -8.852 1 98.44 257 VAL B N 1
ATOM 5449 C CA . VAL B 1 257 ? 1.908 -24.562 -8.867 1 98.44 257 VAL B CA 1
ATOM 5450 C C . VAL B 1 257 ? 1.284 -25.953 -8.906 1 98.44 257 VAL B C 1
ATOM 5452 O O . VAL B 1 257 ? 0.363 -26.25 -8.148 1 98.44 257 VAL B O 1
ATOM 5455 N N . VAL B 1 258 ? 1.808 -26.781 -9.773 1 97.94 258 VAL B N 1
ATOM 5456 C CA . VAL B 1 258 ? 1.276 -28.141 -9.906 1 97.94 258 VAL B CA 1
ATOM 5457 C C . VAL B 1 258 ? 1.485 -28.906 -8.602 1 97.94 258 VAL B C 1
ATOM 5459 O O . VAL B 1 258 ? 0.588 -29.609 -8.141 1 97.94 258 VAL B O 1
ATOM 5462 N N . LYS B 1 259 ? 2.629 -28.766 -7.988 1 97.5 259 LYS B N 1
ATOM 5463 C CA . LYS B 1 259 ? 2.922 -29.375 -6.695 1 97.5 259 LYS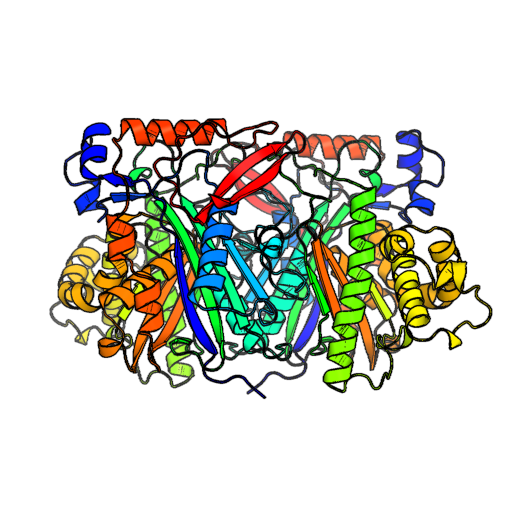 B CA 1
ATOM 5464 C C . LYS B 1 259 ? 1.957 -28.891 -5.621 1 97.5 259 LYS B C 1
ATOM 5466 O O . LYS B 1 259 ? 1.53 -29.656 -4.762 1 97.5 259 LYS B O 1
ATOM 5471 N N . SER B 1 260 ? 1.651 -27.641 -5.691 1 98.19 260 SER B N 1
ATOM 5472 C CA . SER B 1 260 ? 0.798 -27.031 -4.68 1 98.19 260 SER B CA 1
ATOM 5473 C C . SER B 1 260 ? -0.653 -27.469 -4.84 1 98.19 260 SER B C 1
ATOM 5475 O O . SER B 1 260 ? -1.377 -27.609 -3.85 1 98.19 260 SER B O 1
ATOM 5477 N N . TYR B 1 261 ? -1.095 -27.609 -6.098 1 98.62 261 TYR B N 1
ATOM 5478 C CA . TYR B 1 261 ? -2.414 -28.188 -6.332 1 98.62 261 TYR B CA 1
ATOM 5479 C C . TYR B 1 261 ? -2.51 -29.578 -5.738 1 98.62 261 TYR B C 1
ATOM 5481 O O . TYR B 1 261 ? -3.512 -29.938 -5.105 1 98.62 261 TYR B O 1
ATOM 5489 N N . ALA B 1 262 ? -1.464 -30.391 -5.887 1 98.62 262 ALA B N 1
ATOM 5490 C CA . ALA B 1 262 ? -1.373 -31.719 -5.285 1 98.62 262 ALA B CA 1
ATOM 5491 C C . ALA B 1 262 ? -1.39 -31.625 -3.762 1 98.62 262 ALA B C 1
ATOM 5493 O O . ALA B 1 262 ? -1.952 -32.5 -3.09 1 98.62 262 ALA B O 1
ATOM 5494 N N . ARG B 1 263 ? -0.752 -30.641 -3.213 1 98.5 263 ARG B N 1
ATOM 5495 C CA . ARG B 1 263 ? -0.729 -30.391 -1.773 1 98.5 263 ARG B CA 1
ATOM 5496 C C . ARG B 1 263 ? -2.139 -30.188 -1.23 1 98.5 263 ARG B C 1
ATOM 5498 O O . ARG B 1 263 ? -2.457 -30.625 -0.127 1 98.5 263 ARG B O 1
ATOM 5505 N N . MET B 1 264 ? -2.982 -29.469 -1.977 1 98.62 264 MET B N 1
ATOM 5506 C CA . MET B 1 264 ? -4.375 -29.297 -1.571 1 98.62 264 MET B CA 1
ATOM 5507 C C . MET B 1 264 ? -5.086 -30.641 -1.466 1 98.62 264 MET B C 1
ATOM 5509 O O . MET B 1 264 ? -5.836 -30.875 -0.517 1 98.62 264 MET B O 1
ATOM 5513 N N . LEU B 1 265 ? -4.844 -31.484 -2.441 1 98.44 265 LEU B N 1
ATOM 5514 C CA . LEU B 1 265 ? -5.422 -32.812 -2.389 1 98.44 265 LEU B CA 1
ATOM 5515 C C . LEU B 1 265 ? -4.934 -33.562 -1.156 1 98.44 265 LEU B C 1
ATOM 5517 O O . LEU B 1 265 ? -5.703 -34.312 -0.532 1 98.44 265 LEU B O 1
ATOM 5521 N N . TYR B 1 266 ? -3.658 -33.438 -0.855 1 98.31 266 TYR B N 1
ATOM 5522 C CA . TYR B 1 266 ? -3.098 -34.031 0.348 1 98.31 266 TYR B CA 1
ATOM 5523 C C . TYR B 1 266 ? -3.838 -33.562 1.592 1 98.31 266 TYR B C 1
ATOM 5525 O O . TYR B 1 266 ? -4.137 -34.375 2.486 1 98.31 266 TYR B O 1
ATOM 5533 N N . ASN B 1 267 ? -4.133 -32.281 1.687 1 98.06 267 ASN B N 1
ATOM 5534 C CA . ASN B 1 267 ? -4.91 -31.766 2.801 1 98.06 267 ASN B CA 1
ATOM 5535 C C . ASN B 1 267 ? -6.285 -32.406 2.891 1 98.06 267 ASN B C 1
ATOM 5537 O O . ASN B 1 267 ? -6.77 -32.688 3.986 1 98.06 267 ASN B O 1
ATOM 5541 N N . ASP B 1 268 ? -6.906 -32.594 1.733 1 97.81 268 ASP B N 1
ATOM 5542 C CA . ASP B 1 268 ? -8.188 -33.312 1.719 1 97.81 268 ASP B CA 1
ATOM 5543 C C . ASP B 1 268 ? -8.062 -34.719 2.301 1 97.81 268 ASP B C 1
ATOM 5545 O O . ASP B 1 268 ? -8.914 -35.156 3.074 1 97.81 268 ASP B O 1
ATOM 5549 N N . TYR B 1 269 ? -7.023 -35.406 1.906 1 97.38 269 TYR B N 1
ATOM 5550 C CA . TYR B 1 269 ? -6.754 -36.75 2.4 1 97.38 269 TYR B CA 1
ATOM 5551 C C . TYR B 1 269 ? -6.562 -36.75 3.912 1 97.38 269 TYR B C 1
ATOM 5553 O O . TYR B 1 269 ? -7.078 -37.625 4.609 1 97.38 269 TYR B O 1
ATOM 5561 N N . LEU B 1 270 ? -5.824 -35.75 4.453 1 96.31 270 LEU B N 1
ATOM 5562 C CA . LEU B 1 270 ? -5.59 -35.656 5.891 1 96.31 270 LEU B CA 1
ATOM 5563 C C . LEU B 1 270 ? -6.902 -35.5 6.645 1 96.31 270 LEU B C 1
ATOM 5565 O O . LEU B 1 270 ? -7.047 -35.969 7.766 1 96.31 270 LEU B O 1
ATOM 5569 N N . GLY B 1 271 ? -7.805 -34.812 6.004 1 93.31 271 GLY B N 1
ATOM 5570 C CA . GLY B 1 271 ? -9.109 -34.625 6.625 1 93.31 271 GLY B CA 1
ATOM 5571 C C . GLY B 1 271 ? -10.008 -35.844 6.5 1 93.31 271 GLY B C 1
ATOM 5572 O O . GLY B 1 271 ? -10.898 -36.031 7.332 1 93.31 271 GLY B O 1
ATOM 5573 N N . ASP B 1 272 ? -9.836 -36.594 5.422 1 94.69 272 ASP B N 1
ATOM 5574 C CA . ASP B 1 272 ? -10.625 -37.781 5.141 1 94.69 272 ASP B CA 1
ATOM 5575 C C . ASP B 1 272 ? -9.773 -38.844 4.449 1 94.69 272 ASP B C 1
ATOM 5577 O O . ASP B 1 272 ? -9.766 -38.938 3.219 1 94.69 272 ASP B O 1
ATOM 5581 N N . SER B 1 273 ? -9.258 -39.719 5.16 1 92.56 273 SER B N 1
ATOM 5582 C CA . SER B 1 273 ? -8.32 -40.719 4.637 1 92.56 273 SER B CA 1
ATOM 5583 C C . SER B 1 273 ? -9.031 -41.75 3.783 1 92.56 273 SER B C 1
ATOM 5585 O O . SER B 1 273 ? -8.391 -42.531 3.055 1 92.56 273 SER B O 1
ATOM 5587 N N . SER B 1 274 ? -10.406 -41.781 3.861 1 94.25 274 SER B N 1
ATOM 5588 C CA . SER B 1 274 ? -11.148 -42.75 3.059 1 94.25 274 SER B CA 1
ATOM 5589 C C . SER B 1 274 ? -11.086 -42.406 1.575 1 94.25 274 SER B C 1
ATOM 5591 O O . SER B 1 274 ? -11.43 -43.219 0.725 1 94.25 274 SER B O 1
ATOM 5593 N N . LEU B 1 275 ? -10.602 -41.219 1.202 1 93.56 275 LEU B N 1
ATOM 5594 C CA . LEU B 1 275 ? -10.406 -40.844 -0.191 1 93.56 275 LEU B CA 1
ATOM 5595 C C . LEU B 1 275 ? -9.438 -41.781 -0.889 1 93.56 275 LEU B C 1
ATOM 5597 O O . LEU B 1 275 ? -9.602 -42.094 -2.072 1 93.56 275 LEU B O 1
ATOM 5601 N N . TYR B 1 276 ? -8.352 -42.219 -0.066 1 96 276 TYR B N 1
ATOM 5602 C CA . TYR B 1 276 ? -7.34 -43.125 -0.588 1 96 276 TYR B CA 1
ATOM 5603 C C . TYR B 1 276 ? -6.938 -44.156 0.464 1 96 276 TYR B C 1
ATOM 5605 O O . TYR B 1 276 ? -5.82 -44.125 0.988 1 96 276 TYR B O 1
ATOM 5613 N N . PRO B 1 277 ? -7.77 -45.094 0.648 1 95.25 277 PRO B N 1
ATOM 5614 C CA . PRO B 1 277 ? -7.551 -46.062 1.73 1 95.25 277 PRO B CA 1
ATOM 5615 C C . PRO B 1 277 ? -6.32 -46.938 1.501 1 95.25 277 PRO B C 1
ATOM 5617 O O . PRO B 1 277 ? -5.801 -47.531 2.445 1 95.25 277 PRO B O 1
ATOM 5620 N N . GLU B 1 278 ? -5.84 -47 0.272 1 96 278 GLU B N 1
ATOM 5621 C CA . GLU B 1 278 ? -4.719 -47.875 -0.072 1 96 278 GLU B CA 1
ATOM 5622 C C . GLU B 1 278 ? -3.391 -47.281 0.356 1 96 278 GLU B C 1
ATOM 5624 O O . GLU B 1 278 ? -2.369 -47.969 0.406 1 96 278 GLU B O 1
ATOM 5629 N N . LEU B 1 279 ? -3.379 -45.969 0.697 1 96.56 279 LEU B N 1
ATOM 5630 C CA . LEU B 1 279 ? -2.131 -45.312 1.049 1 96.56 279 LEU B CA 1
ATOM 5631 C C . LEU B 1 279 ? -1.694 -45.656 2.463 1 96.56 279 LEU B C 1
ATOM 5633 O O . LEU B 1 279 ? -2.521 -45.719 3.375 1 96.56 279 LEU B O 1
ATOM 5637 N N . ASP B 1 280 ? -0.363 -45.906 2.689 1 95.75 280 ASP B N 1
ATOM 5638 C CA . ASP B 1 280 ? 0.204 -46.25 3.992 1 95.75 280 ASP B CA 1
ATOM 5639 C C . ASP B 1 280 ? 0.143 -45.062 4.941 1 95.75 280 ASP B C 1
ATOM 5641 O O . ASP B 1 280 ? 0.764 -44.031 4.688 1 95.75 280 ASP B O 1
ATOM 5645 N N . ALA B 1 281 ? -0.44 -45.188 6.031 1 93.44 281 ALA B N 1
ATOM 5646 C CA . ALA B 1 281 ? -0.674 -44.094 6.961 1 93.44 281 ALA B CA 1
ATOM 5647 C C . ALA B 1 281 ? 0.638 -43.594 7.555 1 93.44 281 ALA B C 1
ATOM 5649 O O . ALA B 1 281 ? 0.801 -42.375 7.777 1 93.44 281 ALA B O 1
ATOM 5650 N N . LYS B 1 282 ? 1.61 -44.406 7.871 1 93.88 282 LYS B N 1
ATOM 5651 C CA . LYS B 1 282 ? 2.883 -44.031 8.477 1 93.88 282 LYS B CA 1
ATOM 5652 C C . LYS B 1 282 ? 3.674 -43.094 7.562 1 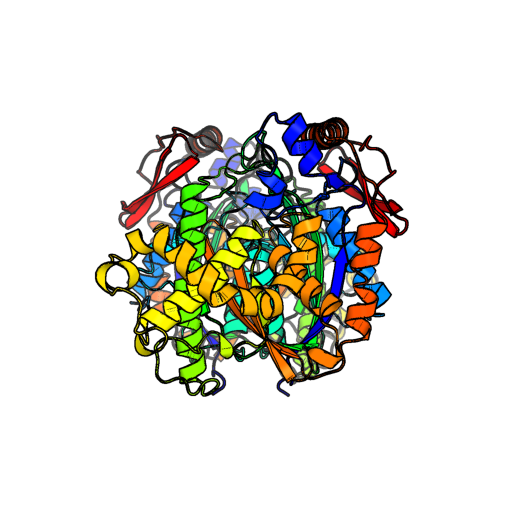93.88 282 LYS B C 1
ATOM 5654 O O . LYS B 1 282 ? 4.391 -42.219 8.039 1 93.88 282 LYS B O 1
ATOM 5659 N N . THR B 1 283 ? 3.385 -43.281 6.285 1 93.31 283 THR B N 1
ATOM 5660 C CA . THR B 1 283 ? 4.125 -42.5 5.293 1 93.31 283 THR B CA 1
ATOM 5661 C C . THR B 1 283 ? 3.391 -41.219 4.961 1 93.31 283 THR B C 1
ATOM 5663 O O . THR B 1 283 ? 4.02 -40.188 4.754 1 93.31 283 THR B O 1
ATOM 5666 N N . PHE B 1 284 ? 2.131 -41.281 4.996 1 95.88 284 PHE B N 1
ATOM 5667 C CA . PHE B 1 284 ? 1.423 -40.156 4.348 1 95.88 284 PHE B CA 1
ATOM 5668 C C . PHE B 1 284 ? 0.568 -39.406 5.355 1 95.88 284 PHE B C 1
ATOM 5670 O O . PHE B 1 284 ? 0.171 -38.281 5.105 1 95.88 284 PHE B O 1
ATOM 5677 N N . ARG B 1 285 ? 0.301 -39.906 6.449 1 94.88 285 ARG B N 1
ATOM 5678 C CA . ARG B 1 285 ? -0.629 -39.281 7.367 1 94.88 285 ARG B CA 1
ATOM 5679 C C . ARG B 1 285 ? 0.023 -39.031 8.719 1 94.88 285 ARG B C 1
ATOM 5681 O O . ARG B 1 285 ? -0.159 -37.969 9.32 1 94.88 285 ARG B O 1
ATOM 5688 N N . ASP B 1 286 ? 0.771 -40.031 9.227 1 94.81 286 ASP B N 1
ATOM 5689 C CA . ASP B 1 286 ? 1.32 -39.969 10.578 1 94.81 286 ASP B CA 1
ATOM 5690 C C . ASP B 1 286 ? 2.734 -39.406 10.57 1 94.81 286 ASP B C 1
ATOM 5692 O O . ASP B 1 286 ? 3.666 -40.031 11.078 1 94.81 286 ASP B O 1
ATOM 5696 N N . ILE B 1 287 ? 2.951 -38.281 9.914 1 94.88 287 ILE B N 1
ATOM 5697 C CA . ILE B 1 287 ? 4.238 -37.625 9.844 1 94.88 287 ILE B CA 1
ATOM 5698 C C . ILE B 1 287 ? 4.121 -36.219 10.445 1 94.88 287 ILE B C 1
ATOM 5700 O O . ILE B 1 287 ? 3.078 -35.562 10.328 1 94.88 287 ILE B O 1
ATOM 5704 N N . PRO B 1 288 ? 5.211 -35.781 11.164 1 96.5 288 PRO B N 1
ATOM 5705 C CA . PRO B 1 288 ? 5.172 -34.406 11.695 1 96.5 288 PRO B CA 1
ATOM 5706 C C . PRO B 1 288 ? 4.93 -33.375 10.609 1 96.5 288 PRO B C 1
ATOM 5708 O O . PRO B 1 288 ? 5.449 -33.5 9.5 1 96.5 288 PRO B O 1
ATOM 5711 N N . TYR B 1 289 ? 4.219 -32.312 10.891 1 96.69 289 TYR B N 1
ATOM 5712 C CA . TYR B 1 289 ? 3.76 -31.312 9.93 1 96.69 289 TYR B CA 1
ATOM 5713 C C . TYR B 1 289 ? 4.938 -30.703 9.18 1 96.69 289 TYR B C 1
ATOM 5715 O O . TYR B 1 289 ? 4.941 -30.656 7.949 1 96.69 289 TYR B O 1
ATOM 5723 N N . LYS B 1 290 ? 5.934 -30.266 9.883 1 96.12 290 LYS B N 1
ATOM 5724 C CA . LYS B 1 290 ? 7.074 -29.594 9.266 1 96.12 290 LYS B CA 1
ATOM 5725 C C . LYS B 1 290 ? 7.777 -30.516 8.266 1 96.12 290 LYS B C 1
ATOM 5727 O O . LYS B 1 290 ? 8.258 -30.062 7.227 1 96.12 290 LYS B O 1
ATOM 5732 N N . GLN B 1 291 ? 7.832 -31.766 8.625 1 96.19 291 GLN B N 1
ATOM 5733 C CA . GLN B 1 291 ? 8.43 -32.75 7.727 1 96.19 291 GLN B CA 1
ATOM 5734 C C . GLN B 1 291 ? 7.582 -32.938 6.477 1 96.19 291 GLN B C 1
ATOM 5736 O O . GLN B 1 291 ? 8.109 -33.125 5.379 1 96.19 291 GLN B O 1
ATOM 5741 N N . SER B 1 292 ? 6.324 -32.906 6.621 1 97.44 292 SER B N 1
ATOM 5742 C CA . SER B 1 292 ? 5.406 -33.125 5.508 1 97.44 292 SER B CA 1
ATOM 5743 C C . SER B 1 292 ? 5.574 -32.062 4.426 1 97.44 292 SER B C 1
ATOM 5745 O O . SER B 1 292 ? 5.242 -32.312 3.26 1 97.44 292 SER B O 1
ATOM 5747 N N . LEU B 1 293 ? 6.094 -30.906 4.762 1 97 293 LEU B N 1
ATOM 5748 C CA . LEU B 1 293 ? 6.199 -29.781 3.838 1 97 293 LEU B CA 1
ATOM 5749 C C . LEU B 1 293 ? 7.281 -30.047 2.795 1 97 293 LEU B C 1
ATOM 5751 O O . LEU B 1 293 ? 7.262 -29.438 1.717 1 97 293 LEU B O 1
ATOM 5755 N N . ILE B 1 294 ? 8.18 -31 3.143 1 94.25 294 ILE B N 1
ATOM 5756 C CA . ILE B 1 294 ? 9.328 -31.188 2.258 1 94.25 294 ILE B CA 1
ATOM 5757 C C . ILE B 1 294 ? 9.461 -32.656 1.88 1 94.25 294 ILE B C 1
ATOM 5759 O O . ILE B 1 294 ? 10.43 -33.062 1.218 1 94.25 294 ILE B O 1
ATOM 5763 N N . GLU B 1 295 ? 8.562 -33.5 2.283 1 93.38 295 GLU B N 1
ATOM 5764 C CA . GLU B 1 295 ? 8.672 -34.969 2.111 1 93.38 295 GLU B CA 1
ATOM 5765 C C . GLU B 1 295 ? 8.406 -35.375 0.664 1 93.38 295 GLU B C 1
ATOM 5767 O O . GLU B 1 295 ? 7.273 -35.281 0.186 1 93.38 295 GLU B O 1
ATOM 5772 N N . LYS B 1 296 ? 9.328 -35.969 -0 1 94.88 296 LYS B N 1
ATOM 5773 C CA . LYS B 1 296 ? 9.281 -36.25 -1.431 1 94.88 296 LYS B CA 1
ATOM 5774 C C . LYS B 1 296 ? 8.227 -37.312 -1.746 1 94.88 296 LYS B C 1
ATOM 5776 O O . LYS B 1 296 ? 7.52 -37.188 -2.752 1 94.88 296 LYS B O 1
ATOM 5781 N N . PRO B 1 297 ? 8.094 -38.344 -0.972 1 95.88 297 PRO B N 1
ATOM 5782 C CA . PRO B 1 297 ? 7.07 -39.344 -1.275 1 95.88 297 PRO B CA 1
ATOM 5783 C C . PRO B 1 297 ? 5.66 -38.75 -1.307 1 95.88 297 PRO B C 1
ATOM 5785 O O . PRO B 1 297 ? 4.828 -39.156 -2.113 1 95.88 297 PRO B O 1
ATOM 5788 N N . ILE B 1 298 ? 5.375 -37.781 -0.432 1 97.25 298 ILE B N 1
ATOM 5789 C CA . ILE B 1 298 ? 4.07 -37.156 -0.417 1 97.25 298 ILE B CA 1
ATOM 5790 C C . ILE B 1 298 ? 3.854 -36.375 -1.727 1 97.25 298 ILE B C 1
ATOM 5792 O O . ILE B 1 298 ? 2.828 -36.562 -2.389 1 97.25 298 ILE B O 1
ATOM 5796 N N . GLU B 1 299 ? 4.828 -35.625 -2.08 1 96.75 299 GLU B N 1
ATOM 5797 C CA . GLU B 1 299 ? 4.762 -34.844 -3.309 1 96.75 299 GLU B CA 1
ATOM 5798 C C . GLU B 1 299 ? 4.547 -35.75 -4.523 1 96.75 299 GLU B C 1
ATOM 5800 O O . GLU B 1 299 ? 3.623 -35.531 -5.312 1 96.75 299 GLU B O 1
ATOM 5805 N N . LYS B 1 300 ? 5.367 -36.75 -4.652 1 97.31 300 LYS B N 1
ATOM 5806 C CA . LYS B 1 300 ? 5.324 -37.656 -5.805 1 97.31 300 LYS B CA 1
ATOM 5807 C C . LYS B 1 300 ? 3.973 -38.344 -5.91 1 97.31 300 LYS B C 1
ATOM 5809 O O . LYS B 1 300 ? 3.377 -38.406 -6.988 1 97.31 300 LYS B O 1
ATOM 5814 N N . GLN B 1 301 ? 3.508 -38.875 -4.836 1 98.06 301 GLN B N 1
ATOM 5815 C CA . GLN B 1 301 ? 2.266 -39.656 -4.832 1 98.06 301 GLN B CA 1
ATOM 5816 C C . GLN B 1 301 ? 1.068 -38.75 -5.148 1 98.06 301 GLN B C 1
ATOM 5818 O O . GLN B 1 301 ? 0.22 -39.125 -5.965 1 98.06 301 GLN B O 1
ATOM 5823 N N . PHE B 1 302 ? 0.958 -37.625 -4.598 1 98.38 302 PHE B N 1
ATOM 5824 C CA . PHE B 1 302 ? -0.228 -36.812 -4.758 1 98.38 302 PHE B CA 1
ATOM 5825 C C . PHE B 1 302 ? -0.182 -36.031 -6.078 1 98.38 302 PHE B C 1
ATOM 5827 O O . PHE B 1 302 ? -1.224 -35.688 -6.633 1 98.38 302 PHE B O 1
ATOM 5834 N N . MET B 1 303 ? 0.976 -35.75 -6.602 1 98.06 303 MET B N 1
ATOM 5835 C CA . MET B 1 303 ? 1.061 -35.25 -7.969 1 98.06 303 MET B CA 1
ATOM 5836 C C . MET B 1 303 ? 0.517 -36.281 -8.961 1 98.06 303 MET B C 1
ATOM 5838 O O . MET B 1 303 ? -0.151 -35.906 -9.93 1 98.06 303 MET B O 1
ATOM 5842 N N . LYS B 1 304 ? 0.852 -37.531 -8.711 1 98.25 304 LYS B N 1
ATOM 5843 C CA . LYS B 1 304 ? 0.328 -38.594 -9.562 1 98.25 304 LYS B CA 1
ATOM 5844 C C . LYS B 1 304 ? -1.191 -38.688 -9.461 1 98.25 304 LYS B C 1
ATOM 5846 O O . LYS B 1 304 ? -1.884 -38.781 -10.469 1 98.25 304 LYS B O 1
ATOM 5851 N N . LEU B 1 305 ? -1.721 -38.59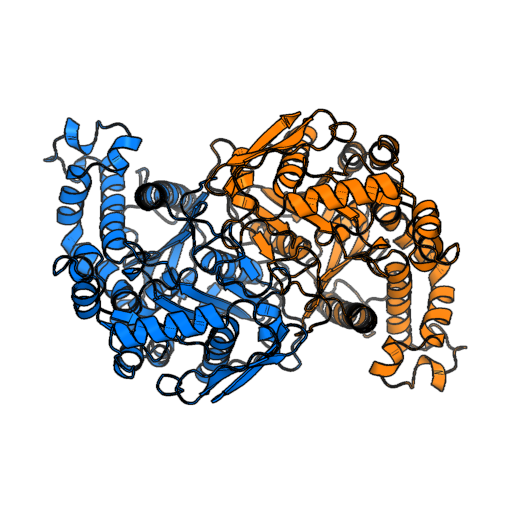4 -8.25 1 98.12 305 LEU B N 1
ATOM 5852 C CA . LEU B 1 305 ? -3.148 -38.75 -7.996 1 98.12 305 LEU B CA 1
ATOM 5853 C C . LEU B 1 305 ? -3.93 -37.562 -8.562 1 98.12 305 LEU B C 1
ATOM 5855 O O . LEU B 1 305 ? -5.082 -37.719 -8.977 1 98.12 305 LEU B O 1
ATOM 5859 N N . SER B 1 306 ? -3.309 -36.344 -8.633 1 98.12 306 SER B N 1
ATOM 5860 C CA . SER B 1 306 ? -4.012 -35.156 -9.047 1 98.12 306 SER B CA 1
ATOM 5861 C C . SER B 1 306 ? -3.717 -34.812 -10.508 1 98.12 306 SER B C 1
ATOM 5863 O O . SER B 1 306 ? -4.176 -33.781 -11.023 1 98.12 306 SER B O 1
ATOM 5865 N N . LYS B 1 307 ? -3.014 -35.594 -11.211 1 98.31 307 LYS B N 1
ATOM 5866 C CA . LYS B 1 307 ? -2.436 -35.25 -12.508 1 98.31 307 LYS B CA 1
ATOM 5867 C C . LYS B 1 307 ? -3.521 -34.875 -13.516 1 98.31 307 LYS B C 1
ATOM 5869 O O . LYS B 1 307 ? -3.422 -33.875 -14.195 1 98.31 307 LYS B O 1
ATOM 5874 N N . GLU B 1 308 ? -4.527 -35.688 -13.688 1 98.31 308 GLU B N 1
ATOM 5875 C CA . GLU B 1 308 ? -5.586 -35.438 -14.664 1 98.31 308 GLU B CA 1
ATOM 5876 C C . GLU B 1 308 ? -6.336 -34.156 -14.359 1 98.31 308 GLU B C 1
ATOM 5878 O O . GLU B 1 308 ? -6.59 -33.344 -15.25 1 98.31 308 GLU B O 1
ATOM 5883 N N . LYS B 1 309 ? -6.684 -33.969 -13.094 1 98.31 309 LYS B N 1
ATOM 5884 C CA . LYS B 1 309 ? -7.383 -32.75 -12.688 1 98.31 309 LYS B CA 1
ATOM 5885 C C . LYS B 1 309 ? -6.504 -31.516 -12.891 1 98.31 309 LYS B C 1
ATOM 5887 O O . LYS B 1 309 ? -6.992 -30.469 -13.297 1 98.31 309 LYS B O 1
ATOM 5892 N N . ALA B 1 310 ? -5.199 -31.672 -12.57 1 98.62 310 ALA B N 1
ATOM 5893 C CA . ALA B 1 310 ? -4.277 -30.547 -12.75 1 98.62 310 ALA B CA 1
ATOM 5894 C C . ALA B 1 310 ? -4.211 -30.125 -14.219 1 98.62 310 ALA B C 1
ATOM 5896 O O . ALA B 1 310 ? -4.172 -28.938 -14.523 1 98.62 310 ALA B O 1
ATOM 5897 N N . ASN B 1 311 ? -4.184 -31.062 -15.102 1 98.44 311 ASN B N 1
ATOM 5898 C CA . ASN B 1 311 ? -4.117 -30.781 -16.531 1 98.44 311 ASN B CA 1
ATOM 5899 C C . ASN B 1 311 ? -5.359 -30.047 -17.016 1 98.44 311 ASN B C 1
ATOM 5901 O O . ASN B 1 311 ? -5.266 -29.156 -17.859 1 98.44 311 ASN B O 1
ATOM 5905 N N . GLU B 1 312 ? -6.438 -30.391 -16.453 1 98.38 312 GLU B N 1
ATOM 5906 C CA . GLU B 1 312 ? -7.703 -29.812 -16.891 1 98.38 312 GLU B CA 1
ATOM 5907 C C . GLU B 1 312 ? -7.969 -28.484 -16.203 1 98.38 312 GLU B C 1
ATOM 5909 O O . GLU B 1 312 ? -8.43 -27.516 -16.828 1 98.38 312 GLU B O 1
ATOM 5914 N N . ARG B 1 313 ? -7.695 -28.406 -14.898 1 98.69 313 ARG B N 1
ATOM 5915 C CA . ARG B 1 313 ? -8.273 -27.375 -14.039 1 98.69 313 ARG B CA 1
ATOM 5916 C C . ARG B 1 313 ? -7.227 -26.344 -13.656 1 98.69 313 ARG B C 1
ATOM 5918 O O . ARG B 1 313 ? -7.559 -25.281 -13.102 1 98.69 313 ARG B O 1
ATOM 5925 N N . VAL B 1 314 ? -5.895 -26.578 -13.984 1 98.88 314 VAL B N 1
ATOM 5926 C CA . VAL B 1 314 ? -4.824 -25.672 -13.57 1 98.88 314 VAL B CA 1
ATOM 5927 C C . VAL B 1 314 ? -3.973 -25.297 -14.773 1 98.88 314 VAL B C 1
ATOM 5929 O O . VAL B 1 314 ? -3.643 -24.109 -14.953 1 98.88 314 VAL B O 1
ATOM 5932 N N . SER B 1 315 ? -3.678 -26.203 -15.703 1 98.69 315 SER B N 1
ATOM 5933 C CA . SER B 1 315 ? -2.691 -26.047 -16.766 1 98.69 315 SER B CA 1
ATOM 5934 C C . SER B 1 315 ? -3.027 -24.875 -17.672 1 98.69 315 SER B C 1
ATOM 5936 O O . SER B 1 315 ? -2.135 -24.141 -18.109 1 98.69 315 SER B O 1
ATOM 5938 N N . PRO B 1 316 ? -4.363 -24.641 -17.969 1 98.88 316 PRO B N 1
ATOM 5939 C CA . PRO B 1 316 ? -4.656 -23.484 -18.812 1 98.88 316 PRO B CA 1
ATOM 5940 C C . PRO B 1 316 ? -4.207 -22.156 -18.203 1 98.88 316 PRO B C 1
ATOM 5942 O O . PRO B 1 316 ? -3.871 -21.219 -18.922 1 98.88 316 PRO B O 1
ATOM 5945 N N . SER B 1 317 ? -4.164 -22.078 -16.891 1 98.88 317 SER B N 1
ATOM 5946 C CA . SER B 1 317 ? -3.738 -20.875 -16.203 1 98.88 317 SER B CA 1
ATOM 5947 C C . SER B 1 317 ? -2.229 -20.672 -16.297 1 98.88 317 SER B C 1
ATOM 5949 O O . SER B 1 317 ? -1.724 -19.578 -16.062 1 98.88 317 SER B O 1
ATOM 5951 N N . LEU B 1 318 ? -1.467 -21.672 -16.672 1 98.81 318 LEU B N 1
ATOM 5952 C CA . LEU B 1 318 ? -0.01 -21.656 -16.594 1 98.81 318 LEU B CA 1
ATOM 5953 C C . LEU B 1 318 ? 0.597 -21.375 -17.969 1 98.81 318 LEU B C 1
ATOM 5955 O O . LEU B 1 318 ? 1.812 -21.203 -18.094 1 98.81 318 LEU B O 1
ATOM 5959 N N . GLU B 1 319 ? -0.224 -21.266 -18.984 1 98.75 319 GLU B N 1
ATOM 5960 C CA . GLU B 1 319 ? 0.31 -21.031 -20.328 1 98.75 319 GLU B CA 1
ATOM 5961 C C . GLU B 1 319 ? 1.055 -19.703 -20.391 1 98.75 319 GLU B C 1
ATOM 5963 O O . GLU B 1 319 ? 2.135 -19.609 -20.969 1 98.75 319 GLU B O 1
ATOM 5968 N N . LEU B 1 320 ? 0.476 -18.719 -19.812 1 98.81 320 LEU B N 1
ATOM 5969 C CA . LEU B 1 320 ? 1.102 -17.406 -19.859 1 98.81 320 LEU B CA 1
ATOM 5970 C C . LEU B 1 320 ? 2.408 -17.406 -19.062 1 98.81 320 LEU B C 1
ATOM 5972 O O . LEU B 1 320 ? 3.463 -17.062 -19.609 1 98.81 320 LEU B O 1
ATOM 5976 N N . PRO B 1 321 ? 2.43 -17.766 -17.781 1 98.62 321 PRO B N 1
ATOM 5977 C CA . PRO B 1 321 ? 3.689 -17.703 -17.031 1 98.62 321 PRO B CA 1
ATOM 5978 C C . PRO B 1 321 ? 4.75 -18.656 -17.594 1 98.62 321 PRO B C 1
ATOM 5980 O O . PRO B 1 321 ? 5.949 -18.406 -17.438 1 98.62 321 PRO B O 1
ATOM 5983 N N . THR B 1 322 ? 4.355 -19.75 -18.219 1 98.56 322 THR B N 1
ATOM 5984 C CA . THR B 1 322 ? 5.297 -20.625 -18.891 1 98.56 322 THR B CA 1
ATOM 5985 C C . THR B 1 322 ? 6.098 -19.844 -19.938 1 98.56 322 THR B C 1
ATOM 5987 O O . THR B 1 322 ? 7.262 -20.172 -20.203 1 98.56 322 THR B O 1
ATOM 5990 N N . ASN B 1 323 ? 5.504 -18.812 -20.438 1 98.69 323 ASN B N 1
ATOM 5991 C CA . ASN B 1 323 ? 6.086 -18.156 -21.609 1 98.69 323 ASN B CA 1
ATOM 5992 C C . ASN B 1 323 ? 6.609 -16.766 -21.281 1 98.69 323 ASN B C 1
ATOM 5994 O O . ASN B 1 323 ? 7.312 -16.156 -22.078 1 98.69 323 ASN B O 1
ATOM 5998 N N . ILE B 1 324 ? 6.309 -16.234 -20.094 1 98.69 324 ILE B N 1
ATOM 5999 C CA . ILE B 1 324 ? 6.801 -14.891 -19.828 1 98.69 324 ILE B CA 1
ATOM 6000 C C . ILE B 1 324 ? 7.559 -14.867 -18.516 1 98.69 324 ILE B C 1
ATOM 6002 O O . ILE B 1 324 ? 8.203 -13.875 -18.172 1 98.69 324 ILE B O 1
ATOM 6006 N N . GLY B 1 325 ? 7.465 -15.945 -17.734 1 98.31 325 GLY B N 1
ATOM 6007 C CA . GLY B 1 325 ? 8.102 -16 -16.422 1 98.31 325 GLY B CA 1
ATOM 6008 C C . GLY B 1 325 ? 7.289 -15.336 -15.328 1 98.31 325 GLY B C 1
ATOM 6009 O O . GLY B 1 325 ? 6.078 -15.156 -15.469 1 98.31 325 GLY B O 1
ATOM 6010 N N . ASN B 1 326 ? 7.961 -15.125 -14.18 1 97.75 326 ASN B N 1
ATOM 6011 C CA . ASN B 1 326 ? 7.332 -14.531 -13.008 1 97.75 326 ASN B CA 1
ATOM 6012 C C . ASN B 1 326 ? 7.188 -13.016 -13.148 1 97.75 326 ASN B C 1
ATOM 6014 O O . ASN B 1 326 ? 8.164 -12.32 -13.445 1 97.75 326 ASN B O 1
ATOM 6018 N N . THR B 1 327 ? 5.977 -12.539 -12.914 1 98.44 327 THR B N 1
ATOM 6019 C CA . THR B 1 327 ? 5.734 -11.109 -13.008 1 98.44 327 THR B CA 1
ATOM 6020 C C . THR B 1 327 ? 5.461 -10.516 -11.625 1 98.44 327 THR B C 1
ATOM 6022 O O . THR B 1 327 ? 4.887 -9.43 -11.508 1 98.44 327 THR B O 1
ATOM 6025 N N . TYR B 1 328 ? 5.777 -11.25 -10.57 1 98.25 328 TYR B N 1
ATOM 6026 C CA . TYR B 1 328 ? 5.621 -10.859 -9.172 1 98.25 328 TYR B CA 1
ATOM 6027 C C . TYR B 1 328 ? 4.176 -10.484 -8.867 1 98.25 328 TYR B C 1
ATOM 6029 O O . TYR B 1 328 ? 3.295 -11.352 -8.859 1 98.25 328 TYR B O 1
ATOM 6037 N N . THR B 1 329 ? 3.811 -9.219 -8.734 1 98.75 329 THR B N 1
ATOM 6038 C CA . THR B 1 329 ? 2.486 -8.828 -8.266 1 98.75 329 THR B CA 1
ATOM 6039 C C . THR B 1 329 ? 1.433 -9.086 -9.344 1 98.75 329 THR B C 1
ATOM 6041 O O . THR B 1 329 ? 0.242 -9.188 -9.039 1 98.75 329 THR B O 1
ATOM 6044 N N . GLY B 1 330 ? 1.811 -9.203 -10.578 1 98.75 330 GLY B N 1
ATOM 6045 C CA . GLY B 1 330 ? 0.889 -9.492 -11.664 1 98.75 330 GLY B CA 1
ATOM 6046 C C . GLY B 1 330 ? 0.669 -10.977 -11.883 1 98.75 330 GLY B C 1
ATOM 6047 O O . GLY B 1 330 ? -0.192 -11.375 -12.672 1 98.75 330 GLY B O 1
ATOM 6048 N N . SER B 1 331 ? 1.367 -11.797 -11.156 1 98.75 331 SER B N 1
ATOM 6049 C CA . SER B 1 331 ? 1.448 -13.227 -11.453 1 98.75 331 SER B CA 1
ATOM 6050 C C . SER B 1 331 ? 0.083 -13.891 -11.328 1 98.75 331 SER B C 1
ATOM 6052 O O . SER B 1 331 ? -0.406 -14.5 -12.281 1 98.75 331 SER B O 1
ATOM 6054 N N . CYS B 1 332 ? -0.596 -13.773 -10.188 1 98.88 332 CYS B N 1
ATOM 6055 C CA . CYS B 1 332 ? -1.878 -14.43 -9.953 1 98.88 332 CYS B CA 1
ATOM 6056 C C . CYS B 1 332 ? -2.914 -13.984 -10.977 1 98.88 332 CYS B C 1
ATOM 6058 O O . CYS B 1 332 ? -3.648 -14.812 -11.523 1 98.88 332 CYS B O 1
ATOM 6060 N N . TRP B 1 333 ? -2.914 -12.805 -11.336 1 98.94 333 TRP B N 1
ATOM 6061 C CA . TRP B 1 333 ? -3.928 -12.211 -12.203 1 98.94 333 TRP B CA 1
ATOM 6062 C C . TRP B 1 333 ? -3.594 -12.453 -13.672 1 98.94 333 TRP B C 1
ATOM 6064 O O . TRP B 1 333 ? -4.492 -12.562 -14.508 1 98.94 333 TRP B O 1
ATOM 6074 N N . GLY B 1 334 ? -2.23 -12.469 -13.953 1 98.94 334 GLY B N 1
ATOM 6075 C CA . GLY B 1 334 ? -1.84 -12.984 -15.25 1 98.94 334 GLY B CA 1
ATOM 6076 C C . GLY B 1 334 ? -2.264 -14.422 -15.477 1 98.94 334 GLY B C 1
ATOM 6077 O O . GLY B 1 334 ? -2.725 -14.781 -16.562 1 98.94 334 GLY B O 1
ATOM 6078 N N . CYS B 1 335 ? -2.143 -15.234 -14.445 1 98.94 335 CYS B N 1
ATOM 6079 C CA . CYS B 1 335 ? -2.574 -16.625 -14.523 1 98.94 335 CYS B CA 1
ATOM 6080 C C . CYS B 1 335 ? -4.086 -16.719 -14.695 1 98.94 335 CYS B C 1
ATOM 6082 O O . CYS B 1 335 ? -4.578 -17.578 -15.43 1 98.94 335 CYS B O 1
ATOM 6084 N N . LEU B 1 336 ? -4.844 -15.844 -13.992 1 99 336 LEU B N 1
ATOM 6085 C CA . LEU B 1 336 ? -6.285 -15.805 -14.219 1 99 336 LEU B CA 1
ATOM 6086 C C . LEU B 1 336 ? -6.602 -15.43 -15.664 1 99 336 LEU B C 1
ATOM 6088 O O . LEU B 1 336 ? -7.465 -16.047 -16.297 1 99 336 LEU B O 1
ATOM 6092 N N . SER B 1 337 ? -5.879 -14.445 -16.203 1 98.94 337 SER B N 1
ATOM 6093 C CA . SER B 1 337 ? -6.066 -14.023 -17.578 1 98.94 337 SER B CA 1
ATOM 6094 C C . SER B 1 337 ? -5.82 -15.172 -18.547 1 98.94 337 SER B C 1
ATOM 6096 O O . SER B 1 337 ? -6.57 -15.352 -19.516 1 98.94 337 SER B O 1
ATOM 6098 N N . SER B 1 338 ? -4.754 -15.883 -18.25 1 98.94 338 SER B N 1
ATOM 6099 C CA . SER B 1 338 ? -4.426 -17.047 -19.062 1 98.94 338 SER B CA 1
ATOM 6100 C C . SER B 1 338 ? -5.562 -18.078 -19.047 1 98.94 338 SER B C 1
ATOM 6102 O O . SER B 1 338 ? -5.977 -18.562 -20.109 1 98.94 338 SER B O 1
ATOM 6104 N N . LEU B 1 339 ? -6.066 -18.391 -17.875 1 98.94 339 LEU B N 1
ATOM 6105 C CA . LEU B 1 339 ? -7.156 -19.344 -17.734 1 98.94 339 LEU B CA 1
ATOM 6106 C C . LEU B 1 339 ? -8.375 -18.906 -18.531 1 98.94 339 LEU B C 1
ATOM 6108 O O . LEU B 1 339 ? -8.953 -19.703 -19.297 1 98.94 339 LEU B O 1
ATOM 6112 N N . LEU B 1 340 ? -8.789 -17.656 -18.391 1 98.94 340 LEU B N 1
ATOM 6113 C CA . LEU B 1 340 ? -9.977 -17.141 -19.047 1 98.94 340 LEU B CA 1
ATOM 6114 C C . LEU B 1 340 ? -9.828 -17.219 -20.562 1 98.94 340 LEU B C 1
ATOM 6116 O O . LEU B 1 340 ? -10.773 -17.609 -21.266 1 98.94 340 LEU B O 1
ATOM 6120 N N . TYR B 1 341 ? -8.695 -16.875 -21.047 1 98.88 341 TYR B N 1
ATOM 6121 C CA . TYR B 1 341 ? -8.453 -16.859 -22.484 1 98.88 341 TYR B CA 1
ATOM 6122 C C . TYR B 1 341 ? -8.5 -18.266 -23.062 1 98.88 341 TYR B C 1
ATOM 6124 O O . TYR B 1 341 ? -9.203 -18.516 -24.047 1 98.88 341 TYR B O 1
ATOM 6132 N N . TYR B 1 342 ? -7.793 -19.203 -22.484 1 98.75 342 TYR B N 1
ATOM 6133 C CA . TYR B 1 342 ? -7.578 -20.5 -23.125 1 98.75 342 TYR B CA 1
ATOM 6134 C C . TYR B 1 342 ? -8.766 -21.422 -22.875 1 98.75 342 TYR B C 1
ATOM 6136 O O . TYR B 1 342 ? -9.039 -22.312 -23.688 1 98.75 342 TYR B O 1
ATOM 6144 N N . VAL B 1 343 ? -9.516 -21.281 -21.75 1 98.75 343 VAL B N 1
ATOM 6145 C CA . VAL B 1 343 ? -10.695 -22.094 -21.516 1 98.75 343 VAL B CA 1
ATOM 6146 C C . VAL B 1 343 ? -11.891 -21.5 -22.266 1 98.75 343 VAL B C 1
ATOM 6148 O O . VAL B 1 343 ? -12.68 -22.25 -22.875 1 98.75 343 VAL B O 1
ATOM 6151 N N . GLY B 1 344 ? -12.078 -20.156 -22.172 1 98.38 344 GLY B N 1
ATOM 6152 C CA . GLY B 1 344 ? -13.094 -19.469 -22.953 1 98.38 344 GLY B CA 1
ATOM 6153 C C . GLY B 1 344 ? -14.398 -19.281 -22.188 1 98.38 344 GLY B C 1
ATOM 6154 O O . GLY B 1 344 ? -14.656 -19.984 -21.203 1 98.38 344 GLY B O 1
ATOM 6155 N N . SER B 1 345 ? -15.203 -18.406 -22.688 1 98.31 345 SER B N 1
ATOM 6156 C CA . SER B 1 345 ? -16.438 -17.969 -22.031 1 98.31 345 SER B CA 1
ATOM 6157 C C . SER B 1 345 ? -17.422 -19.125 -21.906 1 98.31 345 SER B C 1
ATOM 6159 O O . SER B 1 345 ? -18.047 -19.297 -20.844 1 98.31 345 SER B O 1
ATOM 6161 N N . GLY B 1 346 ? -17.609 -19.891 -22.938 1 98.25 346 GLY B N 1
ATOM 6162 C CA . GLY B 1 346 ? -18.609 -20.938 -22.938 1 98.25 346 GLY B CA 1
ATOM 6163 C C . GLY B 1 346 ? -18.391 -21.969 -21.844 1 98.25 346 GLY B C 1
ATOM 6164 O O . GLY B 1 346 ? -19.312 -22.266 -21.078 1 98.25 346 GLY B O 1
ATOM 6165 N N . LYS B 1 347 ? -17.203 -22.453 -21.656 1 98.5 347 LYS B N 1
ATOM 6166 C CA . LYS B 1 347 ? -16.891 -23.531 -20.719 1 98.5 347 LYS B CA 1
ATOM 6167 C C . LYS B 1 347 ? -16.812 -23 -19.297 1 98.5 347 LYS B C 1
ATOM 6169 O O . LYS B 1 347 ? -16.938 -23.766 -18.344 1 98.5 347 LYS B O 1
ATOM 6174 N N . LEU B 1 348 ? -16.734 -21.703 -19.094 1 98.81 348 LEU B N 1
ATOM 6175 C CA . LEU B 1 348 ? -16.5 -21.156 -17.766 1 98.81 348 LEU B CA 1
ATOM 6176 C C . LEU B 1 348 ? -17.812 -20.672 -17.156 1 98.81 348 LEU B C 1
ATOM 6178 O O . LEU B 1 348 ? -17.844 -20.281 -15.977 1 98.81 348 LEU B O 1
ATOM 6182 N N . GLN B 1 349 ? -18.938 -20.703 -17.938 1 98.69 349 GLN B N 1
ATOM 6183 C CA . GLN B 1 349 ? -20.203 -20.219 -17.391 1 98.69 349 GLN B CA 1
ATOM 6184 C C . GLN B 1 349 ? -20.609 -21 -16.156 1 98.69 349 GLN B C 1
ATOM 6186 O O . GLN B 1 349 ? -20.719 -22.219 -16.188 1 98.69 349 GLN B O 1
ATOM 6191 N N . GLY B 1 350 ? -20.812 -20.234 -15.07 1 98.56 350 GLY B N 1
ATOM 6192 C CA . GLY B 1 350 ? -21.266 -20.828 -13.82 1 98.56 350 GLY B CA 1
ATOM 6193 C C . GLY B 1 350 ? -20.156 -21.484 -13.023 1 98.56 350 GLY B C 1
ATOM 6194 O O . GLY B 1 350 ? -20.391 -22.047 -11.953 1 98.56 350 GLY B O 1
ATOM 6195 N N . LYS B 1 351 ? -18.953 -21.391 -13.484 1 98.81 351 LYS B N 1
ATOM 6196 C CA . LYS B 1 351 ? -17.828 -22.078 -12.852 1 98.81 35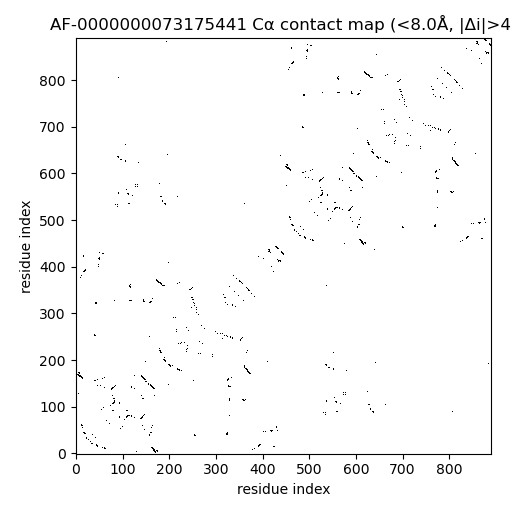1 LYS B CA 1
ATOM 6197 C C . LYS B 1 351 ? -17.188 -21.203 -11.781 1 98.81 351 LYS B C 1
ATOM 6199 O O . LYS B 1 351 ? -17.141 -19.984 -11.906 1 98.81 351 LYS B O 1
ATOM 6204 N N . ARG B 1 352 ? -16.75 -21.875 -10.734 1 98.81 352 ARG B N 1
ATOM 6205 C CA . ARG B 1 352 ? -16 -21.219 -9.656 1 98.81 352 ARG B CA 1
ATOM 6206 C C . ARG B 1 352 ? -14.5 -21.438 -9.828 1 98.81 352 ARG B C 1
ATOM 6208 O O . ARG B 1 352 ? -14.047 -22.562 -10.055 1 98.81 352 ARG B O 1
ATOM 6215 N N . VAL B 1 353 ? -13.766 -20.375 -9.734 1 98.94 353 VAL B N 1
ATOM 6216 C CA . VAL B 1 353 ? -12.312 -20.406 -9.844 1 98.94 353 VAL B CA 1
ATOM 6217 C C . VAL B 1 353 ? -11.68 -20.031 -8.5 1 98.94 353 VAL B C 1
ATOM 6219 O O . VAL B 1 353 ? -11.945 -18.953 -7.969 1 98.94 353 VAL B O 1
ATOM 6222 N N . GLY B 1 354 ? -10.891 -20.969 -7.887 1 98.88 354 GLY B N 1
ATOM 6223 C CA . GLY B 1 354 ? -10.062 -20.641 -6.734 1 98.88 354 GLY B CA 1
ATOM 6224 C C . GLY B 1 354 ? -8.805 -19.875 -7.105 1 98.88 354 GLY B C 1
ATOM 6225 O O . GLY B 1 354 ? -8.156 -20.203 -8.102 1 98.88 354 GLY B O 1
ATOM 6226 N N . LEU B 1 355 ? -8.484 -18.797 -6.387 1 98.88 355 LEU B N 1
ATOM 6227 C CA . LEU B 1 355 ? -7.312 -17.969 -6.633 1 98.88 355 LEU B CA 1
ATOM 6228 C C . LEU B 1 355 ? -6.41 -17.922 -5.406 1 98.88 355 LEU B C 1
ATOM 6230 O O . LEU B 1 355 ? -6.766 -17.344 -4.383 1 98.88 355 LEU B O 1
ATOM 6234 N N . PHE B 1 356 ? -5.246 -18.594 -5.484 1 98.94 356 PHE B N 1
ATOM 6235 C CA . PHE B 1 356 ? -4.258 -18.516 -4.414 1 98.94 356 PHE B CA 1
ATOM 6236 C C . PHE B 1 356 ? -3.152 -17.531 -4.762 1 98.94 356 PHE B C 1
ATOM 6238 O O . PHE B 1 356 ? -2.449 -17.703 -5.762 1 98.94 356 PHE B O 1
ATOM 6245 N N . SER B 1 357 ? -3.041 -16.469 -4.008 1 98.88 357 SER B N 1
ATOM 6246 C CA . SER B 1 357 ? -1.995 -15.461 -4.172 1 98.88 357 SER B CA 1
ATOM 6247 C C . SER B 1 357 ? -0.985 -15.523 -3.031 1 98.88 357 SER B C 1
ATOM 6249 O O . SER B 1 357 ? -1.342 -15.852 -1.896 1 98.88 357 SER B O 1
ATOM 6251 N N . TYR B 1 358 ? 0.223 -15.219 -3.352 1 98.56 358 TYR B N 1
ATOM 6252 C CA . TYR B 1 358 ? 1.326 -15.328 -2.404 1 98.56 358 TYR B CA 1
ATOM 6253 C C . TYR B 1 358 ? 2.354 -14.227 -2.635 1 98.56 358 TYR B C 1
ATOM 6255 O O . TYR B 1 358 ? 2.617 -13.844 -3.777 1 98.56 358 TYR B O 1
ATOM 6263 N N . GLY B 1 359 ? 2.896 -13.711 -1.561 1 98.5 359 GLY B N 1
ATOM 6264 C CA . GLY B 1 359 ? 4.07 -12.852 -1.566 1 98.5 359 GLY B CA 1
ATOM 6265 C C . GLY B 1 359 ? 5.027 -13.148 -0.429 1 98.5 359 GLY B C 1
ATOM 6266 O O . GLY B 1 359 ? 4.613 -13.273 0.724 1 98.5 359 GLY B O 1
ATOM 6267 N N . SER B 1 360 ? 6.371 -13.195 -0.748 1 97.25 360 SER B N 1
ATOM 6268 C CA . SER B 1 360 ? 7.414 -13.477 0.235 1 97.25 360 SER B CA 1
ATOM 6269 C C . SER B 1 360 ? 7.402 -12.445 1.359 1 97.25 360 SER B C 1
ATOM 6271 O O . SER B 1 360 ? 6.699 -11.438 1.276 1 97.25 360 SER B O 1
ATOM 6273 N N . GLY B 1 361 ? 8.375 -12.633 2.43 1 96.12 361 GLY B N 1
ATOM 6274 C CA . GLY B 1 361 ? 8.062 -11.922 3.658 1 96.12 361 GLY B CA 1
ATOM 6275 C C . GLY B 1 361 ? 6.828 -12.461 4.359 1 96.12 361 GLY B C 1
ATOM 6276 O O . GLY B 1 361 ? 6.707 -12.352 5.582 1 96.12 361 GLY B O 1
ATOM 6277 N N . LEU B 1 362 ? 5.922 -12.93 3.863 1 97.75 362 LEU B N 1
ATOM 6278 C CA . LEU B 1 362 ? 4.934 -14 3.775 1 97.75 362 LEU B CA 1
ATOM 6279 C C . LEU B 1 362 ? 3.521 -13.445 3.93 1 97.75 362 LEU B C 1
ATOM 6281 O O . LEU B 1 362 ? 3.061 -13.219 5.051 1 97.75 362 LEU B O 1
ATOM 6285 N N . ALA B 1 363 ? 2.893 -13.141 2.938 1 98.81 363 ALA B N 1
ATOM 6286 C CA . ALA B 1 363 ? 1.48 -12.781 2.828 1 98.81 363 ALA B CA 1
ATOM 6287 C C . ALA B 1 363 ? 0.787 -13.617 1.751 1 98.81 363 ALA B C 1
ATOM 6289 O O . ALA B 1 363 ? 1.277 -13.711 0.624 1 98.81 363 ALA B O 1
ATOM 6290 N N . ALA B 1 364 ? -0.283 -14.227 2.111 1 98.94 364 ALA B N 1
ATOM 6291 C CA . ALA B 1 364 ? -0.985 -15.078 1.159 1 98.94 364 ALA B CA 1
ATOM 6292 C C . ALA B 1 364 ? -2.49 -15.07 1.415 1 98.94 364 ALA B C 1
ATOM 6294 O O . ALA B 1 364 ? -2.932 -14.836 2.545 1 98.94 364 ALA B O 1
ATOM 6295 N N . THR B 1 365 ? -3.238 -15.234 0.381 1 98.94 365 THR B N 1
ATOM 6296 C CA . THR B 1 365 ? -4.691 -15.336 0.479 1 98.94 365 THR B CA 1
ATOM 6297 C C . THR B 1 365 ? -5.238 -16.297 -0.573 1 98.94 365 THR B C 1
ATOM 6299 O O . THR B 1 365 ? -4.773 -16.297 -1.714 1 98.94 365 THR B O 1
ATOM 6302 N N . LEU B 1 366 ? -6.117 -17.188 -0.181 1 98.94 366 LEU B N 1
ATOM 6303 C CA . LEU B 1 366 ? -6.992 -17.922 -1.092 1 98.94 366 LEU B CA 1
ATOM 6304 C C . LEU B 1 366 ? -8.367 -17.266 -1.17 1 98.94 366 LEU B C 1
ATOM 6306 O O . LEU B 1 366 ? -9.016 -17.047 -0.145 1 98.94 366 LEU B O 1
ATOM 6310 N N . LEU B 1 367 ? -8.719 -16.812 -2.332 1 98.75 367 LEU B N 1
ATOM 6311 C CA . LEU B 1 367 ? -10.062 -16.297 -2.598 1 98.75 367 LEU B CA 1
ATOM 6312 C C . LEU B 1 367 ? -10.672 -16.969 -3.818 1 98.75 367 LEU B C 1
ATOM 6314 O O . LEU B 1 367 ? -10.094 -17.922 -4.359 1 98.75 367 LEU B O 1
ATOM 6318 N N . SER B 1 368 ? -11.898 -16.594 -4.207 1 98.75 368 SER B N 1
ATOM 6319 C CA . SER B 1 368 ? -12.539 -17.234 -5.344 1 98.75 368 SER B CA 1
ATOM 6320 C C . SER B 1 368 ? -13.469 -16.281 -6.074 1 98.75 368 SER B C 1
ATOM 6322 O O . SER B 1 368 ? -13.914 -15.273 -5.504 1 98.75 368 SER B O 1
ATOM 6324 N N . VAL B 1 369 ? -13.617 -16.562 -7.309 1 98.88 369 VAL B N 1
ATOM 6325 C CA . VAL B 1 369 ? -14.578 -15.844 -8.148 1 98.88 369 VAL B CA 1
ATOM 6326 C C . VAL B 1 369 ? -15.484 -16.844 -8.867 1 98.88 369 VAL B C 1
ATOM 6328 O O . VAL B 1 369 ? -15.141 -18.016 -9 1 98.88 369 VAL B O 1
ATOM 6331 N N . LYS B 1 370 ? -16.594 -16.391 -9.305 1 98.81 370 LYS B N 1
ATOM 6332 C CA . LYS B 1 370 ? -17.516 -17.141 -10.141 1 98.81 370 LYS B CA 1
ATOM 6333 C C . LYS B 1 370 ? -17.828 -16.406 -11.438 1 98.81 370 LYS B C 1
ATOM 6335 O O . LYS B 1 370 ? -18.062 -15.195 -11.422 1 98.81 370 LYS B O 1
ATOM 6340 N N . VAL B 1 371 ? -17.797 -17.109 -12.555 1 98.88 371 VAL B N 1
ATOM 6341 C CA . VAL B 1 371 ? -18.188 -16.531 -13.836 1 98.88 371 VAL B CA 1
ATOM 6342 C C . VAL B 1 371 ? -19.703 -16.625 -14 1 98.88 371 VAL B C 1
ATOM 6344 O O . VAL B 1 371 ? -20.25 -17.719 -14.117 1 98.88 371 VAL B O 1
ATOM 6347 N N . VAL B 1 372 ? -20.312 -15.445 -14.039 1 98.69 372 VAL B N 1
ATOM 6348 C CA . VAL B 1 372 ? -21.781 -15.453 -14.031 1 98.69 372 VAL B CA 1
ATOM 6349 C C . VAL B 1 372 ? -22.312 -14.781 -15.297 1 98.69 372 VAL B C 1
ATOM 6351 O O . VAL B 1 372 ? -23.516 -14.672 -15.484 1 98.69 372 VAL B O 1
ATOM 6354 N N . GLY B 1 373 ? -21.406 -14.25 -16.109 1 98.5 373 GLY B N 1
ATOM 6355 C CA . GLY B 1 373 ? -21.797 -13.586 -17.344 1 98.5 373 GLY B CA 1
ATOM 6356 C C . GLY B 1 373 ? -20.828 -13.812 -18.484 1 98.5 373 GLY B C 1
ATOM 6357 O O . GLY B 1 373 ? -19.844 -14.539 -18.328 1 98.5 373 GLY B O 1
ATOM 6358 N N . ASP B 1 374 ? -21.172 -13.234 -19.641 1 98.62 374 ASP B N 1
ATOM 6359 C CA . ASP B 1 374 ? -20.375 -13.391 -20.859 1 98.62 374 ASP B CA 1
ATOM 6360 C C . ASP B 1 374 ? -19.016 -12.703 -20.719 1 98.62 374 ASP B C 1
ATOM 6362 O O . ASP B 1 374 ? -18.953 -11.516 -20.375 1 98.62 374 ASP B O 1
ATOM 6366 N N . ILE B 1 375 ? -17.922 -13.445 -20.953 1 98.75 375 ILE B N 1
ATOM 6367 C CA . ILE B 1 375 ? -16.609 -12.852 -20.844 1 98.75 375 ILE B CA 1
ATOM 6368 C C . ILE B 1 375 ? 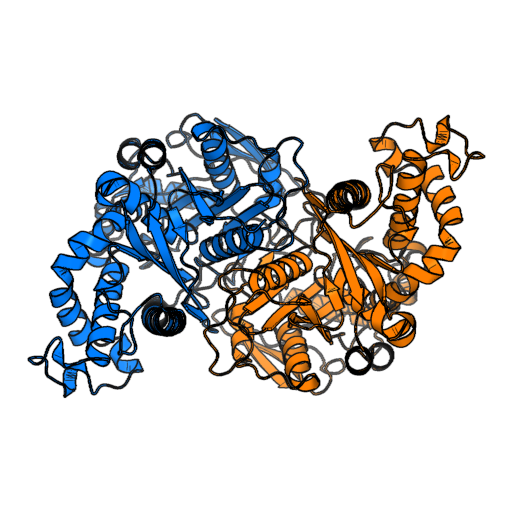-15.914 -12.859 -22.203 1 98.75 375 ILE B C 1
ATOM 6370 O O . ILE B 1 375 ? -14.688 -12.805 -22.281 1 98.75 375 ILE B O 1
ATOM 6374 N N . SER B 1 376 ? -16.641 -12.977 -23.281 1 98.75 376 SER B N 1
ATOM 6375 C CA . SER B 1 376 ? -16.094 -13.031 -24.641 1 98.75 376 SER B CA 1
ATOM 6376 C C . SER B 1 376 ? -15.281 -11.781 -24.953 1 98.75 376 SER B C 1
ATOM 6378 O O . SER B 1 376 ? -14.242 -11.852 -25.609 1 98.75 376 SER B O 1
ATOM 6380 N N . LYS B 1 377 ? -15.773 -10.617 -24.562 1 98.69 377 LYS B N 1
ATOM 6381 C CA . LYS B 1 377 ? -15.039 -9.375 -24.781 1 98.69 377 LYS B CA 1
ATOM 6382 C C . LYS B 1 377 ? -13.695 -9.398 -24.062 1 98.69 377 LYS B C 1
ATOM 6384 O O . LYS B 1 377 ? -12.68 -8.969 -24.625 1 98.69 377 LYS B O 1
ATOM 6389 N N . ILE B 1 378 ? -13.688 -9.906 -22.875 1 98.88 378 ILE B N 1
ATOM 6390 C CA . ILE B 1 378 ? -12.453 -10.008 -22.094 1 98.88 378 ILE B CA 1
ATOM 6391 C C . ILE B 1 378 ? -11.453 -10.898 -22.828 1 98.88 378 ILE B C 1
ATOM 6393 O O . ILE B 1 378 ? -10.289 -10.523 -22.984 1 98.88 378 ILE B O 1
ATOM 6397 N N . THR B 1 379 ? -11.898 -12.086 -23.281 1 98.75 379 THR B N 1
ATOM 6398 C CA . THR B 1 379 ? -11.008 -13.023 -23.969 1 98.75 379 THR B CA 1
ATOM 6399 C C . THR B 1 379 ? -10.477 -12.422 -25.266 1 98.75 379 THR B C 1
ATOM 6401 O O . THR B 1 379 ? -9.32 -12.648 -25.625 1 98.75 379 THR B O 1
ATOM 6404 N N . LYS B 1 380 ? -11.336 -11.664 -25.922 1 98.75 380 LYS B N 1
ATOM 6405 C CA . LYS B 1 380 ? -10.914 -11.016 -27.156 1 98.75 380 LYS B CA 1
ATOM 6406 C C . LYS B 1 380 ? -9.82 -9.984 -26.891 1 98.75 380 LYS B C 1
ATOM 6408 O O . LYS B 1 380 ? -8.836 -9.914 -27.625 1 98.75 380 LYS B O 1
ATOM 6413 N N . VAL B 1 381 ? -9.992 -9.18 -25.875 1 98.81 381 VAL B N 1
ATOM 6414 C CA . VAL B 1 381 ? -9.039 -8.133 -25.531 1 98.81 381 VAL B CA 1
ATOM 6415 C C . VAL B 1 381 ? -7.738 -8.766 -25.047 1 98.81 381 VAL B C 1
ATOM 6417 O O . VAL B 1 381 ? -6.648 -8.289 -25.375 1 98.81 381 VAL B O 1
ATOM 6420 N N . LEU B 1 382 ? -7.797 -9.805 -24.234 1 98.81 382 LEU B N 1
ATOM 6421 C CA . LEU B 1 382 ? -6.598 -10.453 -23.719 1 98.81 382 LEU B CA 1
ATOM 6422 C C . LEU B 1 382 ? -5.715 -10.953 -24.859 1 98.81 382 LEU B C 1
ATOM 6424 O O . LEU B 1 382 ? -4.504 -10.703 -24.859 1 98.81 382 LEU B O 1
ATOM 6428 N N . ASP B 1 383 ? -6.336 -11.734 -25.859 1 98.56 383 ASP B N 1
ATOM 6429 C CA . ASP B 1 383 ? -5.648 -12.125 -27.078 1 98.56 383 ASP B CA 1
ATOM 6430 C C . ASP B 1 383 ? -4.242 -12.633 -26.781 1 98.56 383 ASP B C 1
ATOM 6432 O O . ASP B 1 383 ? -3.273 -12.211 -27.422 1 98.56 383 ASP B O 1
ATOM 6436 N N . ILE B 1 384 ? -4.059 -13.492 -25.812 1 98.62 384 ILE B N 1
ATOM 6437 C CA . ILE B 1 384 ? -2.785 -13.867 -25.219 1 98.62 384 ILE B CA 1
ATOM 6438 C C . ILE B 1 384 ? -1.911 -14.57 -26.25 1 98.62 384 ILE B C 1
ATOM 6440 O O . ILE B 1 384 ? -0.723 -14.266 -26.375 1 98.62 384 ILE B O 1
ATOM 6444 N N . GLN B 1 385 ? -2.479 -15.461 -27.016 1 98.5 385 GLN B N 1
ATOM 6445 C CA . GLN B 1 385 ? -1.676 -16.203 -27.969 1 98.5 385 GLN B CA 1
ATOM 6446 C C . GLN B 1 385 ? -1.024 -15.281 -29 1 98.5 385 GLN B C 1
ATOM 6448 O O . GLN B 1 385 ? 0.158 -15.43 -29.312 1 98.5 385 GLN B O 1
ATOM 6453 N N . ASN B 1 386 ? -1.777 -14.352 -29.5 1 98.31 386 ASN B N 1
ATOM 6454 C CA . ASN B 1 386 ? -1.229 -13.406 -30.469 1 98.31 386 ASN B CA 1
ATOM 6455 C C . ASN B 1 386 ? -0.149 -12.531 -29.844 1 98.31 386 ASN B C 1
ATOM 6457 O O . ASN B 1 386 ? 0.852 -12.211 -30.484 1 98.31 386 ASN B O 1
ATOM 6461 N N . LYS B 1 387 ? -0.415 -12.07 -28.625 1 97.94 387 LYS B N 1
ATOM 6462 C CA . LYS B 1 387 ? 0.587 -11.266 -27.938 1 97.94 387 LYS B CA 1
ATOM 6463 C C . LYS B 1 387 ? 1.886 -12.047 -27.75 1 97.94 387 LYS B C 1
ATOM 6465 O O . LYS B 1 387 ? 2.975 -11.5 -27.938 1 97.94 387 LYS B O 1
ATOM 6470 N N . LEU B 1 388 ? 1.773 -13.305 -27.406 1 98.38 388 LEU B N 1
ATOM 6471 C CA . LEU B 1 388 ? 2.947 -14.148 -27.203 1 98.38 388 LEU B CA 1
ATOM 6472 C C . LEU B 1 388 ? 3.68 -14.367 -28.531 1 98.38 388 LEU B C 1
ATOM 6474 O O . LEU B 1 388 ? 4.91 -14.336 -28.578 1 98.38 388 LEU B O 1
ATOM 6478 N N . ASP B 1 389 ? 2.975 -14.539 -29.594 1 97.75 389 ASP B N 1
ATOM 6479 C CA . ASP B 1 389 ? 3.543 -14.883 -30.906 1 97.75 389 ASP B CA 1
ATOM 6480 C C . ASP B 1 389 ? 4.184 -13.664 -31.562 1 97.75 389 ASP B C 1
ATOM 6482 O O . ASP B 1 389 ? 5.02 -13.805 -32.469 1 97.75 389 ASP B O 1
ATOM 6486 N N . SER B 1 390 ? 3.838 -12.5 -31.156 1 96.75 390 SER B N 1
ATOM 6487 C CA . SER B 1 390 ? 4.273 -11.273 -31.812 1 96.75 390 SER B CA 1
ATOM 6488 C C . SER B 1 390 ? 5.613 -10.797 -31.266 1 96.75 390 SER B C 1
ATOM 6490 O O . SER B 1 390 ? 6.199 -9.844 -31.781 1 96.75 390 SER B O 1
ATOM 6492 N N . ARG B 1 391 ? 6.148 -11.484 -30.312 1 97.75 391 ARG B N 1
ATOM 6493 C CA . ARG B 1 391 ? 7.363 -11.055 -29.625 1 97.75 391 ARG B CA 1
ATOM 6494 C C . ARG B 1 391 ? 8.602 -11.43 -30.438 1 97.75 391 ARG B C 1
ATOM 6496 O O . ARG B 1 391 ? 8.531 -12.234 -31.359 1 97.75 391 ARG B O 1
ATOM 6503 N N . LYS B 1 392 ? 9.648 -10.836 -30.062 1 97.56 392 LYS B N 1
ATOM 6504 C CA . LYS B 1 392 ? 10.938 -11.094 -30.703 1 97.56 392 LYS B CA 1
ATOM 6505 C C . LYS B 1 392 ? 11.852 -11.914 -29.812 1 97.56 392 LYS B C 1
ATOM 6507 O O . LYS B 1 392 ? 12.117 -11.523 -28.672 1 97.56 392 LYS B O 1
ATOM 6512 N N . GLU B 1 393 ? 12.32 -13 -30.312 1 98 393 GLU B N 1
ATOM 6513 C CA . GLU B 1 393 ? 13.281 -13.844 -29.609 1 98 393 GLU B CA 1
ATOM 6514 C C . GLU B 1 393 ? 14.68 -13.234 -29.625 1 98 393 GLU B C 1
ATOM 6516 O O . GLU B 1 393 ? 15.117 -12.711 -30.656 1 98 393 GLU B O 1
ATOM 6521 N N . LYS B 1 394 ? 15.328 -13.242 -28.516 1 98.25 394 LYS B N 1
ATOM 6522 C CA . LYS B 1 394 ? 16.719 -12.797 -28.391 1 98.25 394 LYS B CA 1
ATOM 6523 C C . LYS B 1 394 ? 17.594 -13.891 -27.812 1 98.25 394 LYS B C 1
ATOM 6525 O O . LYS B 1 394 ? 17.109 -14.781 -27.109 1 98.25 394 LYS B O 1
ATOM 6530 N N . SER B 1 395 ? 18.938 -13.805 -28.125 1 98.31 395 SER B N 1
ATOM 6531 C CA . SER B 1 395 ? 19.891 -14.758 -27.562 1 98.31 395 SER B CA 1
ATOM 6532 C C . SER B 1 395 ? 20.156 -14.477 -26.094 1 98.31 395 SER B C 1
ATOM 6534 O O . SER B 1 395 ? 19.875 -13.383 -25.594 1 98.31 395 SER B O 1
ATOM 6536 N N . PRO B 1 396 ? 20.672 -15.523 -25.391 1 97.94 396 PRO B N 1
ATOM 6537 C CA . PRO B 1 396 ? 21.062 -15.289 -24 1 97.94 396 PRO B CA 1
ATOM 6538 C C . PRO B 1 396 ? 22.047 -14.133 -23.844 1 97.94 396 PRO B C 1
ATOM 6540 O O . PRO B 1 396 ? 21.969 -13.383 -22.875 1 97.94 396 PRO B O 1
ATOM 6543 N N . LYS B 1 397 ? 22.938 -13.945 -24.781 1 97.94 397 LYS B N 1
ATOM 6544 C CA . LYS B 1 397 ? 23.875 -12.836 -24.75 1 97.94 397 LYS B CA 1
ATOM 6545 C C . LYS B 1 397 ? 23.156 -11.492 -24.859 1 97.94 397 LYS B C 1
ATOM 6547 O O . LYS B 1 397 ? 23.531 -10.531 -24.188 1 97.94 397 LYS B O 1
ATOM 6552 N N . GLU B 1 398 ? 22.156 -11.445 -25.766 1 97.75 398 GLU B N 1
ATOM 6553 C CA . GLU B 1 398 ? 21.375 -10.227 -25.922 1 97.75 398 GLU B CA 1
ATOM 6554 C C . GLU B 1 398 ? 20.531 -9.945 -24.672 1 97.75 398 GLU B C 1
ATOM 6556 O O . GLU B 1 398 ? 20.344 -8.789 -24.297 1 97.75 398 GLU B O 1
ATOM 6561 N N . TYR B 1 399 ? 20.031 -10.977 -24.125 1 97.44 399 TYR B N 1
ATOM 6562 C CA . TYR B 1 399 ? 19.328 -10.859 -22.844 1 97.44 399 TYR B CA 1
ATOM 6563 C C . TYR B 1 399 ? 20.234 -10.25 -21.781 1 97.44 399 TYR B C 1
ATOM 6565 O O . TYR B 1 399 ? 19.844 -9.305 -21.094 1 97.44 399 TYR B O 1
ATOM 6573 N N . GLU B 1 400 ? 21.406 -10.758 -21.594 1 97 400 GLU B N 1
ATOM 6574 C CA . GLU B 1 400 ? 22.359 -10.25 -20.609 1 97 400 GLU B CA 1
ATOM 6575 C C . GLU B 1 400 ? 22.719 -8.789 -20.875 1 97 400 GLU B C 1
ATOM 6577 O O . GLU B 1 400 ? 22.906 -8.008 -19.953 1 97 400 GLU B O 1
ATOM 6582 N N . ALA B 1 401 ? 22.875 -8.484 -22.156 1 97.25 401 ALA B N 1
ATOM 6583 C CA . ALA B 1 401 ? 23.172 -7.102 -22.547 1 97.25 401 ALA B CA 1
ATOM 6584 C C . ALA B 1 401 ? 22.047 -6.164 -22.125 1 97.25 401 ALA B C 1
ATOM 6586 O O . ALA B 1 401 ? 22.297 -5.035 -21.688 1 97.25 401 ALA B O 1
ATOM 6587 N N . ALA B 1 402 ? 20.828 -6.617 -22.297 1 96.69 402 ALA B N 1
ATOM 6588 C CA . ALA B 1 402 ? 19.672 -5.824 -21.875 1 96.69 402 ALA B CA 1
ATOM 6589 C C . ALA B 1 402 ? 19.672 -5.602 -20.359 1 96.69 402 ALA B C 1
ATOM 6591 O O . ALA B 1 402 ? 19.391 -4.5 -19.891 1 96.69 402 ALA B O 1
ATOM 6592 N N . ILE B 1 403 ? 19.953 -6.641 -19.641 1 95.06 403 ILE B N 1
ATOM 6593 C CA . ILE B 1 403 ? 20.016 -6.555 -18.188 1 95.06 403 ILE B CA 1
ATOM 6594 C C . ILE B 1 403 ? 21.109 -5.574 -17.766 1 95.06 403 ILE B C 1
ATOM 6596 O O . ILE B 1 403 ? 20.938 -4.797 -16.828 1 95.06 403 ILE B O 1
ATOM 6600 N N . GLU B 1 404 ? 22.234 -5.629 -18.438 1 95.81 404 GLU B N 1
ATOM 6601 C CA . GLU B 1 404 ? 23.344 -4.723 -18.141 1 95.81 404 GLU B CA 1
ATOM 6602 C C . GLU B 1 404 ? 22.922 -3.268 -18.359 1 95.81 404 GLU B C 1
ATOM 6604 O O . GLU B 1 404 ? 23.328 -2.383 -17.609 1 95.81 404 GLU B O 1
ATOM 6609 N N . LEU B 1 405 ? 22.188 -3.012 -19.422 1 96.56 405 LEU B N 1
ATOM 6610 C CA . LEU B 1 405 ? 21.688 -1.664 -19.672 1 96.56 405 LEU B CA 1
ATOM 6611 C C . LEU B 1 405 ? 20.828 -1.175 -18.5 1 96.56 405 LEU B C 1
ATOM 6613 O O . LEU B 1 405 ? 20.938 -0.015 -18.094 1 96.56 405 LEU B O 1
ATOM 6617 N N . ARG B 1 406 ? 20.047 -2.027 -18.031 1 94.25 406 ARG B N 1
ATOM 6618 C CA . ARG B 1 406 ? 19.172 -1.673 -16.906 1 94.25 406 ARG B CA 1
ATOM 6619 C C . ARG B 1 406 ? 19.984 -1.405 -15.641 1 94.25 406 ARG B C 1
ATOM 6621 O O . ARG B 1 406 ? 19.672 -0.479 -14.891 1 94.25 406 ARG B O 1
ATOM 6628 N N . GLU B 1 407 ? 20.938 -2.242 -15.391 1 93.69 407 GLU B N 1
ATOM 6629 C CA . GLU B 1 407 ? 21.812 -2.049 -14.227 1 93.69 407 GLU B CA 1
ATOM 6630 C C . GLU B 1 407 ? 22.516 -0.696 -14.281 1 93.69 407 GLU B C 1
ATOM 6632 O O . GLU B 1 407 ? 22.641 -0.013 -13.266 1 93.69 407 GLU B O 1
ATOM 6637 N N . LYS B 1 408 ? 22.922 -0.334 -15.453 1 94.25 408 LYS B N 1
ATOM 6638 C CA . LYS B 1 408 ? 23.609 0.938 -15.641 1 94.25 408 LYS B CA 1
ATOM 6639 C C . LYS B 1 408 ? 22.656 2.115 -15.445 1 94.25 408 LYS B C 1
ATOM 6641 O O . LYS B 1 408 ? 23.078 3.195 -15.023 1 94.25 408 LYS B O 1
ATOM 6646 N N . ALA B 1 409 ? 21.406 1.848 -15.727 1 94.44 409 ALA B N 1
ATOM 6647 C CA . ALA B 1 409 ? 20.391 2.893 -15.633 1 94.44 409 ALA B CA 1
ATOM 6648 C C . ALA B 1 409 ? 19.891 3.051 -14.195 1 94.44 409 ALA B C 1
ATOM 6650 O O . ALA B 1 409 ? 19.344 4.094 -13.828 1 94.44 409 ALA B O 1
ATOM 6651 N N . TYR B 1 410 ? 20.078 2.117 -13.344 1 93 410 TYR B N 1
ATOM 6652 C CA . TYR B 1 410 ? 19.484 2.057 -12.008 1 93 410 TYR B CA 1
ATOM 6653 C C . TYR B 1 410 ? 19.953 3.227 -11.156 1 93 410 TYR B C 1
ATOM 6655 O O . TYR B 1 410 ? 21.156 3.434 -10.984 1 93 410 TYR B O 1
ATOM 6663 N N . MET B 1 411 ? 19.031 4.129 -10.656 1 92.25 411 MET B N 1
ATOM 6664 C CA . MET B 1 411 ? 19.234 5.254 -9.75 1 92.25 411 MET B CA 1
ATOM 6665 C C . MET B 1 411 ? 20.031 6.359 -10.43 1 92.25 411 MET B C 1
ATOM 6667 O O . MET B 1 411 ? 20.688 7.164 -9.766 1 92.25 411 MET B O 1
ATOM 6671 N N . LYS B 1 412 ? 20.047 6.352 -11.742 1 94.88 412 LYS B N 1
ATOM 6672 C CA . LYS B 1 412 ? 20.797 7.387 -12.461 1 94.88 412 LYS B CA 1
ATOM 6673 C C . LYS B 1 412 ? 19.906 8.586 -12.766 1 94.88 412 LYS B C 1
ATOM 6675 O O . LYS B 1 412 ? 18.75 8.43 -13.164 1 94.88 412 LYS B O 1
ATOM 6680 N N . LYS B 1 413 ? 20.391 9.742 -12.438 1 96.56 413 LYS B N 1
ATOM 6681 C CA . LYS B 1 413 ? 19.797 10.977 -12.945 1 96.56 413 LYS B CA 1
ATOM 6682 C C . LYS B 1 413 ? 20.547 11.484 -14.172 1 96.56 413 LYS B C 1
ATOM 6684 O O . LYS B 1 413 ? 21.609 10.961 -14.523 1 96.56 413 LYS B O 1
ATOM 6689 N N . GLU B 1 414 ? 20.031 12.5 -14.93 1 97.38 414 GLU B N 1
ATOM 6690 C CA . GLU B 1 414 ? 20.594 12.93 -16.203 1 97.38 414 GLU B CA 1
ATOM 6691 C C . GLU B 1 414 ? 20.844 11.742 -17.141 1 97.38 414 GLU B C 1
ATOM 6693 O O . GLU B 1 414 ? 21.953 11.586 -17.656 1 97.38 414 GLU B O 1
ATOM 6698 N N . PHE B 1 415 ? 19.859 11.023 -17.281 1 97.62 415 PHE B N 1
ATOM 6699 C CA . PHE B 1 415 ? 19.953 9.75 -18 1 97.62 415 PHE B CA 1
ATOM 6700 C C . PHE B 1 415 ? 18.984 9.719 -19.172 1 97.62 415 PHE B C 1
ATOM 6702 O O . PHE B 1 415 ? 17.844 10.172 -19.047 1 97.62 415 PHE B O 1
ATOM 6709 N N . LYS B 1 416 ? 19.453 9.195 -20.312 1 97.88 416 LYS B N 1
ATOM 6710 C CA . LYS B 1 416 ? 18.641 8.867 -21.469 1 97.88 416 LYS B CA 1
ATOM 6711 C C . LYS B 1 416 ? 18.844 7.414 -21.891 1 97.88 416 LYS B C 1
ATOM 6713 O O . LYS B 1 416 ? 19.969 6.992 -22.156 1 97.88 416 LYS B O 1
ATOM 6718 N N . PRO B 1 417 ? 17.734 6.676 -21.969 1 97.75 417 PRO B N 1
ATOM 6719 C CA . PRO B 1 417 ? 17.875 5.277 -22.375 1 97.75 417 PRO B CA 1
ATOM 6720 C C . PRO B 1 417 ? 18.547 5.121 -23.734 1 97.75 417 PRO B C 1
ATOM 6722 O O . PRO B 1 417 ? 18.344 5.953 -24.625 1 97.75 417 PRO B O 1
ATOM 6725 N N . VAL B 1 418 ? 19.312 4.043 -23.953 1 97.12 418 VAL B N 1
ATOM 6726 C CA . VAL B 1 418 ? 20.031 3.82 -25.203 1 97.12 418 VAL B CA 1
ATOM 6727 C C . VAL B 1 418 ? 19.609 2.486 -25.812 1 97.12 418 VAL B C 1
ATOM 6729 O O . VAL B 1 418 ? 20.125 2.09 -26.859 1 97.12 418 VAL B O 1
ATOM 6732 N N . GLY B 1 419 ? 18.672 1.8 -25.156 1 95.69 419 GLY B N 1
ATOM 6733 C CA . GLY B 1 419 ? 18.234 0.505 -25.641 1 95.69 419 GLY B CA 1
ATOM 6734 C C . GLY B 1 419 ? 17.562 0.574 -27 1 95.69 419 GLY B C 1
ATOM 6735 O O . GLY B 1 419 ? 17.109 1.638 -27.422 1 95.69 419 GLY B O 1
ATOM 6736 N N . ASP B 1 420 ? 17.547 -0.604 -27.688 1 93.69 420 ASP B N 1
ATOM 6737 C CA . ASP B 1 420 ? 16.906 -0.722 -29 1 93.69 420 ASP B CA 1
ATOM 6738 C C . ASP B 1 420 ? 15.391 -0.778 -28.875 1 93.69 420 ASP B C 1
ATOM 6740 O O . ASP B 1 420 ? 14.859 -1.409 -27.969 1 93.69 420 ASP B O 1
ATOM 6744 N N . PHE B 1 421 ? 14.695 -0.209 -29.828 1 95.75 421 PHE B N 1
ATOM 6745 C CA . PHE B 1 421 ? 13.242 -0.128 -29.797 1 95.75 421 PHE B CA 1
ATOM 6746 C C . PHE B 1 421 ? 12.617 -1.377 -30.406 1 95.75 421 PHE B C 1
ATOM 6748 O O . PHE B 1 421 ? 11.391 -1.469 -30.531 1 95.75 421 PHE B O 1
ATOM 6755 N N . GLU B 1 422 ? 13.375 -2.332 -30.875 1 92.5 422 GLU B N 1
ATOM 6756 C CA . GLU B 1 422 ? 12.891 -3.533 -31.547 1 92.5 422 GLU B CA 1
ATOM 6757 C C . GLU B 1 422 ? 11.797 -4.219 -30.719 1 92.5 422 GLU B C 1
ATOM 6759 O O . GLU B 1 422 ? 10.859 -4.785 -31.281 1 92.5 422 GLU B O 1
ATOM 6764 N N . GLY B 1 423 ? 11.766 -4.188 -29.453 1 90.25 423 GLY B N 1
ATOM 6765 C CA . GLY B 1 423 ? 10.781 -4.859 -28.609 1 90.25 423 GLY B CA 1
ATOM 6766 C C . GLY B 1 423 ? 9.672 -3.938 -28.141 1 90.25 423 GLY B C 1
ATOM 6767 O O . GLY B 1 423 ? 8.836 -4.336 -27.328 1 90.25 423 GLY B O 1
ATOM 6768 N N . ILE B 1 424 ? 9.609 -2.715 -28.703 1 96.38 424 ILE B N 1
ATOM 6769 C CA . ILE B 1 424 ? 8.602 -1.741 -28.297 1 96.38 424 ILE B CA 1
ATOM 6770 C C . ILE B 1 424 ? 7.539 -1.603 -29.391 1 96.38 424 ILE B C 1
ATOM 6772 O O . ILE B 1 424 ? 7.789 -1.004 -30.438 1 96.38 424 ILE B O 1
ATOM 6776 N N . ALA B 1 425 ? 6.363 -2.145 -29.172 1 95.56 425 ALA B N 1
ATOM 6777 C CA . ALA B 1 425 ? 5.266 -2.053 -30.141 1 95.56 425 ALA B CA 1
ATOM 6778 C C . ALA B 1 425 ? 4.668 -0.649 -30.156 1 95.56 425 ALA B C 1
ATOM 6780 O O . ALA B 1 425 ? 4.789 0.096 -29.172 1 95.56 425 ALA B O 1
ATOM 6781 N N . LYS B 1 426 ? 3.984 -0.294 -31.25 1 95.5 426 LYS B N 1
ATOM 6782 C CA . LYS B 1 426 ? 3.277 0.98 -31.328 1 95.5 426 LYS B CA 1
ATOM 6783 C C . LYS B 1 426 ? 2.248 1.109 -30.203 1 95.5 426 LYS B C 1
ATOM 6785 O O . LYS B 1 426 ? 1.532 0.153 -29.906 1 95.5 426 LYS B O 1
ATOM 6790 N N . GLY B 1 427 ? 2.225 2.297 -29.578 1 97 427 GLY B N 1
ATOM 6791 C CA . GLY B 1 427 ? 1.271 2.545 -28.516 1 97 427 GLY B CA 1
ATOM 6792 C C . GLY B 1 427 ? 1.827 2.238 -27.141 1 97 427 GLY B C 1
ATOM 6793 O O . GLY B 1 427 ? 1.191 2.541 -26.125 1 97 427 GLY B O 1
ATOM 6794 N N . THR B 1 428 ? 3.047 1.74 -27.094 1 98.12 428 THR B N 1
ATOM 6795 C CA . THR B 1 428 ? 3.689 1.402 -25.828 1 98.12 428 THR B CA 1
ATOM 6796 C C . THR B 1 428 ? 4.395 2.619 -25.234 1 98.12 428 THR B C 1
ATOM 6798 O O . THR B 1 428 ? 5.059 3.369 -25.969 1 98.12 428 THR B O 1
ATOM 6801 N N . TYR B 1 429 ? 4.156 2.906 -23.953 1 98.81 429 TYR B N 1
ATOM 6802 C CA . TYR B 1 429 ? 4.914 3.945 -23.266 1 98.81 429 TYR B CA 1
ATOM 6803 C C . TYR B 1 429 ? 6.352 3.496 -23.016 1 98.81 429 TYR B C 1
ATOM 6805 O O . TYR B 1 429 ? 6.594 2.332 -22.688 1 98.81 429 TYR B O 1
ATOM 6813 N N . TYR B 1 430 ? 7.316 4.398 -23.188 1 98.62 430 TYR B N 1
ATOM 6814 C CA . TYR B 1 430 ? 8.727 4.152 -22.875 1 98.62 430 TYR B CA 1
ATOM 6815 C C . TYR B 1 430 ? 9.344 5.34 -22.156 1 98.62 430 TYR B C 1
ATOM 6817 O O . TYR B 1 430 ? 8.812 6.449 -22.203 1 98.62 430 TYR B O 1
ATOM 6825 N N . LEU B 1 431 ? 10.375 5.113 -21.391 1 98.44 431 LEU B N 1
ATOM 6826 C CA . LEU B 1 431 ? 11.109 6.164 -20.688 1 98.44 431 LEU B CA 1
ATOM 6827 C C . LEU B 1 431 ? 11.859 7.055 -21.672 1 98.44 431 LEU B C 1
ATOM 6829 O O . LEU B 1 431 ? 12.711 6.582 -22.422 1 98.44 431 LEU B O 1
ATOM 6833 N N . LYS B 1 432 ? 11.469 8.297 -21.656 1 98.38 432 LYS B N 1
ATOM 6834 C CA . LYS B 1 432 ? 12.133 9.258 -22.531 1 98.38 432 LYS B CA 1
ATOM 6835 C C . LYS B 1 432 ? 13.438 9.758 -21.922 1 98.38 432 LYS B C 1
ATOM 6837 O O . LYS B 1 432 ? 14.477 9.773 -22.578 1 98.38 432 LYS B O 1
ATOM 6842 N N . GLU B 1 433 ? 13.344 10.141 -20.656 1 98.19 433 GLU B N 1
ATOM 6843 C CA . GLU B 1 433 ? 14.539 10.664 -20 1 98.19 433 GLU B CA 1
ATOM 6844 C C . GLU B 1 433 ? 14.32 10.812 -18.5 1 98.19 433 GLU B C 1
ATOM 6846 O O . GLU B 1 433 ? 13.188 10.797 -18.031 1 98.19 433 GLU B O 1
ATOM 6851 N N . VAL B 1 434 ? 15.375 10.828 -17.781 1 98.38 434 VAL B N 1
ATOM 6852 C CA . VAL B 1 434 ? 15.445 11.234 -16.375 1 98.38 434 VAL B CA 1
ATOM 6853 C C . VAL B 1 434 ? 16.281 12.516 -16.25 1 98.38 434 VAL B C 1
ATOM 6855 O O . VAL B 1 434 ? 17.422 12.562 -16.703 1 98.38 434 VAL B O 1
ATOM 6858 N N . ASP B 1 435 ? 15.75 13.523 -15.594 1 98.31 435 ASP B N 1
ATOM 6859 C CA . ASP B 1 435 ? 16.469 14.797 -15.539 1 98.31 435 ASP B CA 1
ATOM 6860 C C . ASP B 1 435 ? 17.406 14.852 -14.336 1 98.31 435 ASP B C 1
ATOM 6862 O O . ASP B 1 435 ? 17.672 13.82 -13.711 1 98.31 435 ASP B O 1
ATOM 6866 N N . ASP B 1 436 ? 17.938 16.031 -14.008 1 97.69 436 ASP B N 1
ATOM 6867 C CA . ASP B 1 436 ? 19 16.188 -13.008 1 97.69 436 ASP B CA 1
ATOM 6868 C C . ASP B 1 436 ? 18.422 16.125 -11.594 1 97.69 436 ASP B C 1
ATOM 6870 O O . ASP B 1 436 ? 19.156 16.125 -10.609 1 97.69 436 ASP B O 1
ATOM 6874 N N . LYS B 1 437 ? 17.125 16.047 -11.453 1 97.12 437 LYS B N 1
ATOM 6875 C CA . LYS B 1 437 ? 16.453 15.898 -10.172 1 97.12 437 LYS B CA 1
ATOM 6876 C C . LYS B 1 437 ? 15.734 14.555 -10.078 1 97.12 437 LYS B C 1
ATOM 6878 O O . LYS B 1 437 ? 14.82 14.383 -9.266 1 97.12 437 LYS B O 1
ATOM 6883 N N . PHE B 1 438 ? 16.047 13.602 -10.914 1 97.44 438 PHE B N 1
ATOM 6884 C CA . PHE B 1 438 ? 15.539 12.234 -10.961 1 97.44 438 PHE B CA 1
ATOM 6885 C C . PHE B 1 438 ? 14.109 12.203 -11.484 1 97.44 438 PHE B C 1
ATOM 6887 O O . PHE B 1 438 ? 13.414 11.195 -11.336 1 97.44 438 PHE B O 1
ATOM 6894 N N . ARG B 1 439 ? 13.633 13.383 -12.047 1 98.31 439 ARG B N 1
ATOM 6895 C CA . ARG B 1 439 ? 12.273 13.359 -12.586 1 98.31 439 ARG B CA 1
ATOM 6896 C C . ARG B 1 439 ? 12.227 12.609 -13.914 1 98.31 439 ARG B C 1
ATOM 6898 O O . ARG B 1 439 ? 13.07 12.82 -14.781 1 98.31 439 ARG B O 1
ATOM 6905 N N . ARG B 1 440 ? 11.242 11.758 -14.023 1 98.25 440 ARG B N 1
ATOM 6906 C CA . ARG B 1 440 ? 11.117 10.875 -15.18 1 98.25 440 ARG B CA 1
ATOM 6907 C C . ARG B 1 440 ? 10.016 11.352 -16.125 1 98.25 440 ARG B C 1
ATOM 6909 O O . ARG B 1 440 ? 8.953 11.789 -15.672 1 98.25 440 ARG B O 1
ATOM 6916 N N . THR B 1 441 ? 10.289 11.305 -17.359 1 98.5 441 THR B N 1
ATOM 6917 C CA . THR B 1 441 ? 9.297 11.633 -18.391 1 98.5 441 THR B CA 1
ATOM 6918 C C . THR B 1 441 ? 9.125 10.469 -19.359 1 98.5 441 THR B C 1
ATOM 6920 O O . THR B 1 441 ? 10.094 9.789 -19.703 1 98.5 441 THR B O 1
ATOM 6923 N N . TYR B 1 442 ? 7.898 10.266 -19.797 1 98.62 442 TYR B N 1
ATOM 6924 C CA . TYR B 1 442 ? 7.559 9.141 -20.656 1 98.62 442 TYR B CA 1
ATOM 6925 C C . TYR B 1 442 ? 6.863 9.617 -21.922 1 98.62 442 TYR B C 1
ATOM 6927 O O . TYR B 1 442 ? 6.227 10.672 -21.938 1 98.62 442 TYR B O 1
ATOM 6935 N N . GLU B 1 443 ? 7.023 8.828 -22.953 1 98.25 443 GLU B N 1
ATOM 6936 C CA . GLU B 1 443 ? 6.352 9.062 -24.234 1 98.25 443 GLU B CA 1
ATOM 6937 C C . GLU B 1 443 ? 5.719 7.785 -24.766 1 98.25 443 GLU B C 1
ATOM 6939 O O . GLU B 1 443 ? 6.113 6.684 -24.391 1 98.25 443 GLU B O 1
ATOM 6944 N N . ARG B 1 444 ? 4.762 7.957 -25.578 1 97 444 ARG B N 1
ATOM 6945 C CA . ARG B 1 444 ? 4.102 6.828 -26.219 1 97 444 ARG B CA 1
ATOM 6946 C C . ARG B 1 444 ? 4.645 6.609 -27.625 1 97 444 ARG B C 1
ATOM 6948 O O . ARG B 1 444 ? 4.691 7.547 -28.438 1 97 444 ARG B O 1
ATOM 6955 N N . TYR B 1 445 ? 5.09 5.43 -27.938 1 96.19 445 TYR B N 1
ATOM 6956 C CA . TYR B 1 445 ? 5.723 5.082 -29.203 1 96.19 445 TYR B CA 1
ATOM 6957 C C . TYR B 1 445 ? 4.699 5.035 -30.328 1 96.19 445 TYR B C 1
ATOM 6959 O O . TYR B 1 445 ? 3.658 4.391 -30.203 1 96.19 445 TYR B O 1
#

Organism: Brettanomyces naardenensis (NCBI:txid13370)

InterPro domains:
  IPR000590 Hydroxymethylglutaryl-coenzyme A synthase, active site [PS01226] (104-119)
  IPR010122 Hydroxymethylglutaryl-CoA synthase, eukaryotic [TIGR01833] (3-444)
  IPR013528 Hydroxymethylglutaryl-coenzyme A synthase, N-terminal [PF01154] (3-173)
  IPR013746 Hydroxymethylglutaryl-coenzyme A synthase, C-terminal domain [PF08540] (174-444)
  IPR016039 Thiolase-like [G3DSA:3.40.47.10] (2-445)
  IPR016039 Thiolase-like [SSF53901] (5-171)
  IPR016039 Thiolase-like [SSF53901] (174-443)

pLDDT: mean 97.24, std 2.84, range [58.34, 99.0]

Foldseek 3Di:
DFFAQWWFAFKFKDAFQEKAFVQLVCVVLVHDGCCLCPVQVAGMAGAFFQFDFPLQQQLLRVLLGCVLVVDQLLLAAEEEEEEPRDQDPPAFSRVVSCVVSPPNPNYHYTFADFWLQRLVVRVVVQSVQQRDPPHDQGKHKYKYFHFFAADPDDLGSQTFTMMMMTIIHGPHQKGWDPFKFKDADQDVQWDCPDLLDSHIDHDPVVQLLLVLVGLLRRQQRRQVVCCVVVVAVDPWSGSDLVSAQAEFEQPSGPVSVLLSSLSRVLSVCLRPVVVPVPDDCVQRHVDDPSCNSPPVVSSVVSSVVCVVVCVVRQVQLCVQCSHHHHGRNCRRVSSVLSNCQPCHQVNQAQGKYWTWYFGPSTIIMIIIIHRHDHCRSNNVNHVPVVSSVSHDYDRPVVVVVSVVSNSVVRPDAQDARDDDCNRPDAQRKTWGHHHPVRDTDIDGD/DFFAQWWFAFKFKDAFQEKAFVQLVCVVLVHDGCCLCPVQVAGMAGAFFQFDFPLQQQLLRVLLRCVLVVDQLLLAAEEEEEEPRDQDPPAFSRVVSCVVSPPNPNYHYTFADFWLQRLVVRVVVQSVQQRDPPHDQGKHKYKYFHFFAADPDDLGSQTFTMMMMTIIHGPHQKGWDPFKFKDADQDVQWDCPDLLDSHIDHDPVVQLLLQLVGLLRRQQRRQVVCCVVVVAVDPWSGSDLVSAQAEFEQPSGPVSVLLSSLSRNLSVCLRPVVVPVPDDCVQRHVDDPSCNSPRVVSSVVSSVVCVVVCVVRQVQLCVQCSHHHHGRNCRQVSSVLSNCQPCHQVNQAQGKYWTWYFGPSTIIMIIIIHRHDHCRSNNVNHVPVVSSVSHDYDRPVVVVVSVVSNSVVRPDAQDARDDDCNRPDAQRKTWGHHHPVRDTDIDGD

Secondary structure (DSSP, 8-state):
-PPSS-EEEEEEEE--SEEEEHHHHHHHHT--TTTTTTTS--SEEEE--TT--HHHHHHHHHHHHHHHTT--GGGEEEEEEE-S--S-SSS-HHHHHGGGSTT----B--EEEBTBTHHHHHHHHHHHHHHSTT--S-EEEEEEEEEE---SSTTGGG-EEEEEEEEEESS-SEEE-S--EEEE----SEE---TT-SSPEE-HHHHHHHHHHHHHHHHHHHHHHHHHTTS----SSS--GGG-SEEEE--SSHHHHHHHHHHHHHHHHHH-GGG-TTS-HHHHTSS-HHHHTT-HHHHHHHHHHTHHHHHHHTHHHHHHHHHHB--GGGHHHHHHHHHHHHH-HHHHTT-EEEEEEEETTTEEEEEEEEE-S--HHHHHHH-HHHHHHTSEEE-HHHHHHHHHHHHHHTT-SSB-----GGG--TT-EEEEEE-TTS-EEEEE-/-PPSS-EEEEEEEE--SEEEEHHHHHHHHTPPTTTTTTTS--SEEEE--TT--HHHHHHHHHHHHHHHTT--GGGEEEEEEE-S--S-SSS-HHHHHGGGSTT----B--EEEBTBTHHHHHHHHHHHHHTSTT--S-EEEEEEEEEE---SSTTGGG-EEEEEEEEEESS-SEEE-S--EEEE----SEE---TT-SSPEE-HHHHHHHHHHHHHHHHHHHHHHHHHTTS----SSS--GGG-SEEEE--SSHHHHHHHHHHHHHHHHHH-GGG-TTS-HHHHTSS-HHHHTT-HHHHHHHHHHTHHHHHHHTHHHHHHHHHHB--GGGHHHHHHHHHHHHH-HHHHTT-EEEEEEEETTTEEEEEEEEE-S--HHHHHHH-HHHHHHTSEEE-HHHHHHHHHHHHHHTT-SSB-----GGG--TT-EEEEEE-TTS-EEEEE-

Solvent-accessible surface area (backbone atoms only — not comparable to full-atom values): 43043 Å² total; per-residue (Å²): 133,83,66,51,47,49,21,45,68,39,53,26,68,35,71,57,22,27,30,32,49,30,67,57,38,29,59,74,72,68,51,62,90,47,53,47,39,63,62,31,36,26,53,24,29,19,45,67,36,39,34,50,49,58,64,24,46,49,47,28,19,47,51,48,38,36,61,78,67,64,54,61,51,78,43,42,38,29,39,22,22,6,33,47,59,74,76,40,60,20,35,32,66,36,28,58,52,36,71,78,30,71,87,50,27,57,35,45,65,43,21,26,31,24,24,23,24,6,20,56,53,26,46,52,48,44,54,18,38,57,45,18,77,58,44,82,84,49,28,28,37,31,40,16,20,19,66,35,60,48,58,93,61,91,60,30,84,40,19,8,27,29,29,30,20,38,34,33,30,60,73,21,29,33,22,54,52,60,47,64,5,30,28,37,36,62,47,89,28,32,36,27,53,50,67,91,46,89,41,58,52,70,38,66,71,58,35,54,43,52,51,53,53,35,51,55,44,7,49,38,40,25,20,50,48,28,38,75,71,64,77,35,86,49,91,55,62,41,56,46,75,77,67,34,63,28,45,27,45,38,38,69,34,50,41,57,40,54,51,48,56,16,48,50,48,48,53,42,35,71,59,39,50,79,80,52,69,86,59,59,48,72,76,69,59,67,54,61,69,78,56,61,70,72,38,60,68,56,53,57,52,31,36,63,75,36,41,70,57,40,59,70,29,31,45,46,18,40,56,45,43,20,48,22,26,14,12,49,15,14,23,34,59,45,13,43,49,24,28,47,47,70,64,29,46,81,78,36,57,74,33,33,34,34,38,36,39,46,10,46,16,36,37,31,38,28,35,37,35,32,26,76,44,84,40,56,68,40,33,59,64,42,41,57,69,61,59,63,67,70,39,44,82,43,52,61,68,55,50,51,51,24,48,50,44,33,60,68,49,60,84,48,48,66,36,63,55,81,55,80,62,89,42,59,55,82,65,35,35,29,47,57,36,22,37,87,81,56,50,73,44,72,45,69,77,133,83,70,51,48,48,21,44,67,39,52,25,68,35,71,56,25,27,30,34,48,29,69,58,38,27,60,73,71,68,50,63,88,47,52,47,39,65,61,31,35,27,54,25,29,16,46,67,35,42,33,49,50,59,66,23,47,51,46,28,19,45,51,48,38,36,61,78,66,65,55,60,52,77,43,41,39,29,39,22,21,6,35,46,58,74,74,38,60,19,32,33,66,35,27,57,51,35,71,78,30,72,86,50,28,56,36,44,65,43,21,25,32,24,25,23,24,6,19,58,54,27,47,51,47,45,53,18,37,55,45,18,77,56,44,83,85,50,28,28,39,31,40,16,20,19,65,33,59,48,58,93,62,90,59,31,82,39,18,8,28,28,30,30,21,39,33,33,31,60,72,22,29,32,22,55,54,59,46,63,4,30,27,36,36,62,46,88,26,31,35,28,53,52,65,91,47,89,41,59,51,70,38,67,70,57,36,53,43,52,50,53,52,35,51,55,45,6,48,36,41,24,21,50,47,28,37,74,71,64,77,34,86,49,90,53,62,40,56,46,74,78,66,34,63,29,46,27,44,39,38,69,36,49,40,58,39,54,51,45,57,15,46,50,48,50,52,41,34,73,58,39,52,78,80,50,68,86,59,60,49,71,76,70,61,67,53,61,68,80,55,59,68,70,37,60,69,55,54,56,52,31,36,63,75,35,41,71,57,40,58,70,29,31,44,46,16,41,55,46,41,21,48,22,25,14,12,49,14,14,22,33,59,45,14,44,50,24,27,50,46,70,63,31,45,81,76,37,58,73,33,33,34,35,36,36,38,46,11,46,17,35,38,30,36,28,35,37,35,33,24,77,41,84,40,55,68,40,33,61,65,43,40,57,68,60,59,63,68,69,39,44,82,42,52,61,69,53,49,52,51,26,47,50,44,34,61,68,49,60,83,48,49,65,36,63,56,80,57,78,62,87,42,60,55,83,65,35,35,27,46,57,36,23,37,87,80,57,50,73,43,71,45,68,75

Sequence (890 aa):
MSPHNVGIKGLEVYIPGLYVHQADLEKYDGVSAGKYTIGLGQTNMAFVNDLEDIYSMSLTVLKNLIDHYDVDVNNIGRLEVGTETLLDKSKSIKTLLMQLLGDNTDVEGIDTMNACYGGTAAVINAVNWIQSDSWDGRDAVVVCGDIAIYDKGAARPTGGAGTVAILIGADAPIVFDPVRGSYMEHAYDFYKPDFNSEYPYVDGHYSLTCYVEAVDHCYKAYSKKAIARGLSDSKTATVGLDYFDYNVFHAPTCKLVVKSYARMLYNDYLGDSSLYPELDAKTFRDIPYKQSLIEKPIEKQFMKLSKEKANERVSPSLELPTNIGNTYTGSCWGCLSSLLYYVGSGKLQGKRVGLFSYGSGLAATLLSVKVVGDISKITKVLDIQNKLDSRKEKSPKEYEAAIELREKAYMKKEFKPVGDFEGIAKGTYYLKEVDDKFRRTYERYMSPHNVGIKGLEVYIPGLYVHQADLEKYDGVSAGKYTIGLGQTNMAFVNDLEDIYSMSLTVLKNLIDHYDVDVNNIGRLEVGTETLLDKSKSIKTLLMQLLGDNTDVEGIDTMNACYGGTAAVINAVNWIQSDSWDGRDAVVVCGDIAIYDKGAARPTGGAGTVAILIGADAPIVFDPVRGSYMEHAYDFYKPDFNSEYPYVDGHYSLTCYVEAVDHCYKAYSKKAIARGLSDSKTATVGLDYFDYNVFHAPTCKLVVKSYARMLYNDYLGDSSLYPELDAKTFRDIPYKQSLIEKPIEKQFMKLSKEKANERVSPSLELPTNIGNTYTGSCWGCLSSLLYYVGSGKLQGKRVGLFSYGSGLAATLLSVKVVGDISKITKVLDIQNKLDSRKEKSPKEYEAAIELREKAYMKKEFKPVGDFEGIAKGTYYLKEVDDKFRRTYERY